Protein 3H7A (pdb70)

InterPro domains:
  IPR002347 Short-chain dehydrogenase/reductase SDR [PF00106] (7-198)
  IPR002347 Short-chain dehydrogenase/reductase SDR [PR00081] (7-24)
  IPR002347 Short-chain dehydrogenase/reductase SDR [PR00081] (80-91)
  IPR002347 Short-chain dehydrogenase/reductase SDR [PR00081] (127-143)
  IPR002347 Short-chain dehydrogenase/reductase SDR [PR00081] (153-172)
  IPR036291 NAD(P)-binding domain superfamily [SSF51735] (6-234)

CATH classification: 3.40.50.720

B-factor: mean 34.73, std 14.83, range [2.0, 97.66]

Sequence (849 aa):
PRNATVAVIGAGDYIGAEIAKKKFAAEGFTVFAGRRNGEKLAPLVAEIEAAGGRIVARSLDARNEDEVTAFLNAADAHAPLEVTIFNVGANVNFPILETTDRVFRKVWEMACWAGFVSGRRESARLMLAHGQGKIFFTGATASLRGGSGFAAFASAKFGLRAVAQSMARELMPKNIHVAHLIIDMPPAAVAGAYWQLYQQPKSAWTFEMEIRPYTPRNATVAVIGAGDYIGAEIAKKFAAEGFTVFAGRRNGEKLAPLVAEIEAAGGRIVARSLDARNEDEVTAFLNAADAHAPLEVTIFNVGANVNFPILETTDRVFRRKVWEMMACWAGFVSGRESARLMLAHGQGKKIFFTGATASLRGGSGFAAFASAKFGLRAVAQSMARELMPKKNIHVAHLIIDMPPAAVAGAYWQLYQQPKSAWTFEMEIRPYPRNATVAVIGAGDYIGAEIAKKFAAEGFTVFAGRRNGEKLAPLVAEIEAAGGRIVARSLDARNNEDEVTAFLNAADAHAPLEVTIFNVGANVNFPILETTDRVFRKVWEMMACWAGFVSGRESARRLMLAHGQGKIFFTGATASLRGGSGFAAFASAKFGLRAVAQSMARELMPKNIHVAHLIIDMPPAAVAGAYWQLYQQPKSAWTTFEMEIRPYPRNATVAVIGAGDYIGAEIAKKFAAEGFTVFAGRRNGEKLAPLVAEIEAAGGRIVARSLDARNEDEVTAFLNAADAHAPLEVTIFNVGANVNFPILETTDRVFRKVWEMACWAGFVSGRRESARRLMLAHGQGKKIFFTGATASLRGGSGFAAFASAKFGLRAVAQSMARELMPKNIHVAHLIIDMPPAAVAGAYWQLYQQPKSAWTFEMEIRPY

Radius of gyration: 28.87 Å; Cα contacts (8 Å, |Δi|>4): 2119; chains: 4; bounding box: 82×51×67 Å

Nearest PDB structures (foldseek):
  3h7a-assembly1_D  TM=1.003E+00  e=1.571E-41  Rhodopseudomonas palustris
  8hs6-assembly5_I  TM=9.141E-01  e=1.042E-15  Brucella melitensis bv. 1 str. 16M
  8hax-assembly1_D  TM=9.131E-01  e=3.687E-14  Brucella melitensis bv. 1 str. 16M
  3gaf-assembly2_D  TM=8.928E-01  e=2.711E-14  Brucella abortus 2308
  8hdi-assembly2_D  TM=9.030E-01  e=5.670E-14  Brucella melitensis bv. 1 str. 16M

Organism: Rhodopseudomonas palustris (strain ATCC BAA-98 / CGA009) (NCBI:txid258594)

Secondary structure (DSSP, 8-state):
--S-EEEEE--SSHHHHHHHHHHHHTT-EEEEEESSGGGGHHHHHHHHHTT-EEEEEE--TT-HHHHHHHHHHHHHHS-EEEEEE---------GGG--HHHHHHHHIIIIIHHHHHHHHHHHHHHHHT-EEEEEEEEGGGT---TT-HHHHHHHHHHHHHHHHHHHHHGGGTEEEEEEEE---HHHHHHHHHHHHH--GGGB-SEEEEB--/---S-EEEEE--SSHHHHHHHHHHHHTT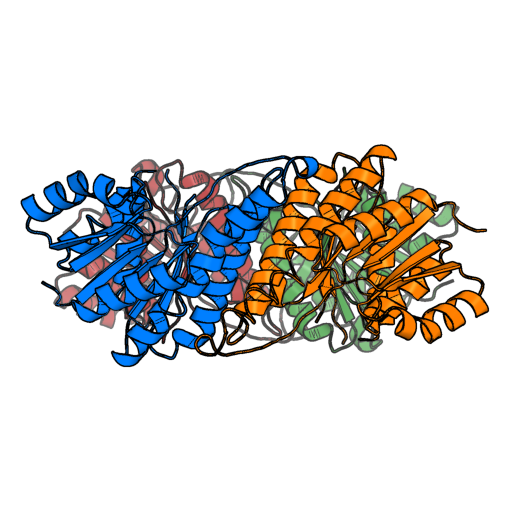PEEEEEESSGGGGHHHHHHHHHTT-EEEEEE--TT-HHHHHHHHHHHHHHS-EEEEEE---------GGG--HHHHHHHHIIIIIHHHHHHHHHHHHHHHHT-EEEEEEEEGGGT---TT-HHHHHHHHHHHHHHHHHHHHHGGGTEEEEEEEE---HHHHHHHHHHHHH--TTSB-SEEEEB--/----EEEEE--SSHHHHHHHHHHHHTT-EEEEEESSGGGGHHHHHHHHHTT--EEEEE--TT-HHHHHHHHHHHHHHS-EEEEEE---------GGG--HHHHHHHHIIIIIHHHHHHHHHHHHHHHTT-EEEEEEEEGGGT---TT-HHHHHHHHHHHHHHHHHHHHHGGGTEEEEEEEE---HHHHHHHHHHHHH--GGGB-SEEEEB--/--S-EEEEE--SSHHHHHHHHHHHHTT-EEEEEESSGGGGHHHHHHHHHTT--EEEEE--TT-HHHHHHHHHHHHHHS-EEEEEE---------GGG--HHHHHHHHIIIIIHHHHHHHHHHHHHHHHT-EEEEEEE-GGGT---TT-HHHHHHHHHHHHHHHHHHHHHGGGTEEEEEEEE---HHHHHHHHHHHHH--GGGB-SEEEEB--

Foldseek 3Di:
DPQEEEEQAALPDQLSLLLQLLVQVVPHAYEYEEQPQVSCVVSCVVSVVVVGHYHTDHADLLDLVRLLVSLVVRCVRGQHAHYEYDFALDFFDAPVRCDPVNLVVLLSRQAVSLLSNLVSSCVRQLVVQAHEYEYEAEVLLVDADGRCPSRSVNRVNNVVSLVVCCVPCLVSHYQRAYEYEQDRSNVSSVVVVVQVPDDSVDHDHYYYDYDD/DADLEEEEQAALQDQLNLLLCLLVQVVHHEYEYEDQDQVSCVVSCVVSVVVPGHYDTDHADLLDLVRLLVSLVVRCVSGQYAEYEYDFADDDFAAPVGCDPVNLVVLLSGQAVSLLSNLVSNCVRQLVVQAHEYEYEAEVLLPDADGRCVSRSVNRVNNVVSLVVSCVVCLVSHYQRAYEYEPANSNVSSVVVVVQVPDDSVDHDRYDYDYYD/DDFAEEEQADLPDPLNLLLQLLVQVVPHAYEYEEQPQVSCVVSCVVSVVVPGHYHTDHDDLLDLVRLLVSLVVRCVRGQYAEYEHEFDLDDFAAPVRCDPCSLVVLLSRQAVSLLSNLVSSCVRQVVVQAHEYEYEAEVLLVDADGRCVRNSVNRVNNVVSLVVCCVPCLVSHYQRAYEYEPDDSNVSSVVVVVQVPDDSVDHDRYYYDYDD/DDLEEEEQAALPDQLSLLLQLLVQVVPHAYEYEEQPQVVCVVSCCVSVVVVGHYDTDHADLLDLVRLLVSLVVRCVSGQYAEYEHDFADDFFDAPVRCDPVLLVVLLSRQAVSLLSNLVSSCVRALVVQAHEYEYEAEVLLPDADGRCPSRSVNSVNNVVSLVVCCVPCLVSHYQRAYEYEPDRSNVSSVVVVVQVPDDSVDHDRYDYDYDD

Structure (mmCIF, N/CA/C/O backbone):
data_3H7A
#
_entry.id   3H7A
#
_cell.length_a   91.431
_cell.length_b   91.431
_cell.length_c   270.709
_cell.angle_alpha   90.00
_cell.angle_beta   90.00
_cell.angle_gamma   90.00
#
_symmetry.space_group_name_H-M   'P 41 21 2'
#
loop_
_entity.id
_entity.type
_entity.pdbx_description
1 polymer 'short chain dehydrogenase'
2 non-polymer 'UNKNOWN LIGAND'
3 water water
#
loop_
_atom_site.group_PDB
_atom_site.id
_atom_site.type_symbol
_atom_site.label_atom_id
_atom_site.label_alt_id
_atom_site.label_comp_id
_atom_site.label_asym_id
_atom_site.label_entity_id
_atom_site.label_seq_id
_atom_site.pdbx_PDB_ins_code
_atom_site.Cartn_x
_atom_site.Cartn_y
_atom_site.Cartn_z
_atom_site.occupancy
_atom_site.B_iso_or_equiv
_atom_site.auth_seq_id
_atom_site.auth_comp_id
_atom_site.auth_asym_id
_atom_site.auth_atom_id
_atom_site.pdbx_PDB_model_num
ATOM 1 N N . PRO A 1 5 ? 12.009 -6.129 126.629 1.00 67.91 3 PRO A N 1
ATOM 2 C CA . PRO A 1 5 ? 13.409 -5.828 126.924 1.00 64.48 3 PRO A CA 1
ATOM 3 C C . PRO A 1 5 ? 14.397 -6.955 126.574 1.00 61.75 3 PRO A C 1
ATOM 4 O O . PRO A 1 5 ? 14.008 -8.019 126.056 1.00 58.67 3 PRO A O 1
ATOM 8 N N . ARG A 1 6 ? 15.669 -6.692 126.866 1.00 52.75 4 ARG A N 1
ATOM 9 C CA . ARG A 1 6 ? 16.771 -7.594 126.579 1.00 39.92 4 ARG A CA 1
ATOM 10 C C . ARG A 1 6 ? 17.207 -8.320 127.844 1.00 36.92 4 ARG A C 1
ATOM 11 O O . ARG A 1 6 ? 18.041 -9.227 127.793 1.00 40.92 4 ARG A O 1
ATOM 19 N N . ASN A 1 7 ? 16.633 -7.900 128.971 1.00 35.47 5 ASN A N 1
ATOM 20 C CA . ASN A 1 7 ? 16.990 -8.375 130.318 1.00 34.13 5 ASN A CA 1
ATOM 21 C C . ASN A 1 7 ? 18.495 -8.255 130.563 1.00 30.51 5 ASN A C 1
ATOM 22 O O . ASN A 1 7 ? 19.143 -9.186 131.035 1.00 24.76 5 ASN A O 1
ATOM 27 N N . ALA A 1 8 ? 19.050 -7.101 130.211 1.00 23.24 6 ALA A N 1
ATOM 28 C CA . ALA A 1 8 ? 20.481 -6.921 130.260 1.00 17.05 6 ALA A CA 1
ATOM 29 C C . ALA A 1 8 ? 20.749 -5.450 130.417 1.00 21.81 6 ALA A C 1
ATOM 30 O O . ALA A 1 8 ? 19.900 -4.631 130.050 1.00 20.11 6 ALA A O 1
ATOM 32 N N . THR A 1 9 ? 21.916 -5.108 130.962 1.00 18.48 7 THR A N 1
ATOM 33 C CA . THR A 1 9 ? 22.257 -3.692 131.161 1.00 19.00 7 THR A CA 1
ATOM 34 C C . THR A 1 9 ? 23.370 -3.222 130.219 1.00 22.39 7 THR A C 1
ATOM 35 O O . THR A 1 9 ? 24.189 -4.017 129.748 1.00 16.40 7 THR A O 1
ATOM 39 N N . VAL A 1 10 ? 23.391 -1.928 129.934 1.00 21.32 8 VAL A N 1
ATOM 40 C CA . VAL A 1 10 ? 24.492 -1.363 129.172 1.00 22.02 8 VAL A CA 1
ATOM 41 C C . VAL A 1 10 ? 25.012 -0.248 130.039 1.00 21.15 8 VAL A C 1
ATOM 42 O O . VAL A 1 10 ? 24.240 0.584 130.479 1.00 21.19 8 VAL A O 1
ATOM 46 N N . ALA A 1 11 ? 26.306 -0.261 130.334 1.00 20.08 9 ALA A N 1
ATOM 47 C CA . ALA A 1 11 ? 26.896 0.809 131.133 1.00 18.42 9 ALA A CA 1
ATOM 48 C C . ALA A 1 11 ? 27.471 1.899 130.217 1.00 22.85 9 ALA A C 1
ATOM 49 O O . ALA A 1 11 ? 28.336 1.617 129.380 1.00 23.60 9 ALA A O 1
ATOM 51 N N . VAL A 1 12 ? 26.978 3.135 130.345 1.00 20.25 10 VAL A N 1
ATOM 52 C CA . VAL A 1 12 ? 27.577 4.224 129.588 1.00 18.20 10 VAL A CA 1
ATOM 53 C C . VAL A 1 12 ? 28.309 5.119 130.559 1.00 20.15 10 VAL A C 1
ATOM 54 O O . VAL A 1 12 ? 27.700 5.854 131.330 1.00 18.50 10 VAL A O 1
ATOM 58 N N . ILE A 1 13 ? 29.628 5.022 130.532 1.00 15.66 11 ILE A N 1
ATOM 59 C CA . ILE A 1 13 ? 30.483 5.767 131.417 1.00 18.00 11 ILE A CA 1
ATOM 60 C C . ILE A 1 13 ? 30.943 6.969 130.622 1.00 24.21 11 ILE A C 1
ATOM 61 O O . ILE A 1 13 ? 31.738 6.853 129.703 1.00 21.36 11 ILE A O 1
ATOM 66 N N . GLY A 1 14 ? 30.399 8.123 130.970 1.00 21.00 12 GLY A N 1
ATOM 67 C CA . GLY A 1 14 ? 30.643 9.336 130.228 1.00 21.11 12 GLY A CA 1
ATOM 68 C C . GLY A 1 14 ? 29.393 9.651 129.431 1.00 26.67 12 GLY A C 1
ATOM 69 O O . GLY A 1 14 ? 29.440 9.746 128.202 1.00 33.59 12 GLY A O 1
ATOM 70 N N . ALA A 1 15 ? 28.267 9.785 130.125 1.00 23.46 13 ALA A N 1
ATOM 71 C CA . ALA A 1 15 ? 26.994 10.101 129.471 1.00 21.09 13 ALA A CA 1
ATOM 72 C C . ALA A 1 15 ? 26.651 11.593 129.540 1.00 29.35 13 ALA A C 1
ATOM 73 O O . ALA A 1 15 ? 25.522 11.997 129.249 1.00 31.75 13 ALA A O 1
ATOM 75 N N . GLY A 1 16 ? 27.628 12.409 129.905 1.00 31.62 14 GLY A N 1
ATOM 76 C CA . GLY A 1 16 ? 27.383 13.831 130.097 1.00 38.20 14 GLY A CA 1
ATOM 77 C C . GLY A 1 16 ? 27.496 14.713 128.868 1.00 43.44 14 GLY A C 1
ATOM 78 O O . GLY A 1 16 ? 27.200 15.909 128.930 1.00 46.85 14 GLY A O 1
ATOM 79 N N . ASP A 1 17 ? 27.944 14.146 127.754 1.00 42.97 15 ASP A N 1
ATOM 80 C CA . ASP A 1 17 ? 28.001 14.905 126.505 1.00 43.14 15 ASP A CA 1
ATOM 81 C C . ASP A 1 17 ? 26.878 14.481 125.565 1.00 40.32 15 ASP A C 1
ATOM 82 O O . ASP A 1 17 ? 26.090 13.591 125.901 1.00 40.89 15 ASP A O 1
ATOM 87 N N . TYR A 1 18 ? 26.799 15.121 124.404 1.00 37.19 16 TYR A N 1
ATOM 88 C CA . TYR A 1 18 ? 25.788 14.768 123.417 1.00 41.04 16 TYR A CA 1
ATOM 89 C C . TYR A 1 18 ? 25.981 13.351 122.878 1.00 33.61 16 TYR A C 1
ATOM 90 O O . TYR A 1 18 ? 25.006 12.644 122.653 1.00 32.47 16 TYR A O 1
ATOM 99 N N . ILE A 1 19 ? 27.240 12.944 122.682 1.00 33.34 17 ILE A N 1
ATOM 100 C CA . ILE A 1 19 ? 27.573 11.586 122.220 1.00 31.07 17 ILE A CA 1
ATOM 101 C C . ILE A 1 19 ? 27.112 10.540 123.242 1.00 28.99 17 ILE A C 1
ATOM 102 O O . ILE A 1 19 ? 26.454 9.542 122.882 1.00 27.49 17 ILE A O 1
ATOM 107 N N . GLY A 1 20 ? 27.427 10.803 124.515 1.00 25.13 18 GLY A N 1
ATOM 108 C CA . GLY A 1 20 ? 27.036 9.944 125.642 1.00 23.91 18 GLY A CA 1
ATOM 109 C C . GLY A 1 20 ? 25.534 9.789 125.739 1.00 25.75 18 GLY A C 1
ATOM 110 O O . GLY A 1 20 ? 25.028 8.665 125.852 1.00 27.66 18 GLY A O 1
ATOM 111 N N . ALA A 1 21 ? 24.826 10.918 125.662 1.00 24.22 19 ALA A N 1
ATOM 112 C CA . ALA A 1 21 ? 23.372 10.927 125.643 1.00 23.63 19 ALA A CA 1
ATOM 113 C C . ALA A 1 21 ? 22.810 10.057 124.519 1.00 27.04 19 ALA A C 1
ATOM 114 O O . ALA A 1 21 ? 21.912 9.243 124.762 1.00 29.63 19 ALA A O 1
ATOM 116 N N . GLU A 1 22 ? 23.369 10.185 123.308 1.00 28.60 20 GLU A N 1
ATOM 117 C CA . GLU A 1 22 ? 22.888 9.435 122.135 1.00 24.71 20 GLU A CA 1
ATOM 118 C C . GLU A 1 22 ? 23.126 7.943 122.203 1.00 25.20 20 GLU A C 1
ATOM 119 O O . GLU A 1 22 ? 22.306 7.167 121.717 1.00 23.00 20 GLU A O 1
ATOM 125 N N . ILE A 1 23 ? 24.256 7.543 122.792 1.00 18.14 21 ILE A N 1
ATOM 126 C CA . ILE A 1 23 ? 24.545 6.134 123.020 1.00 20.72 21 ILE A CA 1
ATOM 127 C C . ILE A 1 23 ? 23.513 5.565 123.990 1.00 26.31 21 ILE A C 1
ATOM 128 O O . ILE A 1 23 ? 22.941 4.498 123.740 1.00 29.30 21 ILE A O 1
ATOM 133 N N . ALA A 1 24 ? 23.244 6.309 125.065 1.00 26.35 22 ALA A N 1
ATOM 134 C CA . ALA A 1 24 ? 22.188 5.948 126.002 1.00 27.33 22 ALA A CA 1
ATOM 135 C C . ALA A 1 24 ? 20.836 5.807 125.317 1.00 27.17 22 ALA A C 1
ATOM 136 O O . ALA A 1 24 ? 20.181 4.767 125.471 1.00 27.07 22 ALA A O 1
ATOM 138 N N . LYS A 1 25 ? 20.434 6.815 124.537 1.00 29.02 23 LYS A N 1
ATOM 139 C CA A LYS A 1 25 ? 19.156 6.751 123.828 0.50 27.78 23 LYS A CA 1
ATOM 140 C CA B LYS A 1 25 ? 19.171 6.775 123.780 0.50 27.44 23 LYS A CA 1
ATOM 141 C C . LYS A 1 25 ? 19.075 5.536 122.890 1.00 29.39 23 LYS A C 1
ATOM 142 O O . LYS A 1 25 ? 18.051 4.840 122.860 1.00 24.97 23 LYS A O 1
ATOM 153 N N . LYS A 1 26 ? 20.159 5.262 122.161 1.00 30.06 24 LYS A N 1
ATOM 154 C CA . LYS A 1 26 ? 20.194 4.156 121.215 1.00 28.35 24 LYS A CA 1
ATOM 155 C C . LYS A 1 26 ? 20.036 2.794 121.863 1.00 27.35 24 LYS A C 1
ATOM 156 O O . LYS A 1 26 ? 19.187 2.013 121.424 1.00 22.76 24 LYS A O 1
ATOM 162 N N . PHE A 1 27 ? 20.848 2.485 122.879 1.00 25.25 25 PHE A N 1
ATOM 163 C CA . PHE A 1 27 ? 20.745 1.157 123.505 1.00 20.88 25 PHE A CA 1
ATOM 164 C C . PHE A 1 27 ? 19.468 0.932 124.302 1.00 22.10 25 PHE A C 1
ATOM 165 O O . PHE A 1 27 ? 18.999 -0.202 124.386 1.00 26.98 25 PHE A O 1
ATOM 173 N N . ALA A 1 28 ? 18.911 2.015 124.846 1.00 25.78 26 ALA A N 1
ATOM 174 C CA . ALA A 1 28 ? 17.601 2.005 125.511 1.00 28.33 26 ALA A CA 1
ATOM 175 C C . ALA A 1 28 ? 16.487 1.680 124.530 1.00 28.81 26 ALA A C 1
ATOM 176 O O . ALA A 1 28 ? 15.643 0.824 124.817 1.00 30.68 26 ALA A O 1
ATOM 178 N N . ALA A 1 29 ? 16.502 2.341 123.367 1.00 31.80 27 ALA A N 1
ATOM 179 C CA . ALA A 1 29 ? 15.557 2.052 122.270 1.00 29.53 27 ALA A CA 1
ATOM 180 C C . ALA A 1 29 ? 15.617 0.600 121.797 1.00 29.93 27 ALA A C 1
ATOM 181 O O . ALA A 1 29 ? 14.603 0.041 121.389 1.00 33.05 27 ALA A O 1
ATOM 183 N N . GLU A 1 30 ? 16.790 -0.024 121.882 1.00 24.83 28 GLU A N 1
ATOM 184 C CA . GLU A 1 30 ? 16.918 -1.445 121.539 1.00 24.97 28 GLU A CA 1
ATOM 185 C C . GLU A 1 30 ? 16.559 -2.411 122.679 1.00 28.31 28 GLU A C 1
ATOM 186 O O . GLU A 1 30 ? 16.749 -3.627 122.553 1.00 28.10 28 GLU A O 1
ATOM 192 N N . GLY A 1 31 ? 16.078 -1.866 123.798 1.00 28.50 29 GLY A N 1
ATOM 193 C CA . GLY A 1 31 ? 15.525 -2.676 124.886 1.00 29.13 29 GLY A CA 1
ATOM 194 C C . GLY A 1 31 ? 16.465 -3.030 126.026 1.00 32.72 29 GLY A C 1
ATOM 195 O O . GLY A 1 31 ? 16.111 -3.835 126.901 1.00 33.48 29 GLY A O 1
ATOM 196 N N . PHE A 1 32 ? 17.660 -2.444 126.025 1.00 25.57 30 PHE A N 1
ATOM 197 C CA . PHE A 1 32 ? 18.578 -2.614 127.138 1.00 25.52 30 PHE A CA 1
ATOM 198 C C . PHE A 1 32 ? 18.219 -1.650 128.262 1.00 23.14 30 PHE A C 1
ATOM 199 O O . PHE A 1 32 ? 17.706 -0.551 128.019 1.00 26.09 30 PHE A O 1
ATOM 207 N N . THR A 1 33 ? 18.493 -2.059 129.492 1.00 23.82 31 THR A N 1
ATOM 208 C CA . THR A 1 33 ? 18.447 -1.131 130.620 1.00 25.77 31 THR A CA 1
ATOM 209 C C . THR A 1 33 ? 19.805 -0.442 130.712 1.00 22.77 31 THR A C 1
ATOM 210 O O . THR A 1 33 ? 20.824 -1.076 130.993 1.00 21.87 31 THR A O 1
ATOM 214 N N . VAL A 1 34 ? 19.808 0.857 130.443 1.00 23.02 32 VAL A N 1
ATOM 215 C CA . VAL A 1 34 ? 21.030 1.640 130.404 1.00 20.30 32 VAL A CA 1
ATOM 216 C C . VAL A 1 34 ? 21.350 2.167 131.802 1.00 23.99 32 VAL A C 1
ATOM 217 O O . VAL A 1 34 ? 20.480 2.687 132.492 1.00 25.81 32 VAL A O 1
ATOM 221 N N . PHE A 1 35 ? 22.603 2.000 132.215 1.00 25.27 33 PHE A N 1
ATOM 222 C CA . PHE A 1 35 ? 23.131 2.651 133.394 1.00 21.15 33 PHE A CA 1
ATOM 223 C C . PHE A 1 35 ? 24.016 3.769 132.916 1.00 24.47 33 PHE A C 1
ATOM 224 O O . PHE A 1 35 ? 25.047 3.519 132.303 1.00 20.99 33 PHE A O 1
ATOM 232 N N . ALA A 1 36 ? 23.599 5.003 133.169 1.00 20.86 34 ALA A N 1
ATOM 233 C CA . ALA A 1 36 ? 24.308 6.151 132.624 1.00 22.14 34 ALA A CA 1
ATOM 234 C C . ALA A 1 36 ? 25.027 6.870 133.739 1.00 22.40 34 ALA A C 1
ATOM 235 O O . ALA A 1 36 ? 24.424 7.156 134.772 1.00 20.16 34 ALA A O 1
ATOM 237 N N . GLY A 1 37 ? 26.314 7.159 133.546 1.00 16.84 35 GLY A N 1
ATOM 238 C CA . GLY A 1 37 ? 27.072 7.838 134.578 1.00 13.79 35 GLY A CA 1
ATOM 239 C C . GLY A 1 37 ? 27.727 9.094 134.036 1.00 18.49 35 GLY A C 1
ATOM 240 O O . GLY A 1 37 ? 28.219 9.101 132.904 1.00 22.08 35 GLY A O 1
ATOM 241 N N . ARG A 1 38 ? 27.685 10.153 134.837 1.00 21.62 36 ARG A N 1
ATOM 242 C CA . ARG A 1 38 ? 28.412 11.410 134.592 1.00 20.48 36 ARG A CA 1
ATOM 243 C C . ARG A 1 38 ? 28.718 12.040 135.953 1.00 24.90 36 ARG A C 1
ATOM 244 O O . ARG A 1 38 ? 28.167 11.603 136.963 1.00 21.80 36 ARG A O 1
ATOM 252 N N . ARG A 1 39 ? 29.595 13.049 135.994 1.00 22.43 37 ARG A N 1
ATOM 253 C CA . ARG A 1 39 ? 30.022 13.632 137.270 1.00 28.28 37 ARG A CA 1
ATOM 254 C C . ARG A 1 39 ? 28.887 14.180 138.137 1.00 32.48 37 ARG A C 1
ATOM 255 O O . ARG A 1 39 ? 28.803 13.820 139.319 1.00 29.24 37 ARG A O 1
ATOM 263 N N . ASN A 1 40 ? 28.021 15.026 137.569 1.00 32.03 38 ASN A N 1
ATOM 264 C CA . ASN A 1 40 ? 26.774 15.378 138.250 1.00 35.06 38 ASN A CA 1
ATOM 265 C C . ASN A 1 40 ? 25.607 14.573 137.675 1.00 29.87 38 ASN A C 1
ATOM 266 O O . ASN A 1 40 ? 25.080 14.912 136.627 1.00 30.73 38 ASN A O 1
ATOM 271 N N . GLY A 1 41 ? 25.209 13.519 138.381 1.00 30.89 39 GLY A N 1
ATOM 272 C CA . GLY A 1 41 ? 24.164 12.601 137.917 1.00 33.88 39 GLY A CA 1
ATOM 273 C C . GLY A 1 41 ? 22.762 13.184 137.852 1.00 38.25 39 GLY A C 1
ATOM 274 O O . GLY A 1 41 ? 21.868 12.601 137.221 1.00 34.60 39 GLY A O 1
ATOM 275 N N . GLU A 1 42 ? 22.565 14.328 138.506 1.00 39.34 40 GLU A N 1
ATOM 276 C CA . GLU A 1 42 ? 21.289 15.055 138.459 1.00 44.11 40 GLU A CA 1
ATOM 277 C C . GLU A 1 42 ? 21.064 15.732 137.099 1.00 40.71 40 GLU A C 1
ATOM 278 O O . GLU A 1 42 ? 19.926 16.011 136.712 1.00 39.77 40 GLU A O 1
ATOM 284 N N . LYS A 1 43 ? 22.152 15.976 136.369 1.00 38.12 41 LYS A N 1
ATOM 285 C CA . LYS A 1 43 ? 22.070 16.511 135.016 1.00 31.79 41 LYS A CA 1
ATOM 286 C C . LYS A 1 43 ? 21.619 15.473 133.976 1.00 32.60 41 LYS A C 1
ATOM 287 O O . LYS A 1 43 ? 21.304 15.827 132.843 1.00 36.13 41 LYS A O 1
ATOM 293 N N . LEU A 1 44 ? 21.571 14.200 134.370 1.00 27.73 42 LEU A N 1
ATOM 294 C CA . LEU A 1 44 ? 21.012 13.149 133.524 1.00 27.88 42 LEU A CA 1
ATOM 295 C C . LEU A 1 44 ? 19.492 13.095 133.580 1.00 29.97 42 LEU A C 1
ATOM 296 O O . LEU A 1 44 ? 18.876 12.398 132.770 1.00 26.44 42 LEU A O 1
ATOM 301 N N . ALA A 1 45 ? 18.890 13.827 134.523 1.00 27.78 43 ALA A N 1
ATOM 302 C CA . ALA A 1 45 ? 17.434 13.778 134.715 1.00 28.68 43 ALA A CA 1
ATOM 303 C C . ALA A 1 45 ? 16.594 14.068 133.449 1.00 25.07 43 ALA A C 1
ATOM 304 O O . ALA A 1 45 ? 15.650 13.312 133.182 1.00 27.32 43 ALA A O 1
ATOM 306 N N . PRO A 1 46 ? 16.939 15.118 132.654 1.00 27.21 44 PRO A N 1
ATOM 307 C CA . PRO A 1 46 ? 16.244 15.297 131.357 1.00 28.94 44 PRO A CA 1
ATOM 308 C C . PRO A 1 46 ? 16.327 14.083 130.415 1.00 34.04 44 PRO A C 1
ATOM 309 O O . PRO A 1 46 ? 15.314 13.701 129.811 1.00 31.13 44 PRO A O 1
ATOM 313 N N . LEU A 1 47 ? 17.518 13.488 130.311 1.00 30.40 45 LEU A N 1
ATOM 314 C CA . LEU A 1 47 ? 17.732 12.311 129.484 1.00 29.26 45 LEU A CA 1
ATOM 315 C C . LEU A 1 47 ? 16.904 11.127 129.968 1.00 27.51 45 LEU A C 1
ATOM 316 O O . LEU A 1 47 ? 16.305 10.425 129.151 1.00 32.27 45 LEU A O 1
ATOM 321 N N . VAL A 1 48 ? 16.882 10.904 131.287 1.00 30.10 46 VAL A N 1
ATOM 322 C CA . VAL A 1 48 ? 16.068 9.837 131.895 1.00 29.04 46 VAL A CA 1
ATOM 323 C C . VAL A 1 48 ? 14.597 10.026 131.519 1.00 30.93 46 VAL A C 1
ATOM 324 O O . VAL A 1 48 ? 13.945 9.089 131.056 1.00 33.50 46 VAL A O 1
ATOM 328 N N . ALA A 1 49 ? 14.111 11.258 131.678 1.00 30.89 47 ALA A N 1
ATOM 329 C CA . ALA A 1 49 ? 12.726 11.615 131.382 1.00 34.61 47 ALA A CA 1
ATOM 330 C C . ALA A 1 49 ? 12.384 11.408 129.907 1.00 36.94 47 ALA A C 1
ATOM 331 O O . ALA A 1 49 ? 11.323 10.878 129.593 1.00 39.33 47 ALA A O 1
ATOM 333 N N . GLU A 1 50 ? 13.299 11.794 129.017 1.00 36.60 48 GLU A N 1
ATOM 334 C CA . GLU A 1 50 ? 13.141 11.566 127.574 1.00 36.02 48 GLU A CA 1
ATOM 335 C C . GLU A 1 50 ? 13.083 10.078 127.200 1.00 35.03 48 GLU A C 1
ATOM 336 O O . GLU A 1 50 ? 12.180 9.641 126.487 1.00 38.11 48 GLU A O 1
ATOM 342 N N . ILE A 1 51 ? 14.048 9.310 127.690 1.00 30.69 49 ILE A N 1
ATOM 343 C CA . ILE A 1 51 ? 14.141 7.884 127.385 1.00 31.62 49 ILE A CA 1
ATOM 344 C C . ILE A 1 51 ? 12.924 7.136 127.931 1.00 33.89 49 ILE A C 1
ATOM 345 O O . ILE A 1 51 ? 12.333 6.318 127.227 1.00 37.45 49 ILE A O 1
ATOM 350 N N . GLU A 1 52 ? 12.535 7.452 129.166 1.00 35.24 50 GLU A N 1
ATOM 351 C CA . GLU A 1 52 ? 11.412 6.788 129.828 1.00 32.57 50 GLU A CA 1
ATOM 352 C C . GLU A 1 52 ? 10.036 7.144 129.253 1.00 35.64 50 GLU A C 1
ATOM 353 O O . GLU A 1 52 ? 9.128 6.301 129.247 1.00 35.35 50 GLU A O 1
ATOM 359 N N . ALA A 1 53 ? 9.879 8.375 128.768 1.00 35.65 51 ALA A N 1
ATOM 360 C CA . ALA A 1 53 ? 8.672 8.754 128.026 1.00 40.60 51 ALA A CA 1
ATOM 361 C C . ALA A 1 53 ? 8.543 7.931 126.739 1.00 42.53 51 ALA A C 1
ATOM 362 O O . ALA A 1 53 ? 7.452 7.498 126.389 1.00 46.16 51 ALA A O 1
ATOM 364 N N . ALA A 1 54 ? 9.670 7.685 126.069 1.00 39.49 52 ALA A N 1
ATOM 365 C CA . ALA A 1 54 ? 9.715 6.832 124.882 1.00 36.27 52 ALA A CA 1
ATOM 366 C C . ALA A 1 54 ? 9.516 5.340 125.174 1.00 37.51 52 ALA A C 1
ATOM 367 O O . ALA A 1 54 ? 9.433 4.537 124.249 1.00 43.45 52 ALA A O 1
ATOM 369 N N . GLY A 1 55 ? 9.447 4.961 126.445 1.00 33.88 53 GLY A N 1
ATOM 370 C CA . GLY A 1 55 ? 9.257 3.562 126.811 1.00 35.06 53 GLY A CA 1
ATOM 371 C C . GLY A 1 55 ? 10.545 2.825 127.128 1.00 35.87 53 GLY A C 1
ATOM 372 O O . GLY A 1 55 ? 10.518 1.617 127.365 1.00 39.29 53 GLY A O 1
ATOM 373 N N . GLY A 1 56 ? 11.673 3.542 127.137 1.00 35.26 54 GLY A N 1
ATOM 374 C CA . GLY A 1 56 ? 12.974 2.948 127.487 1.00 33.10 54 GLY A CA 1
ATOM 375 C C . GLY A 1 56 ? 13.278 2.825 128.980 1.00 35.18 54 GLY A C 1
ATOM 376 O O . GLY A 1 56 ? 12.601 3.426 129.815 1.00 37.71 54 GLY A O 1
ATOM 377 N N . ARG A 1 57 ? 14.304 2.046 129.317 1.00 31.47 55 ARG A N 1
ATOM 378 C CA . ARG A 1 57 ? 14.717 1.862 130.713 1.00 33.05 55 ARG A CA 1
ATOM 379 C C . ARG A 1 57 ? 16.119 2.428 130.915 1.00 35.12 55 ARG A C 1
ATOM 380 O O . ARG A 1 57 ? 17.022 2.131 130.125 1.00 32.45 55 ARG A O 1
ATOM 388 N N . ILE A 1 58 ? 16.289 3.234 131.965 1.00 28.04 56 ILE A N 1
ATOM 389 C CA . ILE A 1 58 ? 17.572 3.869 132.279 1.00 24.14 56 ILE A CA 1
ATOM 390 C C . ILE A 1 58 ? 17.706 4.229 133.765 1.00 31.16 56 ILE A C 1
ATOM 391 O O . ILE A 1 58 ? 16.757 4.758 134.378 1.00 33.49 56 ILE A O 1
ATOM 396 N N . VAL A 1 59 ? 18.884 3.935 134.332 1.00 23.46 57 VAL A N 1
ATOM 397 C CA . VAL A 1 59 ? 19.255 4.359 135.678 1.00 21.40 57 VAL A CA 1
ATOM 398 C C . VAL A 1 59 ? 20.442 5.325 135.606 1.00 25.34 57 VAL A C 1
ATOM 399 O O . VAL A 1 59 ? 21.459 5.020 134.996 1.00 29.04 57 VAL A O 1
ATOM 403 N N . ALA A 1 60 ? 20.286 6.493 136.222 1.00 20.73 58 ALA A N 1
ATOM 404 C CA . ALA A 1 60 ? 21.297 7.544 136.225 1.00 21.96 58 ALA A CA 1
ATOM 405 C C . ALA A 1 60 ? 22.033 7.567 137.561 1.00 27.41 58 ALA A C 1
ATOM 406 O O . ALA A 1 60 ? 21.409 7.500 138.615 1.00 28.23 58 ALA A O 1
ATOM 408 N N . ARG A 1 61 ? 23.362 7.671 137.525 1.00 22.29 59 ARG A N 1
ATOM 409 C CA . ARG A 1 61 ? 24.160 7.737 138.744 1.00 21.19 59 ARG A CA 1
ATOM 410 C C . ARG A 1 61 ? 25.196 8.841 138.601 1.00 23.54 59 ARG A C 1
ATOM 411 O O . ARG A 1 61 ? 25.678 9.085 137.489 1.00 25.51 59 ARG A O 1
ATOM 419 N N . SER A 1 62 ? 25.526 9.510 139.707 1.00 21.64 60 SER A N 1
ATOM 420 C CA . SER A 1 62 ? 26.695 10.398 139.726 1.00 21.25 60 SER A CA 1
ATOM 421 C C . SER A 1 62 ? 27.909 9.495 139.749 1.00 19.47 60 SER A C 1
ATOM 422 O O . SER A 1 62 ? 27.902 8.484 140.442 1.00 22.84 60 SER A O 1
ATOM 425 N N . LEU A 1 63 ? 28.933 9.832 138.972 1.00 23.74 61 LEU A N 1
ATOM 426 C CA . LEU A 1 63 ? 30.119 8.989 138.865 1.00 21.38 61 LEU A CA 1
ATOM 427 C C . LEU A 1 63 ? 31.327 9.843 138.530 1.00 23.21 61 LEU A C 1
ATOM 428 O O . LEU A 1 63 ? 31.325 10.550 137.531 1.00 27.11 61 LEU A O 1
ATOM 433 N N . ASP A 1 64 ? 32.365 9.753 139.349 1.00 23.35 62 ASP A N 1
ATOM 434 C CA . ASP A 1 64 ? 33.638 10.360 139.021 1.00 22.71 62 ASP A CA 1
ATOM 435 C C . ASP A 1 64 ? 34.560 9.235 138.608 1.00 23.68 62 ASP A C 1
ATOM 436 O O . ASP A 1 64 ? 35.073 8.495 139.450 1.00 22.76 62 ASP A O 1
ATOM 441 N N . ALA A 1 65 ? 34.773 9.131 137.305 1.00 23.98 63 ALA A N 1
ATOM 442 C CA . ALA A 1 65 ? 35.427 7.983 136.707 1.00 23.27 63 ALA A CA 1
ATOM 443 C C . ALA A 1 65 ? 36.895 7.831 137.124 1.00 20.38 63 ALA A C 1
ATOM 444 O O . ALA A 1 65 ? 37.424 6.741 137.067 1.00 21.15 63 ALA A O 1
ATOM 446 N N . ARG A 1 66 ? 37.525 8.903 137.606 1.00 15.77 64 ARG A N 1
ATOM 447 C CA . ARG A 1 66 ? 38.871 8.805 138.190 1.00 22.70 64 ARG A CA 1
ATOM 448 C C . ARG A 1 66 ? 38.939 7.912 139.428 1.00 26.01 64 ARG A C 1
ATOM 449 O O . ARG A 1 66 ? 40.005 7.365 139.745 1.00 22.54 64 ARG A O 1
ATOM 457 N N . ASN A 1 67 ? 37.801 7.770 140.111 1.00 22.06 65 ASN A N 1
ATOM 458 C CA . ASN A 1 67 ? 37.697 7.010 141.352 1.00 22.49 65 ASN A CA 1
ATOM 459 C C . ASN A 1 67 ? 37.370 5.568 141.043 1.00 20.97 65 ASN A C 1
ATOM 460 O O . ASN A 1 67 ? 36.223 5.235 140.729 1.00 21.83 65 ASN A O 1
ATOM 465 N N . GLU A 1 68 ? 38.377 4.713 141.175 1.00 15.37 66 GLU A N 1
ATOM 466 C CA . GLU A 1 68 ? 38.218 3.285 140.876 1.00 15.41 66 GLU A CA 1
ATOM 467 C C . GLU A 1 68 ? 37.119 2.589 141.706 1.00 21.78 66 GLU A C 1
ATOM 468 O O . GLU A 1 68 ? 36.438 1.694 141.195 1.00 22.30 66 GLU A O 1
ATOM 474 N N . ASP A 1 69 ? 36.921 3.024 142.956 1.00 23.03 67 ASP A N 1
ATOM 475 C CA . ASP A 1 69 ? 35.872 2.478 143.800 1.00 20.89 67 ASP A CA 1
ATOM 476 C C . ASP A 1 69 ? 34.494 2.815 143.240 1.00 17.66 67 ASP A C 1
ATOM 477 O O . ASP A 1 69 ? 33.601 1.983 143.272 1.00 21.98 67 ASP A O 1
ATOM 482 N N . GLU A 1 70 ? 34.317 4.046 142.755 1.00 15.55 68 GLU A N 1
ATOM 483 C CA . GLU A 1 70 ? 33.035 4.467 142.190 1.00 21.62 68 GLU A CA 1
ATOM 484 C C . GLU A 1 70 ? 32.772 3.764 140.869 1.00 20.99 68 GLU A C 1
ATOM 485 O O . GLU A 1 70 ? 31.643 3.374 140.602 1.00 20.21 68 GLU A O 1
ATOM 491 N N . VAL A 1 71 ? 33.822 3.572 140.062 1.00 17.27 69 VAL A N 1
ATOM 492 C CA . VAL A 1 71 ? 33.667 2.910 138.771 1.00 17.62 69 VAL A CA 1
ATOM 493 C C . VAL A 1 71 ? 33.232 1.472 139.025 1.00 21.53 69 VAL A C 1
ATOM 494 O O . VAL A 1 71 ? 32.259 0.998 138.438 1.00 22.33 69 VAL A O 1
ATOM 498 N N . THR A 1 72 ? 33.927 0.805 139.942 1.00 20.67 70 THR A N 1
ATOM 499 C CA . THR A 1 72 ? 33.594 -0.581 140.296 1.00 20.12 70 THR A CA 1
ATOM 500 C C . THR A 1 72 ? 32.180 -0.720 140.873 1.00 20.43 70 THR A C 1
ATOM 501 O O . THR A 1 72 ? 31.456 -1.664 140.531 1.00 27.73 70 THR A O 1
ATOM 505 N N . ALA A 1 73 ? 31.781 0.225 141.721 1.00 20.96 71 ALA A N 1
ATOM 506 C CA . ALA A 1 73 ? 30.435 0.223 142.302 1.00 21.13 71 ALA A CA 1
ATOM 507 C C . ALA A 1 73 ? 29.377 0.492 141.250 1.00 23.95 71 ALA A C 1
ATOM 508 O O . ALA A 1 73 ? 28.297 -0.092 141.318 1.00 26.01 71 ALA A O 1
ATOM 510 N N . PHE A 1 74 ? 29.672 1.386 140.300 1.00 20.28 72 PHE A N 1
ATOM 511 C CA . PHE A 1 74 ? 28.762 1.665 139.178 1.00 19.80 72 PHE A CA 1
ATOM 512 C C . PHE A 1 74 ? 28.446 0.403 138.383 1.00 19.26 72 PHE A C 1
ATOM 513 O O . PHE A 1 74 ? 27.287 0.085 138.146 1.00 19.65 72 PHE A O 1
ATOM 521 N N . LEU A 1 75 ? 29.494 -0.324 138.007 1.00 17.94 73 LEU A N 1
ATOM 522 C CA . LEU A 1 75 ? 29.396 -1.524 137.174 1.00 20.11 73 LEU A CA 1
ATOM 523 C C . LEU A 1 75 ? 28.774 -2.705 137.928 1.00 22.10 73 LEU A C 1
ATOM 524 O O . LEU A 1 75 ? 27.988 -3.466 137.358 1.00 30.13 73 LEU A O 1
ATOM 529 N N . ASN A 1 76 ? 29.115 -2.844 139.210 1.00 20.75 74 ASN A N 1
ATOM 530 C CA . ASN A 1 76 ? 28.430 -3.789 140.098 1.00 17.13 74 ASN A CA 1
ATOM 531 C C . ASN A 1 76 ? 26.932 -3.494 140.214 1.00 20.25 74 ASN A C 1
ATOM 532 O O . ASN A 1 76 ? 26.097 -4.404 140.117 1.00 23.04 74 ASN A O 1
ATOM 537 N N . ALA A 1 77 ? 26.594 -2.221 140.389 1.00 20.55 75 ALA A N 1
ATOM 538 C CA . ALA A 1 77 ? 25.195 -1.811 140.434 1.00 23.50 75 ALA A CA 1
ATOM 539 C C . ALA A 1 77 ? 24.457 -2.220 139.157 1.00 26.83 75 ALA A C 1
ATOM 540 O O . ALA A 1 77 ? 23.366 -2.807 139.232 1.00 23.97 75 ALA A O 1
ATOM 542 N N . ALA A 1 78 ? 25.071 -1.940 137.997 1.00 23.35 76 ALA A N 1
ATOM 543 C CA . ALA A 1 78 ? 24.531 -2.331 136.680 1.00 17.82 76 ALA A CA 1
ATOM 544 C C . ALA A 1 78 ? 24.277 -3.835 136.579 1.00 17.77 76 ALA A C 1
ATOM 545 O O . ALA A 1 78 ? 23.172 -4.271 136.257 1.00 14.23 76 ALA A O 1
ATOM 547 N N . ASP A 1 79 ? 25.304 -4.615 136.888 1.00 17.80 77 ASP A N 1
ATOM 548 C CA . ASP A 1 79 ? 25.208 -6.063 136.812 1.00 23.27 77 ASP A CA 1
ATOM 549 C C . ASP A 1 79 ? 24.201 -6.643 137.809 1.00 29.65 77 ASP A C 1
ATOM 550 O O . ASP A 1 79 ? 23.556 -7.656 137.506 1.00 27.32 77 ASP A O 1
ATOM 555 N N . ALA A 1 80 ? 24.068 -6.008 138.981 1.00 30.27 78 ALA A N 1
ATOM 556 C CA . ALA A 1 80 ? 23.077 -6.422 139.987 1.00 32.69 78 ALA A CA 1
ATOM 557 C C . ALA A 1 80 ? 21.666 -6.219 139.464 1.00 30.27 78 ALA A C 1
ATOM 558 O O . ALA A 1 80 ? 20.782 -7.015 139.754 1.00 32.30 78 ALA A O 1
ATOM 560 N N . HIS A 1 81 ? 21.459 -5.163 138.681 1.00 24.91 79 HIS A N 1
ATOM 561 C CA . HIS A 1 81 ? 20.156 -4.943 138.053 1.00 21.61 79 HIS A CA 1
ATOM 562 C C . HIS A 1 81 ? 19.805 -6.000 136.985 1.00 25.32 79 HIS A C 1
ATOM 563 O O . HIS A 1 81 ? 18.753 -6.611 137.070 1.00 24.68 79 HIS A O 1
ATOM 570 N N . ALA A 1 82 ? 20.658 -6.178 135.971 1.00 23.83 80 ALA A N 1
ATOM 571 C CA . ALA A 1 82 ? 20.497 -7.249 134.962 1.00 20.05 80 ALA A CA 1
ATOM 572 C C . ALA A 1 82 ? 21.901 -7.451 134.409 1.00 17.40 80 ALA A C 1
ATOM 573 O O . ALA A 1 82 ? 22.697 -6.520 134.494 1.00 24.41 80 ALA A O 1
ATOM 575 N N . PRO A 1 83 ? 22.221 -8.648 133.851 1.00 25.29 81 PRO A N 1
ATOM 576 C CA . PRO A 1 83 ? 23.582 -8.914 133.371 1.00 20.78 81 PRO A CA 1
ATOM 577 C C . PRO A 1 83 ? 24.141 -7.793 132.500 1.00 22.78 81 PRO A C 1
ATOM 578 O O . PRO A 1 83 ? 23.514 -7.387 131.515 1.00 21.99 81 PRO A O 1
ATOM 582 N N . LEU A 1 84 ? 25.285 -7.263 132.921 1.00 22.77 82 LEU A N 1
ATOM 583 C CA . LEU A 1 84 ? 26.007 -6.282 132.142 1.00 24.20 82 LEU A CA 1
ATOM 584 C C . LEU A 1 84 ? 26.489 -6.946 130.863 1.00 24.50 82 LEU A C 1
ATOM 585 O O . LEU A 1 84 ? 27.325 -7.867 130.891 1.00 23.25 82 LEU A O 1
ATOM 590 N N . GLU A 1 85 ? 25.945 -6.489 129.741 1.00 24.37 83 GLU A N 1
ATOM 591 C CA . GLU A 1 85 ? 26.309 -7.072 128.457 1.00 28.29 83 GLU A CA 1
ATOM 592 C C . GLU A 1 85 ? 27.156 -6.155 127.611 1.00 22.32 83 GLU A C 1
ATOM 593 O O . GLU A 1 85 ? 27.948 -6.627 126.809 1.00 29.40 83 GLU A O 1
ATOM 599 N N . VAL A 1 86 ? 26.989 -4.845 127.779 1.00 24.10 84 VAL A N 1
ATOM 600 C CA . VAL A 1 86 ? 27.816 -3.892 127.048 1.00 18.93 84 VAL A CA 1
ATOM 601 C C . VAL A 1 86 ? 28.345 -2.809 127.981 1.00 15.48 84 VAL A C 1
ATOM 602 O O . VAL A 1 86 ? 27.626 -2.304 128.831 1.00 12.36 84 VAL A O 1
ATOM 606 N N . THR A 1 87 ? 29.627 -2.491 127.861 1.00 17.67 85 THR A N 1
ATOM 607 C CA . THR A 1 87 ? 30.155 -1.326 128.545 1.00 16.49 85 THR A CA 1
ATOM 608 C C . THR A 1 87 ? 30.717 -0.439 127.462 1.00 18.00 85 THR A C 1
ATOM 609 O O . THR A 1 87 ? 31.490 -0.895 126.633 1.00 16.74 85 THR A O 1
ATOM 613 N N . ILE A 1 88 ? 30.330 0.833 127.483 1.00 11.41 86 ILE A N 1
ATOM 614 C CA . ILE A 1 88 ? 30.884 1.809 126.560 1.00 21.04 86 ILE A CA 1
ATOM 615 C C . ILE A 1 88 ? 31.556 2.894 127.382 1.00 23.67 86 ILE A C 1
ATOM 616 O O . ILE A 1 88 ? 30.894 3.618 128.132 1.00 17.39 86 ILE A O 1
ATOM 621 N N . PHE A 1 89 ? 32.877 2.980 127.249 1.00 17.37 87 PHE A N 1
ATOM 622 C CA . PHE A 1 89 ? 33.639 3.936 128.007 1.00 18.09 87 PHE A CA 1
ATOM 623 C C . PHE A 1 89 ? 33.871 5.139 127.129 1.00 19.68 87 PHE A C 1
ATOM 624 O O . PHE A 1 89 ? 34.452 5.006 126.066 1.00 19.27 87 PHE A O 1
ATOM 632 N N . ASN A 1 90 ? 33.426 6.306 127.596 1.00 22.96 88 ASN A N 1
ATOM 633 C CA . ASN A 1 90 ? 33.311 7.497 126.779 1.00 24.53 88 ASN A CA 1
ATOM 634 C C . ASN A 1 90 ? 33.696 8.750 127.552 1.00 24.50 88 ASN A C 1
ATOM 635 O O . ASN A 1 90 ? 32.911 9.667 127.707 1.00 28.32 88 ASN A O 1
ATOM 640 N N . VAL A 1 91 ? 34.908 8.788 128.068 1.00 27.60 89 VAL A N 1
ATOM 641 C CA . VAL A 1 91 ? 35.324 9.916 128.889 1.00 30.53 89 VAL A CA 1
ATOM 642 C C . VAL A 1 91 ? 36.468 10.594 128.173 1.00 34.57 89 VAL A C 1
ATOM 643 O O . VAL A 1 91 ? 37.545 10.036 128.042 1.00 33.88 89 VAL A O 1
ATOM 647 N N . GLY A 1 92 ? 36.204 11.790 127.667 1.00 42.52 90 GLY A N 1
ATOM 648 C CA . GLY A 1 92 ? 37.186 12.539 126.902 1.00 45.53 90 GLY A CA 1
ATOM 649 C C . GLY A 1 92 ? 37.874 13.496 127.838 1.00 48.08 90 GLY A C 1
ATOM 650 O O . GLY A 1 92 ? 37.615 13.489 129.038 1.00 54.95 90 GLY A O 1
ATOM 651 N N . ALA A 1 93 ? 38.735 14.333 127.283 1.00 46.91 91 ALA A N 1
ATOM 652 C CA . ALA A 1 93 ? 39.544 15.260 128.062 1.00 45.99 91 ALA A CA 1
ATOM 653 C C . ALA A 1 93 ? 40.348 16.108 127.099 1.00 43.65 91 ALA A C 1
ATOM 654 O O . ALA A 1 93 ? 41.519 16.390 127.370 1.00 51.07 91 ALA A O 1
ATOM 656 N N . ASN A 1 94 ? 39.735 16.489 125.976 1.00 36.03 92 ASN A N 1
ATOM 657 C CA . ASN A 1 94 ? 40.441 17.172 124.888 1.00 38.76 92 ASN A CA 1
ATOM 658 C C . ASN A 1 94 ? 40.979 18.556 125.302 1.00 36.10 92 ASN A C 1
ATOM 659 O O . ASN A 1 94 ? 40.271 19.557 125.265 1.00 45.02 92 ASN A O 1
ATOM 664 N N . VAL A 1 95 ? 42.236 18.584 125.728 1.00 32.97 93 VAL A N 1
ATOM 665 C CA . VAL A 1 95 ? 42.883 19.816 126.147 1.00 25.84 93 VAL A CA 1
ATOM 666 C C . VAL A 1 95 ? 44.198 19.934 125.390 1.00 31.49 93 VAL A C 1
ATOM 667 O O . VAL A 1 95 ? 44.804 18.926 124.990 1.00 24.69 93 VAL A O 1
ATOM 671 N N . ASN A 1 96 ? 44.630 21.173 125.201 1.00 28.52 94 ASN A N 1
ATOM 672 C CA . ASN A 1 96 ? 45.859 21.476 124.499 1.00 22.22 94 ASN A CA 1
ATOM 673 C C . ASN A 1 96 ? 46.637 22.513 125.289 1.00 28.89 94 ASN A C 1
ATOM 674 O O . ASN A 1 96 ? 46.096 23.554 125.652 1.00 32.26 94 ASN A O 1
ATOM 679 N N . PHE A 1 97 ? 47.900 22.204 125.565 1.00 31.19 95 PHE A N 1
ATOM 680 C CA . PHE A 1 97 ? 48.852 23.122 126.185 1.00 27.52 95 PHE A CA 1
ATOM 681 C C . PHE A 1 97 ? 50.206 22.812 125.584 1.00 30.89 95 PHE A C 1
ATOM 682 O O . PHE A 1 97 ? 50.566 21.637 125.473 1.00 30.70 95 PHE A O 1
ATOM 690 N N . PRO A 1 98 ? 50.986 23.852 125.235 1.00 29.37 96 PRO A N 1
ATOM 691 C CA . PRO A 1 98 ? 52.397 23.654 124.881 1.00 29.09 96 PRO A CA 1
ATOM 692 C C . PRO A 1 98 ? 53.127 22.878 125.992 1.00 29.91 96 PRO A C 1
ATOM 693 O O . PRO A 1 98 ? 52.728 22.967 127.162 1.00 28.14 96 PRO A O 1
ATOM 697 N N . ILE A 1 99 ? 54.173 22.125 125.644 1.00 28.26 97 ILE A N 1
ATOM 698 C CA . ILE A 1 99 ? 54.807 21.228 126.624 1.00 28.54 97 ILE A CA 1
ATOM 699 C C . ILE A 1 99 ? 55.169 21.897 127.961 1.00 30.37 97 ILE A C 1
ATOM 700 O O . ILE A 1 99 ? 54.830 21.381 129.030 1.00 30.72 97 ILE A O 1
ATOM 705 N N . LEU A 1 100 ? 55.784 23.076 127.897 1.00 25.49 98 LEU A N 1
ATOM 706 C CA . LEU A 1 100 ? 56.216 23.779 129.104 1.00 28.79 98 LEU A CA 1
ATOM 707 C C . LEU A 1 100 ? 55.041 24.261 129.959 1.00 26.79 98 LEU A C 1
ATOM 708 O O . LEU A 1 100 ? 55.207 24.530 131.142 1.00 34.47 98 LEU A O 1
ATOM 713 N N . GLU A 1 101 ? 53.861 24.342 129.352 1.00 24.93 99 GLU A N 1
ATOM 714 C CA . GLU A 1 101 ? 52.647 24.794 130.027 1.00 30.75 99 GLU A CA 1
ATOM 715 C C . GLU A 1 101 ? 51.764 23.642 130.459 1.00 30.42 99 GLU A C 1
ATOM 716 O O . GLU A 1 101 ? 50.656 23.859 130.955 1.00 30.97 99 GLU A O 1
ATOM 722 N N . THR A 1 102 ? 52.246 22.415 130.265 1.00 27.03 100 THR A N 1
ATOM 723 C CA . THR A 1 102 ? 51.496 21.235 130.679 1.00 25.69 100 THR A CA 1
ATOM 724 C C . THR A 1 102 ? 51.951 20.917 132.078 1.00 26.09 100 THR A C 1
ATOM 725 O O . THR A 1 102 ? 53.085 20.472 132.279 1.00 29.01 100 THR A O 1
ATOM 729 N N . THR A 1 103 ? 51.073 21.185 133.045 1.00 26.61 101 THR A N 1
ATOM 730 C CA . THR A 1 103 ? 51.428 21.087 134.460 1.00 24.48 101 THR A CA 1
ATOM 731 C C . THR A 1 103 ? 51.354 19.640 134.899 1.00 29.21 101 THR A C 1
ATOM 732 O O . THR A 1 103 ? 50.774 18.808 134.198 1.00 26.32 101 THR A O 1
ATOM 736 N N . ASP A 1 104 ? 51.948 19.352 136.056 1.00 29.64 102 ASP A N 1
ATOM 737 C CA . ASP A 1 104 ? 51.807 18.060 136.709 1.00 27.70 102 ASP A CA 1
ATOM 738 C C . ASP A 1 104 ? 50.335 17.715 136.909 1.00 29.23 102 ASP A C 1
ATOM 739 O O . ASP A 1 104 ? 49.913 16.585 136.616 1.00 25.94 102 ASP A O 1
ATOM 744 N N . ARG A 1 105 ? 49.559 18.691 137.377 1.00 27.88 103 ARG A N 1
ATOM 745 C CA . ARG A 1 105 ? 48.156 18.475 137.700 1.00 31.22 103 ARG A CA 1
ATOM 746 C C . ARG A 1 105 ? 47.351 18.084 136.472 1.00 24.98 103 ARG A C 1
ATOM 747 O O . ARG A 1 105 ? 46.527 17.179 136.534 1.00 26.69 103 ARG A O 1
ATOM 755 N N . VAL A 1 106 ? 47.587 18.780 135.366 1.00 26.25 104 VAL A N 1
ATOM 756 C CA . VAL A 1 106 ? 46.887 18.522 134.102 1.00 27.50 104 VAL A CA 1
ATOM 757 C C . VAL A 1 106 ? 47.256 17.168 133.489 1.00 27.81 104 VAL A C 1
ATOM 758 O O . VAL A 1 106 ? 46.363 16.417 133.106 1.00 28.15 104 VAL A O 1
ATOM 762 N N . PHE A 1 107 ? 48.551 16.841 133.426 1.00 20.95 105 PHE A N 1
ATOM 763 C CA . PHE A 1 107 ? 48.966 15.547 132.871 1.00 23.63 105 PHE A CA 1
ATOM 764 C C . PHE A 1 107 ? 48.386 14.367 133.639 1.00 23.14 105 PHE A C 1
ATOM 765 O O . PHE A 1 107 ? 47.921 13.408 133.038 1.00 24.82 105 PHE A O 1
ATOM 773 N N . ARG A 1 108 ? 48.427 14.444 134.967 1.00 24.14 106 ARG A N 1
ATOM 774 C CA . ARG A 1 108 ? 47.903 13.389 135.830 1.00 26.19 106 ARG A CA 1
ATOM 775 C C . ARG A 1 108 ? 46.371 13.276 135.728 1.00 23.40 106 ARG A C 1
ATOM 776 O O . ARG A 1 108 ? 45.839 12.177 135.540 1.00 22.21 106 ARG A O 1
ATOM 784 N N . LYS A 1 109 ? 45.666 14.403 135.848 1.00 21.28 107 LYS A N 1
ATOM 785 C CA . LYS A 1 109 ? 44.209 14.409 135.769 1.00 26.02 107 LYS A CA 1
ATOM 786 C C . LYS A 1 109 ? 43.733 13.827 134.436 1.00 23.71 107 LYS A C 1
ATOM 787 O O . LYS A 1 10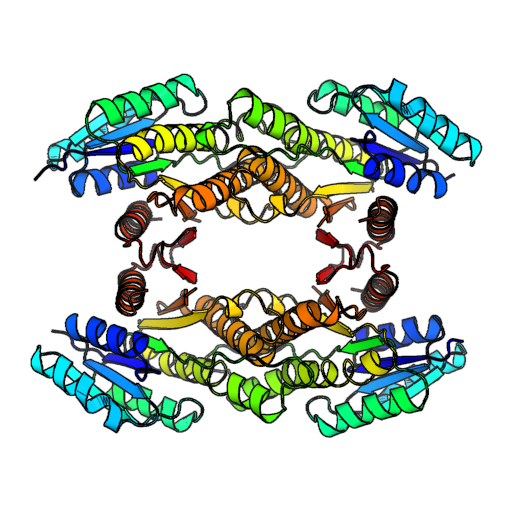9 ? 42.782 13.048 134.404 1.00 24.72 107 LYS A O 1
ATOM 793 N N . VAL A 1 110 ? 44.409 14.193 133.343 1.00 22.01 108 VAL A N 1
ATOM 794 C CA . VAL A 1 110 ? 44.047 13.686 132.023 1.00 19.85 108 VAL A CA 1
ATOM 795 C C . VAL A 1 110 ? 44.236 12.158 131.963 1.00 19.13 108 VAL A C 1
ATOM 796 O O . VAL A 1 110 ? 43.325 11.453 131.545 1.00 18.98 108 VAL A O 1
ATOM 800 N N . TRP A 1 111 ? 45.360 11.640 132.452 1.00 17.90 109 TRP A N 1
ATOM 801 C CA . TRP A 1 111 ? 45.531 10.176 132.496 1.00 14.20 109 TRP A CA 1
ATOM 802 C C . TRP A 1 111 ? 44.469 9.507 133.372 1.00 21.75 109 TRP A C 1
ATOM 803 O O . TRP A 1 111 ? 43.970 8.421 133.037 1.00 22.35 109 TRP A O 1
ATOM 814 N N . GLU A 1 112 ? 44.144 10.147 134.500 1.00 20.74 110 GLU A N 1
ATOM 815 C CA . GLU A 1 112 ? 43.182 9.602 135.449 1.00 21.04 110 GLU A CA 1
ATOM 816 C C . GLU A 1 112 ? 41.785 9.537 134.864 1.00 21.11 110 GLU A C 1
ATOM 817 O O . GLU A 1 112 ? 41.066 8.567 135.109 1.00 25.12 110 GLU A O 1
ATOM 823 N N . MET A 1 113 ? 41.391 10.561 134.103 1.00 19.98 111 MET A N 1
ATOM 824 C CA . MET A 1 113 ? 40.039 10.588 133.535 1.00 23.20 111 MET A CA 1
ATOM 825 C C . MET A 1 113 ? 39.904 9.687 132.307 1.00 23.28 111 MET A C 1
ATOM 826 O O . MET A 1 113 ? 38.868 9.063 132.113 1.00 23.35 111 MET A O 1
ATOM 831 N N . ALA A 1 114 ? 40.949 9.643 131.478 1.00 22.62 112 ALA A N 1
ATOM 832 C CA . ALA A 1 114 ? 40.823 9.178 130.097 1.00 18.70 112 ALA A CA 1
ATOM 833 C C . ALA A 1 114 ? 41.498 7.837 129.838 1.00 17.18 112 ALA A C 1
ATOM 834 O O . ALA A 1 114 ? 41.248 7.224 128.810 1.00 22.43 112 ALA A O 1
ATOM 836 N N . CYS A 1 115 ? 42.353 7.392 130.765 1.00 15.70 11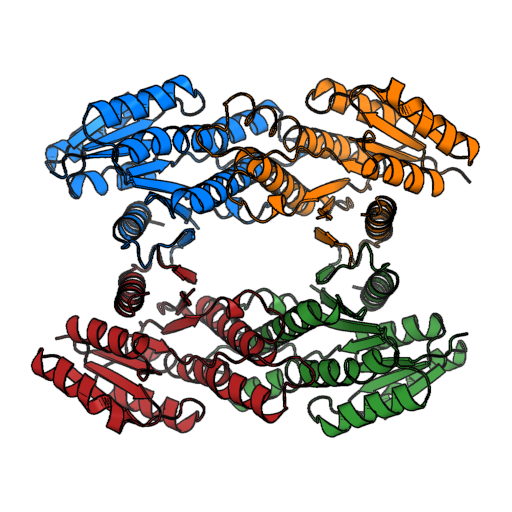3 CYS A N 1
ATOM 837 C CA . CYS A 1 115 ? 43.120 6.156 130.592 1.00 21.48 113 CYS A CA 1
ATOM 838 C C . CYS A 1 115 ? 42.920 5.211 131.785 1.00 19.99 113 CYS A C 1
ATOM 839 O O . CYS A 1 115 ? 42.392 4.099 131.610 1.00 27.13 113 CYS A O 1
ATOM 842 N N . TRP A 1 116 ? 43.346 5.662 132.980 1.00 17.46 114 TRP A N 1
ATOM 843 C CA . TRP A 1 116 ? 43.123 4.965 134.255 1.00 13.09 114 TRP A CA 1
ATOM 844 C C . TRP A 1 116 ? 41.675 4.500 134.396 1.00 16.46 114 TRP A C 1
ATOM 845 O O . TRP A 1 116 ? 41.397 3.316 134.622 1.00 19.51 114 TRP A O 1
ATOM 856 N N . ALA A 1 117 ? 40.754 5.447 134.236 1.00 16.14 115 ALA A N 1
ATOM 857 C CA . ALA A 1 117 ? 39.323 5.142 134.342 1.00 16.44 115 ALA A CA 1
ATOM 858 C C . ALA A 1 117 ? 38.859 4.094 133.343 1.00 16.32 115 ALA A C 1
ATOM 859 O O . ALA A 1 117 ? 37.931 3.325 133.624 1.00 20.75 115 ALA A O 1
ATOM 861 N N . GLY A 1 118 ? 39.493 4.078 132.168 1.00 20.58 116 GLY A N 1
ATOM 862 C CA . GLY A 1 118 ? 39.167 3.156 131.099 1.00 16.68 116 GLY A CA 1
ATOM 863 C C . GLY A 1 118 ? 39.638 1.771 131.416 1.00 18.37 116 GLY A C 1
ATOM 864 O O . GLY A 1 118 ? 38.921 0.794 131.178 1.00 18.24 116 GLY A O 1
ATOM 865 N N . PHE A 1 119 ? 40.851 1.702 131.955 1.00 18.35 117 PHE A N 1
ATOM 866 C CA . PHE A 1 119 ? 41.431 0.452 132.432 1.00 20.41 117 PHE A CA 1
ATOM 867 C C . PHE A 1 119 ? 40.579 -0.215 133.521 1.00 17.84 117 PHE A C 1
ATOM 868 O O . PHE A 1 119 ? 40.276 -1.403 133.440 1.00 23.80 117 PHE A O 1
ATOM 876 N N . VAL A 1 120 ? 40.213 0.560 134.535 1.00 19.22 118 VAL A N 1
ATOM 877 C CA . VAL A 1 120 ? 39.366 0.067 135.627 1.00 21.03 118 VAL A CA 1
ATOM 878 C C . VAL A 1 120 ? 38.004 -0.332 135.063 1.00 17.73 118 VAL A C 1
ATOM 879 O O . VAL A 1 120 ? 37.509 -1.429 135.362 1.00 16.43 118 VAL A O 1
ATOM 883 N N . SER A 1 121 ? 37.419 0.532 134.222 1.00 16.23 119 SER A N 1
ATOM 884 C CA . SER A 1 121 ? 36.149 0.210 133.538 1.00 15.40 119 SER A CA 1
ATOM 885 C C . SER A 1 121 ? 36.201 -1.108 132.767 1.00 19.42 119 SER A C 1
ATOM 886 O O . SER A 1 121 ? 35.266 -1.895 132.844 1.00 16.98 119 SER A O 1
ATOM 889 N N . GLY A 1 122 ? 37.307 -1.354 132.075 1.00 14.25 120 GLY A N 1
ATOM 890 C CA . GLY A 1 122 ? 37.455 -2.552 131.265 1.00 18.27 120 GLY A CA 1
ATOM 891 C C . GLY A 1 122 ? 37.725 -3.792 132.084 1.00 21.43 120 GLY A C 1
ATOM 892 O O . GLY A 1 122 ? 37.135 -4.855 131.802 1.00 23.04 120 GLY A O 1
ATOM 893 N N . ARG A 1 123 ? 38.621 -3.674 133.073 1.00 21.29 121 ARG A N 1
ATOM 894 C CA A ARG A 1 123 ? 38.937 -4.791 133.961 0.50 21.64 121 ARG A CA 1
ATOM 895 C CA B ARG A 1 123 ? 38.935 -4.788 133.964 0.50 20.21 121 ARG A CA 1
ATOM 896 C C . ARG A 1 123 ? 37.694 -5.216 134.734 1.00 22.75 121 ARG A C 1
ATOM 897 O O . ARG A 1 123 ? 37.362 -6.407 134.781 1.00 22.71 121 ARG A O 1
ATOM 912 N N . GLU A 1 124 ? 36.983 -4.242 135.304 1.00 17.25 122 GLU A N 1
ATOM 913 C CA . GLU A 1 124 ? 35.822 -4.580 136.104 1.00 21.23 122 GLU A CA 1
ATOM 914 C C . GLU A 1 124 ? 34.671 -5.124 135.253 1.00 22.21 122 GLU A C 1
ATOM 915 O O . GLU A 1 124 ? 33.963 -6.038 135.697 1.00 28.55 122 GLU A O 1
ATOM 921 N N . SER A 1 125 ? 34.510 -4.598 134.031 1.00 24.59 123 SER A N 1
ATOM 922 C CA . SER A 1 125 ? 33.481 -5.093 133.098 1.00 19.23 123 SER A CA 1
ATOM 923 C C . SER A 1 125 ? 33.772 -6.526 132.705 1.00 22.88 123 SER A C 1
ATOM 924 O O . SER A 1 125 ? 32.871 -7.358 132.672 1.00 19.53 123 SER A O 1
ATOM 927 N N . ALA A 1 126 ? 35.042 -6.809 132.431 1.00 16.37 124 ALA A N 1
ATOM 928 C CA . ALA A 1 126 ? 35.466 -8.147 132.028 1.00 24.87 124 ALA A CA 1
ATOM 929 C C . ALA A 1 126 ? 35.183 -9.150 133.141 1.00 22.31 124 ALA A C 1
ATOM 930 O O . ALA A 1 126 ? 34.685 -10.243 132.870 1.00 26.14 124 ALA A O 1
ATOM 932 N N . ARG A 1 127 ? 35.491 -8.761 134.382 1.00 22.04 125 ARG A N 1
ATOM 933 C CA . ARG A 1 127 ? 35.193 -9.572 135.565 1.00 23.81 125 ARG A CA 1
ATOM 934 C C . ARG A 1 127 ? 33.723 -9.963 135.587 1.00 23.32 125 ARG A C 1
ATOM 935 O O . ARG A 1 127 ? 33.391 -11.140 135.712 1.00 22.61 125 ARG A O 1
ATOM 943 N N . LEU A 1 128 ? 32.848 -8.976 135.419 1.00 18.55 126 LEU A N 1
ATOM 944 C CA . LEU A 1 128 ? 31.407 -9.218 135.486 1.00 23.16 126 LEU A CA 1
ATOM 945 C C . LEU A 1 128 ? 30.912 -10.027 134.283 1.00 25.53 126 LEU A C 1
ATOM 946 O O . LEU A 1 128 ? 30.080 -10.927 134.433 1.00 25.82 126 LEU A O 1
ATOM 951 N N . MET A 1 129 ? 31.428 -9.706 133.097 1.00 24.54 127 MET A N 1
ATOM 952 C CA . MET A 1 129 ? 30.975 -10.342 131.843 1.00 24.01 127 MET A CA 1
ATOM 953 C C . MET A 1 129 ? 31.401 -11.793 131.750 1.00 22.88 127 MET A C 1
ATOM 954 O O . MET A 1 129 ? 30.633 -12.639 131.295 1.00 24.31 127 MET A O 1
ATOM 959 N N . LEU A 1 130 ? 32.627 -12.082 132.186 1.00 23.23 128 LEU A N 1
ATOM 960 C CA . LEU A 1 130 ? 33.160 -13.434 132.091 1.00 26.02 128 LEU A CA 1
ATOM 961 C C . LEU A 1 130 ? 32.328 -14.418 132.902 1.00 28.67 128 LEU A C 1
ATOM 962 O O . LEU A 1 130 ? 32.250 -15.584 132.548 1.00 32.68 128 LEU A O 1
ATOM 967 N N . ALA A 1 131 ? 31.701 -13.931 133.970 1.00 28.56 129 ALA A N 1
ATOM 968 C CA . ALA A 1 131 ? 30.822 -14.756 134.804 1.00 29.86 129 ALA A CA 1
ATOM 969 C C . ALA A 1 131 ? 29.515 -15.131 134.087 1.00 26.92 129 ALA A C 1
ATOM 970 O O . ALA A 1 131 ? 28.909 -16.151 134.402 1.00 34.41 129 ALA A O 1
ATOM 972 N N . HIS A 1 132 ? 29.089 -14.305 133.132 1.00 28.09 130 HIS A N 1
ATOM 973 C CA . HIS A 1 132 ? 27.931 -14.598 132.290 1.00 27.46 130 HIS A CA 1
ATOM 974 C C . HIS A 1 132 ? 28.363 -15.324 131.021 1.00 30.67 130 HIS A C 1
ATOM 975 O O . HIS A 1 132 ? 27.527 -15.820 130.287 1.00 34.60 130 HIS A O 1
ATOM 982 N N . GLY A 1 133 ? 29.665 -15.345 130.746 1.00 28.93 131 GLY A N 1
ATOM 983 C CA . GLY A 1 133 ? 30.201 -16.014 129.564 1.00 26.59 131 GLY A CA 1
ATOM 984 C C . GLY A 1 133 ? 30.152 -15.240 128.248 1.00 27.95 131 GLY A C 1
ATOM 985 O O . GLY A 1 133 ? 30.390 -15.811 127.196 1.00 23.49 131 GLY A O 1
ATOM 986 N N . GLN A 1 134 ? 29.850 -13.943 128.293 1.00 21.35 132 GLN A N 1
ATOM 987 C CA . GLN A 1 134 ? 29.789 -13.129 127.087 1.00 22.81 132 GLN A CA 1
ATOM 988 C C . GLN A 1 134 ? 29.798 -11.658 127.471 1.00 17.98 132 GLN A C 1
ATOM 989 O O . GLN A 1 134 ? 29.527 -11.320 128.624 1.00 22.91 132 GLN A O 1
ATOM 995 N N . GLY A 1 135 ? 30.094 -10.799 126.504 1.00 23.79 133 GLY A N 1
ATOM 996 C CA . GLY A 1 135 ? 29.966 -9.350 126.697 1.00 13.14 133 GLY A CA 1
ATOM 997 C C . GLY A 1 135 ? 30.646 -8.567 125.607 1.00 21.60 133 GLY A C 1
ATOM 998 O O . GLY A 1 135 ? 31.320 -9.138 124.755 1.00 23.83 133 GLY A O 1
ATOM 999 N N . LYS A 1 136 ? 30.452 -7.249 125.614 1.00 18.30 134 LYS A N 1
ATOM 1000 C CA . LYS A 1 136 ? 31.110 -6.389 124.644 1.00 22.93 134 LYS A CA 1
ATOM 1001 C C . LYS A 1 136 ? 31.659 -5.192 125.417 1.00 23.08 134 LYS A C 1
ATOM 1002 O O . LYS A 1 136 ? 30.949 -4.622 126.221 1.00 20.56 134 LYS A O 1
ATOM 1008 N N . ILE A 1 137 ? 32.925 -4.835 125.202 1.00 20.99 135 ILE A N 1
ATOM 1009 C CA . ILE A 1 137 ? 33.527 -3.709 125.914 1.00 21.67 135 ILE A CA 1
ATOM 1010 C C . ILE A 1 137 ? 34.028 -2.714 124.881 1.00 20.19 135 ILE A C 1
ATOM 1011 O O . ILE A 1 137 ? 34.930 -3.012 124.129 1.00 12.50 135 ILE A O 1
ATOM 1016 N N . PHE A 1 138 ? 33.440 -1.523 124.839 1.00 9.77 136 PHE A N 1
ATOM 1017 C CA . PHE A 1 138 ? 33.755 -0.563 123.773 1.00 12.31 136 PHE A CA 1
ATOM 1018 C C . PHE A 1 138 ? 34.410 0.689 124.356 1.00 11.68 136 PHE A C 1
ATOM 1019 O O . PHE A 1 138 ? 34.048 1.139 125.438 1.00 19.25 136 PHE A O 1
ATOM 1027 N N . PHE A 1 139 ? 35.370 1.246 123.633 1.00 15.72 137 PHE A N 1
ATOM 1028 C CA . PHE A 1 139 ? 36.117 2.413 124.102 1.00 14.38 137 PHE A CA 1
ATOM 1029 C C . PHE A 1 139 ? 36.071 3.493 123.013 1.00 14.24 137 PHE A C 1
ATOM 1030 O O . PHE A 1 139 ? 36.306 3.208 121.850 1.00 14.90 137 PHE A O 1
ATOM 1038 N N . THR A 1 140 ? 35.723 4.730 123.374 1.00 14.45 138 THR A N 1
ATOM 1039 C CA . THR A 1 140 ? 35.724 5.810 122.432 1.00 15.86 138 THR A CA 1
ATOM 1040 C C . THR A 1 140 ? 37.141 6.350 122.359 1.00 11.13 138 THR A C 1
ATOM 1041 O O . THR A 1 140 ? 37.691 6.734 123.383 1.00 18.52 138 THR A O 1
ATOM 1045 N N . GLY A 1 141 ? 37.722 6.369 121.161 1.00 18.59 139 GLY A N 1
ATOM 1046 C CA . GLY A 1 141 ? 39.030 6.982 120.941 1.00 20.82 139 GLY A CA 1
ATOM 1047 C C . GLY A 1 141 ? 38.943 8.237 120.080 1.00 21.16 139 GLY A C 1
ATOM 1048 O O . GLY A 1 141 ? 37.861 8.662 119.697 1.00 19.36 139 GLY A O 1
ATOM 1049 N N . ALA A 1 142 ? 40.096 8.826 119.781 1.00 22.26 140 ALA A N 1
ATOM 1050 C CA . ALA A 1 142 ? 40.169 10.058 119.005 1.00 21.35 140 ALA A CA 1
ATOM 1051 C C . ALA A 1 142 ? 41.353 9.979 118.053 1.00 25.23 140 ALA A C 1
ATOM 1052 O O . ALA A 1 142 ? 42.092 8.986 118.064 1.00 26.11 140 ALA A O 1
ATOM 1054 N N . THR A 1 143 ? 41.568 11.013 117.236 1.00 23.93 141 THR A N 1
ATOM 1055 C CA . THR A 1 143 ? 42.761 11.018 116.376 1.00 22.22 141 THR A CA 1
ATOM 1056 C C . THR A 1 143 ? 44.015 11.068 117.251 1.00 22.45 141 THR A C 1
ATOM 1057 O O . THR A 1 143 ? 45.071 10.525 116.882 1.00 27.08 141 THR A O 1
ATOM 1061 N N . ALA A 1 144 ? 43.866 11.661 118.441 1.00 19.82 142 ALA A N 1
ATOM 1062 C CA . ALA A 1 144 ? 44.927 11.685 119.455 1.00 23.75 142 ALA A CA 1
ATOM 1063 C C . ALA A 1 144 ? 45.274 10.316 120.072 1.00 14.59 142 ALA A C 1
ATOM 1064 O O . ALA A 1 144 ? 46.284 10.201 120.743 1.00 26.15 142 ALA A O 1
ATOM 1066 N N . SER A 1 145 ? 44.450 9.285 119.823 1.00 13.32 143 SER A N 1
ATOM 1067 C CA . SER A 1 145 ? 44.809 7.881 120.102 1.00 19.02 143 SER A CA 1
ATOM 1068 C C . SER A 1 145 ? 45.797 7.340 119.087 1.00 23.42 143 SER A C 1
ATOM 1069 O O . SER A 1 145 ? 46.394 6.288 119.316 1.00 20.68 143 SER A O 1
ATOM 1072 N N . LEU A 1 146 ? 45.947 8.028 117.953 1.00 23.38 144 LEU A N 1
ATOM 1073 C CA . LEU A 1 146 ? 46.767 7.501 116.862 1.00 22.19 144 LEU A CA 1
ATOM 1074 C C . LEU A 1 146 ? 48.037 8.287 116.633 1.00 22.87 144 LEU A C 1
ATOM 1075 O O . LEU A 1 146 ? 49.070 7.709 116.278 1.00 19.91 144 LEU A O 1
ATOM 1080 N N . ARG A 1 147 ? 47.962 9.599 116.834 1.00 18.27 145 ARG A N 1
ATOM 1081 C CA . ARG A 1 147 ? 49.137 10.442 116.698 1.00 28.44 145 ARG A CA 1
ATOM 1082 C C . ARG A 1 147 ? 49.073 11.618 117.656 1.00 25.20 145 ARG A C 1
ATOM 1083 O O . ARG A 1 147 ? 48.001 12.153 117.935 1.00 25.24 145 ARG A O 1
ATOM 1091 N N . GLY A 1 148 ? 50.229 12.001 118.179 1.00 21.98 146 GLY A N 1
ATOM 1092 C CA . GLY A 1 148 ? 50.303 13.107 119.118 1.00 22.27 146 GLY A CA 1
ATOM 1093 C C . GLY A 1 148 ? 50.741 14.400 118.468 1.00 27.25 146 GLY A C 1
ATOM 1094 O O . GLY A 1 148 ? 51.863 14.504 117.997 1.00 32.85 146 GLY A O 1
ATOM 1095 N N . GLY A 1 149 ? 49.854 15.388 118.462 1.00 27.78 147 GLY A N 1
ATOM 1096 C CA . GLY A 1 149 ? 50.140 16.691 117.857 1.00 24.89 147 GLY A CA 1
ATOM 1097 C C . GLY A 1 149 ? 50.758 17.669 118.836 1.00 28.17 147 GLY A C 1
ATOM 1098 O O . GLY A 1 149 ? 50.814 17.402 120.028 1.00 25.84 147 GLY A O 1
ATOM 1099 N N . SER A 1 150 ? 51.231 18.801 118.323 1.00 26.47 148 SER A N 1
ATOM 1100 C CA . SER A 1 150 ? 51.806 19.854 119.153 1.00 26.49 148 SER A CA 1
ATOM 1101 C C . SER A 1 150 ? 50.750 20.354 120.125 1.00 27.95 148 SER A C 1
ATOM 1102 O O . SER A 1 150 ? 49.629 20.651 119.725 1.00 31.52 148 SER A O 1
ATOM 1105 N N . GLY A 1 151 ? 51.104 20.412 121.407 1.00 19.53 149 GLY A N 1
ATOM 1106 C CA . GLY A 1 151 ? 50.162 20.792 122.453 1.00 22.17 149 GLY A CA 1
ATOM 1107 C C . GLY A 1 151 ? 49.381 19.645 123.090 1.00 21.82 149 GLY A C 1
ATOM 1108 O O . GLY A 1 151 ? 48.731 19.831 124.117 1.00 24.22 149 GLY A O 1
ATOM 1109 N N . PHE A 1 152 ? 49.443 18.456 122.498 1.00 21.29 150 PHE A N 1
ATOM 1110 C CA . PHE A 1 152 ? 48.613 17.334 122.981 1.00 17.89 150 PHE A CA 1
ATOM 1111 C C . PHE A 1 152 ? 49.334 16.262 123.783 1.00 24.52 150 PHE A C 1
ATOM 1112 O O . PHE A 1 152 ? 48.827 15.129 123.880 1.00 18.49 150 PHE A O 1
ATOM 1120 N N . ALA A 1 153 ? 50.488 16.582 124.372 1.00 20.60 151 ALA A N 1
ATOM 1121 C CA . ALA A 1 153 ? 51.188 15.584 125.199 1.00 26.54 151 ALA A CA 1
ATOM 1122 C C . ALA A 1 153 ? 50.303 14.907 126.255 1.00 23.04 151 ALA A C 1
ATOM 1123 O O . ALA A 1 153 ? 50.306 13.685 126.354 1.00 23.79 151 ALA A O 1
ATOM 1125 N N . ALA A 1 154 ? 49.528 15.687 127.007 1.00 21.75 152 ALA A N 1
ATOM 1126 C CA . ALA A 1 154 ? 48.688 15.130 128.052 1.00 20.09 152 ALA A CA 1
ATOM 1127 C C . ALA A 1 154 ? 47.548 14.293 127.480 1.00 19.97 152 ALA A C 1
ATOM 1128 O O . ALA A 1 154 ? 47.394 13.154 127.888 1.00 19.97 152 ALA A O 1
ATOM 1130 N N . PHE A 1 155 ? 46.769 14.867 126.554 1.00 19.66 153 PHE A N 1
ATOM 1131 C CA . PHE A 1 155 ? 45.627 14.179 125.938 1.00 23.19 153 PHE A CA 1
ATOM 1132 C C . PHE A 1 155 ? 46.031 12.944 125.128 1.00 22.37 153 PHE A C 1
ATOM 1133 O O . PHE A 1 155 ? 45.429 11.873 125.290 1.00 23.43 153 PHE A O 1
ATOM 1141 N N . ALA A 1 156 ? 47.057 13.080 124.281 1.00 13.97 154 ALA A N 1
ATOM 1142 C CA . ALA A 1 156 ? 47.502 11.956 123.431 1.00 11.49 154 ALA A CA 1
ATOM 1143 C C . ALA A 1 156 ? 48.140 10.826 124.246 1.00 19.68 154 ALA A C 1
ATOM 1144 O O . ALA A 1 156 ? 47.965 9.648 123.915 1.00 21.26 154 ALA A O 1
ATOM 1146 N N . SER A 1 157 ? 48.874 11.173 125.305 1.00 17.66 155 SER A N 1
ATOM 1147 C CA . SER A 1 157 ? 49.415 10.159 126.229 1.00 19.02 155 SER A CA 1
ATOM 1148 C C . SER A 1 157 ? 48.320 9.269 126.807 1.00 18.14 155 SER A C 1
ATOM 1149 O O . SER A 1 157 ? 48.408 8.045 126.732 1.00 15.94 155 SER A O 1
ATOM 1152 N N . ALA A 1 158 ? 47.279 9.900 127.351 1.00 16.96 156 ALA A N 1
ATOM 1153 C CA . ALA A 1 158 ? 46.143 9.183 127.914 1.00 19.64 156 ALA A CA 1
ATOM 1154 C C . ALA A 1 158 ? 45.379 8.364 126.865 1.00 16.91 156 ALA A C 1
ATOM 1155 O O . ALA A 1 158 ? 44.967 7.225 127.150 1.00 25.38 156 ALA A O 1
ATOM 1157 N N . LYS A 1 159 ? 45.161 8.943 125.671 1.00 16.37 157 LYS A N 1
ATOM 1158 C CA . LYS A 1 159 ? 44.452 8.269 124.565 1.00 20.19 157 LYS A CA 1
ATOM 1159 C C . LYS A 1 159 ? 45.231 7.097 123.959 1.00 18.94 157 LYS A C 1
ATOM 1160 O O . LYS A 1 159 ? 44.650 6.040 123.675 1.00 20.31 157 LYS A O 1
ATOM 1166 N N . PHE A 1 160 ? 46.538 7.277 123.769 1.00 16.16 158 PHE A N 1
ATOM 1167 C CA . PHE A 1 160 ? 47.430 6.172 123.373 1.00 17.90 158 PHE A CA 1
ATOM 1168 C C . PHE A 1 160 ? 47.362 5.060 124.424 1.00 15.51 158 PHE A C 1
ATOM 1169 O O . PHE A 1 160 ? 47.172 3.882 124.094 1.00 27.37 158 PHE A O 1
ATOM 1177 N N . GLY A 1 161 ? 47.514 5.464 125.685 1.00 17.95 159 GLY A N 1
ATOM 1178 C CA . GLY A 1 161 ? 47.407 4.578 126.828 1.00 22.69 159 GLY A CA 1
ATOM 1179 C C . GLY A 1 161 ? 46.146 3.743 126.793 1.00 16.37 159 GLY A C 1
ATOM 1180 O O . GLY A 1 161 ? 46.205 2.529 126.959 1.00 21.21 159 GLY A O 1
ATOM 1181 N N . LEU A 1 162 ? 45.011 4.383 126.544 1.00 16.40 160 LEU A N 1
ATOM 1182 C CA . LEU A 1 162 ? 43.745 3.667 126.481 1.00 16.31 160 LEU A CA 1
ATOM 1183 C C . LEU A 1 162 ? 43.659 2.702 125.292 1.00 17.16 160 LEU A C 1
ATOM 1184 O O . LEU A 1 162 ? 43.083 1.595 125.404 1.00 19.77 160 LEU A O 1
ATOM 1189 N N . ARG A 1 163 ? 44.216 3.121 124.149 1.00 12.11 161 ARG A N 1
ATOM 1190 C CA . ARG A 1 163 ? 44.240 2.289 122.940 1.00 14.88 161 ARG A CA 1
ATOM 1191 C C . ARG A 1 163 ? 44.977 0.984 123.237 1.00 17.70 161 ARG A C 1
ATOM 1192 O O . ARG A 1 163 ? 44.535 -0.117 122.857 1.00 17.18 161 ARG A O 1
ATOM 1200 N N . ALA A 1 164 ? 46.079 1.118 123.965 1.00 15.01 162 ALA A N 1
ATOM 1201 C CA . ALA A 1 164 ? 46.901 -0.030 124.364 1.00 14.03 162 ALA A CA 1
ATOM 1202 C C . ALA A 1 164 ? 46.174 -0.987 125.299 1.00 15.43 162 ALA A C 1
ATOM 1203 O O . ALA A 1 164 ? 46.325 -2.202 125.178 1.00 17.50 162 ALA A O 1
ATOM 1205 N N . VAL A 1 165 ? 45.426 -0.431 126.253 1.00 14.72 163 VAL A N 1
ATOM 1206 C CA . VAL A 1 165 ? 44.614 -1.215 127.177 1.00 20.07 163 VAL A CA 1
ATOM 1207 C C . VAL A 1 165 ? 43.619 -2.017 126.347 1.00 16.93 163 VAL A C 1
ATOM 1208 O O . VAL A 1 165 ? 43.476 -3.236 126.537 1.00 21.96 163 VAL A O 1
ATOM 1212 N N . ALA A 1 166 ? 42.949 -1.329 125.416 1.00 18.78 164 ALA A N 1
ATOM 1213 C CA . ALA A 1 166 ? 41.962 -1.956 124.528 1.00 16.47 164 ALA A CA 1
ATOM 1214 C C . ALA A 1 166 ? 42.582 -3.082 123.697 1.00 23.25 164 ALA A C 1
ATOM 1215 O O . ALA A 1 166 ? 42.034 -4.175 123.647 1.00 18.32 164 ALA A O 1
ATOM 1217 N N . GLN A 1 167 ? 43.756 -2.822 123.117 1.00 16.56 165 GLN A N 1
ATOM 1218 C CA . GLN A 1 167 ? 44.523 -3.825 122.369 1.00 14.90 165 GLN A CA 1
ATOM 1219 C C . GLN A 1 167 ? 44.823 -5.105 123.178 1.00 20.04 165 GLN A C 1
ATOM 1220 O O . GLN A 1 167 ? 44.440 -6.186 122.759 1.00 23.20 165 GLN A O 1
ATOM 1226 N N . SER A 1 168 ? 45.464 -4.958 124.340 1.00 18.29 166 SER A N 1
ATOM 1227 C CA . SER A 1 168 ? 45.791 -6.076 125.231 1.00 15.99 166 SER A CA 1
ATOM 1228 C C . SER A 1 168 ? 44.579 -6.842 125.723 1.00 20.41 166 SER A C 1
ATOM 1229 O O . SER A 1 168 ? 44.578 -8.070 125.755 1.00 18.98 166 SER A O 1
ATOM 1232 N N . MET A 1 169 ? 43.541 -6.110 126.100 1.00 11.71 167 MET A N 1
ATOM 1233 C CA . MET A 1 169 ? 42.313 -6.745 126.543 1.00 18.98 167 MET A CA 1
ATOM 1234 C C . MET A 1 169 ? 41.714 -7.552 125.396 1.00 19.43 167 MET A C 1
ATOM 1235 O O . MET A 1 169 ? 41.251 -8.670 125.608 1.00 23.47 167 MET A O 1
ATOM 1240 N N . ALA A 1 170 ? 41.736 -6.987 124.184 1.00 19.30 168 ALA A N 1
ATOM 1241 C CA . ALA A 1 170 ? 41.202 -7.681 122.996 1.00 22.32 168 ALA A CA 1
ATOM 1242 C C . ALA A 1 170 ? 41.961 -8.967 122.708 1.00 23.27 168 ALA A C 1
ATOM 1243 O O . ALA A 1 170 ? 41.351 -10.012 122.469 1.00 19.66 168 ALA A O 1
ATOM 1245 N N . ARG A 1 171 ? 43.287 -8.901 122.739 1.00 23.64 169 ARG A N 1
ATOM 1246 C CA . ARG A 1 171 ? 44.085 -10.101 122.486 1.00 16.31 169 ARG A CA 1
ATOM 1247 C C . ARG A 1 171 ? 43.713 -11.247 123.432 1.00 28.35 169 ARG A C 1
ATOM 1248 O O . ARG A 1 171 ? 43.591 -12.390 123.007 1.00 28.94 169 ARG A O 1
ATOM 1256 N N . GLU A 1 172 ? 43.520 -10.929 124.709 1.00 28.34 170 GLU A N 1
ATOM 1257 C CA . GLU A 1 172 ? 43.235 -11.929 125.733 1.00 29.39 170 GLU A CA 1
ATOM 1258 C C . GLU A 1 172 ? 41.786 -12.407 125.722 1.00 24.98 170 GLU A C 1
ATOM 1259 O O . GLU A 1 172 ? 41.518 -13.593 125.921 1.00 23.98 170 GLU A O 1
ATOM 1265 N N . LEU A 1 173 ? 40.856 -11.487 125.484 1.00 23.79 171 LEU A N 1
ATOM 1266 C CA . LEU A 1 173 ? 39.452 -11.726 125.793 1.00 23.58 171 LEU A CA 1
ATOM 1267 C C . LEU A 1 173 ? 38.548 -12.041 124.610 1.00 23.82 171 LEU A C 1
ATOM 1268 O O . LEU A 1 173 ? 37.476 -12.608 124.814 1.00 25.06 171 LEU A O 1
ATOM 1273 N N . MET A 1 174 ? 38.945 -11.679 123.388 1.00 25.60 172 MET A N 1
ATOM 1274 C CA . MET A 1 174 ? 38.152 -12.095 122.198 1.00 26.39 172 MET A CA 1
ATOM 1275 C C . MET A 1 174 ? 38.057 -13.610 122.046 1.00 21.83 172 MET A C 1
ATOM 1276 O O . MET A 1 174 ? 36.963 -14.109 121.776 1.00 22.26 172 MET A O 1
ATOM 1281 N N . PRO A 1 175 ? 39.179 -14.349 122.231 1.00 24.61 173 PRO A N 1
ATOM 1282 C CA . PRO A 1 175 ? 39.036 -15.794 122.324 1.00 23.85 173 PRO A CA 1
ATOM 1283 C C . PRO A 1 175 ? 38.121 -16.307 123.445 1.00 30.02 173 PRO A C 1
ATOM 1284 O O . PRO A 1 175 ? 37.722 -17.469 123.410 1.00 34.75 173 PRO A O 1
ATOM 1288 N N . LYS A 1 176 ? 37.815 -15.469 124.433 1.00 23.89 174 LYS A N 1
ATOM 1289 C CA . LYS A 1 176 ? 36.992 -15.867 125.568 1.00 25.40 174 LYS A CA 1
ATOM 1290 C C . LYS A 1 176 ? 35.608 -15.226 125.488 1.00 25.86 174 LYS A C 1
ATOM 1291 O O . LYS A 1 176 ? 34.940 -15.061 126.510 1.00 26.58 174 LYS A O 1
ATOM 1297 N N . ASN A 1 177 ? 35.209 -14.863 124.266 1.00 20.65 175 ASN A N 1
ATOM 1298 C CA . ASN A 1 177 ? 33.846 -14.439 123.926 1.00 20.61 175 ASN A CA 1
ATOM 1299 C C . ASN A 1 177 ? 33.505 -13.004 124.371 1.00 23.41 175 ASN A C 1
ATOM 1300 O O . ASN A 1 177 ? 32.334 -12.627 124.518 1.00 19.08 175 ASN A O 1
ATOM 1305 N N . ILE A 1 178 ? 34.531 -12.182 124.567 1.00 20.16 176 ILE A N 1
ATOM 1306 C CA . ILE A 1 178 ? 34.257 -10.765 124.838 1.00 20.52 176 ILE A CA 1
ATOM 1307 C C . ILE A 1 178 ? 34.736 -9.930 123.654 1.00 18.64 176 ILE A C 1
ATOM 1308 O O . ILE A 1 178 ? 35.901 -9.957 123.321 1.00 22.22 176 ILE A O 1
ATOM 1313 N N . HIS A 1 179 ? 33.812 -9.222 123.007 1.00 17.60 177 HIS A N 1
ATOM 1314 C CA . HIS A 1 179 ? 34.144 -8.336 121.893 1.00 25.06 177 HIS A CA 1
ATOM 1315 C C . HIS A 1 179 ? 34.665 -7.031 122.464 1.00 20.94 177 HIS A C 1
ATOM 1316 O O . HIS A 1 179 ? 33.887 -6.186 122.861 1.00 20.34 177 HIS A O 1
ATOM 1323 N N . VAL A 1 180 ? 35.978 -6.862 122.468 1.00 22.59 178 VAL A N 1
ATOM 1324 C CA . VAL A 1 180 ? 36.567 -5.604 122.867 1.00 20.21 178 VAL A CA 1
ATOM 1325 C C . VAL A 1 180 ? 36.792 -4.763 121.604 1.00 21.33 178 VAL A C 1
ATOM 1326 O O . VAL A 1 180 ? 37.276 -5.275 120.607 1.00 17.08 178 VAL A O 1
ATOM 1330 N N . ALA A 1 181 ? 36.405 -3.482 121.632 1.00 14.22 179 ALA A N 1
ATOM 1331 C CA . ALA A 1 181 ? 36.540 -2.635 120.453 1.00 16.26 179 ALA A CA 1
ATOM 1332 C C . ALA A 1 181 ? 36.913 -1.221 120.846 1.00 14.09 179 ALA A C 1
ATOM 1333 O O . ALA A 1 181 ? 36.713 -0.803 121.996 1.00 17.85 179 ALA A O 1
ATOM 1335 N N . HIS A 1 182 ? 37.460 -0.514 119.871 1.00 14.75 180 HIS A N 1
ATOM 1336 C CA . HIS A 1 182 ? 37.972 0.831 120.044 1.00 12.31 180 HIS A CA 1
ATOM 1337 C C . HIS A 1 182 ? 37.438 1.623 118.849 1.00 10.94 180 HIS A C 1
ATOM 1338 O O . HIS A 1 182 ? 37.837 1.377 117.713 1.00 17.75 180 HIS A O 1
ATOM 1345 N N . LEU A 1 183 ? 36.504 2.542 119.086 1.00 14.37 181 LEU A N 1
ATOM 1346 C CA . LEU A 1 183 ? 35.913 3.317 118.020 1.00 15.74 181 LEU A CA 1
ATOM 1347 C C . LEU A 1 183 ? 36.575 4.684 117.981 1.00 20.51 181 LEU A C 1
ATOM 1348 O O . LEU A 1 183 ? 36.378 5.476 118.882 1.00 22.97 181 LEU A O 1
ATOM 1353 N N . ILE A 1 184 ? 37.354 4.958 116.940 1.00 22.62 182 ILE A N 1
ATOM 1354 C CA . ILE A 1 184 ? 38.056 6.231 116.843 1.00 19.39 182 ILE A CA 1
ATOM 1355 C C . ILE A 1 184 ? 37.176 7.283 116.152 1.00 21.45 182 ILE A C 1
ATOM 1356 O O . ILE A 1 184 ? 36.762 7.104 115.018 1.00 18.93 182 ILE A O 1
ATOM 1361 N N . ILE A 1 185 ? 36.891 8.370 116.856 1.00 24.13 183 ILE A N 1
ATOM 1362 C CA . ILE A 1 185 ? 36.058 9.440 116.329 1.00 24.05 183 ILE A CA 1
ATOM 1363 C C . ILE A 1 185 ? 36.906 10.578 115.779 1.00 29.52 183 ILE A C 1
ATOM 1364 O O . ILE A 1 185 ? 37.724 11.136 116.508 1.00 28.38 183 ILE A O 1
ATOM 1369 N N . ASP A 1 186 ? 36.667 10.893 114.497 1.00 38.75 184 ASP A N 1
ATOM 1370 C CA . ASP A 1 186 ? 37.336 11.919 113.649 1.00 49.62 184 ASP A CA 1
ATOM 1371 C C . ASP A 1 186 ? 38.613 11.425 112.980 1.00 51.81 184 ASP A C 1
ATOM 1372 O O . ASP A 1 186 ? 38.922 11.825 111.854 1.00 57.56 184 ASP A O 1
ATOM 1377 N N . MET A 1 214 ? 30.277 16.257 113.187 1.00 58.47 212 MET A N 1
ATOM 1378 C CA . MET A 1 214 ? 29.614 14.949 113.217 1.00 57.60 212 MET A CA 1
ATOM 1379 C C . MET A 1 214 ? 28.424 14.896 114.193 1.00 56.32 212 MET A C 1
ATOM 1380 O O . MET A 1 214 ? 28.568 15.288 115.353 1.00 57.46 212 MET A O 1
ATOM 1385 N N . PRO A 1 215 ? 27.251 14.413 113.726 1.00 52.56 213 PRO A N 1
ATOM 1386 C CA . PRO A 1 215 ? 26.140 14.149 114.633 1.00 49.78 213 PRO A CA 1
ATOM 1387 C C . PRO A 1 215 ? 26.468 13.066 115.664 1.00 47.96 213 PRO A C 1
ATOM 1388 O O . PRO A 1 215 ? 27.087 12.047 115.324 1.00 42.24 213 PRO A O 1
ATOM 1392 N N . PRO A 1 216 ? 26.069 13.300 116.929 1.00 42.64 214 PRO A N 1
ATOM 1393 C CA . PRO A 1 216 ? 26.210 12.322 118.002 1.00 36.53 214 PRO A CA 1
ATOM 1394 C C . PRO A 1 216 ? 25.438 11.023 117.726 1.00 33.72 214 PRO A C 1
ATOM 1395 O O . PRO A 1 216 ? 25.924 9.947 118.078 1.00 32.38 214 PRO A O 1
ATOM 1399 N N . ALA A 1 217 ? 24.278 11.119 117.063 1.00 30.91 215 ALA A N 1
ATOM 1400 C CA . ALA A 1 217 ? 23.492 9.938 116.661 1.00 27.45 215 ALA A CA 1
ATOM 1401 C C . ALA A 1 217 ? 24.279 8.972 115.774 1.00 28.84 215 ALA A C 1
ATOM 1402 O O . ALA A 1 217 ? 24.037 7.748 115.798 1.00 27.84 215 ALA A O 1
ATOM 1404 N N . ALA A 1 218 ? 25.223 9.532 115.008 1.00 26.32 216 ALA A N 1
ATOM 1405 C CA . ALA A 1 218 ? 26.080 8.761 114.110 1.00 29.01 216 ALA A CA 1
ATOM 1406 C C . ALA A 1 218 ? 27.058 7.886 114.886 1.00 22.29 216 ALA A C 1
ATOM 1407 O O . ALA A 1 218 ? 27.331 6.757 114.482 1.00 28.76 216 ALA A O 1
ATOM 1409 N N . VAL A 1 219 ? 27.582 8.424 115.988 1.00 26.17 217 VAL A N 1
ATOM 1410 C CA . VAL A 1 219 ? 28.468 7.691 116.891 1.00 24.09 217 VAL A CA 1
ATOM 1411 C C . VAL A 1 219 ? 27.690 6.550 117.532 1.00 26.22 217 VAL A C 1
ATOM 1412 O O . VAL A 1 219 ? 28.152 5.411 117.559 1.00 20.92 217 VAL A O 1
ATOM 1416 N N . ALA A 1 220 ? 26.482 6.855 118.007 1.00 18.45 218 ALA A N 1
ATOM 1417 C CA . ALA A 1 220 ? 25.630 5.848 118.622 1.00 22.69 218 ALA A CA 1
ATOM 1418 C C . ALA A 1 220 ? 25.329 4.736 117.622 1.00 20.03 218 ALA A C 1
ATOM 1419 O O . ALA A 1 220 ? 25.354 3.550 117.974 1.00 24.67 218 ALA A O 1
ATOM 1421 N N . GLY A 1 221 ? 25.079 5.135 116.367 1.00 22.42 219 GLY A N 1
ATOM 1422 C CA . GLY A 1 221 ? 24.847 4.209 115.253 1.00 16.60 219 GLY A CA 1
ATOM 1423 C C . GLY A 1 221 ? 26.022 3.274 115.001 1.00 19.30 219 GLY A C 1
ATOM 1424 O O . GLY A 1 221 ? 25.822 2.101 114.723 1.00 19.53 219 GLY A O 1
ATOM 1425 N N . ALA A 1 222 ? 27.244 3.791 115.122 1.00 17.65 220 ALA A N 1
ATOM 1426 C CA . ALA A 1 222 ? 28.471 3.007 114.870 1.00 16.83 220 ALA A CA 1
ATOM 1427 C C . ALA A 1 222 ? 28.749 1.987 115.966 1.00 19.44 220 ALA A C 1
ATOM 1428 O O . ALA A 1 222 ? 29.231 0.872 115.691 1.00 23.12 220 ALA A O 1
ATOM 1430 N N . TYR A 1 223 ? 28.456 2.367 117.210 1.00 19.86 221 TYR A N 1
ATOM 1431 C CA . TYR A 1 223 ? 28.528 1.435 118.340 1.00 17.13 221 TYR A CA 1
ATOM 1432 C C . TYR A 1 223 ? 27.455 0.363 118.211 1.00 16.77 221 TYR A C 1
ATOM 1433 O O . TYR A 1 223 ? 27.708 -0.804 118.519 1.00 21.83 221 TYR A O 1
ATOM 1442 N N . TRP A 1 224 ? 26.269 0.750 117.736 1.00 18.88 222 TRP A N 1
ATOM 1443 C CA . TRP A 1 224 ? 25.245 -0.259 117.429 1.00 23.85 222 TRP A CA 1
ATOM 1444 C C . TRP A 1 224 ? 25.703 -1.268 116.363 1.00 21.91 222 TRP A C 1
ATOM 1445 O O . TRP A 1 224 ? 25.510 -2.483 116.509 1.00 22.24 222 TRP A O 1
ATOM 1456 N N . GLN A 1 225 ? 26.312 -0.758 115.293 1.00 21.11 223 GLN A N 1
ATOM 1457 C CA . GLN A 1 225 ? 27.017 -1.574 114.301 1.00 21.12 223 GLN A CA 1
ATOM 1458 C C . GLN A 1 225 ? 27.971 -2.557 114.952 1.00 25.21 223 GLN A C 1
ATOM 1459 O O . GLN A 1 225 ? 27.908 -3.750 114.682 1.00 21.64 223 GLN A O 1
ATOM 1465 N N . LEU A 1 226 ? 28.868 -2.058 115.804 1.00 20.79 224 LEU A N 1
ATOM 1466 C CA . LEU A 1 226 ? 29.839 -2.929 116.469 1.00 21.45 224 LEU A CA 1
ATOM 1467 C C . LEU A 1 226 ? 29.173 -3.967 117.368 1.00 22.61 224 LEU A C 1
ATOM 1468 O O . LEU A 1 226 ? 29.599 -5.116 117.394 1.00 23.00 224 LEU A O 1
ATOM 1473 N N . TYR A 1 227 ? 28.121 -3.556 118.083 1.00 20.79 225 TYR A N 1
ATOM 1474 C CA . TYR A 1 227 ? 27.355 -4.480 118.912 1.00 22.46 225 TYR A CA 1
ATOM 1475 C C . TYR A 1 227 ? 26.777 -5.644 118.081 1.00 25.71 225 TYR A C 1
ATOM 1476 O O . TYR A 1 227 ? 26.853 -6.810 118.504 1.00 23.26 225 TYR A O 1
ATOM 1485 N N . GLN A 1 228 ? 26.208 -5.322 116.910 1.00 23.68 226 GLN A N 1
ATOM 1486 C CA . GLN A 1 228 ? 25.551 -6.320 116.044 1.00 27.02 226 GLN A CA 1
ATOM 1487 C C . GLN A 1 228 ? 26.484 -7.309 115.337 1.00 24.13 226 GLN A C 1
ATOM 1488 O O . GLN A 1 228 ? 26.014 -8.307 114.793 1.00 26.31 226 GLN A O 1
ATOM 1494 N N . GLN A 1 229 ? 27.788 -7.044 115.332 1.00 24.12 227 GLN A N 1
ATOM 1495 C CA . GLN A 1 229 ? 28.724 -7.940 114.658 1.00 19.20 227 GLN A CA 1
ATOM 1496 C C . GLN A 1 229 ? 28.741 -9.322 115.292 1.00 28.16 227 GLN A C 1
ATOM 1497 O O . GLN A 1 229 ? 28.867 -9.440 116.517 1.00 25.79 227 GLN A O 1
ATOM 1503 N N . PRO A 1 230 ? 28.602 -10.371 114.453 1.00 33.13 228 PRO A N 1
ATOM 1504 C CA . PRO A 1 230 ? 28.684 -11.743 114.925 1.00 28.20 228 PRO A CA 1
ATOM 1505 C C . PRO A 1 230 ? 30.140 -12.131 115.177 1.00 32.52 228 PRO A C 1
ATOM 1506 O O . PRO A 1 230 ? 31.039 -11.547 114.570 1.00 29.29 228 PRO A O 1
ATOM 1510 N N . LYS A 1 231 ? 30.346 -13.112 116.058 1.00 27.34 229 LYS A N 1
ATOM 1511 C CA . LYS A 1 231 ? 31.654 -13.542 116.551 1.00 36.70 229 LYS A CA 1
ATOM 1512 C C . LYS A 1 231 ? 32.657 -13.897 115.449 1.00 39.71 229 LYS A C 1
ATOM 1513 O O . LYS A 1 231 ? 33.866 -13.706 115.615 1.00 46.78 229 LYS A O 1
ATOM 1519 N N . SER A 1 232 ? 32.152 -14.395 114.321 1.00 38.06 230 SER A N 1
ATOM 1520 C CA . SER A 1 232 ? 32.995 -14.774 113.183 1.00 38.81 230 SER A CA 1
ATOM 1521 C C . SER A 1 232 ? 33.504 -13.583 112.370 1.00 38.00 230 SER A C 1
ATOM 1522 O O . SER A 1 232 ? 34.281 -13.762 111.444 1.00 43.55 230 SER A O 1
ATOM 1525 N N . ALA A 1 233 ? 33.056 -12.377 112.704 1.00 35.42 231 ALA A N 1
ATOM 1526 C CA . ALA A 1 233 ? 33.451 -11.183 111.979 1.00 29.43 231 ALA A CA 1
ATOM 1527 C C . ALA A 1 233 ? 33.474 -9.957 112.895 1.00 31.82 231 ALA A C 1
ATOM 1528 O O . ALA A 1 233 ? 32.795 -8.967 112.625 1.00 29.39 231 ALA A O 1
ATOM 1530 N N . TRP A 1 234 ? 34.256 -10.020 113.973 1.00 27.93 232 TRP A N 1
ATOM 1531 C CA . TRP A 1 234 ? 34.340 -8.899 114.900 1.00 27.25 232 TRP A CA 1
ATOM 1532 C C . TRP A 1 234 ? 35.462 -8.006 114.478 1.00 26.23 232 TRP A C 1
ATOM 1533 O O . TRP A 1 234 ? 36.530 -8.486 114.074 1.00 23.65 232 TRP A O 1
ATOM 1544 N N . THR A 1 235 ? 35.242 -6.705 114.600 1.00 26.18 233 THR A N 1
ATOM 1545 C CA . THR A 1 235 ? 36.338 -5.786 114.395 1.00 25.49 233 THR A CA 1
ATOM 1546 C C . THR A 1 235 ? 36.806 -5.174 115.712 1.00 27.78 233 THR A C 1
ATOM 1547 O O . THR A 1 235 ? 36.005 -4.853 116.590 1.00 23.91 233 THR A O 1
ATOM 1551 N N . PHE A 1 236 ? 38.119 -5.054 115.862 1.00 14.87 234 PHE A N 1
ATOM 1552 C CA . PHE A 1 236 ? 38.654 -4.463 117.051 1.00 18.86 234 PHE A CA 1
ATOM 1553 C C . PHE A 1 236 ? 38.599 -2.957 116.904 1.00 21.01 234 PHE A C 1
ATOM 1554 O O . PHE A 1 236 ? 38.105 -2.275 117.779 1.00 27.77 234 PHE A O 1
ATOM 1562 N N . GLU A 1 237 ? 39.115 -2.430 115.803 1.00 22.19 235 GLU A N 1
ATOM 1563 C CA . GLU A 1 237 ? 39.231 -0.983 115.697 1.00 18.04 235 GLU A CA 1
ATOM 1564 C C . GLU A 1 237 ? 38.562 -0.381 114.454 1.00 20.15 235 GLU A C 1
ATOM 1565 O O . GLU A 1 237 ? 38.809 -0.811 113.326 1.00 16.81 235 GLU A O 1
ATOM 1571 N N . MET A 1 238 ? 37.763 0.663 114.646 1.00 20.75 236 MET A N 1
ATOM 1572 C CA . MET A 1 238 ? 37.057 1.270 113.545 1.00 19.60 236 MET A CA 1
ATOM 1573 C C . MET A 1 238 ? 37.142 2.786 113.680 1.00 20.22 236 MET A C 1
ATOM 1574 O O . MET A 1 238 ? 36.873 3.326 114.751 1.00 25.97 236 MET A O 1
ATOM 1579 N N . GLU A 1 239 ? 37.526 3.469 112.608 1.00 20.11 237 GLU A N 1
ATOM 1580 C CA . GLU A 1 239 ? 37.559 4.927 112.596 1.00 25.16 237 GLU A CA 1
ATOM 1581 C C . GLU A 1 239 ? 36.358 5.429 111.814 1.00 24.12 237 GLU A C 1
ATOM 1582 O O . GLU A 1 239 ? 36.048 4.898 110.745 1.00 27.41 237 GLU A O 1
ATOM 1588 N N . ILE A 1 240 ? 35.657 6.424 112.357 1.00 21.99 238 ILE A N 1
ATOM 1589 C CA . ILE A 1 240 ? 34.578 7.083 111.635 1.00 20.72 238 ILE A CA 1
ATOM 1590 C C . ILE A 1 240 ? 34.859 8.578 111.545 1.00 25.66 238 ILE A C 1
ATOM 1591 O O . ILE A 1 240 ? 35.470 9.137 112.445 1.00 21.29 238 ILE A O 1
ATOM 1596 N N . ARG A 1 241 ? 34.473 9.200 110.434 1.00 31.94 239 ARG A N 1
ATOM 1597 C CA . ARG A 1 241 ? 34.452 10.664 110.341 1.00 41.78 239 ARG A CA 1
ATOM 1598 C C . ARG A 1 241 ? 33.332 11.155 109.420 1.00 46.42 239 ARG A C 1
ATOM 1599 O O . ARG A 1 241 ? 32.816 10.359 108.609 1.00 45.82 239 ARG A O 1
ATOM 1607 N N . PRO A 1 242 ? 32.907 12.437 109.574 1.00 46.61 240 PRO A N 1
ATOM 1608 C CA . PRO A 1 242 ? 31.810 12.914 108.722 1.00 55.08 240 PRO A CA 1
ATOM 1609 C C . PRO A 1 242 ? 32.247 13.425 107.338 1.00 58.51 240 PRO A C 1
ATOM 1610 O O . PRO A 1 242 ? 33.383 13.888 107.171 1.00 59.96 240 PRO A O 1
ATOM 1614 N N . TYR A 1 243 ? 31.345 13.332 106.358 1.00 62.96 241 TYR A N 1
ATOM 1615 C CA . TYR A 1 243 ? 31.594 13.869 105.006 1.00 64.50 241 TYR A CA 1
ATOM 1616 C C . TYR A 1 243 ? 30.414 14.680 104.448 1.00 66.87 241 TYR A C 1
ATOM 1617 O O . TYR A 1 243 ? 29.415 14.914 105.137 1.00 67.74 241 TYR A O 1
ATOM 1626 N N . THR B 1 4 ? 89.742 16.192 124.231 1.00 67.14 2 THR B N 1
ATOM 1627 C CA . THR B 1 4 ? 89.163 17.494 124.690 1.00 70.01 2 THR B CA 1
ATOM 1628 C C . THR B 1 4 ? 87.739 17.304 125.236 1.00 68.23 2 THR B C 1
ATOM 1629 O O . THR B 1 4 ? 86.871 16.760 124.541 1.00 66.98 2 THR B O 1
ATOM 1633 N N . PRO B 1 5 ? 87.508 17.732 126.498 1.00 66.36 3 PRO B N 1
ATOM 1634 C CA . PRO B 1 5 ? 86.183 17.724 127.120 1.00 61.14 3 PRO B CA 1
ATOM 1635 C C . PRO B 1 5 ? 85.187 18.676 126.451 1.00 54.53 3 PRO B C 1
ATOM 1636 O O . PRO B 1 5 ? 85.527 19.820 126.138 1.00 54.13 3 PRO B O 1
ATOM 1640 N N . ARG B 1 6 ? 83.967 18.200 126.228 1.00 44.45 4 ARG B N 1
ATOM 1641 C CA . ARG B 1 6 ? 82.885 19.096 125.856 1.00 37.19 4 ARG B CA 1
ATOM 1642 C C . ARG B 1 6 ? 82.426 19.813 127.108 1.00 32.73 4 ARG B C 1
ATOM 1643 O O . ARG B 1 6 ? 82.381 19.230 128.195 1.00 28.24 4 ARG B O 1
ATOM 1651 N N . ASN B 1 7 ? 82.084 21.082 126.961 1.00 29.03 5 ASN B N 1
ATOM 1652 C CA . ASN B 1 7 ? 81.464 21.809 128.041 1.00 28.80 5 ASN B CA 1
ATOM 1653 C C . ASN B 1 7 ? 79.955 21.550 128.014 1.00 30.70 5 ASN B C 1
ATOM 1654 O O . ASN B 1 7 ? 79.164 22.456 127.766 1.00 29.27 5 ASN B O 1
ATOM 1659 N N . ALA B 1 8 ? 79.565 20.302 128.268 1.00 30.05 6 ALA B N 1
ATOM 1660 C CA . ALA B 1 8 ? 78.177 19.875 128.111 1.00 28.20 6 ALA B CA 1
ATOM 1661 C C . ALA B 1 8 ? 77.905 18.631 128.933 1.00 26.84 6 ALA B C 1
ATOM 1662 O O . ALA B 1 8 ? 78.813 17.812 129.170 1.00 21.24 6 ALA B O 1
ATOM 1664 N N . THR B 1 9 ? 76.658 18.490 129.365 1.00 21.66 7 THR B N 1
ATOM 1665 C CA . THR B 1 9 ? 76.216 17.275 130.057 1.00 25.29 7 THR B CA 1
ATOM 1666 C C . THR B 1 9 ? 75.215 16.455 129.243 1.00 24.69 7 THR B C 1
ATOM 1667 O O . THR B 1 9 ? 74.506 16.996 128.393 1.00 27.40 7 THR B O 1
ATOM 1671 N N . VAL B 1 10 ? 75.207 15.150 129.511 1.00 25.80 8 VAL B N 1
ATOM 1672 C CA . VAL B 1 10 ? 74.181 14.212 129.063 1.00 27.19 8 VAL B CA 1
ATOM 1673 C C . VAL B 1 10 ? 73.508 13.580 130.286 1.00 29.06 8 VAL B C 1
ATOM 1674 O O . VAL B 1 10 ? 74.185 13.008 131.139 1.00 26.77 8 VAL B O 1
ATOM 1678 N N . ALA B 1 11 ? 72.183 13.685 130.383 1.00 24.23 9 ALA B N 1
ATOM 1679 C CA . ALA B 1 11 ? 71.471 13.026 131.470 1.00 21.17 9 ALA B CA 1
ATOM 1680 C C . ALA B 1 11 ? 71.032 11.641 131.013 1.00 22.43 9 ALA B C 1
ATOM 1681 O O . ALA B 1 11 ? 70.318 11.516 130.029 1.00 26.21 9 ALA B O 1
ATOM 1683 N N . VAL B 1 12 ? 71.493 10.600 131.699 1.00 22.89 10 VAL B N 1
ATOM 1684 C CA . VAL B 1 12 ? 71.022 9.248 131.416 1.00 19.31 10 VAL B CA 1
ATOM 1685 C C . VAL B 1 12 ? 70.098 8.860 132.569 1.00 21.05 10 VAL B C 1
ATOM 1686 O O . VAL B 1 12 ? 70.556 8.546 133.679 1.00 21.94 10 VAL B O 1
ATOM 1690 N N . ILE B 1 13 ? 68.793 8.964 132.329 1.00 24.42 11 ILE B N 1
ATOM 1691 C CA . ILE B 1 13 ? 67.806 8.611 133.340 1.00 17.85 11 ILE B CA 1
ATOM 1692 C C . ILE B 1 13 ? 67.497 7.129 133.174 1.00 27.91 11 ILE B C 1
ATOM 1693 O O . ILE B 1 13 ? 66.796 6.730 132.251 1.00 24.35 11 ILE B O 1
ATOM 1698 N N . GLY B 1 14 ? 68.084 6.314 134.052 1.00 30.44 12 GLY B N 1
ATOM 1699 C CA . GLY B 1 14 ? 67.956 4.862 133.977 1.00 26.13 12 GLY B CA 1
ATOM 1700 C C . GLY B 1 14 ? 69.266 4.220 133.565 1.00 33.40 12 GLY B C 1
ATOM 1701 O O . GLY B 1 14 ? 69.341 3.516 132.544 1.00 31.52 12 GLY B O 1
ATOM 1702 N N . ALA B 1 15 ? 70.308 4.462 134.361 1.00 30.61 13 ALA B N 1
ATOM 1703 C CA . ALA B 1 15 ? 71.634 3.909 134.084 1.00 32.25 13 ALA B CA 1
ATOM 1704 C C . ALA B 1 15 ? 71.914 2.633 134.883 1.00 33.80 13 ALA B C 1
ATOM 1705 O O . ALA B 1 15 ? 73.066 2.224 135.035 1.00 36.61 13 ALA B O 1
ATOM 1707 N N . GLY B 1 16 ? 70.852 1.987 135.363 1.00 37.31 14 GLY B N 1
ATOM 1708 C CA . GLY B 1 16 ? 70.983 0.792 136.193 1.00 44.05 14 GLY B CA 1
ATOM 1709 C C . GLY B 1 16 ? 71.058 -0.548 135.481 1.00 47.53 14 GLY B C 1
ATOM 1710 O O . GLY B 1 16 ? 71.462 -1.543 136.081 1.00 51.75 14 GLY B O 1
ATOM 1711 N N . ASP B 1 17 ? 70.644 -0.589 134.217 1.00 47.34 15 ASP B N 1
ATOM 1712 C CA . ASP B 1 17 ? 70.768 -1.803 133.410 1.00 46.78 15 ASP B CA 1
ATOM 1713 C C . ASP B 1 17 ? 72.000 -1.743 132.516 1.00 44.98 15 ASP B C 1
ATOM 1714 O O . ASP B 1 17 ? 72.718 -0.740 132.503 1.00 41.19 15 ASP B O 1
ATOM 1719 N N . TYR B 1 18 ? 72.229 -2.814 131.766 1.00 45.84 16 TYR B N 1
ATOM 1720 C CA . TYR B 1 18 ? 73.353 -2.874 130.839 1.00 47.63 16 TYR B CA 1
ATOM 1721 C C . TYR B 1 18 ? 73.236 -1.860 129.695 1.00 42.20 16 TYR B C 1
ATOM 1722 O O . TYR B 1 18 ? 74.226 -1.240 129.318 1.00 35.50 16 TYR B O 1
ATOM 1731 N N . ILE B 1 19 ? 72.023 -1.683 129.172 1.00 32.80 17 ILE B N 1
ATOM 1732 C CA . ILE B 1 19 ? 71.770 -0.707 128.128 1.00 32.50 17 ILE B CA 1
ATOM 1733 C C . ILE B 1 19 ? 72.124 0.703 128.626 1.00 28.54 17 ILE B C 1
ATOM 1734 O O . ILE B 1 19 ? 72.911 1.407 127.991 1.00 34.95 17 ILE B O 1
ATOM 1739 N N . GLY B 1 20 ? 71.584 1.079 129.785 1.00 30.35 18 GLY B N 1
ATOM 1740 C CA . GLY B 1 20 ? 71.845 2.391 130.402 1.00 31.47 18 GLY B CA 1
ATOM 1741 C C . GLY B 1 20 ? 73.312 2.662 130.678 1.00 30.88 18 GLY B C 1
ATOM 1742 O O . GLY B 1 20 ? 73.798 3.769 130.435 1.00 30.92 18 GLY B O 1
ATOM 1743 N N . ALA B 1 21 ? 74.014 1.648 131.176 1.00 29.63 19 ALA B N 1
ATOM 1744 C CA . ALA B 1 21 ? 75.452 1.736 131.451 1.00 29.89 19 ALA B CA 1
ATOM 1745 C C . ALA B 1 21 ? 76.263 1.936 130.184 1.00 28.97 19 ALA B C 1
ATOM 1746 O O . ALA B 1 21 ? 77.204 2.734 130.164 1.00 30.47 19 ALA B O 1
ATOM 1748 N N . GLU B 1 22 ? 75.896 1.212 129.126 1.00 31.46 20 GLU B N 1
ATOM 1749 C CA . GLU B 1 22 ? 76.555 1.354 127.828 1.00 30.11 20 GLU B CA 1
ATOM 1750 C C . GLU B 1 22 ? 76.297 2.706 127.188 1.00 25.95 20 GLU B C 1
ATOM 1751 O O . GLU B 1 22 ? 77.177 3.260 126.535 1.00 28.33 20 GLU B O 1
ATOM 1757 N N . ILE B 1 23 ? 75.092 3.237 127.376 1.00 26.59 21 ILE B N 1
ATOM 1758 C CA . ILE B 1 23 ? 74.779 4.578 126.886 1.00 23.54 21 ILE B CA 1
ATOM 1759 C C . ILE B 1 23 ? 75.691 5.597 127.575 1.00 27.35 21 ILE B C 1
ATOM 1760 O O . ILE B 1 23 ? 76.273 6.457 126.914 1.00 28.79 21 ILE B O 1
ATOM 1765 N N . ALA B 1 24 ? 75.831 5.465 128.895 1.00 28.20 22 ALA B N 1
ATOM 1766 C CA . ALA B 1 24 ? 76.676 6.351 129.693 1.00 28.26 22 ALA B CA 1
ATOM 1767 C C . ALA B 1 24 ? 78.131 6.244 129.235 1.00 24.05 22 ALA B C 1
ATOM 1768 O O . ALA B 1 24 ? 78.759 7.267 128.974 1.00 29.87 22 ALA B O 1
ATOM 1770 N N . LYS B 1 25 ? 78.630 5.011 129.087 1.00 28.53 23 LYS B N 1
ATOM 1771 C CA . LYS B 1 25 ? 79.982 4.746 128.558 1.00 28.21 23 LYS B CA 1
ATOM 1772 C C . LYS B 1 25 ? 80.219 5.428 127.214 1.00 29.20 23 LYS B C 1
ATOM 1773 O O . LYS B 1 25 ? 81.262 6.034 127.015 1.00 34.33 23 LYS B O 1
ATOM 1779 N N . LYS B 1 26 ? 79.246 5.340 126.306 1.00 32.93 24 LYS B N 1
ATOM 1780 C CA . LYS B 1 26 ? 79.372 5.915 124.956 1.00 31.13 24 LYS B CA 1
ATOM 1781 C C . LYS B 1 26 ? 79.438 7.438 124.949 1.00 30.75 24 LYS B C 1
ATOM 1782 O O . LYS B 1 26 ? 80.323 8.017 124.319 1.00 27.42 24 LYS B O 1
ATOM 1788 N N . PHE B 1 27 ? 78.508 8.086 125.642 1.00 26.90 25 PHE B N 1
ATOM 1789 C CA . PHE B 1 27 ? 78.496 9.537 125.658 1.00 26.21 25 PHE B CA 1
ATOM 1790 C C . PHE B 1 27 ? 79.660 10.130 126.442 1.00 30.83 25 PHE B C 1
ATOM 1791 O O . PHE B 1 27 ? 80.148 11.204 126.085 1.00 30.11 25 PHE B O 1
ATOM 1799 N N . ALA B 1 28 ? 80.130 9.410 127.467 1.00 27.55 26 ALA B N 1
ATOM 1800 C CA . ALA B 1 28 ? 81.328 9.818 128.196 1.00 31.86 26 ALA B CA 1
ATOM 1801 C C . ALA B 1 28 ? 82.573 9.639 127.335 1.00 30.04 26 ALA B C 1
ATOM 1802 O O . ALA B 1 28 ? 83.482 10.459 127.406 1.00 36.76 26 ALA B O 1
ATOM 1804 N N . ALA B 1 29 ? 82.590 8.590 126.509 1.00 33.86 27 ALA B N 1
ATOM 1805 C CA . ALA B 1 29 ? 83.702 8.313 125.582 1.00 35.10 27 ALA B CA 1
ATOM 1806 C C . ALA B 1 29 ? 83.796 9.370 124.493 1.00 33.97 27 ALA B C 1
ATOM 1807 O O . ALA B 1 29 ? 84.863 9.606 123.940 1.00 36.20 27 ALA B O 1
ATOM 1809 N N . GLU B 1 30 ? 82.668 10.010 124.207 1.00 28.25 28 GLU B N 1
ATOM 1810 C CA . GLU B 1 30 ? 82.599 11.062 123.216 1.00 29.16 28 GLU B CA 1
ATOM 1811 C C . GLU B 1 30 ? 82.757 12.445 123.827 1.00 29.93 28 GLU B C 1
ATOM 1812 O O . GLU B 1 30 ? 82.536 13.448 123.155 1.00 31.50 28 GLU B O 1
ATOM 1818 N N . GLY B 1 31 ? 83.121 12.502 125.103 1.00 31.80 29 GLY B N 1
ATOM 1819 C CA . GLY B 1 31 ? 83.531 13.763 125.711 1.00 25.50 29 GLY B CA 1
ATOM 1820 C C . GLY B 1 31 ? 82.492 14.524 126.504 1.00 29.90 29 GLY B C 1
ATOM 1821 O O . GLY B 1 31 ? 82.739 15.655 126.906 1.00 31.05 29 GLY B O 1
ATOM 1822 N N . PHE B 1 32 ? 81.329 13.927 126.748 1.00 29.37 30 PHE B N 1
ATOM 1823 C CA . PHE B 1 32 ? 80.322 14.599 127.567 1.00 26.69 30 PHE B CA 1
ATOM 1824 C C . PHE B 1 32 ? 80.525 14.241 129.037 1.00 28.57 30 PHE B C 1
ATOM 1825 O O . PHE B 1 32 ? 81.066 13.178 129.340 1.00 25.48 30 PHE B O 1
ATOM 1833 N N . THR B 1 33 ? 80.090 15.110 129.955 1.00 20.88 31 THR B N 1
ATOM 1834 C CA . THR B 1 33 ? 79.948 14.666 131.335 1.00 25.35 31 THR B CA 1
ATOM 1835 C C . THR B 1 33 ? 78.593 13.988 131.461 1.00 23.52 31 THR B C 1
ATOM 1836 O O . THR B 1 33 ? 77.572 14.580 131.169 1.00 27.28 31 THR B O 1
ATOM 1840 N N . VAL B 1 34 ? 78.585 12.743 131.900 1.00 28.67 32 VAL B N 1
ATOM 1841 C CA . VAL B 1 34 ? 77.329 12.034 132.043 1.00 26.77 32 VAL B CA 1
ATOM 1842 C C . VAL B 1 34 ? 76.823 12.151 133.474 1.00 25.37 32 VAL B C 1
ATOM 1843 O O . VAL B 1 34 ? 77.558 11.922 134.419 1.00 28.04 32 VAL B O 1
ATOM 1847 N N . PHE B 1 35 ? 75.577 12.578 133.609 1.00 23.69 33 PHE B N 1
ATOM 1848 C CA . PHE B 1 35 ? 74.830 12.468 134.843 1.00 22.81 33 PHE B CA 1
ATOM 1849 C C . PHE B 1 35 ? 74.032 11.189 134.754 1.00 29.06 33 PHE B C 1
ATOM 1850 O O . PHE B 1 35 ? 73.130 11.063 133.932 1.00 32.99 33 PHE B O 1
ATOM 1858 N N . ALA B 1 36 ? 74.399 10.228 135.586 1.00 24.12 34 ALA B N 1
ATOM 1859 C CA . ALA B 1 36 ? 73.820 8.912 135.531 1.00 23.92 34 ALA B CA 1
ATOM 1860 C C . ALA B 1 36 ? 72.953 8.730 136.752 1.00 24.90 34 ALA B C 1
ATOM 1861 O O . ALA B 1 36 ? 73.399 8.959 137.876 1.00 26.19 34 ALA B O 1
ATOM 1863 N N . GLY B 1 37 ? 71.703 8.333 136.541 1.00 28.98 35 GLY B N 1
ATOM 1864 C CA . GLY B 1 37 ? 70.790 8.077 137.644 1.00 21.31 35 GLY B CA 1
ATOM 1865 C C . GLY B 1 37 ? 70.215 6.674 137.626 1.00 28.92 35 GLY B C 1
ATOM 1866 O O . GLY B 1 37 ? 69.863 6.154 136.569 1.00 27.91 35 GLY B O 1
ATOM 1867 N N . ARG B 1 38 ? 70.167 6.045 138.797 1.00 28.19 36 ARG B N 1
ATOM 1868 C CA . ARG B 1 38 ? 69.414 4.806 139.007 1.00 31.21 36 ARG B CA 1
ATOM 1869 C C . ARG B 1 38 ? 68.862 4.865 140.428 1.00 34.89 36 ARG B C 1
ATOM 1870 O O . ARG B 1 38 ? 69.284 5.725 141.196 1.00 34.96 36 ARG B O 1
ATOM 1878 N N . ARG B 1 39 ? 67.907 3.998 140.773 1.00 38.00 37 ARG B N 1
ATOM 1879 C CA . ARG B 1 39 ? 67.298 4.035 142.113 1.00 41.79 37 ARG B CA 1
ATOM 1880 C C . ARG B 1 39 ? 68.326 3.987 143.234 1.00 38.81 37 ARG B C 1
ATOM 1881 O O . ARG B 1 39 ? 68.287 4.821 144.124 1.00 39.06 37 ARG B O 1
ATOM 1889 N N . ASN B 1 40 ? 69.268 3.052 143.165 1.00 41.32 38 ASN B N 1
ATOM 1890 C CA . ASN B 1 40 ? 70.358 3.014 144.144 1.00 46.13 38 ASN B CA 1
ATOM 1891 C C . ASN B 1 40 ? 71.695 3.440 143.535 1.00 41.78 38 ASN B C 1
ATOM 1892 O O . ASN B 1 40 ? 72.396 2.633 142.920 1.00 36.16 38 ASN B O 1
ATOM 1897 N N . GLY B 1 41 ? 72.036 4.713 143.739 1.00 42.97 39 GLY B N 1
ATOM 1898 C CA . GLY B 1 41 ? 73.197 5.352 143.112 1.00 43.62 39 GLY B CA 1
ATOM 1899 C C . GLY B 1 41 ? 74.547 4.780 143.485 1.00 47.34 39 GLY B C 1
ATOM 1900 O O . GLY B 1 41 ? 75.506 4.918 142.736 1.00 47.47 39 GLY B O 1
ATOM 1901 N N . GLU B 1 42 ? 74.622 4.133 144.643 1.00 51.64 40 GLU B N 1
ATOM 1902 C CA . GLU B 1 42 ? 75.842 3.455 145.064 1.00 56.95 40 GLU B CA 1
ATOM 1903 C C . GLU B 1 42 ? 76.193 2.274 144.149 1.00 50.21 40 GLU B C 1
ATOM 1904 O O . GLU B 1 42 ? 77.365 1.956 143.979 1.00 49.43 40 GLU B O 1
ATOM 1910 N N . LYS B 1 43 ? 75.181 1.656 143.535 1.00 49.01 41 LYS B N 1
ATOM 1911 C CA . LYS B 1 43 ? 75.392 0.599 142.530 1.00 46.38 41 LYS B CA 1
ATOM 1912 C C . LYS B 1 43 ? 76.004 1.093 141.207 1.00 42.23 41 LYS B C 1
ATOM 1913 O O . LYS B 1 43 ? 76.425 0.290 140.378 1.00 40.62 41 LYS B O 1
ATOM 1919 N N . LEU B 1 44 ? 76.072 2.412 141.025 1.00 40.94 42 LEU B N 1
ATOM 1920 C CA . LEU B 1 44 ? 76.766 3.006 139.877 1.00 39.26 42 LEU B CA 1
ATOM 1921 C C . LEU B 1 44 ? 78.277 3.065 140.046 1.00 41.82 42 LEU B C 1
ATOM 1922 O O . LEU B 1 44 ? 78.977 3.432 139.107 1.00 44.29 42 LEU B O 1
ATOM 1927 N N . ALA B 1 45 ? 78.776 2.724 141.234 1.00 45.25 43 ALA B N 1
ATOM 1928 C CA . ALA B 1 45 ? 80.220 2.790 141.521 1.00 42.94 43 ALA B CA 1
ATOM 1929 C C . ALA B 1 45 ? 81.132 2.011 140.555 1.00 40.55 43 ALA B C 1
ATOM 1930 O O . ALA B 1 45 ? 82.157 2.551 140.148 1.00 43.22 43 ALA B O 1
ATOM 1932 N N . PRO B 1 46 ? 80.777 0.756 140.184 1.00 41.68 44 PRO B N 1
ATOM 1933 C CA . PRO B 1 46 ? 81.567 0.139 139.109 1.00 42.98 44 PRO B CA 1
ATOM 1934 C C . PRO B 1 46 ? 81.590 0.933 137.790 1.00 44.84 44 PRO B C 1
ATOM 1935 O O . PRO B 1 46 ? 82.662 1.067 137.188 1.00 46.56 44 PRO B O 1
ATOM 1939 N N . LEU B 1 47 ? 80.436 1.465 137.370 1.00 41.00 45 LEU B N 1
ATOM 1940 C CA . LEU B 1 47 ? 80.327 2.251 136.133 1.00 36.04 45 LEU B CA 1
ATOM 1941 C C . LEU B 1 47 ? 81.195 3.507 136.175 1.00 37.37 45 LEU B C 1
ATOM 1942 O O . LEU B 1 47 ? 81.899 3.814 135.206 1.00 36.76 45 LEU B O 1
ATOM 1947 N N . VAL B 1 48 ? 81.144 4.221 137.297 1.00 34.88 46 VAL B N 1
ATOM 1948 C CA . VAL B 1 48 ? 81.946 5.428 137.484 1.00 37.20 46 VAL B CA 1
ATOM 1949 C C . VAL B 1 48 ? 83.436 5.100 137.409 1.00 39.95 46 VAL B C 1
ATOM 1950 O O . VAL B 1 48 ? 84.173 5.768 136.693 1.00 39.73 46 VAL B O 1
ATOM 1954 N N . ALA B 1 49 ? 83.849 4.044 138.112 1.00 41.63 47 ALA B N 1
ATOM 1955 C CA . ALA B 1 49 ? 85.240 3.579 138.106 1.00 44.09 47 ALA B CA 1
ATOM 1956 C C . ALA B 1 49 ? 85.732 3.260 136.698 1.00 44.28 47 ALA B C 1
ATOM 1957 O O . ALA B 1 49 ? 86.804 3.702 136.311 1.00 45.51 47 ALA B O 1
ATOM 1959 N N . GLU B 1 50 ? 84.924 2.518 135.943 1.00 43.40 48 GLU B N 1
ATOM 1960 C CA . GLU B 1 50 ? 85.232 2.138 134.569 1.00 45.22 48 GLU B CA 1
ATOM 1961 C C . GLU B 1 50 ? 85.305 3.329 133.615 1.00 40.27 48 GLU B C 1
ATOM 1962 O O . GLU B 1 50 ? 86.193 3.393 132.771 1.00 42.98 48 GLU B O 1
ATOM 1968 N N . ILE B 1 51 ? 84.361 4.257 133.739 1.00 35.80 49 ILE B N 1
ATOM 1969 C CA . ILE B 1 51 ? 84.339 5.447 132.889 1.00 33.07 49 ILE B CA 1
ATOM 1970 C C . ILE B 1 51 ? 85.529 6.377 133.201 1.00 35.11 49 ILE B C 1
ATOM 1971 O O . ILE B 1 51 ? 86.214 6.841 132.284 1.00 37.39 49 ILE B O 1
ATOM 1976 N N . GLU B 1 52 ? 85.791 6.602 134.490 1.00 38.43 50 GLU B N 1
ATOM 1977 C CA . GLU B 1 52 ? 86.878 7.492 134.935 1.00 44.54 50 GLU B CA 1
ATOM 1978 C C . GLU B 1 52 ? 88.280 6.955 134.637 1.00 44.55 50 GLU B C 1
ATOM 1979 O O . GLU B 1 52 ? 89.178 7.736 134.324 1.00 47.31 50 GLU B O 1
ATOM 1985 N N . ALA B 1 53 ? 88.457 5.633 134.723 1.00 43.58 51 ALA B N 1
ATOM 1986 C CA . ALA B 1 53 ? 89.733 4.990 134.379 1.00 42.96 51 ALA B CA 1
ATOM 1987 C C . ALA B 1 53 ? 90.053 5.097 132.895 1.00 45.48 51 ALA B C 1
ATOM 1988 O O . ALA B 1 53 ? 91.217 5.135 132.513 1.00 52.02 51 ALA B O 1
ATOM 1990 N N . ALA B 1 54 ? 89.020 5.159 132.061 1.00 44.27 52 ALA B N 1
ATOM 1991 C CA . ALA B 1 54 ? 89.205 5.360 130.629 1.00 42.32 52 ALA B CA 1
ATOM 1992 C C . ALA B 1 54 ? 89.334 6.835 130.235 1.00 42.74 52 ALA B C 1
ATOM 1993 O O . ALA B 1 54 ? 89.460 7.146 129.055 1.00 49.61 52 ALA B O 1
ATOM 1995 N N . GLY B 1 55 ? 89.295 7.740 131.210 1.00 39.80 53 GLY B N 1
ATOM 1996 C CA . GLY B 1 55 ? 89.510 9.157 130.941 1.00 39.03 53 GLY B CA 1
ATOM 1997 C C . GLY B 1 55 ? 88.258 10.019 130.878 1.00 43.44 53 GLY B C 1
ATOM 1998 O O . GLY B 1 55 ? 88.346 11.221 130.623 1.00 46.19 53 GLY B O 1
ATOM 1999 N N . GLY B 1 56 ? 87.094 9.419 131.119 1.00 40.65 54 GLY B N 1
ATOM 2000 C CA . GLY B 1 56 ? 85.815 10.132 131.010 1.00 37.39 54 GLY B CA 1
ATOM 2001 C C . GLY B 1 56 ? 85.296 10.742 132.299 1.00 35.42 54 GLY B C 1
ATOM 2002 O O . GLY B 1 56 ? 85.794 10.435 133.380 1.00 36.04 54 GLY B O 1
ATOM 2003 N N . ARG B 1 57 ? 84.280 11.599 132.174 1.00 32.40 55 ARG B N 1
ATOM 2004 C CA . ARG B 1 57 ? 83.696 12.315 133.303 1.00 28.17 55 ARG B CA 1
ATOM 2005 C C . ARG B 1 57 ? 82.247 11.893 133.539 1.00 30.03 55 ARG B C 1
ATOM 2006 O O . ARG B 1 57 ? 81.456 11.849 132.599 1.00 29.97 55 ARG B O 1
ATOM 2014 N N . ILE B 1 58 ? 81.917 11.569 134.790 1.00 28.70 56 ILE B N 1
ATOM 2015 C CA . ILE B 1 58 ? 80.579 11.099 135.163 1.00 27.98 56 ILE B CA 1
ATOM 2016 C C . ILE B 1 58 ? 80.230 11.503 136.595 1.00 31.68 56 ILE B C 1
ATOM 2017 O O . ILE B 1 58 ? 81.081 11.434 137.479 1.00 34.34 56 ILE B O 1
ATOM 2022 N N . VAL B 1 59 ? 78.990 11.963 136.793 1.00 29.36 57 VAL B N 1
ATOM 2023 C CA . VAL B 1 59 ? 78.409 12.208 138.107 1.00 26.66 57 VAL B CA 1
ATOM 2024 C C . VAL B 1 59 ? 77.295 11.199 138.320 1.00 32.05 57 VAL B C 1
ATOM 2025 O O . VAL B 1 59 ? 76.349 11.146 137.540 1.00 35.15 57 VAL B O 1
ATOM 2029 N N . ALA B 1 60 ? 77.426 10.385 139.365 1.00 33.97 58 ALA B N 1
ATOM 2030 C CA . ALA B 1 60 ? 76.425 9.374 139.721 1.00 33.51 58 ALA B CA 1
ATOM 2031 C C . ALA B 1 60 ? 75.481 9.887 140.805 1.00 34.57 58 ALA B C 1
ATOM 2032 O O . ALA B 1 60 ? 75.929 10.437 141.810 1.00 42.03 58 ALA B O 1
ATOM 2034 N N . ARG B 1 61 ? 74.174 9.729 140.593 1.00 33.60 59 ARG B N 1
ATOM 2035 C CA . ARG B 1 61 ? 73.179 10.086 141.601 1.00 33.15 59 ARG B CA 1
ATOM 2036 C C . ARG B 1 61 ? 72.170 8.963 141.810 1.00 33.93 59 ARG B C 1
ATOM 2037 O O . ARG B 1 61 ? 71.946 8.150 140.912 1.00 34.56 59 ARG B O 1
ATOM 2045 N N . SER B 1 62 ? 71.583 8.920 143.008 1.00 26.53 60 SER B N 1
ATOM 2046 C CA . SER B 1 62 ? 70.421 8.089 143.285 1.00 30.17 60 SER B CA 1
ATOM 2047 C C . SER B 1 62 ? 69.235 8.871 142.789 1.00 29.28 60 SER B C 1
ATOM 2048 O O . SER B 1 62 ? 69.132 10.069 143.055 1.00 30.46 60 SER B O 1
ATOM 2051 N N . LEU B 1 63 ? 68.348 8.212 142.051 1.00 33.18 61 LEU B N 1
ATOM 2052 C CA . LEU B 1 63 ? 67.215 8.899 141.442 1.00 31.28 61 LEU B CA 1
ATOM 2053 C C . LEU B 1 63 ? 66.051 7.949 141.288 1.00 28.44 61 LEU B C 1
ATOM 2054 O O . LEU B 1 63 ? 66.166 6.900 140.653 1.00 32.40 61 LEU B O 1
ATOM 2059 N N . ASP B 1 64 ? 64.931 8.330 141.883 1.00 36.17 62 ASP B N 1
ATOM 2060 C CA . ASP B 1 64 ? 63.681 7.642 141.651 1.00 34.45 62 ASP B CA 1
ATOM 2061 C C . ASP B 1 64 ? 62.858 8.478 140.674 1.00 31.57 62 ASP B C 1
ATOM 2062 O O . ASP B 1 64 ? 62.253 9.487 141.045 1.00 32.09 62 ASP B O 1
ATOM 2067 N N . ALA B 1 65 ? 62.823 8.019 139.426 1.00 30.74 63 ALA B N 1
ATOM 2068 C CA . ALA B 1 65 ? 62.254 8.781 138.320 1.00 26.84 63 ALA B CA 1
ATOM 2069 C C . ALA B 1 65 ? 60.748 9.000 138.414 1.00 27.63 63 ALA B C 1
ATOM 2070 O O . ALA B 1 65 ? 60.230 9.917 137.784 1.00 28.89 63 ALA B O 1
ATOM 2072 N N . ARG B 1 66 ? 60.055 8.199 139.229 1.00 23.29 64 ARG B N 1
ATOM 2073 C CA . ARG B 1 66 ? 58.646 8.452 139.546 1.00 28.90 64 ARG B CA 1
ATOM 2074 C C . ARG B 1 66 ? 58.457 9.770 140.286 1.00 31.46 64 ARG B C 1
ATOM 2075 O O . ARG B 1 66 ? 57.395 10.378 140.212 1.00 36.51 64 ARG B O 1
ATOM 2083 N N . ASN B 1 67 ? 59.490 10.195 141.009 1.00 32.34 65 ASN B N 1
ATOM 2084 C CA . ASN B 1 67 ? 59.435 11.396 141.832 1.00 32.51 65 ASN B CA 1
ATOM 2085 C C . ASN B 1 67 ? 59.822 12.627 140.999 1.00 26.02 65 ASN B C 1
ATOM 2086 O O . ASN B 1 67 ? 60.993 12.829 140.668 1.00 31.90 65 ASN B O 1
ATOM 2091 N N . GLU B 1 68 ? 58.825 13.446 140.670 1.00 25.10 66 GLU B N 1
ATOM 2092 C CA . GLU B 1 68 ? 59.010 14.597 139.779 1.00 25.11 66 GLU B CA 1
ATOM 2093 C C . GLU B 1 68 ? 59.961 15.658 140.323 1.00 29.96 66 GLU B C 1
ATOM 2094 O O . GLU B 1 68 ? 60.581 16.385 139.554 1.00 25.32 66 GLU B O 1
ATOM 2100 N N . ASP B 1 69 ? 60.068 15.732 141.649 1.00 33.81 67 ASP B N 1
ATOM 2101 C CA . ASP B 1 69 ? 60.944 16.687 142.310 1.00 33.27 67 ASP B CA 1
ATOM 2102 C C . ASP B 1 69 ? 62.389 16.245 142.163 1.00 29.52 67 ASP B C 1
ATOM 2103 O O . ASP B 1 69 ? 63.269 17.070 141.953 1.00 34.25 67 ASP B O 1
ATOM 2108 N N . GLU B 1 70 ? 62.611 14.936 142.260 1.00 25.08 68 GLU B N 1
ATOM 2109 C CA . GLU B 1 70 ? 63.916 14.331 142.047 1.00 29.22 68 GLU B CA 1
ATOM 2110 C C . GLU B 1 70 ? 64.368 14.422 140.587 1.00 30.83 68 GLU B C 1
ATOM 2111 O O . GLU B 1 70 ? 65.548 14.665 140.325 1.00 28.29 68 GLU B O 1
ATOM 2117 N N . VAL B 1 71 ? 63.447 14.211 139.643 1.00 28.15 69 VAL B N 1
ATOM 2118 C CA . VAL B 1 71 ? 63.764 14.339 138.206 1.00 26.55 69 VAL B CA 1
ATOM 2119 C C . VAL B 1 71 ? 64.183 15.767 137.893 1.00 28.37 69 VAL B C 1
ATOM 2120 O O . VAL B 1 71 ? 65.202 15.989 137.250 1.00 29.13 69 VAL B O 1
ATOM 2124 N N . THR B 1 72 ? 63.393 16.723 138.373 1.00 22.78 70 THR B N 1
ATOM 2125 C CA . THR B 1 72 ? 63.666 18.138 138.169 1.00 27.40 70 THR B CA 1
ATOM 2126 C C . THR B 1 72 ? 65.019 18.533 138.785 1.00 26.43 70 THR B C 1
ATOM 2127 O O . THR B 1 72 ? 65.796 19.268 138.169 1.00 33.70 70 THR B O 1
ATOM 2131 N N . ALA B 1 73 ? 65.315 18.018 139.975 1.00 24.85 71 ALA B N 1
ATOM 2132 C CA . ALA B 1 73 ? 66.555 18.357 140.666 1.00 27.32 71 ALA B CA 1
ATOM 2133 C C . ALA B 1 73 ? 67.749 17.723 139.986 1.00 25.78 71 ALA B C 1
ATOM 2134 O O . ALA B 1 73 ? 68.801 18.342 139.906 1.00 29.46 71 ALA B O 1
ATOM 2136 N N . PHE B 1 74 ? 67.575 16.497 139.497 1.00 23.44 72 PHE B N 1
ATOM 2137 C CA . PHE B 1 74 ? 68.602 15.799 138.706 1.00 26.09 72 PHE B CA 1
ATOM 2138 C C . PHE B 1 74 ? 68.990 16.565 137.415 1.00 30.07 72 PHE B C 1
ATOM 2139 O O . PHE B 1 74 ? 70.178 16.713 137.091 1.00 26.56 72 PHE B O 1
ATOM 2147 N N . LEU B 1 75 ? 67.983 17.064 136.698 1.00 26.88 73 LEU B N 1
ATOM 2148 C CA . LEU B 1 75 ? 68.200 17.768 135.440 1.00 26.51 73 LEU B CA 1
ATOM 2149 C C . LEU B 1 75 ? 68.740 19.171 135.641 1.00 28.17 73 LEU B C 1
ATOM 2150 O O . LEU B 1 75 ? 69.640 19.595 134.911 1.00 28.80 73 LEU B O 1
ATOM 2155 N N . ASN B 1 76 ? 68.187 19.888 136.622 1.00 30.45 74 ASN B N 1
ATOM 2156 C CA . ASN B 1 76 ? 68.713 21.187 137.030 1.00 27.42 74 ASN B CA 1
ATOM 2157 C C . ASN B 1 76 ? 70.183 21.095 137.453 1.00 27.47 74 ASN B C 1
ATOM 2158 O O . ASN B 1 76 ? 70.989 21.945 137.071 1.00 34.36 74 ASN B O 1
ATOM 2163 N N . ALA B 1 77 ? 70.520 20.061 138.227 1.00 29.80 75 ALA B N 1
ATOM 2164 C CA . ALA B 1 77 ? 71.906 19.777 138.626 1.00 27.22 75 ALA B CA 1
ATOM 2165 C C . ALA B 1 77 ? 72.815 19.540 137.429 1.00 29.48 75 ALA B C 1
ATOM 2166 O O . ALA B 1 77 ? 73.930 20.075 137.386 1.00 26.73 75 ALA B O 1
ATOM 2168 N N . ALA B 1 78 ? 72.333 18.759 136.455 1.00 22.86 76 ALA B N 1
ATOM 2169 C CA . ALA B 1 78 ? 73.105 18.467 135.245 1.00 25.07 76 ALA B CA 1
ATOM 2170 C C . ALA B 1 78 ? 73.348 19.730 134.452 1.00 21.42 76 ALA B C 1
ATOM 2171 O O . ALA B 1 78 ? 74.484 20.009 134.085 1.00 19.77 76 ALA B O 1
ATOM 2173 N N . ASP B 1 79 ? 72.300 20.523 134.236 1.00 20.42 77 ASP B N 1
ATOM 2174 C CA . ASP B 1 79 ? 72.443 21.770 133.497 1.00 25.59 77 ASP B CA 1
ATOM 2175 C C . ASP B 1 79 ? 73.333 22.809 134.208 1.00 29.13 77 ASP B C 1
ATOM 2176 O O . ASP B 1 79 ? 74.012 23.605 133.551 1.00 28.82 77 ASP B O 1
ATOM 2181 N N . ALA B 1 80 ? 73.323 22.796 135.542 1.00 31.02 78 ALA B N 1
ATOM 2182 C CA . ALA B 1 80 ? 74.121 23.737 136.332 1.00 29.40 78 ALA B CA 1
ATOM 2183 C C . ALA B 1 80 ? 75.607 23.411 136.190 1.00 31.08 78 ALA B C 1
ATOM 2184 O O . ALA B 1 80 ? 76.436 24.313 136.121 1.00 35.24 78 ALA B O 1
ATOM 2186 N N . HIS B 1 81 ? 75.916 22.117 136.109 1.00 25.44 79 HIS B N 1
ATOM 2187 C CA . HIS B 1 81 ? 77.280 21.613 135.898 1.00 25.11 79 HIS B CA 1
ATOM 2188 C C . HIS B 1 81 ? 77.898 22.096 134.573 1.00 29.36 79 HIS B C 1
ATOM 2189 O O . HIS B 1 81 ? 78.998 22.680 134.552 1.00 29.95 79 HIS B O 1
ATOM 2196 N N . ALA B 1 82 ? 77.172 21.847 133.483 1.00 26.84 80 ALA B N 1
ATOM 2197 C CA . ALA B 1 82 ? 77.501 22.278 132.129 1.00 21.77 80 ALA B CA 1
ATOM 2198 C C . ALA B 1 82 ? 76.192 22.174 131.343 1.00 25.94 80 ALA B C 1
ATOM 2199 O O . ALA B 1 82 ? 75.342 21.345 131.693 1.00 28.68 80 ALA B O 1
ATOM 2201 N N . PRO B 1 83 ? 76.006 23.014 130.302 1.00 29.28 81 PRO B N 1
ATOM 2202 C CA . PRO B 1 83 ? 74.773 22.993 129.514 1.00 23.48 81 PRO B CA 1
ATOM 2203 C C . PRO B 1 83 ? 74.280 21.585 129.174 1.00 24.56 81 PRO B C 1
ATOM 2204 O O . PRO B 1 83 ? 75.025 20.774 128.616 1.00 24.38 81 PRO B O 1
ATOM 2208 N N . LEU B 1 84 ? 73.045 21.296 129.574 1.00 22.85 82 LEU B N 1
ATOM 2209 C CA . LEU B 1 84 ? 72.405 20.028 129.278 1.00 24.57 82 LEU B CA 1
ATOM 2210 C C . LEU B 1 84 ? 72.118 19.932 127.778 1.00 27.35 82 LEU B C 1
ATOM 2211 O O . LEU B 1 84 ? 71.312 20.701 127.243 1.00 22.90 82 LEU B O 1
ATOM 2216 N N . GLU B 1 85 ? 72.789 18.995 127.107 1.00 21.93 83 GLU B N 1
ATOM 2217 C CA . GLU B 1 85 ? 72.659 18.839 125.646 1.00 29.29 83 GLU B CA 1
ATOM 2218 C C . GLU B 1 85 ? 71.906 17.611 125.153 1.00 28.05 83 GLU B C 1
ATOM 2219 O O . GLU B 1 85 ? 71.354 17.626 124.054 1.00 31.03 83 GLU B O 1
ATOM 2225 N N . VAL B 1 86 ? 71.918 16.544 125.947 1.00 29.59 84 VAL B N 1
ATOM 2226 C CA . VAL B 1 86 ? 71.225 15.307 125.598 1.00 26.58 84 VAL B CA 1
ATOM 2227 C C . VAL B 1 86 ? 70.579 14.736 126.855 1.00 26.03 84 VAL B C 1
ATOM 2228 O O . VAL B 1 86 ? 71.240 14.634 127.875 1.00 26.61 84 VAL B O 1
ATOM 2232 N N . THR B 1 87 ? 69.285 14.405 126.794 1.00 21.10 85 THR B N 1
ATOM 2233 C CA . THR B 1 87 ? 68.658 13.569 127.832 1.00 22.93 85 THR B CA 1
ATOM 2234 C C . THR B 1 87 ? 68.267 12.233 127.211 1.00 22.04 85 THR B C 1
ATOM 2235 O O . THR B 1 87 ? 67.630 12.214 126.170 1.00 25.09 85 THR B O 1
ATOM 2239 N N . ILE B 1 88 ? 68.662 11.126 127.829 1.00 22.17 86 ILE B N 1
ATOM 2240 C CA . ILE B 1 88 ? 68.223 9.822 127.369 1.00 21.84 86 ILE B CA 1
ATOM 2241 C C . ILE B 1 88 ? 67.407 9.191 128.481 1.00 23.60 86 ILE B C 1
ATOM 2242 O O . ILE B 1 88 ? 67.918 8.938 129.580 1.00 19.57 86 ILE B O 1
ATOM 2247 N N . PHE B 1 89 ? 66.116 8.999 128.209 1.00 21.90 87 PHE B N 1
ATOM 2248 C CA . PHE B 1 89 ? 65.198 8.402 129.165 1.00 19.92 87 PHE B CA 1
ATOM 2249 C C . PHE B 1 89 ? 65.055 6.908 128.892 1.00 24.76 87 PHE B C 1
ATOM 2250 O O . PHE B 1 89 ? 64.466 6.497 127.894 1.00 26.71 87 PHE B O 1
ATOM 2258 N N . ASN B 1 90 ? 65.585 6.108 129.804 1.00 28.11 88 ASN B N 1
ATOM 2259 C CA . ASN B 1 90 ? 65.701 4.674 129.606 1.00 27.89 88 ASN B CA 1
ATOM 2260 C C . ASN B 1 90 ? 65.173 3.930 130.825 1.00 28.32 88 ASN B C 1
ATOM 2261 O O . ASN B 1 90 ? 65.913 3.284 131.548 1.00 30.07 88 ASN B O 1
ATOM 2266 N N . VAL B 1 91 ? 63.881 4.062 131.076 1.00 33.68 89 VAL B N 1
ATOM 2267 C CA . VAL B 1 91 ? 63.278 3.420 132.227 1.00 37.10 89 VAL B CA 1
ATOM 2268 C C . VAL B 1 91 ? 62.263 2.393 131.731 1.00 43.00 89 VAL B C 1
ATOM 2269 O O . VAL B 1 91 ? 61.139 2.732 131.347 1.00 42.51 89 VAL B O 1
ATOM 2273 N N . GLY B 1 92 ? 62.702 1.134 131.714 1.00 49.27 90 GLY B N 1
ATOM 2274 C CA . GLY B 1 92 ? 61.869 -0.003 131.326 1.00 53.22 90 GLY B CA 1
ATOM 2275 C C . GLY B 1 92 ? 60.915 -0.378 132.438 1.00 52.78 90 GLY B C 1
ATOM 2276 O O . GLY B 1 92 ? 60.709 0.413 133.365 1.00 59.98 90 GLY B O 1
ATOM 2277 N N . ALA B 1 93 ? 60.352 -1.585 132.352 1.00 51.34 91 ALA B N 1
ATOM 2278 C CA . ALA B 1 93 ? 59.307 -2.074 133.280 1.00 50.78 91 ALA B CA 1
ATOM 2279 C C . ALA B 1 93 ? 58.563 -3.298 132.746 1.00 45.46 91 ALA B C 1
ATOM 2280 O O . ALA B 1 93 ? 57.374 -3.448 133.047 1.00 50.70 91 ALA B O 1
ATOM 2282 N N . ASN B 1 94 ? 59.217 -4.146 131.951 1.00 41.13 92 ASN B N 1
ATOM 2283 C CA . ASN B 1 94 ? 58.491 -5.236 131.288 1.00 41.62 92 ASN B CA 1
ATOM 2284 C C . ASN B 1 94 ? 57.837 -6.189 132.293 1.00 39.29 92 ASN B C 1
ATOM 2285 O O . ASN B 1 94 ? 58.527 -6.923 132.998 1.00 38.07 92 ASN B O 1
ATOM 2290 N N . VAL B 1 95 ? 56.505 -6.121 132.379 1.00 31.55 93 VAL B N 1
ATOM 2291 C CA . VAL B 1 95 ? 55.700 -7.019 133.219 1.00 26.72 93 VAL B CA 1
ATOM 2292 C C . VAL B 1 95 ? 54.472 -7.504 132.464 1.00 27.23 93 VAL B C 1
ATOM 2293 O O . VAL B 1 95 ? 53.955 -6.805 131.593 1.00 21.08 93 VAL B O 1
ATOM 2297 N N . ASN B 1 96 ? 54.001 -8.700 132.803 1.00 22.59 94 ASN B N 1
ATOM 2298 C CA . ASN B 1 96 ? 52.871 -9.301 132.122 1.00 24.50 94 ASN B CA 1
ATOM 2299 C C . ASN B 1 96 ? 51.899 -9.857 133.146 1.00 24.15 94 ASN B C 1
ATOM 2300 O O . ASN B 1 96 ? 52.288 -10.644 133.990 1.00 23.12 94 ASN B O 1
ATOM 2305 N N . PHE B 1 97 ? 50.639 -9.432 133.092 1.00 21.30 95 PHE B N 1
ATOM 2306 C CA . PHE B 1 97 ? 49.608 -10.025 133.926 1.00 19.21 95 PHE B CA 1
ATOM 2307 C C . PHE B 1 97 ? 48.348 -10.083 133.113 1.00 20.02 95 PHE B C 1
ATOM 2308 O O . PHE B 1 97 ? 48.013 -9.101 132.465 1.00 18.03 95 PHE B O 1
ATOM 2316 N N . PRO B 1 98 ? 47.615 -11.206 133.168 1.00 17.39 96 PRO B N 1
ATOM 2317 C CA . PRO B 1 98 ? 46.257 -11.218 132.624 1.00 20.52 96 PRO B CA 1
ATOM 2318 C C . PRO B 1 98 ? 45.443 -10.036 133.138 1.00 25.04 96 PRO B C 1
ATOM 2319 O O . PRO B 1 98 ? 45.729 -9.512 134.214 1.00 24.55 96 PRO B O 1
ATOM 2323 N N . ILE B 1 99 ? 44.423 -9.628 132.389 1.00 22.68 97 ILE B N 1
ATOM 2324 C CA . ILE B 1 99 ? 43.717 -8.397 132.737 1.00 16.75 97 ILE B CA 1
ATOM 2325 C C . ILE B 1 99 ? 43.132 -8.401 134.168 1.00 20.30 97 ILE B C 1
ATOM 2326 O O . ILE B 1 99 ? 43.302 -7.436 134.925 1.00 21.40 97 ILE B O 1
ATOM 2331 N N . LEU B 1 100 ? 42.518 -9.512 134.564 1.00 24.24 98 LEU B N 1
ATOM 2332 C CA . LEU B 1 100 ? 41.919 -9.631 135.898 1.00 26.79 98 LEU B CA 1
ATOM 2333 C C . LEU B 1 100 ? 42.970 -9.692 137.014 1.00 25.78 98 LEU B C 1
ATOM 2334 O O . LEU B 1 100 ? 42.654 -9.485 138.174 1.00 27.98 98 LEU B O 1
ATOM 2339 N N . GLU B 1 101 ? 44.225 -9.940 136.646 1.00 20.56 99 GLU B N 1
ATOM 2340 C CA . GLU B 1 101 ? 45.315 -10.009 137.601 1.00 18.34 99 GLU B CA 1
ATOM 2341 C C . GLU B 1 101 ? 46.199 -8.779 137.504 1.00 22.27 99 GLU B C 1
ATOM 2342 O O . GLU B 1 101 ? 47.303 -8.749 138.055 1.00 21.20 99 GLU B O 1
ATOM 2348 N N . THR B 1 102 ? 45.714 -7.748 136.819 1.00 20.02 100 THR B N 1
ATOM 2349 C CA . THR B 1 102 ? 46.486 -6.511 136.715 1.00 19.45 100 THR B CA 1
ATOM 2350 C C . THR B 1 102 ? 45.897 -5.580 137.769 1.00 23.63 100 THR B C 1
ATOM 2351 O O . THR B 1 102 ? 44.794 -5.069 137.613 1.00 19.57 100 THR B O 1
ATOM 2355 N N . THR B 1 103 ? 46.637 -5.382 138.850 1.00 22.84 101 THR B N 1
ATOM 2356 C CA . THR B 1 103 ? 46.130 -4.696 140.040 1.00 22.94 101 THR B CA 1
ATOM 2357 C C . THR B 1 103 ? 46.144 -3.186 139.819 1.00 23.97 101 THR B C 1
ATOM 2358 O O . THR B 1 103 ? 46.785 -2.698 138.879 1.00 19.09 101 THR B O 1
ATOM 2362 N N . ASP B 1 104 ? 45.384 -2.461 140.643 1.00 23.46 102 ASP B N 1
ATOM 2363 C CA . ASP B 1 104 ? 45.441 -1.001 140.682 1.00 15.52 102 ASP B CA 1
ATOM 2364 C C . ASP B 1 104 ? 46.875 -0.523 140.882 1.00 22.03 102 ASP B C 1
ATOM 2365 O O . ASP B 1 104 ? 47.347 0.359 140.170 1.00 23.22 102 ASP B O 1
ATOM 2370 N N . ARG B 1 105 ? 47.568 -1.133 141.835 1.00 20.33 103 ARG B N 1
ATOM 2371 C CA . ARG B 1 105 ? 48.965 -0.807 142.120 1.00 22.76 103 ARG B CA 1
ATOM 2372 C C . ARG B 1 105 ? 49.886 -0.982 140.911 1.00 18.41 103 ARG B C 1
ATOM 2373 O O . ARG B 1 105 ? 50.627 -0.060 140.573 1.00 27.17 103 ARG B O 1
ATOM 2381 N N . VAL B 1 106 ? 49.878 -2.170 140.299 1.00 23.91 104 VAL B N 1
ATOM 2382 C CA . VAL B 1 106 ? 50.731 -2.456 139.137 1.00 18.22 104 VAL B CA 1
ATOM 2383 C C . VAL B 1 106 ? 50.505 -1.472 137.976 1.00 19.24 104 VAL B C 1
ATOM 2384 O O . VAL B 1 106 ? 51.466 -0.914 137.454 1.00 21.87 104 VAL B O 1
ATOM 2388 N N . PHE B 1 107 ? 49.247 -1.231 137.617 1.00 20.29 105 PHE B N 1
ATOM 2389 C CA . PHE B 1 107 ? 48.915 -0.301 136.542 1.00 19.35 105 PHE B CA 1
ATOM 2390 C C . PHE B 1 107 ? 49.415 1.130 136.836 1.00 22.98 105 PHE B C 1
ATOM 2391 O O . PHE B 1 107 ? 50.053 1.734 135.969 1.00 24.08 105 PHE B O 1
ATOM 2399 N N . ARG B 1 108 ? 49.136 1.653 138.039 1.00 22.08 106 ARG B N 1
ATOM 2400 C CA A ARG B 1 108 ? 49.585 3.001 138.442 0.50 22.04 106 ARG B CA 1
ATOM 2401 C CA B ARG B 1 108 ? 49.588 2.993 138.425 0.50 23.23 106 ARG B CA 1
ATOM 2402 C C . ARG B 1 108 ? 51.112 3.122 138.464 1.00 20.29 106 ARG B C 1
ATOM 2403 O O . ARG B 1 108 ? 51.668 4.099 137.943 1.00 25.23 106 ARG B O 1
ATOM 2418 N N . LYS B 1 109 ? 51.777 2.140 139.087 1.00 20.45 107 LYS B N 1
ATOM 2419 C CA . LYS B 1 109 ? 53.251 2.102 139.246 1.00 24.55 107 LYS B CA 1
ATOM 2420 C C . LYS B 1 109 ? 53.975 2.033 137.911 1.00 25.35 107 LYS B C 1
ATOM 2421 O O . LYS B 1 109 ? 54.990 2.718 137.720 1.00 19.62 107 LYS B O 1
ATOM 2427 N N . VAL B 1 110 ? 53.474 1.194 137.001 1.00 22.80 108 VAL B N 1
ATOM 2428 C CA . VAL B 1 110 ? 54.074 1.082 135.665 1.00 18.50 108 VAL B CA 1
ATOM 2429 C C . VAL B 1 110 ? 53.918 2.401 134.901 1.00 20.51 108 VAL B C 1
ATOM 2430 O O . VAL B 1 110 ? 54.869 2.874 134.280 1.00 20.60 108 VAL B O 1
ATOM 2434 N N . TRP B 1 111 ? 52.749 3.034 135.000 1.00 20.18 109 TRP B N 1
ATOM 2435 C CA . TRP B 1 111 ? 52.592 4.363 134.433 1.00 18.05 109 TRP B CA 1
ATOM 2436 C C . TRP B 1 111 ? 53.533 5.424 135.049 1.00 26.16 109 TRP B C 1
ATOM 2437 O O . TRP B 1 111 ? 54.147 6.221 134.318 1.00 24.58 109 TRP B O 1
ATOM 2448 N N . GLU B 1 112 ? 53.649 5.435 136.380 1.00 25.76 110 GLU B N 1
ATOM 2449 C CA . GLU B 1 112 ? 54.517 6.401 137.071 1.00 21.76 110 GLU B CA 1
ATOM 2450 C C . GLU B 1 112 ? 55.969 6.278 136.625 1.00 19.89 110 GLU B C 1
ATOM 2451 O O . GLU B 1 112 ? 56.637 7.281 136.396 1.00 23.91 110 GLU B O 1
ATOM 2457 N N . MET B 1 113 ? 56.417 5.036 136.478 1.00 20.62 111 MET B N 1
ATOM 2458 C CA A MET B 1 113 ? 57.808 4.726 136.152 0.50 21.35 111 MET B CA 1
ATOM 2459 C CA B MET B 1 113 ? 57.805 4.714 136.134 0.50 21.75 111 MET B CA 1
ATOM 2460 C C . MET B 1 113 ? 58.113 4.923 134.657 1.00 23.54 111 MET B C 1
ATOM 2461 O O . MET B 1 113 ? 59.101 5.565 134.304 1.00 23.30 111 MET B O 1
ATOM 2470 N N . ALA B 1 114 ? 57.260 4.374 133.790 1.00 21.22 112 ALA B N 1
ATOM 2471 C CA . ALA B 1 114 ? 57.535 4.297 132.345 1.00 21.79 112 ALA B CA 1
ATOM 2472 C C . ALA B 1 114 ? 56.946 5.402 131.468 1.00 14.28 112 ALA B C 1
ATOM 2473 O O . ALA B 1 114 ? 57.294 5.511 130.296 1.00 19.76 112 ALA B O 1
ATOM 2475 N N . CYS B 1 115 ? 56.029 6.188 132.015 1.00 22.64 113 CYS B N 1
ATOM 2476 C CA . CYS B 1 115 ? 55.340 7.184 131.226 1.00 17.39 113 CYS B CA 1
ATOM 2477 C C . CYS B 1 115 ? 55.391 8.585 131.855 1.00 17.78 113 CYS B C 1
ATOM 2478 O O . CYS B 1 115 ? 55.857 9.537 131.226 1.00 24.89 113 CYS B O 1
ATOM 2481 N N . TRP B 1 116 ? 54.908 8.678 133.095 1.00 22.84 114 TRP B N 1
ATOM 2482 C CA . TRP B 1 116 ? 54.920 9.897 133.897 1.00 19.10 114 TRP B CA 1
ATOM 2483 C C . TRP B 1 116 ? 56.342 10.400 134.040 1.00 23.54 114 TRP B C 1
ATOM 2484 O O . TRP B 1 116 ? 56.628 11.553 133.764 1.00 19.73 114 TRP B O 1
ATOM 2495 N N . ALA B 1 117 ? 57.244 9.504 134.402 1.00 18.17 115 ALA B N 1
ATOM 2496 C CA . ALA B 1 117 ? 58.643 9.872 134.576 1.00 22.22 115 ALA B CA 1
ATOM 2497 C C . ALA B 1 117 ? 59.247 10.425 133.295 1.00 22.16 115 ALA B C 1
ATOM 2498 O O . ALA B 1 117 ? 60.084 11.336 133.336 1.00 30.24 115 ALA B O 1
ATOM 2500 N N . GLY B 1 118 ? 58.809 9.886 132.158 1.00 18.08 116 GLY B N 1
ATOM 2501 C CA . GLY B 1 118 ? 59.259 10.327 130.856 1.00 17.88 116 GLY B CA 1
ATOM 2502 C C . GLY B 1 118 ? 58.728 11.681 130.495 1.00 21.51 116 GLY B C 1
ATOM 2503 O O . GLY B 1 118 ? 59.443 12.486 129.917 1.00 26.69 116 GLY B O 1
ATOM 2504 N N . PHE B 1 119 ? 57.462 11.923 130.819 1.00 22.00 117 PHE B N 1
ATOM 2505 C CA . PHE B 1 119 ? 56.862 13.237 130.603 1.00 19.05 117 PHE B CA 1
ATOM 2506 C C . PHE B 1 119 ? 57.612 14.315 131.381 1.00 23.52 117 PHE B C 1
ATOM 2507 O O . PHE B 1 119 ? 57.888 15.385 130.842 1.00 21.27 117 PHE B O 1
ATOM 2515 N N . VAL B 1 120 ? 57.943 14.029 132.637 1.00 25.91 118 VAL B N 1
ATOM 2516 C CA . VAL B 1 120 ? 58.567 15.032 133.494 1.00 20.43 118 VAL B CA 1
ATOM 2517 C C . VAL B 1 120 ? 59.986 15.281 133.025 1.00 22.88 118 VAL B C 1
ATOM 2518 O O . VAL B 1 120 ? 60.379 16.437 132.851 1.00 18.38 118 VAL B O 1
ATOM 2522 N N . SER B 1 121 ? 60.724 14.200 132.768 1.00 20.50 119 SER B N 1
ATOM 2523 C CA . SER B 1 121 ? 62.068 14.292 132.197 1.00 17.77 119 SER B CA 1
ATOM 2524 C C . SER B 1 121 ? 62.099 15.054 130.890 1.00 23.73 119 SER B C 1
ATOM 2525 O O . SER B 1 121 ? 63.021 15.837 130.650 1.00 25.36 119 SER B O 1
ATOM 2528 N N . GLY B 1 122 ? 61.103 14.814 130.042 1.00 19.94 120 GLY B N 1
ATOM 2529 C CA . GLY B 1 122 ? 61.052 15.464 128.751 1.00 19.26 120 GLY B CA 1
ATOM 2530 C C . GLY B 1 122 ? 60.792 16.948 128.897 1.00 22.47 120 GLY B C 1
ATOM 2531 O O . GLY B 1 122 ? 61.536 17.766 128.353 1.00 23.77 120 GLY B O 1
ATOM 2532 N N . ARG B 1 123 ? 59.733 17.282 129.634 1.00 25.30 121 ARG B N 1
ATOM 2533 C CA . ARG B 1 123 ? 59.324 18.668 129.868 1.00 23.14 121 ARG B CA 1
ATOM 2534 C C . ARG B 1 123 ? 60.417 19.504 130.521 1.00 28.19 121 ARG B C 1
ATOM 2535 O O . ARG B 1 123 ? 60.705 20.626 130.082 1.00 26.01 121 ARG B O 1
ATOM 2543 N N . GLU B 1 124 ? 61.043 18.945 131.551 1.00 27.85 122 GLU B N 1
ATOM 2544 C CA . GLU B 1 124 ? 62.112 19.649 132.248 1.00 26.18 122 GLU B CA 1
ATOM 2545 C C . GLU B 1 124 ? 63.392 19.757 131.426 1.00 29.63 122 GLU B C 1
ATOM 2546 O O . GLU B 1 124 ? 64.062 20.779 131.498 1.00 30.54 122 GLU B O 1
ATOM 2552 N N . SER B 1 125 ? 63.725 18.720 130.650 1.00 28.04 123 SER B N 1
ATOM 2553 C CA . SER B 1 125 ? 64.831 18.808 129.700 1.00 23.54 123 SER B CA 1
ATOM 2554 C C . SER B 1 125 ? 64.598 19.887 128.643 1.00 28.05 123 SER B C 1
ATOM 2555 O O . SER B 1 125 ? 65.496 20.651 128.345 1.00 26.75 123 SER B O 1
ATOM 2558 N N . ALA B 1 126 ? 63.383 19.943 128.095 1.00 22.06 124 ALA B N 1
ATOM 2559 C CA . ALA B 1 126 ? 62.995 20.968 127.140 1.00 26.46 124 ALA B CA 1
ATOM 2560 C C . ALA B 1 126 ? 63.139 22.379 127.720 1.00 29.17 124 ALA B C 1
ATOM 2561 O O . ALA B 1 126 ? 63.632 23.268 127.043 1.00 30.47 124 ALA B O 1
ATOM 2563 N N . ARG B 1 127 ? 62.693 22.583 128.962 1.00 31.91 125 ARG B N 1
ATOM 2564 C CA . ARG B 1 127 ? 62.822 23.876 129.625 1.00 28.26 125 ARG B CA 1
ATOM 2565 C C . ARG B 1 127 ? 64.284 24.304 129.657 1.00 30.05 125 ARG B C 1
ATOM 2566 O O . ARG B 1 127 ? 64.617 25.405 129.225 1.00 26.82 125 ARG B O 1
ATOM 2574 N N . LEU B 1 128 ? 65.153 23.410 130.120 1.00 28.29 126 LEU B N 1
ATOM 2575 C CA . LEU B 1 128 ? 66.584 23.711 130.207 1.00 24.65 126 LEU B CA 1
ATOM 2576 C C . LEU B 1 128 ? 67.246 23.918 128.846 1.00 30.18 126 LEU B C 1
ATOM 2577 O O . LEU B 1 128 ? 68.008 24.877 128.672 1.00 27.62 126 LEU B O 1
ATOM 2582 N N . MET B 1 129 ? 66.941 23.040 127.884 1.00 27.63 127 MET B N 1
ATOM 2583 C CA . MET B 1 129 ? 67.579 23.070 126.564 1.00 21.72 127 MET B CA 1
ATOM 2584 C C . MET B 1 129 ? 67.175 24.276 125.707 1.00 25.77 127 MET B C 1
ATOM 2585 O O . MET B 1 129 ? 68.010 24.838 124.991 1.00 25.17 127 MET B O 1
ATOM 2590 N N . LEU B 1 130 ? 65.905 24.681 125.795 1.00 23.98 128 LEU B N 1
ATOM 2591 C CA . LEU B 1 130 ? 65.399 25.825 125.033 1.00 28.60 128 LEU B CA 1
ATOM 2592 C C . LEU B 1 130 ? 66.107 27.141 125.391 1.00 34.27 128 LEU B C 1
ATOM 2593 O O . LEU B 1 130 ? 66.290 28.011 124.529 1.00 37.25 128 LEU B O 1
ATOM 2598 N N . ALA B 1 131 ? 66.523 27.263 126.651 1.00 34.69 129 ALA B N 1
ATOM 2599 C CA . ALA B 1 131 ? 67.352 28.380 127.101 1.00 33.32 129 ALA B CA 1
ATOM 2600 C C . ALA B 1 131 ? 68.714 28.423 126.394 1.00 36.51 129 ALA B C 1
ATOM 2601 O O . ALA B 1 131 ? 69.277 29.505 126.201 1.00 39.26 129 ALA B O 1
ATOM 2603 N N . HIS B 1 132 ? 69.237 27.256 126.008 1.00 33.27 130 HIS B N 1
ATOM 2604 C CA . HIS B 1 132 ? 70.490 27.170 125.251 1.00 29.04 130 HIS B CA 1
ATOM 2605 C C . HIS B 1 132 ? 70.249 27.175 123.749 1.00 33.21 130 HIS B C 1
ATOM 2606 O O . HIS B 1 132 ? 71.196 27.309 122.964 1.00 30.96 130 HIS B O 1
ATOM 2613 N N . GLY B 1 133 ? 68.983 27.011 123.357 1.00 29.79 131 GLY B N 1
ATOM 2614 C CA . GLY B 1 133 ? 68.567 27.056 121.955 1.00 29.17 131 GLY B CA 1
ATOM 2615 C C . GLY B 1 133 ? 68.809 25.803 121.141 1.00 32.59 131 GLY B C 1
ATOM 2616 O O . GLY B 1 133 ? 68.668 25.835 119.921 1.00 39.26 131 GLY B O 1
ATOM 2617 N N . GLN B 1 134 ? 69.161 24.704 121.813 1.00 33.10 132 GLN B N 1
ATOM 2618 C CA . GLN B 1 134 ? 69.469 23.419 121.168 1.00 32.37 132 GLN B CA 1
ATOM 2619 C C . GLN B 1 134 ? 69.453 22.276 122.195 1.00 28.32 132 GLN B C 1
ATOM 2620 O O . GLN B 1 134 ? 69.548 22.518 123.398 1.00 29.74 132 GLN B O 1
ATOM 2626 N N . GLY B 1 135 ? 69.350 21.037 121.711 1.00 27.31 133 GLY B N 1
ATOM 2627 C CA . GLY B 1 135 ? 69.348 19.852 122.565 1.00 22.05 133 GLY B CA 1
ATOM 2628 C C . GLY B 1 135 ? 68.760 18.638 121.874 1.00 27.12 133 GLY B C 1
ATOM 2629 O O . GLY B 1 135 ? 68.197 18.741 120.776 1.00 26.59 133 GLY B O 1
ATOM 2630 N N . LYS B 1 136 ? 68.933 17.476 122.506 1.00 25.86 134 LYS B N 1
ATOM 2631 C CA A LYS B 1 136 ? 68.370 16.223 122.000 0.50 25.32 134 LYS B CA 1
ATOM 2632 C CA B LYS B 1 136 ? 68.394 16.207 122.007 0.50 25.89 134 LYS B CA 1
ATOM 2633 C C . LYS B 1 136 ? 67.729 15.467 123.159 1.00 24.99 134 LYS B C 1
ATOM 2634 O O . LYS B 1 136 ? 68.311 15.350 124.232 1.00 23.63 134 LYS B O 1
ATOM 2645 N N . ILE B 1 137 ? 66.503 14.987 122.947 1.00 24.92 135 ILE B N 1
ATOM 2646 C CA . ILE B 1 137 ? 65.755 14.272 123.982 1.00 22.56 135 ILE B CA 1
ATOM 2647 C C . ILE B 1 137 ? 65.281 12.950 123.432 1.00 24.88 135 ILE B C 1
ATOM 2648 O O . ILE B 1 137 ? 64.375 12.909 122.601 1.00 23.69 135 ILE B O 1
ATOM 2653 N N . PHE B 1 138 ? 65.893 11.877 123.915 1.00 19.94 136 PHE B N 1
ATOM 2654 C CA . PHE B 1 138 ? 65.693 10.546 123.375 1.00 21.65 136 PHE B CA 1
ATOM 2655 C C . PHE B 1 138 ? 64.956 9.696 124.389 1.00 22.98 136 PHE B C 1
ATOM 2656 O O . PHE B 1 138 ? 65.260 9.749 125.584 1.00 26.35 136 PHE B O 1
ATOM 2664 N N . PHE B 1 139 ? 63.990 8.913 123.907 1.00 23.24 137 PHE B N 1
ATOM 2665 C CA . PHE B 1 139 ? 63.184 8.039 124.744 1.00 19.93 137 PHE B CA 1
ATOM 2666 C C . PHE B 1 139 ? 63.347 6.601 124.281 1.00 20.61 137 PHE B C 1
ATOM 2667 O O . PHE B 1 139 ? 63.229 6.325 123.091 1.00 27.35 137 PHE B O 1
ATOM 2675 N N . THR B 1 140 ? 63.616 5.684 125.210 1.00 20.61 138 THR B N 1
ATOM 2676 C CA . THR B 1 140 ? 63.705 4.262 124.870 1.00 19.91 138 THR B CA 1
ATOM 2677 C C . THR B 1 140 ? 62.334 3.607 124.870 1.00 18.49 138 THR B C 1
ATOM 2678 O O . THR B 1 140 ? 61.694 3.513 125.915 1.00 22.16 138 THR B O 1
ATOM 2682 N N . GLY B 1 141 ? 61.918 3.124 123.700 1.00 20.83 139 GLY B N 1
ATOM 2683 C CA . GLY B 1 141 ? 60.641 2.423 123.535 1.00 17.77 139 GLY B CA 1
ATOM 2684 C C . GLY B 1 141 ? 60.823 0.926 123.418 1.00 24.05 139 GLY B C 1
ATOM 2685 O O . GLY B 1 141 ? 61.940 0.428 123.487 1.00 19.32 139 GLY B O 1
ATOM 2686 N N . ALA B 1 142 ? 59.719 0.205 123.238 1.00 20.62 140 ALA B N 1
ATOM 2687 C CA . ALA B 1 142 ? 59.747 -1.259 123.154 1.00 19.16 140 ALA B CA 1
ATOM 2688 C C . ALA B 1 142 ? 58.719 -1.629 122.111 1.00 20.50 140 ALA B C 1
ATOM 2689 O O . ALA B 1 142 ? 58.008 -0.747 121.629 1.00 22.14 140 ALA B O 1
ATOM 2691 N N . THR B 1 143 ? 58.580 -2.915 121.784 1.00 22.21 141 THR B N 1
ATOM 2692 C CA . THR B 1 143 ? 57.489 -3.324 120.895 1.00 24.70 141 THR B CA 1
ATOM 2693 C C . THR B 1 143 ? 56.136 -3.032 121.542 1.00 22.41 141 THR B C 1
ATOM 2694 O O . THR B 1 143 ? 55.153 -2.756 120.835 1.00 26.73 141 THR B O 1
ATOM 2698 N N . ALA B 1 144 ? 56.095 -3.072 122.880 1.00 19.40 142 ALA B N 1
ATOM 2699 C CA . ALA B 1 144 ? 54.886 -2.725 123.620 1.00 17.97 142 ALA B CA 1
ATOM 2700 C C . ALA B 1 144 ? 54.549 -1.234 123.460 1.00 18.27 142 ALA B C 1
ATOM 2701 O O . ALA B 1 144 ? 53.455 -0.832 123.811 1.00 21.09 142 ALA B O 1
ATOM 2703 N N . SER B 1 145 ? 55.466 -0.437 122.886 1.00 13.83 143 SER B N 1
ATOM 2704 C CA . SER B 1 145 ? 55.131 0.936 122.455 1.00 18.58 143 SER B CA 1
ATOM 2705 C C . SER B 1 145 ? 54.212 1.001 121.248 1.00 22.91 143 SER B C 1
ATOM 2706 O O . SER B 1 145 ? 53.561 2.031 121.015 1.00 21.57 143 SER B O 1
ATOM 2709 N N . LEU B 1 146 ? 54.162 -0.095 120.489 1.00 21.46 144 LEU B N 1
ATOM 2710 C CA . LEU B 1 146 ? 53.502 -0.123 119.186 1.00 16.78 144 LEU B CA 1
ATOM 2711 C C . LEU B 1 146 ? 52.247 -0.994 119.137 1.00 17.91 144 LEU B C 1
ATOM 2712 O O . LEU B 1 146 ? 51.284 -0.642 118.457 1.00 18.10 144 LEU B O 1
ATOM 2717 N N . ARG B 1 147 ? 52.267 -2.115 119.858 1.00 18.12 145 ARG B N 1
ATOM 2718 C CA . ARG B 1 147 ? 51.102 -3.006 119.951 1.00 21.22 145 ARG B CA 1
ATOM 2719 C C . ARG B 1 147 ? 50.968 -3.625 121.341 1.00 19.91 145 ARG B C 1
ATOM 2720 O O . ARG B 1 147 ? 51.957 -3.934 121.991 1.00 17.62 145 ARG B O 1
ATOM 2728 N N . GLY B 1 148 ? 49.735 -3.802 121.798 1.00 19.82 146 GLY B N 1
ATOM 2729 C CA . GLY B 1 148 ? 49.493 -4.392 123.105 1.00 20.93 146 GLY B CA 1
ATOM 2730 C C . GLY B 1 148 ? 49.061 -5.848 123.028 1.00 22.97 146 GLY B C 1
ATOM 2731 O O . GLY B 1 148 ? 47.945 -6.146 122.627 1.00 33.07 146 GLY B O 1
ATOM 2732 N N . GLY B 1 149 ? 49.943 -6.754 123.419 1.00 26.44 147 GLY B N 1
ATOM 2733 C CA . GLY B 1 149 ? 49.616 -8.176 123.418 1.00 27.54 147 GLY B CA 1
ATOM 2734 C C . GLY B 1 149 ? 48.881 -8.612 124.666 1.00 29.43 147 GLY B C 1
ATOM 2735 O O . GLY B 1 149 ? 48.660 -7.814 125.577 1.00 25.71 147 GLY B O 1
ATOM 2736 N N . SER B 1 150 ? 48.511 -9.887 124.708 1.00 23.47 148 SER B N 1
ATOM 2737 C CA . SER B 1 150 ? 47.812 -10.446 125.850 1.00 26.20 148 SER B CA 1
ATOM 2738 C C . SER B 1 150 ? 48.700 -10.416 127.092 1.00 25.28 148 SER B C 1
ATOM 2739 O O . SER B 1 150 ? 49.836 -10.904 127.088 1.00 24.63 148 SER B O 1
ATOM 2742 N N . GLY B 1 151 ? 48.178 -9.818 128.154 1.00 16.97 149 GLY B N 1
ATOM 2743 C CA . GLY B 1 151 ? 48.882 -9.765 129.426 1.00 17.94 149 GLY B CA 1
ATOM 2744 C C . GLY B 1 151 ? 49.620 -8.446 129.590 1.00 21.83 149 GLY B C 1
ATOM 2745 O O . GLY B 1 151 ? 50.127 -8.146 130.672 1.00 25.46 149 GLY B O 1
ATOM 2746 N N . PHE B 1 152 ? 49.670 -7.652 128.522 1.00 20.15 150 PHE B N 1
ATOM 2747 C CA . PHE B 1 152 ? 50.494 -6.438 128.521 1.00 11.59 150 PHE B CA 1
ATOM 2748 C C . PHE B 1 152 ? 49.746 -5.122 128.742 1.00 19.38 150 PHE B C 1
ATOM 2749 O O . PHE B 1 152 ? 50.311 -4.054 128.451 1.00 17.78 150 PHE B O 1
ATOM 2757 N N . ALA B 1 153 ? 48.514 -5.172 129.263 1.00 16.78 151 ALA B N 1
ATOM 2758 C CA . ALA B 1 153 ? 47.723 -3.930 129.425 1.00 19.07 151 ALA B CA 1
ATOM 2759 C C . ALA B 1 153 ? 48.412 -2.824 130.217 1.00 20.72 151 ALA B C 1
ATOM 2760 O O . ALA B 1 153 ? 48.369 -1.665 129.802 1.00 21.27 151 ALA B O 1
ATOM 2762 N N . ALA B 1 154 ? 49.072 -3.166 131.325 1.00 21.06 152 ALA B N 1
ATOM 2763 C CA . ALA B 1 154 ? 49.747 -2.132 132.112 1.00 13.59 152 ALA B CA 1
ATOM 2764 C C . ALA B 1 154 ? 50.998 -1.591 131.422 1.00 20.76 152 ALA B C 1
ATOM 2765 O O . ALA B 1 154 ? 51.199 -0.377 131.367 1.00 20.69 152 ALA B O 1
ATOM 2767 N N . PHE B 1 155 ? 51.846 -2.493 130.936 1.00 18.33 153 PHE B N 1
ATOM 2768 C CA . PHE B 1 155 ? 53.103 -2.101 130.293 1.00 19.98 153 PHE B CA 1
ATOM 2769 C C . PHE B 1 155 ? 52.908 -1.369 128.953 1.00 19.03 153 PHE B C 1
ATOM 2770 O O . PHE B 1 155 ? 53.504 -0.309 128.724 1.00 16.82 153 PHE B O 1
ATOM 2778 N N . ALA B 1 156 ? 52.072 -1.924 128.073 1.00 14.95 154 ALA B N 1
ATOM 2779 C CA . ALA B 1 156 ? 51.798 -1.310 126.792 1.00 18.44 154 ALA B CA 1
ATOM 2780 C C . ALA B 1 156 ? 51.105 0.049 126.991 1.00 20.61 154 ALA B C 1
ATOM 2781 O O . ALA B 1 156 ? 51.384 0.992 126.251 1.00 15.30 154 ALA B O 1
ATOM 2783 N N . SER B 1 157 ? 50.246 0.170 128.002 1.00 15.59 155 SER B N 1
ATOM 2784 C CA . SER B 1 157 ? 49.556 1.462 128.223 1.00 13.86 155 SER B CA 1
ATOM 2785 C C . SER B 1 157 ? 50.551 2.571 128.501 1.00 18.01 155 SER B C 1
ATOM 2786 O O . SER B 1 157 ? 50.476 3.662 127.920 1.00 18.19 155 SER B O 1
ATOM 2789 N N . ALA B 1 158 ? 51.507 2.270 129.371 1.00 21.03 156 ALA B N 1
ATOM 2790 C CA . ALA B 1 158 ? 52.561 3.217 129.707 1.00 18.38 156 ALA B CA 1
ATOM 2791 C C . ALA B 1 158 ? 53.523 3.456 128.539 1.00 20.19 156 ALA B C 1
ATOM 2792 O O . ALA B 1 158 ? 53.956 4.588 128.339 1.00 18.27 156 ALA B O 1
ATOM 2794 N N . LYS B 1 159 ? 53.882 2.411 127.784 1.00 19.43 157 LYS B N 1
ATOM 2795 C CA . LYS B 1 159 ? 54.776 2.593 126.613 1.00 19.22 157 LYS B CA 1
ATOM 2796 C C . LYS B 1 159 ? 54.139 3.387 125.448 1.00 17.63 157 LYS B C 1
ATOM 2797 O O . LYS B 1 159 ? 54.789 4.262 124.867 1.00 21.11 157 LYS B O 1
ATOM 2803 N N . PHE B 1 160 ? 52.873 3.100 125.151 1.00 16.04 158 PHE B N 1
ATOM 2804 C CA . PHE B 1 160 ? 52.082 3.870 124.184 1.00 15.89 158 PHE B CA 1
ATOM 2805 C C . PHE B 1 160 ? 52.026 5.312 124.664 1.00 16.75 158 PHE B C 1
ATOM 2806 O O . PHE B 1 160 ? 52.249 6.241 123.889 1.00 22.94 158 PHE B O 1
ATOM 2814 N N . GLY B 1 161 ? 51.748 5.481 125.956 1.00 17.34 159 GLY B N 1
ATOM 2815 C CA . GLY B 1 161 ? 51.673 6.807 126.582 1.00 17.74 159 GLY B CA 1
ATOM 2816 C C . GLY B 1 161 ? 52.968 7.580 126.412 1.00 11.56 159 GLY B C 1
ATOM 2817 O O . GLY B 1 161 ? 52.945 8.762 126.063 1.00 21.60 159 GLY B O 1
ATOM 2818 N N . LEU B 1 162 ? 54.104 6.913 126.640 1.00 19.61 160 LEU B N 1
ATOM 2819 C CA . LEU B 1 162 ? 55.418 7.548 126.413 1.00 16.00 160 LEU B CA 1
ATOM 2820 C C . LEU B 1 162 ? 55.635 7.957 124.929 1.00 18.69 160 LEU B C 1
ATOM 2821 O O . LEU B 1 162 ? 56.176 9.040 124.621 1.00 20.23 160 LEU B O 1
ATOM 2826 N N . ARG B 1 163 ? 55.217 7.085 124.012 1.00 17.60 161 ARG B N 1
ATOM 2827 C CA . ARG B 1 163 ? 55.338 7.344 122.577 1.00 16.96 161 ARG B CA 1
ATOM 2828 C C . ARG B 1 163 ? 54.557 8.599 122.188 1.00 20.85 161 ARG B C 1
ATOM 2829 O O . ARG B 1 163 ? 55.076 9.462 121.480 1.00 21.74 161 ARG B O 1
ATOM 2837 N N . ALA B 1 164 ? 53.324 8.725 122.676 1.00 9.83 162 ALA B N 1
ATOM 2838 C CA . ALA B 1 164 ? 52.558 9.966 122.424 1.00 13.25 162 ALA B CA 1
ATOM 2839 C C . ALA B 1 164 ? 53.237 11.228 122.938 1.00 16.97 162 ALA B C 1
ATOM 2840 O O . ALA B 1 164 ? 53.167 12.289 122.287 1.00 20.62 162 ALA B O 1
ATOM 2842 N N . VAL B 1 165 ? 53.850 11.132 124.115 1.00 19.27 163 VAL B N 1
ATOM 2843 C CA . VAL B 1 165 ? 54.513 12.281 124.730 1.00 21.90 163 VAL B CA 1
ATOM 2844 C C . VAL B 1 165 ? 55.647 12.697 123.801 1.00 21.08 163 VAL B C 1
ATOM 2845 O O . VAL B 1 165 ? 55.757 13.872 123.440 1.00 19.63 163 VAL B O 1
ATOM 2849 N N . ALA B 1 166 ? 56.444 11.712 123.380 1.00 15.04 164 ALA B N 1
ATOM 2850 C CA . ALA B 1 166 ? 57.527 11.915 122.414 1.00 20.07 164 ALA B CA 1
ATOM 2851 C C . ALA B 1 166 ? 57.039 12.543 121.105 1.00 23.28 164 ALA B C 1
ATOM 2852 O O . ALA B 1 166 ? 57.607 13.536 120.673 1.00 19.44 164 ALA B O 1
ATOM 2854 N N . GLN B 1 167 ? 55.961 12.006 120.514 1.00 20.76 165 GLN B N 1
ATOM 2855 C CA . GLN B 1 167 ? 55.398 12.544 119.269 1.00 20.40 165 GLN B CA 1
ATOM 2856 C C . GLN B 1 167 ? 54.994 13.997 119.419 1.00 23.35 165 GLN B C 1
ATOM 2857 O O . GLN B 1 167 ? 55.373 14.830 118.595 1.00 26.86 165 GLN B O 1
ATOM 2863 N N . SER B 1 168 ? 54.245 14.293 120.479 1.00 22.17 166 SER B N 1
ATOM 2864 C CA . SER B 1 168 ? 53.778 15.648 120.763 1.00 23.41 166 SER B CA 1
ATOM 2865 C C . SER B 1 168 ? 54.910 16.628 121.045 1.00 26.83 166 SER B C 1
ATOM 2866 O O . SER B 1 168 ? 54.841 17.810 120.671 1.00 25.79 166 SER B O 1
ATOM 2869 N N . MET B 1 169 ? 55.944 16.141 121.721 1.00 22.19 167 MET B N 1
ATOM 2870 C CA . MET B 1 169 ? 57.082 16.995 122.020 1.00 24.88 167 MET B CA 1
ATOM 2871 C C . MET B 1 169 ? 57.810 17.264 120.718 1.00 20.84 167 MET B C 1
ATOM 2872 O O . MET B 1 169 ? 58.229 18.387 120.465 1.00 24.76 167 MET B O 1
ATOM 2877 N N . ALA B 1 170 ? 57.932 16.237 119.882 1.00 22.70 168 ALA B N 1
ATOM 2878 C CA . ALA B 1 170 ? 58.616 16.375 118.590 1.00 24.79 168 ALA B CA 1
ATOM 2879 C C . ALA B 1 170 ? 57.923 17.375 117.660 1.00 23.50 168 ALA B C 1
ATOM 2880 O O . ALA B 1 170 ? 58.575 18.231 117.080 1.00 20.44 168 ALA B O 1
ATOM 2882 N N . ARG B 1 171 ? 56.602 17.297 117.551 1.00 23.31 169 ARG B N 1
ATOM 2883 C CA . ARG B 1 171 ? 55.879 18.203 116.686 1.00 26.86 169 ARG B CA 1
ATOM 2884 C C . ARG B 1 171 ? 56.116 19.654 117.128 1.00 26.43 169 ARG B C 1
ATOM 2885 O O . ARG B 1 171 ? 56.289 20.525 116.288 1.00 30.74 169 ARG B O 1
ATOM 2893 N N . GLU B 1 172 ? 56.169 19.886 118.441 1.00 25.62 170 GLU B N 1
ATOM 2894 C CA . GLU B 1 172 ? 56.382 21.228 119.006 1.00 27.41 170 GLU B CA 1
ATOM 2895 C C . GLU B 1 172 ? 57.836 21.733 118.964 1.00 26.07 170 GLU B C 1
ATOM 2896 O O . GLU B 1 172 ? 58.079 22.909 118.682 1.00 27.87 170 GLU B O 1
ATOM 2902 N N . LEU B 1 173 ? 58.791 20.846 119.231 1.00 25.47 171 LEU B N 1
ATOM 2903 C CA . LEU B 1 173 ? 60.165 21.269 119.528 1.00 24.61 171 LEU B CA 1
ATOM 2904 C C . LEU B 1 173 ? 61.181 21.019 118.427 1.00 23.37 171 LEU B C 1
ATOM 2905 O O . LEU B 1 173 ? 62.229 21.659 118.422 1.00 23.20 171 LEU B O 1
ATOM 2910 N N . MET B 1 174 ? 60.897 20.100 117.503 1.00 24.09 172 MET B N 1
ATOM 2911 C CA . MET B 1 174 ? 61.789 19.924 116.357 1.00 22.51 172 MET B CA 1
ATOM 2912 C C . MET B 1 174 ? 61.979 21.229 115.547 1.00 29.01 172 MET B C 1
ATOM 2913 O O . MET B 1 174 ? 63.128 21.568 115.232 1.00 27.38 172 MET B O 1
ATOM 2918 N N . PRO B 1 175 ? 60.889 22.006 115.269 1.00 24.23 173 PRO B N 1
ATOM 2919 C CA . PRO B 1 175 ? 61.167 23.319 114.646 1.00 29.58 173 PRO B CA 1
ATOM 2920 C C . PRO B 1 175 ? 61.884 24.331 115.547 1.00 31.72 173 PRO B C 1
ATOM 2921 O O . PRO B 1 175 ? 62.281 25.392 115.062 1.00 34.22 173 PRO B O 1
ATOM 2925 N N . LYS B 1 176 ? 62.040 24.006 116.830 1.00 30.67 174 LYS B N 1
ATOM 2926 C CA A LYS B 1 176 ? 62.690 24.885 117.801 0.50 31.14 174 LYS B CA 1
ATOM 2927 C CA B LYS B 1 176 ? 62.695 24.897 117.784 0.50 31.25 174 LYS B CA 1
ATOM 2928 C C . LYS B 1 176 ? 64.067 24.351 118.181 1.00 30.48 174 LYS B C 1
ATOM 2929 O O . LYS B 1 176 ? 64.596 24.688 119.242 1.00 37.86 174 LYS B O 1
ATOM 2940 N N . ASN B 1 177 ? 64.621 23.506 117.306 1.00 28.09 175 ASN B N 1
ATOM 2941 C CA . ASN B 1 177 ? 66.007 22.994 117.362 1.00 28.02 175 ASN B CA 1
ATOM 2942 C C . ASN B 1 177 ? 66.269 21.920 118.417 1.00 29.43 175 ASN B C 1
ATOM 2943 O O . ASN B 1 177 ? 67.419 21.669 118.819 1.00 30.86 175 ASN B O 1
ATOM 2948 N N . ILE B 1 1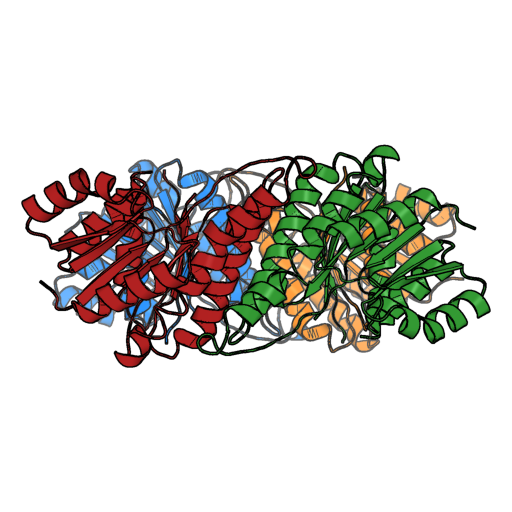78 ? 65.203 21.259 118.844 1.00 22.58 176 ILE B N 1
ATOM 2949 C CA . ILE B 1 178 ? 65.353 20.087 119.699 1.00 23.80 176 ILE B CA 1
ATOM 2950 C C . ILE B 1 178 ? 65.016 18.802 118.945 1.00 21.59 176 ILE B C 1
ATOM 2951 O O . ILE B 1 178 ? 63.891 18.602 118.513 1.00 25.96 176 ILE B O 1
ATOM 2956 N N . HIS B 1 179 ? 66.003 17.928 118.801 1.00 19.03 177 HIS B N 1
ATOM 2957 C CA . HIS B 1 179 ? 65.794 16.632 118.201 1.00 20.73 177 HIS B CA 1
ATOM 2958 C C . HIS B 1 179 ? 65.200 15.684 119.236 1.00 24.41 177 HIS B C 1
ATOM 2959 O O . HIS B 1 179 ? 65.930 15.046 120.008 1.00 21.51 177 HIS B O 1
ATOM 2966 N N . VAL B 1 180 ? 63.877 15.575 119.234 1.00 21.52 178 VAL B N 1
ATOM 2967 C CA . VAL B 1 180 ? 63.200 14.580 120.063 1.00 21.49 178 VAL B CA 1
ATOM 2968 C C . VAL B 1 180 ? 63.184 13.285 119.263 1.00 23.46 178 VAL B C 1
ATOM 2969 O O . VAL B 1 180 ? 62.868 13.302 118.074 1.00 24.36 178 VAL B O 1
ATOM 2973 N N . ALA B 1 181 ? 63.556 12.170 119.891 1.00 20.97 179 ALA B N 1
ATOM 2974 C CA . ALA B 1 181 ? 63.511 10.886 119.206 1.00 16.76 179 ALA B CA 1
ATOM 2975 C C . ALA B 1 181 ? 63.015 9.760 120.106 1.00 13.47 179 ALA B C 1
ATOM 2976 O O . ALA B 1 181 ? 63.000 9.878 121.347 1.00 12.58 179 ALA B O 1
ATOM 2978 N N . HIS B 1 182 ? 62.619 8.661 119.470 1.00 24.05 180 HIS B N 1
ATOM 2979 C CA . HIS B 1 182 ? 62.059 7.510 120.157 1.00 20.89 180 HIS B CA 1
ATOM 2980 C C . HIS B 1 182 ? 62.701 6.252 119.575 1.00 19.28 180 HIS B C 1
ATOM 2981 O O . HIS B 1 182 ? 62.458 5.903 118.426 1.00 20.77 180 HIS B O 1
ATOM 2988 N N . LEU B 1 183 ? 63.537 5.583 120.363 1.00 22.11 181 LEU B N 1
ATOM 2989 C CA . LEU B 1 183 ? 64.233 4.407 119.877 1.00 23.33 181 LEU B CA 1
ATOM 2990 C C . LEU B 1 183 ? 63.591 3.154 120.424 1.00 21.30 181 LEU B C 1
ATOM 2991 O O . LEU B 1 183 ? 63.613 2.923 121.633 1.00 23.15 181 LEU B O 1
ATOM 2996 N N . ILE B 1 184 ? 63.070 2.331 119.517 1.00 23.59 182 ILE B N 1
ATOM 2997 C CA . ILE B 1 184 ? 62.311 1.129 119.862 1.00 21.12 182 ILE B CA 1
ATOM 2998 C C . ILE B 1 184 ? 63.214 -0.092 119.779 1.00 28.21 182 ILE B C 1
ATOM 2999 O O . ILE B 1 184 ? 63.843 -0.338 118.751 1.00 25.72 182 ILE B O 1
ATOM 3004 N N . ILE B 1 185 ? 63.304 -0.835 120.882 1.00 25.45 183 ILE B N 1
ATOM 3005 C CA . ILE B 1 185 ? 64.142 -2.027 120.928 1.00 35.61 183 ILE B CA 1
ATOM 3006 C C . ILE B 1 185 ? 63.318 -3.296 121.213 1.00 39.87 183 ILE B C 1
ATOM 3007 O O . ILE B 1 185 ? 62.230 -3.211 121.771 1.00 35.21 183 ILE B O 1
ATOM 3012 N N . ASP B 1 186 ? 63.822 -4.462 120.790 1.00 55.74 184 ASP B N 1
ATOM 3013 C CA . ASP B 1 186 ? 63.286 -5.779 121.223 1.00 59.48 184 ASP B CA 1
ATOM 3014 C C . ASP B 1 186 ? 64.344 -6.881 121.329 1.00 60.82 184 ASP B C 1
ATOM 3015 O O . ASP B 1 186 ? 65.255 -6.973 120.504 1.00 60.00 184 ASP B O 1
ATOM 3020 N N . MET B 1 214 ? 71.634 -7.229 124.071 1.00 67.53 212 MET B N 1
ATOM 3021 C CA . MET B 1 214 ? 71.286 -7.173 122.653 1.00 65.47 212 MET B CA 1
ATOM 3022 C C . MET B 1 214 ? 72.420 -7.486 121.630 1.00 67.37 212 MET B C 1
ATOM 3023 O O . MET B 1 214 ? 72.117 -8.078 120.591 1.00 72.37 212 MET B O 1
ATOM 3028 N N . PRO B 1 215 ? 73.709 -7.100 121.886 1.00 63.60 213 PRO B N 1
ATOM 3029 C CA . PRO B 1 215 ? 74.425 -6.394 122.953 1.00 60.21 213 PRO B CA 1
ATOM 3030 C C . PRO B 1 215 ? 73.923 -4.988 123.284 1.00 54.61 213 PRO B C 1
ATOM 3031 O O . PRO B 1 215 ? 73.459 -4.255 122.404 1.00 51.41 213 PRO B O 1
ATOM 3035 N N . PRO B 1 216 ? 74.013 -4.625 124.569 1.00 48.56 214 PRO B N 1
ATOM 3036 C CA . PRO B 1 216 ? 73.731 -3.296 125.073 1.00 43.60 214 PRO B CA 1
ATOM 3037 C C . PRO B 1 216 ? 74.581 -2.218 124.397 1.00 37.94 214 PRO B C 1
ATOM 3038 O O . PRO B 1 216 ? 74.122 -1.088 124.260 1.00 37.84 214 PRO B O 1
ATOM 3042 N N . ALA B 1 217 ? 75.788 -2.569 123.957 1.00 33.58 215 ALA B N 1
ATOM 3043 C CA . ALA B 1 217 ? 76.637 -1.637 123.214 1.00 39.16 215 ALA B CA 1
ATOM 3044 C C . ALA B 1 217 ? 76.028 -1.206 121.869 1.00 40.99 215 ALA B C 1
ATOM 3045 O O . ALA B 1 217 ? 76.341 -0.124 121.357 1.00 40.54 215 ALA B O 1
ATOM 3047 N N . ALA B 1 218 ? 75.160 -2.051 121.306 1.00 38.26 216 ALA B N 1
ATOM 3048 C CA . ALA B 1 218 ? 74.493 -1.742 120.041 1.00 38.35 216 ALA B CA 1
ATOM 3049 C C . ALA B 1 218 ? 73.475 -0.608 120.178 1.00 34.47 216 ALA B C 1
ATOM 3050 O O . ALA B 1 218 ? 73.426 0.286 119.327 1.00 36.42 216 ALA B O 1
ATOM 3052 N N . VAL B 1 219 ? 72.688 -0.644 121.257 1.00 32.81 217 VAL B N 1
ATOM 3053 C CA . VAL B 1 219 ? 71.704 0.405 121.562 1.00 29.84 217 VAL B CA 1
ATOM 3054 C C . VAL B 1 219 ? 72.388 1.767 121.756 1.00 32.17 217 VAL B C 1
ATOM 3055 O O . VAL B 1 219 ? 71.905 2.797 121.266 1.00 28.24 217 VAL B O 1
ATOM 3059 N N . ALA B 1 220 ? 73.527 1.756 122.448 1.00 32.18 218 ALA B N 1
ATOM 3060 C CA . ALA B 1 220 ? 74.304 2.971 122.673 1.00 29.35 218 ALA B CA 1
ATOM 3061 C C . ALA B 1 220 ? 74.783 3.542 121.348 1.00 28.35 218 ALA B C 1
ATOM 3062 O O . ALA B 1 220 ? 74.748 4.760 121.153 1.00 31.68 218 ALA B O 1
ATOM 3064 N N . GLY B 1 221 ? 75.190 2.647 120.440 1.00 30.73 219 GLY B N 1
ATOM 3065 C CA . GLY B 1 221 ? 75.587 2.997 119.081 1.00 25.50 219 GLY B CA 1
ATOM 3066 C C . GLY B 1 221 ? 74.467 3.657 118.314 1.00 27.91 219 GLY B C 1
ATOM 3067 O O . GLY B 1 221 ? 74.685 4.688 117.673 1.00 27.07 219 GLY B O 1
ATOM 3068 N N . ALA B 1 222 ? 73.265 3.075 118.403 1.00 23.99 220 ALA B N 1
ATOM 3069 C CA . ALA B 1 222 ? 72.054 3.639 117.773 1.00 26.12 220 ALA B CA 1
ATOM 3070 C C . ALA B 1 222 ? 71.687 5.027 118.320 1.00 28.14 220 ALA B C 1
ATOM 3071 O O . ALA B 1 222 ? 71.320 5.930 117.561 1.00 25.26 220 ALA B O 1
ATOM 3073 N N . TYR B 1 223 ? 71.802 5.203 119.636 1.00 26.33 221 TYR B N 1
ATOM 3074 C CA . TYR B 1 223 ? 71.582 6.514 120.223 1.00 26.85 221 TYR B CA 1
ATOM 3075 C C . TYR B 1 223 ? 72.631 7.512 119.760 1.00 25.02 221 TYR B C 1
ATOM 3076 O O . TYR B 1 223 ? 72.310 8.684 119.507 1.00 24.76 221 TYR B O 1
ATOM 3085 N N . TRP B 1 224 ? 73.877 7.044 119.631 1.00 23.06 222 TRP B N 1
ATOM 3086 C CA . TRP B 1 224 ? 74.943 7.886 119.077 1.00 24.47 222 TRP B CA 1
ATOM 3087 C C . TRP B 1 224 ? 74.663 8.252 117.614 1.00 29.37 222 TRP B C 1
ATOM 3088 O O . TRP B 1 224 ? 74.847 9.402 117.213 1.00 26.79 222 TRP B O 1
ATOM 3099 N N . GLN B 1 225 ? 74.180 7.283 116.836 1.00 26.56 223 GLN B N 1
ATOM 3100 C CA . GLN B 1 225 ? 73.732 7.552 115.476 1.00 31.26 223 GLN B CA 1
ATOM 3101 C C . GLN B 1 225 ? 72.659 8.658 115.429 1.00 30.83 223 GLN B C 1
ATOM 3102 O O . GLN B 1 225 ? 72.756 9.589 114.627 1.00 32.44 223 GLN B O 1
ATOM 3108 N N . LEU B 1 226 ? 71.651 8.566 116.296 1.00 30.24 224 LEU B N 1
ATOM 3109 C CA . LEU B 1 226 ? 70.618 9.604 116.366 1.00 24.72 224 LEU B CA 1
ATOM 3110 C C . LEU B 1 226 ? 71.219 10.943 116.778 1.00 30.33 224 LEU B C 1
ATOM 3111 O O . LEU B 1 226 ? 70.857 11.993 116.220 1.00 26.77 224 LEU B O 1
ATOM 3116 N N . TYR B 1 227 ? 72.148 10.907 117.737 1.00 29.45 225 TYR B N 1
ATOM 3117 C CA . TYR B 1 227 ? 72.836 12.118 118.161 1.00 29.14 225 TYR B CA 1
ATOM 3118 C C . TYR B 1 227 ? 73.512 12.789 116.966 1.00 31.68 225 TYR B C 1
ATOM 3119 O O . TYR B 1 227 ? 73.404 13.995 116.798 1.00 29.85 225 TYR B O 1
ATOM 3128 N N . GLN B 1 228 ? 74.183 11.992 116.136 1.00 28.94 226 GLN B N 1
ATOM 3129 C CA . GLN B 1 228 ? 74.978 12.506 115.022 1.00 33.87 226 GLN B CA 1
ATOM 3130 C C . GLN B 1 228 ? 74.212 13.115 113.832 1.00 35.60 226 GLN B C 1
ATOM 3131 O O . GLN B 1 228 ? 74.807 13.832 113.027 1.00 38.45 226 GLN B O 1
ATOM 3137 N N . GLN B 1 229 ? 72.918 12.824 113.718 1.00 32.10 227 GLN B N 1
ATOM 3138 C CA . GLN B 1 229 ? 72.104 13.303 112.598 1.00 27.98 227 GLN B CA 1
ATOM 3139 C C . GLN B 1 229 ? 72.001 14.824 112.539 1.00 31.73 227 GLN B C 1
ATOM 3140 O O . GLN B 1 229 ? 71.660 15.455 113.541 1.00 31.63 227 GLN B O 1
ATOM 3146 N N . PRO B 1 230 ? 72.261 15.415 111.355 1.00 34.31 228 PRO B N 1
ATOM 3147 C CA . PRO B 1 230 ? 72.089 16.865 111.179 1.00 34.69 228 PRO B CA 1
ATOM 3148 C C . PRO B 1 230 ? 70.614 17.226 111.046 1.00 36.03 228 PRO B C 1
ATOM 3149 O O . PRO B 1 230 ? 69.814 16.362 110.674 1.00 36.43 228 PRO B O 1
ATOM 3153 N N . LYS B 1 231 ? 70.262 18.488 111.312 1.00 32.60 229 LYS B N 1
ATOM 3154 C CA . LYS B 1 231 ? 68.850 18.909 111.338 1.00 37.67 229 LYS B CA 1
ATOM 3155 C C . LYS B 1 231 ? 68.154 18.951 109.980 1.00 37.98 229 LYS B C 1
ATOM 3156 O O . LYS B 1 231 ? 66.943 19.153 109.901 1.00 39.75 229 LYS B O 1
ATOM 3162 N N . SER B 1 232 ? 68.917 18.736 108.916 1.00 39.24 230 SER B N 1
ATOM 3163 C CA . SER B 1 232 ? 68.345 18.611 107.581 1.00 40.40 230 SER B CA 1
ATOM 3164 C C . SER B 1 232 ? 67.806 17.201 107.377 1.00 37.84 230 SER B C 1
ATOM 3165 O O . SER B 1 232 ? 67.104 16.940 106.405 1.00 42.68 230 SER B O 1
ATOM 3168 N N . ALA B 1 233 ? 68.123 16.299 108.304 1.00 32.61 231 ALA B N 1
ATOM 3169 C CA . ALA B 1 233 ? 67.729 14.904 108.180 1.00 28.48 231 ALA B CA 1
ATOM 3170 C C . ALA B 1 233 ? 67.574 14.185 109.523 1.00 29.87 231 ALA B C 1
ATOM 3171 O O . ALA B 1 233 ? 68.263 13.206 109.781 1.00 31.56 231 ALA B O 1
ATOM 3173 N N . TRP B 1 234 ? 66.659 14.645 110.370 1.00 31.70 232 TRP B N 1
ATOM 3174 C CA . TRP B 1 234 ? 66.440 13.981 111.657 1.00 27.14 232 TRP B CA 1
ATOM 3175 C C . TRP B 1 234 ? 65.399 12.906 111.521 1.00 24.38 232 TRP B C 1
ATOM 3176 O O . TRP B 1 234 ? 64.410 13.077 110.802 1.00 26.79 232 TRP B O 1
ATOM 3187 N N . THR B 1 235 ? 65.617 11.817 112.245 1.00 26.67 233 THR B N 1
ATOM 3188 C CA . THR B 1 235 ? 64.653 10.736 112.375 1.00 23.43 233 THR B CA 1
ATOM 3189 C C . THR B 1 235 ? 63.928 10.916 113.714 1.00 28.62 233 THR B C 1
ATOM 3190 O O . THR B 1 235 ? 64.577 11.148 114.734 1.00 29.58 233 THR B O 1
ATOM 3194 N N . PHE B 1 236 ? 62.596 10.823 113.727 1.00 24.21 234 PHE B N 1
ATOM 3195 C CA . PHE B 1 236 ? 61.888 10.807 115.001 1.00 25.29 234 PHE B CA 1
ATOM 3196 C C . PHE B 1 236 ? 61.926 9.429 115.641 1.00 26.28 234 PHE B C 1
ATOM 3197 O O . PHE B 1 236 ? 62.325 9.299 116.781 1.00 30.13 234 PHE B O 1
ATOM 3205 N N . GLU B 1 237 ? 61.507 8.403 114.906 1.00 24.78 235 GLU B N 1
ATOM 3206 C CA . GLU B 1 237 ? 61.388 7.065 115.469 1.00 18.35 235 GLU B CA 1
ATOM 3207 C C . GLU B 1 237 ? 62.195 6.070 114.670 1.00 21.84 235 GLU B C 1
ATOM 3208 O O . GLU B 1 237 ? 62.199 6.110 113.448 1.00 21.89 235 GLU B O 1
ATOM 3214 N N . MET B 1 238 ? 62.855 5.160 115.372 1.00 22.86 236 MET B N 1
ATOM 3215 C CA . MET B 1 238 ? 63.727 4.182 114.742 1.00 30.27 236 MET B CA 1
ATOM 3216 C C . MET B 1 238 ? 63.593 2.893 115.537 1.00 30.99 236 MET B C 1
ATOM 3217 O O . MET B 1 238 ? 63.530 2.933 116.766 1.00 31.14 236 MET B O 1
ATOM 3222 N N . GLU B 1 239 ? 63.532 1.754 114.852 1.00 30.46 237 GLU B N 1
ATOM 3223 C CA . GLU B 1 239 ? 63.461 0.461 115.536 1.00 31.84 237 GLU B CA 1
ATOM 3224 C C . GLU B 1 239 ? 64.674 -0.400 115.215 1.00 28.08 237 GLU B C 1
ATOM 3225 O O . GLU B 1 239 ? 65.057 -0.513 114.055 1.00 36.62 237 GLU B O 1
ATOM 3231 N N . ILE B 1 240 ? 65.274 -0.998 116.244 1.00 25.68 238 ILE B N 1
ATOM 3232 C CA . ILE B 1 240 ? 66.423 -1.883 116.073 1.00 27.28 238 ILE B CA 1
ATOM 3233 C C . ILE B 1 240 ? 66.140 -3.251 116.672 1.00 30.92 238 ILE B C 1
ATOM 3234 O O . ILE B 1 240 ? 65.348 -3.363 117.602 1.00 29.82 238 ILE B O 1
ATOM 3239 N N . ARG B 1 241 ? 66.762 -4.286 116.113 1.00 36.83 239 ARG B N 1
ATOM 3240 C CA . ARG B 1 241 ? 66.784 -5.633 116.708 1.00 45.66 239 ARG B CA 1
ATOM 3241 C C . ARG B 1 241 ? 67.982 -6.445 116.172 1.00 53.43 239 ARG B C 1
ATOM 3242 O O . ARG B 1 241 ? 68.482 -6.146 115.074 1.00 55.30 239 ARG B O 1
ATOM 3250 N N . PRO B 1 242 ? 68.481 -7.433 116.958 1.00 56.98 240 PRO B N 1
ATOM 3251 C CA . PRO B 1 242 ? 69.626 -8.250 116.499 1.00 62.42 240 PRO B CA 1
ATOM 3252 C C . PRO B 1 242 ? 69.256 -9.427 115.590 1.00 63.62 240 PRO B C 1
ATOM 3253 O O . PRO B 1 242 ? 68.113 -9.906 115.633 1.00 63.06 240 PRO B O 1
ATOM 3257 N N . TYR B 1 243 ? 70.219 -9.889 114.785 1.00 66.27 241 TYR B N 1
ATOM 3258 C CA . TYR B 1 243 ? 69.998 -11.032 113.866 1.00 72.30 241 TYR B CA 1
ATOM 3259 C C . TYR B 1 243 ? 71.106 -12.098 113.911 1.00 73.82 241 TYR B C 1
ATOM 3260 O O . TYR B 1 243 ? 72.194 -11.871 114.452 1.00 74.48 241 TYR B O 1
ATOM 3269 N N . PRO C 1 5 ? 90.700 2.842 99.318 1.00 84.03 3 PRO C N 1
ATOM 3270 C CA . PRO C 1 5 ? 90.808 1.397 99.506 1.00 80.84 3 PRO C CA 1
ATOM 3271 C C . PRO C 1 5 ? 90.063 0.643 98.429 1.00 76.65 3 PRO C C 1
ATOM 3272 O O . PRO C 1 5 ? 90.691 0.276 97.453 1.00 72.20 3 PRO C O 1
ATOM 3276 N N . ARG C 1 6 ? 88.752 0.464 98.576 1.00 73.07 4 ARG C N 1
ATOM 3277 C CA . ARG C 1 6 ? 88.118 -0.801 98.962 1.00 69.17 4 ARG C CA 1
ATOM 3278 C C . ARG C 1 6 ? 87.941 -1.699 97.752 1.00 67.86 4 ARG C C 1
ATOM 3279 O O . ARG C 1 6 ? 87.861 -1.223 96.638 1.00 71.49 4 ARG C O 1
ATOM 3287 N N . ASN C 1 7 ? 87.820 -2.990 97.978 1.00 63.29 5 ASN C N 1
ATOM 3288 C CA . ASN C 1 7 ? 87.607 -3.936 96.893 1.00 61.52 5 ASN C CA 1
ATOM 3289 C C . ASN C 1 7 ? 86.161 -4.409 96.869 1.00 58.31 5 ASN C C 1
ATOM 3290 O O . ASN C 1 7 ? 85.913 -5.524 97.235 1.00 55.85 5 ASN C O 1
ATOM 3295 N N . ALA C 1 8 ? 85.210 -3.566 96.462 1.00 54.67 6 ALA C N 1
ATOM 3296 C CA . ALA C 1 8 ? 83.864 -4.009 96.398 1.00 49.43 6 ALA C CA 1
ATOM 3297 C C . ALA C 1 8 ? 83.133 -2.914 95.716 1.00 50.60 6 ALA C C 1
ATOM 3298 O O . ALA C 1 8 ? 83.613 -1.814 95.613 1.00 49.00 6 ALA C O 1
ATOM 3300 N N . THR C 1 9 ? 81.944 -3.231 95.256 1.00 50.18 7 THR C N 1
ATOM 3301 C CA . THR C 1 9 ? 81.148 -2.291 94.466 1.00 49.40 7 THR C CA 1
ATOM 3302 C C . THR C 1 9 ? 79.855 -1.856 95.148 1.00 44.86 7 THR C C 1
ATOM 3303 O O . THR C 1 9 ? 79.288 -2.584 95.972 1.00 43.30 7 THR C O 1
ATOM 3307 N N . VAL C 1 10 ? 79.419 -0.653 94.781 1.00 42.98 8 VAL C N 1
ATOM 3308 C CA . VAL C 1 10 ? 78.111 -0.127 95.122 1.00 43.20 8 VAL C CA 1
ATOM 3309 C C . VAL C 1 10 ? 77.347 0.189 93.836 1.00 43.97 8 VAL C C 1
ATOM 3310 O O . VAL C 1 10 ? 77.801 0.997 93.022 1.00 46.05 8 VAL C O 1
ATOM 3314 N N . ALA C 1 11 ? 76.196 -0.455 93.650 1.00 41.68 9 ALA C N 1
ATOM 3315 C CA . ALA C 1 11 ? 75.317 -0.143 92.526 1.00 37.06 9 ALA C CA 1
ATOM 3316 C C . ALA C 1 11 ? 74.312 0.930 92.926 1.00 35.94 9 ALA C C 1
ATOM 3317 O O . ALA C 1 11 ? 73.510 0.712 93.828 1.00 40.22 9 ALA C O 1
ATOM 3319 N N . VAL C 1 12 ? 74.367 2.089 92.273 1.00 32.79 10 VAL C N 1
ATOM 3320 C CA . VAL C 1 12 ? 73.411 3.166 92.525 1.00 31.32 10 VAL C CA 1
ATOM 3321 C C . VAL C 1 12 ? 72.445 3.279 91.343 1.00 36.06 10 VAL C C 1
ATOM 3322 O O . VAL C 1 12 ? 72.696 3.996 90.369 1.00 39.24 10 VAL C O 1
ATOM 3326 N N . ILE C 1 13 ? 71.343 2.542 91.437 1.00 31.67 11 ILE C N 1
ATOM 3327 C CA . ILE C 1 13 ? 70.336 2.488 90.390 1.00 30.49 11 ILE C CA 1
ATOM 3328 C C . ILE C 1 13 ? 69.394 3.675 90.547 1.00 34.14 11 ILE C C 1
ATOM 3329 O O . ILE C 1 13 ? 68.436 3.635 91.310 1.00 40.18 11 ILE C O 1
ATOM 3334 N N . GLY C 1 14 ? 69.698 4.742 89.816 1.00 37.28 12 GLY C N 1
ATOM 3335 C CA . GLY C 1 14 ? 68.968 5.992 89.905 1.00 33.71 12 GLY C CA 1
ATOM 3336 C C . GLY C 1 14 ? 69.922 7.107 90.291 1.00 42.88 12 GLY C C 1
ATOM 3337 O O . GLY C 1 14 ? 69.662 7.870 91.227 1.00 46.36 12 GLY C O 1
ATOM 3338 N N . ALA C 1 15 ? 71.032 7.206 89.561 1.00 44.01 13 ALA C N 1
ATOM 3339 C CA . ALA C 1 15 ? 72.053 8.219 89.821 1.00 44.38 13 ALA C CA 1
ATOM 3340 C C . ALA C 1 15 ? 71.832 9.493 89.013 1.00 45.81 13 ALA C C 1
ATOM 3341 O O . ALA C 1 15 ? 72.691 10.368 88.968 1.00 47.41 13 ALA C O 1
ATOM 3343 N N . GLY C 1 16 ? 70.660 9.603 88.402 1.00 51.32 14 GLY C N 1
ATOM 3344 C CA . GLY C 1 16 ? 70.344 10.724 87.529 1.00 56.34 14 GLY C CA 1
ATOM 3345 C C . GLY C 1 16 ? 70.073 12.038 88.222 1.00 57.80 14 GLY C C 1
ATOM 3346 O O . GLY C 1 16 ? 70.474 13.089 87.732 1.00 64.24 14 GLY C O 1
ATOM 3347 N N . ASP C 1 17 ? 69.382 11.992 89.355 1.00 58.58 15 ASP C N 1
ATOM 3348 C CA . ASP C 1 17 ? 69.039 13.221 90.067 1.00 58.40 15 ASP C CA 1
ATOM 3349 C C . ASP C 1 17 ? 70.127 13.647 91.063 1.00 58.88 15 ASP C C 1
ATOM 3350 O O . ASP C 1 17 ? 71.210 13.050 91.113 1.00 57.22 15 ASP C O 1
ATOM 3355 N N . TYR C 1 18 ? 69.822 14.682 91.843 1.00 58.97 16 TYR C N 1
ATOM 3356 C CA . TYR C 1 18 ? 70.753 15.277 92.800 1.00 60.62 16 TYR C CA 1
ATOM 3357 C C . TYR C 1 18 ? 71.043 14.332 93.965 1.00 55.34 16 TYR C C 1
ATOM 3358 O O . TYR C 1 18 ? 72.199 14.185 94.382 1.00 53.85 16 TYR C O 1
ATOM 3367 N N . ILE C 1 19 ? 69.984 13.694 94.468 1.00 50.20 17 ILE C N 1
ATOM 3368 C CA . ILE C 1 19 ? 70.073 12.693 95.534 1.00 44.97 17 ILE C CA 1
ATOM 3369 C C . ILE C 1 19 ? 70.986 11.538 95.118 1.00 43.60 17 ILE C C 1
ATOM 3370 O O . ILE C 1 19 ? 71.889 11.160 95.867 1.00 40.31 17 ILE C O 1
ATOM 3375 N N . GLY C 1 20 ? 70.765 11.015 93.909 1.00 44.09 18 GLY C N 1
ATOM 3376 C CA . GLY C 1 20 ? 71.536 9.887 93.384 1.00 43.54 18 GLY C CA 1
ATOM 3377 C C . GLY C 1 20 ? 73.003 10.201 93.154 1.00 44.06 18 GLY C C 1
ATOM 3378 O O . GLY C 1 20 ? 73.872 9.348 93.370 1.00 42.10 18 GLY C O 1
ATOM 3379 N N . ALA C 1 21 ? 73.272 11.430 92.718 1.00 43.31 19 ALA C N 1
ATOM 3380 C CA . ALA C 1 21 ? 74.642 11.898 92.544 1.00 44.60 19 ALA C CA 1
ATOM 3381 C C . ALA C 1 21 ? 75.366 11.913 93.887 1.00 44.54 19 ALA C C 1
ATOM 3382 O O . ALA C 1 21 ? 76.452 11.353 94.004 1.00 39.41 19 ALA C O 1
ATOM 3384 N N . GLU C 1 22 ? 74.732 12.515 94.899 1.00 43.82 20 GLU C N 1
ATOM 3385 C CA . GLU C 1 22 ? 75.326 12.656 96.230 1.00 41.12 20 GLU C CA 1
ATOM 3386 C C . GLU C 1 22 ? 75.647 11.325 96.885 1.00 43.14 20 GLU C C 1
ATOM 3387 O O . GLU C 1 22 ? 76.678 11.194 97.551 1.00 44.13 20 GLU C O 1
ATOM 3393 N N . ILE C 1 23 ? 74.767 10.344 96.677 1.00 40.04 21 ILE C N 1
ATOM 3394 C CA . ILE C 1 23 ? 74.982 8.982 97.159 1.00 39.95 21 ILE C CA 1
ATOM 3395 C C . ILE C 1 23 ? 76.209 8.361 96.482 1.00 43.11 21 ILE C C 1
ATOM 3396 O O . ILE C 1 23 ? 77.032 7.710 97.146 1.00 47.26 21 ILE C O 1
ATOM 3401 N N . ALA C 1 24 ? 76.329 8.582 95.170 1.00 44.96 22 ALA C N 1
ATOM 3402 C CA . ALA C 1 24 ? 77.465 8.092 94.391 1.00 41.86 22 ALA C CA 1
ATOM 3403 C C . ALA C 1 24 ? 78.760 8.735 94.886 1.00 43.21 22 ALA C C 1
ATOM 3404 O O . ALA C 1 24 ? 79.736 8.031 95.134 1.00 41.68 22 ALA C O 1
ATOM 3406 N N . LYS C 1 25 ? 78.734 10.060 95.057 1.00 41.09 23 LYS C N 1
ATOM 3407 C CA . LYS C 1 25 ? 79.828 10.823 95.666 1.00 44.52 23 LYS C CA 1
ATOM 3408 C C . LYS C 1 25 ? 80.243 10.283 97.039 1.00 47.85 23 LYS C C 1
ATOM 3409 O O . LYS C 1 25 ? 81.432 10.085 97.292 1.00 49.72 23 LYS C O 1
ATOM 3415 N N . LYS C 1 26 ? 79.260 10.038 97.908 1.00 48.56 24 LYS C N 1
ATOM 3416 C CA . LYS C 1 26 ? 79.508 9.530 99.261 1.00 45.94 24 LYS C CA 1
ATOM 3417 C C . LYS C 1 26 ? 80.152 8.148 99.292 1.00 44.73 24 LYS C C 1
ATOM 3418 O O . LYS C 1 26 ? 81.150 7.937 99.981 1.00 44.90 24 LYS C O 1
ATOM 3424 N N . PHE C 1 27 ? 79.585 7.206 98.552 1.00 41.52 25 PHE C N 1
ATOM 3425 C CA . PHE C 1 27 ? 80.075 5.838 98.605 1.00 42.64 25 PHE C CA 1
ATOM 3426 C C . PHE C 1 27 ? 81.410 5.655 97.886 1.00 45.39 25 PHE C C 1
ATOM 3427 O O . PHE C 1 27 ? 82.154 4.732 98.202 1.00 47.31 25 PHE C O 1
ATOM 3435 N N . ALA C 1 28 ? 81.712 6.549 96.943 1.00 48.92 26 ALA C N 1
ATOM 3436 C CA . ALA C 1 28 ? 83.021 6.580 96.287 1.00 51.24 26 ALA C CA 1
ATOM 3437 C C . ALA C 1 28 ? 84.067 7.176 97.222 1.00 51.27 26 ALA C C 1
ATOM 3438 O O . ALA C 1 28 ? 85.171 6.635 97.346 1.00 52.14 26 ALA C O 1
ATOM 3440 N N . ALA C 1 29 ? 83.704 8.274 97.891 1.00 49.91 27 ALA C N 1
ATOM 3441 C CA . ALA C 1 29 ? 84.552 8.903 98.916 1.00 50.49 27 ALA C CA 1
ATOM 3442 C C . ALA C 1 29 ? 84.964 7.927 100.016 1.00 53.35 27 ALA C C 1
ATOM 3443 O O . ALA C 1 29 ? 86.012 8.091 100.633 1.00 59.91 27 ALA C O 1
ATOM 3445 N N . GLU C 1 30 ? 84.148 6.901 100.236 1.00 50.72 28 GLU C N 1
ATOM 3446 C CA . GLU C 1 30 ? 84.427 5.889 101.243 1.00 50.29 28 GLU C CA 1
ATOM 3447 C C . GLU C 1 30 ? 85.085 4.629 100.665 1.00 49.55 28 GLU C C 1
ATOM 3448 O O . GLU C 1 30 ? 85.079 3.558 101.294 1.00 48.68 28 GLU C O 1
ATOM 3454 N N . GLY C 1 31 ? 85.639 4.759 99.461 1.00 50.00 29 GLY C N 1
ATOM 3455 C CA . GLY C 1 31 ? 86.501 3.723 98.896 1.00 51.51 29 GLY C CA 1
ATOM 3456 C C . GLY C 1 31 ? 85.885 2.684 97.979 1.00 54.27 29 GLY C C 1
ATOM 3457 O O . GLY C 1 31 ? 86.615 1.900 97.365 1.00 55.12 29 GLY C O 1
ATOM 3458 N N . PHE C 1 32 ? 84.555 2.664 97.886 1.00 51.66 30 PHE C N 1
ATOM 3459 C CA . PHE C 1 32 ? 83.849 1.754 96.983 1.00 49.66 30 PHE C CA 1
ATOM 3460 C C . PHE C 1 32 ? 83.968 2.197 95.529 1.00 47.66 30 PHE C C 1
ATOM 3461 O O . PHE C 1 32 ? 84.031 3.397 95.235 1.00 49.81 30 PHE C O 1
ATOM 3469 N N . THR C 1 33 ? 83.976 1.219 94.627 1.00 46.95 31 THR C N 1
ATOM 3470 C CA . THR C 1 33 ? 83.838 1.496 93.204 1.00 50.47 31 THR C CA 1
ATOM 3471 C C . THR C 1 33 ? 82.345 1.581 92.908 1.00 50.66 31 THR C C 1
ATOM 3472 O O . THR C 1 33 ? 81.632 0.576 92.949 1.00 51.63 31 THR C O 1
ATOM 3476 N N . VAL C 1 34 ? 81.878 2.792 92.626 1.00 48.70 32 VAL C N 1
ATOM 3477 C CA . VAL C 1 34 ? 80.457 3.042 92.403 1.00 48.07 32 VAL C CA 1
ATOM 3478 C C . VAL C 1 34 ? 80.064 2.762 90.949 1.00 48.41 32 VAL C C 1
ATOM 3479 O O . VAL C 1 34 ? 80.579 3.391 90.035 1.00 49.83 32 VAL C O 1
ATOM 3483 N N . PHE C 1 35 ? 79.169 1.802 90.737 1.00 45.96 33 PHE C N 1
ATOM 3484 C CA . PHE C 1 35 ? 78.536 1.646 89.435 1.00 44.42 33 PHE C CA 1
ATOM 3485 C C . PHE C 1 35 ? 77.273 2.500 89.438 1.00 45.76 33 PHE C C 1
ATOM 3486 O O . PHE C 1 35 ? 76.276 2.138 90.066 1.00 47.12 33 PHE C O 1
ATOM 3494 N N . ALA C 1 36 ? 77.335 3.656 88.780 1.00 40.58 34 ALA C N 1
ATOM 3495 C CA . ALA C 1 36 ? 76.195 4.559 88.706 1.00 39.95 34 ALA C CA 1
ATOM 3496 C C . ALA C 1 36 ? 75.322 4.210 87.505 1.00 45.87 34 ALA C C 1
ATOM 3497 O O . ALA C 1 36 ? 75.832 3.820 86.452 1.00 49.31 34 ALA C O 1
ATOM 3499 N N . GLY C 1 37 ? 74.010 4.349 87.656 1.00 44.39 35 GLY C N 1
ATOM 3500 C CA . GLY C 1 37 ? 73.084 4.038 86.567 1.00 42.39 35 GLY C CA 1
ATOM 3501 C C . GLY C 1 37 ? 72.028 5.104 86.393 1.00 44.95 35 GLY C C 1
ATOM 3502 O O . GLY C 1 37 ? 71.369 5.472 87.358 1.00 48.94 35 GLY C O 1
ATOM 3503 N N . ARG C 1 38 ? 71.887 5.619 85.172 1.00 45.51 36 ARG C N 1
ATOM 3504 C CA . ARG C 1 38 ? 70.760 6.497 84.811 1.00 49.25 36 ARG C CA 1
ATOM 3505 C C . ARG C 1 38 ? 70.292 6.233 83.372 1.00 52.53 36 ARG C C 1
ATOM 3506 O O . ARG C 1 38 ? 70.886 5.407 82.687 1.00 56.12 36 ARG C O 1
ATOM 3514 N N . ARG C 1 39 ? 69.231 6.905 82.924 1.00 54.60 37 ARG C N 1
ATOM 3515 C CA . ARG C 1 39 ? 68.714 6.677 81.563 1.00 62.57 37 ARG C CA 1
ATOM 3516 C C . ARG C 1 39 ? 69.718 7.102 80.488 1.00 62.40 37 ARG C C 1
ATOM 3517 O O . ARG C 1 39 ? 70.229 6.267 79.741 1.00 59.77 37 ARG C O 1
ATOM 3525 N N . ASN C 1 40 ? 70.007 8.400 80.440 1.00 65.06 38 ASN C N 1
ATOM 3526 C CA . ASN C 1 40 ? 71.041 8.945 79.569 1.00 66.25 38 ASN C CA 1
ATOM 3527 C C . ASN C 1 40 ? 72.399 8.875 80.270 1.00 62.49 38 ASN C C 1
ATOM 3528 O O . ASN C 1 40 ? 72.817 9.832 80.924 1.00 60.15 38 ASN C O 1
ATOM 3533 N N . GLY C 1 41 ? 73.087 7.745 80.112 1.00 62.52 39 GLY C N 1
ATOM 3534 C CA . GLY C 1 41 ? 74.337 7.464 80.825 1.00 65.67 39 GLY C CA 1
ATOM 3535 C C . GLY C 1 41 ? 75.511 8.391 80.561 1.00 69.96 39 GLY C C 1
ATOM 3536 O O . GLY C 1 41 ? 76.481 8.404 81.319 1.00 72.22 39 GLY C O 1
ATOM 3537 N N . GLU C 1 42 ? 75.426 9.174 79.491 1.00 74.39 40 GLU C N 1
ATOM 3538 C CA . GLU C 1 42 ? 76.481 10.128 79.155 1.00 77.24 40 GLU C CA 1
ATOM 3539 C C . GLU C 1 42 ? 76.290 11.469 79.867 1.00 73.95 40 GLU C C 1
ATOM 3540 O O . GLU C 1 42 ? 77.175 12.328 79.825 1.00 74.03 40 GLU C O 1
ATOM 3546 N N . LYS C 1 43 ? 75.140 11.632 80.526 1.00 70.81 41 LYS C N 1
ATOM 3547 C CA . LYS C 1 43 ? 74.890 12.784 81.403 1.00 68.17 41 LYS C CA 1
ATOM 3548 C C . LYS C 1 43 ? 75.518 12.595 82.784 1.00 66.32 41 LYS C C 1
ATOM 3549 O O . LYS C 1 43 ? 75.514 13.515 83.602 1.00 65.77 41 LYS C O 1
ATOM 3555 N N . LEU C 1 44 ? 76.053 11.398 83.031 1.00 65.39 42 LEU C N 1
ATOM 3556 C CA . LEU C 1 44 ? 76.810 11.101 84.248 1.00 67.25 42 LEU C CA 1
ATOM 3557 C C . LEU C 1 44 ? 78.233 11.663 84.207 1.00 68.85 42 LEU C C 1
ATOM 3558 O O . LEU C 1 44 ? 78.940 11.619 85.215 1.00 68.95 42 LEU C O 1
ATOM 3563 N N . ALA C 1 45 ? 78.636 12.184 83.044 1.00 68.37 43 ALA C N 1
ATOM 3564 C CA . ALA C 1 45 ? 79.992 12.703 82.808 1.00 64.49 43 ALA C CA 1
ATOM 3565 C C . ALA C 1 45 ? 80.507 13.796 83.769 1.00 62.54 43 ALA C C 1
ATOM 3566 O O . ALA C 1 45 ? 81.655 13.702 84.202 1.00 61.96 43 ALA C O 1
ATOM 3568 N N . PRO C 1 46 ? 79.684 14.827 84.104 1.00 62.57 44 PRO C N 1
ATOM 3569 C CA . PRO C 1 46 ? 80.154 15.760 85.144 1.00 64.86 44 PRO C CA 1
ATOM 3570 C C . PRO C 1 46 ? 80.324 15.131 86.536 1.00 67.85 44 PRO C C 1
ATOM 3571 O O . PRO C 1 46 ? 81.214 15.544 87.288 1.00 72.53 44 PRO C O 1
ATOM 3575 N N . LEU C 1 47 ? 79.483 14.149 86.866 1.00 67.08 45 LEU C N 1
ATOM 3576 C CA . LEU C 1 47 ? 79.615 13.396 88.115 1.00 66.15 45 LEU C CA 1
ATOM 3577 C C . LEU C 1 47 ? 80.873 12.522 88.121 1.00 64.81 45 LEU C C 1
ATOM 3578 O O . LEU C 1 47 ? 81.597 12.479 89.120 1.00 63.98 45 LEU C O 1
ATOM 3583 N N . VAL C 1 48 ? 81.128 11.844 87.001 1.00 63.89 46 VAL C N 1
ATOM 3584 C CA . VAL C 1 48 ? 82.314 10.993 86.831 1.00 64.53 46 VAL C CA 1
ATOM 3585 C C . VAL C 1 48 ? 83.602 11.824 86.876 1.00 65.61 46 VAL C C 1
ATOM 3586 O O . VAL C 1 48 ? 84.623 11.363 87.395 1.00 66.54 46 VAL C O 1
ATOM 3590 N N . ALA C 1 49 ? 83.529 13.052 86.359 1.00 67.63 47 ALA C N 1
ATOM 3591 C CA . ALA C 1 49 ? 84.634 14.010 86.434 1.00 68.86 47 ALA C CA 1
ATOM 3592 C C . ALA C 1 49 ? 84.951 14.336 87.886 1.00 69.54 47 ALA C C 1
ATOM 3593 O O . ALA C 1 49 ? 86.061 14.059 88.350 1.00 70.19 47 ALA C O 1
ATOM 3595 N N . GLU C 1 50 ? 83.955 14.872 88.596 1.00 68.65 48 GLU C N 1
ATOM 3596 C CA . GLU C 1 50 ? 84.093 15.301 89.990 1.00 72.83 48 GLU C CA 1
ATOM 3597 C C . GLU C 1 50 ? 84.585 14.196 90.941 1.00 72.41 48 GLU C C 1
ATOM 3598 O O . GLU C 1 50 ? 85.408 14.455 91.825 1.00 76.02 48 GLU C O 1
ATOM 3604 N N . ILE C 1 51 ? 84.096 12.973 90.738 1.00 70.10 49 ILE C N 1
ATOM 3605 C CA . ILE C 1 51 ? 84.454 11.827 91.580 1.00 66.15 49 ILE C CA 1
ATOM 3606 C C . ILE C 1 51 ? 85.890 11.357 91.342 1.00 69.22 49 ILE C C 1
ATOM 3607 O O . ILE C 1 51 ? 86.639 11.123 92.299 1.00 70.60 49 ILE C O 1
ATOM 3612 N N . GLU C 1 52 ? 86.276 11.245 90.073 1.00 72.42 50 GLU C N 1
ATOM 3613 C CA . GLU C 1 52 ? 87.620 10.778 89.721 1.00 74.80 50 GLU C CA 1
ATOM 3614 C C . GLU C 1 52 ? 88.684 11.844 89.989 1.00 74.16 50 GLU C C 1
ATOM 3615 O O . GLU C 1 52 ? 89.832 11.507 90.298 1.00 72.94 50 GLU C O 1
ATOM 3621 N N . ALA C 1 53 ? 88.283 13.116 89.898 1.00 74.12 51 ALA C N 1
ATOM 3622 C CA . ALA C 1 53 ? 89.132 14.250 90.285 1.00 74.21 51 ALA C CA 1
ATOM 3623 C C . ALA C 1 53 ? 89.572 14.132 91.744 1.00 73.88 51 ALA C C 1
ATOM 3624 O O . ALA C 1 53 ? 90.740 14.358 92.067 1.00 75.07 51 ALA C O 1
ATOM 3626 N N . ALA C 1 54 ? 88.635 13.747 92.608 1.00 70.28 52 ALA C N 1
ATOM 3627 C CA . ALA C 1 54 ? 88.915 13.535 94.022 1.00 67.59 52 ALA C CA 1
ATOM 3628 C C . ALA C 1 54 ? 89.479 12.134 94.332 1.00 65.94 52 ALA C C 1
ATOM 3629 O O . ALA C 1 54 ? 89.627 11.760 95.499 1.00 64.69 52 ALA C O 1
ATOM 3631 N N . GLY C 1 55 ? 89.794 11.363 93.291 1.00 64.45 53 GLY C N 1
ATOM 3632 C CA . GLY C 1 55 ? 90.457 10.068 93.463 1.00 64.84 53 GLY C CA 1
ATOM 3633 C C . GLY C 1 55 ? 89.537 8.864 93.595 1.00 65.46 53 GLY C C 1
ATOM 3634 O O . GLY C 1 55 ? 90.011 7.731 93.754 1.00 63.32 53 GLY C O 1
ATOM 3635 N N . GLY C 1 56 ? 88.227 9.102 93.520 1.00 64.74 54 GLY C N 1
ATOM 3636 C CA . GLY C 1 56 ? 87.227 8.031 93.622 1.00 65.81 54 GLY C CA 1
ATOM 3637 C C . GLY C 1 56 ? 87.012 7.255 92.331 1.00 65.02 54 GLY C C 1
ATOM 3638 O O . GLY C 1 56 ? 87.248 7.772 91.241 1.00 65.66 54 GLY C O 1
ATOM 3639 N N . ARG C 1 57 ? 86.549 6.014 92.457 1.00 63.48 55 ARG C N 1
ATOM 3640 C CA . ARG C 1 57 ? 86.334 5.146 91.302 1.00 62.89 55 ARG C CA 1
ATOM 3641 C C . ARG C 1 57 ? 84.847 5.038 90.961 1.00 60.82 55 ARG C C 1
ATOM 3642 O O . ARG C 1 57 ? 84.026 4.729 91.829 1.00 61.13 55 ARG C O 1
ATOM 3650 N N . ILE C 1 58 ? 84.515 5.290 89.695 1.00 56.48 56 ILE C N 1
ATOM 3651 C CA . ILE C 1 58 ? 83.131 5.222 89.209 1.00 54.65 56 ILE C CA 1
ATOM 3652 C C . ILE C 1 58 ? 83.012 4.636 87.784 1.00 57.47 56 ILE C C 1
ATOM 3653 O O . ILE C 1 58 ? 83.764 5.012 86.884 1.00 62.19 56 ILE C O 1
ATOM 3658 N N . VAL C 1 59 ? 82.082 3.697 87.602 1.00 56.34 57 VAL C N 1
ATOM 3659 C CA . VAL C 1 59 ? 81.700 3.209 86.275 1.00 52.11 57 VAL C CA 1
ATOM 3660 C C . VAL C 1 59 ? 80.292 3.713 85.931 1.00 53.42 57 VAL C C 1
ATOM 3661 O O . VAL C 1 59 ? 79.301 3.269 86.521 1.00 54.06 57 VAL C O 1
ATOM 3665 N N . ALA C 1 60 ? 80.221 4.656 84.993 1.00 53.33 58 ALA C N 1
ATOM 3666 C CA . ALA C 1 60 ? 78.950 5.205 84.507 1.00 52.87 58 ALA C CA 1
ATOM 3667 C C . ALA C 1 60 ? 78.330 4.312 83.437 1.00 56.24 58 ALA C C 1
ATOM 3668 O O . ALA C 1 60 ? 79.026 3.836 82.538 1.00 63.48 58 ALA C O 1
ATOM 3670 N N . ARG C 1 61 ? 77.022 4.090 83.527 1.00 56.18 59 ARG C N 1
ATOM 3671 C CA . ARG C 1 61 ? 76.306 3.279 82.540 1.00 54.41 59 ARG C CA 1
ATOM 3672 C C . ARG C 1 61 ? 74.908 3.810 82.242 1.00 55.17 59 ARG C C 1
ATOM 3673 O O . ARG C 1 61 ? 74.257 4.389 83.106 1.00 55.83 59 ARG C O 1
ATOM 3681 N N . SER C 1 62 ? 74.463 3.626 81.002 1.00 55.80 60 SER C N 1
ATOM 3682 C CA . SER C 1 62 ? 73.079 3.881 80.650 1.00 54.06 60 SER C CA 1
ATOM 3683 C C . SER C 1 62 ? 72.256 2.728 81.192 1.00 51.70 60 SER C C 1
ATOM 3684 O O . SER C 1 62 ? 72.673 1.568 81.121 1.00 49.55 60 SER C O 1
ATOM 3687 N N . LEU C 1 63 ? 71.101 3.058 81.760 1.00 51.08 61 LEU C N 1
ATOM 3688 C CA . LEU C 1 63 ? 70.220 2.068 82.360 1.00 47.81 61 LEU C CA 1
ATOM 3689 C C . LEU C 1 63 ? 68.776 2.537 82.344 1.00 50.37 61 LEU C C 1
ATOM 3690 O O . LEU C 1 63 ? 68.458 3.636 82.814 1.00 51.90 61 LEU C O 1
ATOM 3695 N N . ASP C 1 64 ? 67.916 1.704 81.768 1.00 50.35 62 ASP C N 1
ATOM 3696 C CA . ASP C 1 64 ? 66.476 1.842 81.925 1.00 52.08 62 ASP C CA 1
ATOM 3697 C C . ASP C 1 64 ? 66.086 0.748 82.899 1.00 52.32 62 ASP C C 1
ATOM 3698 O O . ASP C 1 64 ? 66.188 -0.448 82.589 1.00 47.62 62 ASP C O 1
ATOM 3703 N N . ALA C 1 65 ? 65.651 1.173 84.082 1.00 48.77 63 ALA C N 1
ATOM 3704 C CA . ALA C 1 65 ? 65.425 0.258 85.184 1.00 45.65 63 ALA C CA 1
ATOM 3705 C C . ALA C 1 65 ? 64.216 -0.656 84.959 1.00 41.51 63 ALA C C 1
ATOM 3706 O O . ALA C 1 65 ? 64.186 -1.781 85.464 1.00 39.49 63 ALA C O 1
ATOM 3708 N N . ARG C 1 66 ? 63.241 -0.179 84.178 1.00 42.11 64 ARG C N 1
ATOM 3709 C CA . ARG C 1 66 ? 62.084 -0.984 83.761 1.00 40.12 64 ARG C CA 1
ATOM 3710 C C . ARG C 1 66 ? 62.490 -2.282 83.054 1.00 44.70 64 ARG C C 1
ATOM 3711 O O . ARG C 1 66 ? 61.822 -3.316 83.193 1.00 44.92 64 ARG C O 1
ATOM 3719 N N . ASN C 1 67 ? 63.594 -2.225 82.307 1.00 44.63 65 ASN C N 1
ATOM 3720 C CA A ASN C 1 67 ? 64.088 -3.393 81.601 0.50 43.20 65 ASN C CA 1
ATOM 3721 C CA B ASN C 1 67 ? 64.107 -3.392 81.594 0.50 42.55 65 ASN C CA 1
ATOM 3722 C C . ASN C 1 67 ? 64.871 -4.304 82.537 1.00 41.07 65 ASN C C 1
ATOM 3723 O O . ASN C 1 67 ? 65.980 -3.970 82.973 1.00 45.97 65 ASN C O 1
ATOM 3732 N N . GLU C 1 68 ? 64.272 -5.454 82.836 1.00 39.23 66 GLU C N 1
ATOM 3733 C CA . GLU C 1 68 ? 64.837 -6.460 83.734 1.00 40.34 66 GLU C CA 1
ATOM 3734 C C . GLU C 1 68 ? 66.171 -7.062 83.292 1.00 45.29 66 GLU C C 1
ATOM 3735 O O . GLU C 1 68 ? 66.953 -7.510 84.131 1.00 46.68 66 GLU C O 1
ATOM 3741 N N . ASP C 1 69 ? 66.428 -7.072 81.984 1.00 49.73 67 ASP C N 1
ATOM 3742 C CA . ASP C 1 69 ? 67.658 -7.654 81.439 1.00 49.38 67 ASP C CA 1
ATOM 3743 C C . ASP C 1 69 ? 68.799 -6.669 81.601 1.00 45.18 67 ASP C C 1
ATOM 3744 O O . ASP C 1 69 ? 69.923 -7.063 81.930 1.00 46.30 67 ASP C O 1
ATOM 3749 N N . GLU C 1 70 ? 68.488 -5.390 81.383 1.00 42.95 68 GLU C N 1
ATOM 3750 C CA . GLU C 1 70 ? 69.427 -4.289 81.611 1.00 46.09 68 GLU C CA 1
ATOM 3751 C C . GLU C 1 70 ? 69.897 -4.190 83.073 1.00 47.52 68 GLU C C 1
ATOM 3752 O O . GLU C 1 70 ? 71.094 -4.046 83.333 1.00 46.04 68 GLU C O 1
ATOM 3758 N N . VAL C 1 71 ? 68.943 -4.267 84.007 1.00 45.58 69 VAL C N 1
ATOM 3759 C CA . VAL C 1 71 ? 69.214 -4.287 85.448 1.00 40.95 69 VAL C CA 1
ATOM 3760 C C . VAL C 1 71 ? 70.073 -5.495 85.827 1.00 40.55 69 VAL C C 1
ATOM 3761 O O . VAL C 1 71 ? 71.076 -5.335 86.519 1.00 40.82 69 VAL C O 1
ATOM 3765 N N . THR C 1 72 ? 69.693 -6.685 85.357 1.00 37.14 70 THR C N 1
ATOM 3766 C CA . THR C 1 72 ? 70.463 -7.909 85.637 1.00 39.53 70 THR C CA 1
ATOM 3767 C C . THR C 1 72 ? 71.900 -7.791 85.125 1.00 42.39 70 THR C C 1
ATOM 3768 O O . THR C 1 72 ? 72.844 -8.133 85.840 1.00 46.44 70 THR C O 1
ATOM 3772 N N . ALA C 1 73 ? 72.059 -7.274 83.907 1.00 42.42 71 ALA C N 1
ATOM 3773 C CA . ALA C 1 73 ? 73.382 -7.077 83.318 1.00 44.92 71 ALA C CA 1
ATOM 3774 C C . ALA C 1 73 ? 74.198 -6.036 84.080 1.00 46.15 71 ALA C C 1
ATOM 3775 O O . ALA C 1 73 ? 75.387 -6.239 84.314 1.00 45.50 71 ALA C O 1
ATOM 3777 N N . PHE C 1 74 ? 73.544 -4.936 84.459 1.00 48.09 72 PHE C N 1
ATOM 3778 C CA . PHE C 1 74 ? 74.150 -3.856 85.247 1.00 48.71 72 PHE C CA 1
ATOM 3779 C C . PHE C 1 74 ? 74.712 -4.373 86.569 1.00 49.78 72 PHE C C 1
ATOM 3780 O O . PHE C 1 74 ? 75.852 -4.071 86.935 1.00 50.53 72 PHE C O 1
ATOM 3788 N N . LEU C 1 75 ? 73.898 -5.150 87.273 1.00 49.26 73 LEU C N 1
ATOM 3789 C CA . LEU C 1 75 ? 74.279 -5.684 88.571 1.00 49.78 73 LEU C CA 1
ATOM 3790 C C . LEU C 1 75 ? 75.358 -6.763 88.434 1.00 53.05 73 LEU C C 1
ATOM 3791 O O . LEU C 1 75 ? 76.278 -6.820 89.255 1.00 52.15 73 LEU C O 1
ATOM 3796 N N . ASN C 1 76 ? 75.257 -7.590 87.388 1.00 56.78 74 ASN C N 1
ATOM 3797 C CA . ASN C 1 76 ? 76.317 -8.558 87.049 1.00 54.53 74 ASN C CA 1
ATOM 3798 C C . ASN C 1 76 ? 77.647 -7.905 86.659 1.00 52.72 74 ASN C C 1
ATOM 3799 O O . ASN C 1 76 ? 78.707 -8.406 87.029 1.00 52.45 74 ASN C O 1
ATOM 3804 N N . ALA C 1 77 ? 77.577 -6.795 85.920 1.00 50.82 75 ALA C N 1
ATOM 3805 C CA . ALA C 1 77 ? 78.759 -5.991 85.564 1.00 52.38 75 ALA C CA 1
ATOM 3806 C C . ALA C 1 77 ? 79.466 -5.418 86.789 1.00 53.25 75 ALA C C 1
ATOM 3807 O O . ALA C 1 77 ? 80.700 -5.415 86.856 1.00 54.97 75 ALA C O 1
ATOM 3809 N N . ALA C 1 78 ? 78.674 -4.928 87.744 1.00 52.00 76 ALA C N 1
ATOM 3810 C CA . ALA C 1 78 ? 79.198 -4.403 88.998 1.00 47.34 76 ALA C CA 1
ATOM 3811 C C . ALA C 1 78 ? 79.884 -5.503 89.798 1.00 45.75 76 ALA C C 1
ATOM 3812 O O . ALA C 1 78 ? 81.028 -5.338 90.210 1.00 47.55 76 ALA C O 1
ATOM 3814 N N . ASP C 1 79 ? 79.198 -6.630 89.980 1.00 42.54 77 ASP C N 1
ATOM 3815 C CA . ASP C 1 79 ? 79.728 -7.741 90.764 1.00 46.03 77 ASP C CA 1
ATOM 3816 C C . ASP C 1 79 ? 80.983 -8.365 90.160 1.00 52.05 77 ASP C C 1
ATOM 3817 O O . ASP C 1 79 ? 81.889 -8.771 90.899 1.00 53.98 77 ASP C O 1
ATOM 3822 N N . ALA C 1 80 ? 81.032 -8.438 88.827 1.00 53.72 78 ALA C N 1
ATOM 3823 C CA . ALA C 1 80 ? 82.185 -9.002 88.113 1.00 55.14 78 ALA C CA 1
ATOM 3824 C C . ALA C 1 80 ? 83.441 -8.163 88.304 1.00 54.43 78 ALA C C 1
ATOM 3825 O O . ALA C 1 80 ? 84.545 -8.705 88.326 1.00 58.19 78 ALA C O 1
ATOM 3827 N N . HIS C 1 81 ? 83.260 -6.850 88.449 1.00 54.73 79 HIS C N 1
ATOM 3828 C CA . HIS C 1 81 ? 84.364 -5.917 88.679 1.00 55.75 79 HIS C CA 1
ATOM 3829 C C . HIS C 1 81 ? 84.953 -6.067 90.079 1.00 58.87 79 HIS C C 1
ATOM 3830 O O . HIS C 1 81 ? 86.173 -6.108 90.234 1.00 63.11 79 HIS C O 1
ATOM 3837 N N . ALA C 1 82 ? 84.080 -6.115 91.085 1.00 56.28 80 ALA C N 1
ATOM 3838 C CA . ALA C 1 82 ? 84.455 -6.293 92.494 1.00 53.88 80 ALA C CA 1
ATOM 3839 C C . ALA C 1 82 ? 83.189 -6.766 93.206 1.00 54.16 80 ALA C C 1
ATOM 3840 O O . ALA C 1 82 ? 82.096 -6.401 92.769 1.00 55.15 80 ALA C O 1
ATOM 3842 N N . PRO C 1 83 ? 83.313 -7.597 94.273 1.00 54.61 81 PRO C N 1
ATOM 3843 C CA . PRO C 1 83 ? 82.101 -8.091 94.956 1.00 54.09 81 PRO C CA 1
ATOM 3844 C C . PRO C 1 83 ? 81.076 -6.990 95.286 1.00 51.75 81 PRO C C 1
ATOM 3845 O O . PRO C 1 83 ? 81.431 -5.970 95.888 1.00 49.18 81 PRO C O 1
ATOM 3849 N N . LEU C 1 84 ? 79.838 -7.182 94.823 1.00 46.56 82 LEU C N 1
ATOM 3850 C CA . LEU C 1 84 ? 78.742 -6.231 95.068 1.00 44.70 82 LEU C CA 1
ATOM 3851 C C . LEU C 1 84 ? 78.305 -6.263 96.542 1.00 43.19 82 LEU C C 1
ATOM 3852 O O . LEU C 1 84 ? 77.824 -7.294 97.046 1.00 36.22 82 LEU C O 1
ATOM 3857 N N . GLU C 1 85 ? 78.492 -5.141 97.231 1.00 40.38 83 GLU C N 1
ATOM 3858 C CA . GLU C 1 85 ? 78.190 -5.085 98.667 1.00 44.96 83 GLU C CA 1
ATOM 3859 C C . GLU C 1 85 ? 76.961 -4.269 99.034 1.00 40.77 83 GLU C C 1
ATOM 3860 O O . GLU C 1 85 ? 76.323 -4.544 100.050 1.00 45.10 83 GLU C O 1
ATOM 3866 N N . VAL C 1 86 ? 76.653 -3.253 98.227 1.00 37.15 84 VAL C N 1
ATOM 3867 C CA . VAL C 1 86 ? 75.524 -2.357 98.483 1.00 38.16 84 VAL C CA 1
ATOM 3868 C C . VAL C 1 86 ? 74.813 -2.030 97.177 1.00 38.45 84 VAL C C 1
ATOM 3869 O O . VAL C 1 86 ? 75.440 -1.585 96.218 1.00 42.09 84 VAL C O 1
ATOM 3873 N N . THR C 1 87 ? 73.504 -2.254 97.144 1.00 34.66 85 THR C N 1
ATOM 3874 C CA . THR C 1 87 ? 72.670 -1.720 96.074 1.00 32.52 85 THR C CA 1
ATOM 3875 C C . THR C 1 87 ? 71.750 -0.671 96.677 1.00 32.38 85 THR C C 1
ATOM 3876 O O . THR C 1 87 ? 71.095 -0.919 97.690 1.00 36.30 85 THR C O 1
ATOM 3880 N N . ILE C 1 88 ? 71.716 0.503 96.062 1.00 30.58 86 ILE C N 1
ATOM 3881 C CA . ILE C 1 88 ? 70.749 1.527 96.421 1.00 29.67 86 ILE C CA 1
ATOM 3882 C C . ILE C 1 88 ? 69.828 1.778 95.229 1.00 32.55 86 ILE C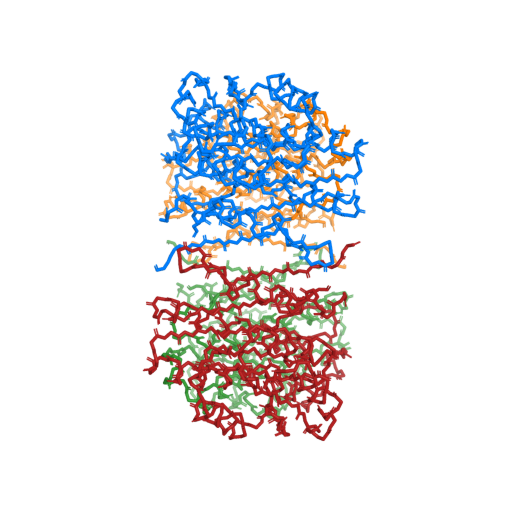 C 1
ATOM 3883 O O . ILE C 1 88 ? 70.262 2.297 94.197 1.00 35.40 86 ILE C O 1
ATOM 3888 N N . PHE C 1 89 ? 68.568 1.371 95.379 1.00 29.61 87 PHE C N 1
ATOM 3889 C CA . PHE C 1 89 ? 67.521 1.640 94.400 1.00 28.45 87 PHE C CA 1
ATOM 3890 C C . PHE C 1 89 ? 66.911 3.012 94.669 1.00 29.62 87 PHE C C 1
ATOM 3891 O O . PHE C 1 89 ? 66.326 3.242 95.722 1.00 32.04 87 PHE C O 1
ATOM 3899 N N . ASN C 1 90 ? 67.029 3.919 93.711 1.00 30.48 88 ASN C N 1
ATOM 3900 C CA . ASN C 1 90 ? 66.588 5.292 93.911 1.00 31.61 88 ASN C CA 1
ATOM 3901 C C . ASN C 1 90 ? 65.830 5.815 92.685 1.00 35.66 88 ASN C C 1
ATOM 3902 O O . ASN C 1 90 ? 66.342 6.640 91.937 1.00 40.43 88 ASN C O 1
ATOM 3907 N N . VAL C 1 91 ? 64.609 5.330 92.460 1.00 42.24 89 VAL C N 1
ATOM 3908 C CA . VAL C 1 91 ? 63.872 5.719 91.240 1.00 46.54 89 VAL C CA 1
ATOM 3909 C C . VAL C 1 91 ? 62.582 6.538 91.459 1.00 51.79 89 VAL C C 1
ATOM 3910 O O . VAL C 1 91 ? 61.518 5.989 91.740 1.00 52.25 89 VAL C O 1
ATOM 3914 N N . GLY C 1 92 ? 62.768 7.860 91.389 1.00 58.87 90 GLY C N 1
ATOM 3915 C CA . GLY C 1 92 ? 61.744 8.940 91.276 1.00 61.71 90 GLY C CA 1
ATOM 3916 C C . GLY C 1 92 ? 60.250 8.726 91.113 1.00 59.57 90 GLY C C 1
ATOM 3917 O O . GLY C 1 92 ? 59.581 8.302 92.053 1.00 64.54 90 GLY C O 1
ATOM 3918 N N . ALA C 1 93 ? 59.738 9.113 89.938 1.00 56.00 91 ALA C N 1
ATOM 3919 C CA . ALA C 1 93 ? 58.348 8.858 89.468 1.00 54.20 91 ALA C CA 1
ATOM 3920 C C . ALA C 1 93 ? 57.182 9.663 90.089 1.00 49.46 91 ALA C C 1
ATOM 3921 O O . ALA C 1 93 ? 56.021 9.324 89.843 1.00 55.89 91 ALA C O 1
ATOM 3923 N N . ASN C 1 94 ? 57.482 10.723 90.845 1.00 44.25 92 ASN C N 1
ATOM 3924 C CA . ASN C 1 94 ? 56.464 11.515 91.571 1.00 44.90 92 ASN C CA 1
ATOM 3925 C C . ASN C 1 94 ? 55.451 12.236 90.659 1.00 45.34 92 ASN C C 1
ATOM 3926 O O . ASN C 1 94 ? 55.743 13.324 90.158 1.00 48.07 92 ASN C O 1
ATOM 3931 N N . VAL C 1 95 ? 54.269 11.638 90.448 1.00 40.15 93 VAL C N 1
ATOM 3932 C CA . VAL C 1 95 ? 53.218 12.252 89.599 1.00 34.47 93 VAL C CA 1
ATOM 3933 C C . VAL C 1 95 ? 51.873 12.352 90.309 1.00 32.70 93 VAL C C 1
ATOM 3934 O O . VAL C 1 95 ? 51.559 11.530 91.174 1.00 28.60 93 VAL C O 1
ATOM 3938 N N . ASN C 1 96 ? 51.075 13.345 89.929 1.00 26.98 94 ASN C N 1
ATOM 3939 C CA . ASN C 1 96 ? 49.733 13.490 90.488 1.00 30.66 94 ASN C CA 1
ATOM 3940 C C . ASN C 1 96 ? 48.687 13.679 89.394 1.00 26.93 94 ASN C C 1
ATOM 3941 O O . ASN C 1 96 ? 48.795 14.602 88.590 1.00 24.26 94 ASN C O 1
ATOM 3946 N N . PHE C 1 97 ? 47.677 12.809 89.385 1.00 23.51 95 PHE C N 1
ATOM 3947 C CA . PHE C 1 97 ? 46.529 12.906 88.491 1.00 28.46 95 PHE C CA 1
ATOM 3948 C C . PHE C 1 97 ? 45.299 12.470 89.281 1.00 26.79 95 PHE C C 1
ATOM 3949 O O . PHE C 1 97 ? 45.347 11.431 89.950 1.00 28.13 95 PHE C O 1
ATOM 3957 N N . PRO C 1 98 ? 44.181 13.220 89.178 1.00 28.25 96 PRO C N 1
ATOM 3958 C CA . PRO C 1 98 ? 42.888 12.724 89.682 1.00 24.57 96 PRO C CA 1
ATOM 3959 C C . PRO C 1 98 ? 42.593 11.314 89.197 1.00 30.87 96 PRO C C 1
ATOM 3960 O O . PRO C 1 98 ? 43.156 10.880 88.172 1.00 27.26 96 PRO C O 1
ATOM 3964 N N . ILE C 1 99 ? 41.739 10.590 89.923 1.00 27.72 97 ILE C N 1
ATOM 3965 C CA . ILE C 1 99 ? 41.552 9.159 89.623 1.00 24.97 97 ILE C CA 1
ATOM 3966 C C . ILE C 1 99 ? 41.115 8.927 88.147 1.00 29.85 97 ILE C C 1
ATOM 3967 O O . ILE C 1 99 ? 41.684 8.069 87.455 1.00 23.20 97 ILE C O 1
ATOM 3972 N N . LEU C 1 100 ? 40.168 9.746 87.668 1.00 26.91 98 LEU C N 1
ATOM 3973 C CA . LEU C 1 100 ? 39.591 9.613 86.326 1.00 29.05 98 LEU C CA 1
ATOM 3974 C C . LEU C 1 100 ? 40.560 10.005 85.215 1.00 28.34 98 LEU C C 1
ATOM 3975 O O . LEU C 1 100 ? 40.432 9.541 84.093 1.00 33.83 98 LEU C O 1
ATOM 3980 N N . GLU C 1 101 ? 41.541 10.839 85.562 1.00 27.89 99 GLU C N 1
ATOM 3981 C CA . GLU C 1 101 ? 42.620 11.237 84.663 1.00 24.63 99 GLU C CA 1
ATOM 3982 C C . GLU C 1 101 ? 43.891 10.434 84.833 1.00 24.34 99 GLU C C 1
ATOM 3983 O O . GLU C 1 101 ? 44.929 10.815 84.296 1.00 32.11 99 GLU C O 1
ATOM 3989 N N . THR C 1 102 ? 43.824 9.346 85.595 1.00 24.51 100 THR C N 1
ATOM 3990 C CA . THR C 1 102 ? 44.976 8.457 85.750 1.00 23.28 100 THR C CA 1
ATOM 3991 C C . THR C 1 102 ? 44.809 7.392 84.682 1.00 28.98 100 THR C C 1
ATOM 3992 O O . THR C 1 102 ? 43.906 6.558 84.762 1.00 24.05 100 THR C O 1
ATOM 3996 N N . THR C 1 103 ? 45.665 7.455 83.663 1.00 24.74 101 THR C N 1
ATOM 3997 C CA . THR C 1 103 ? 45.487 6.665 82.458 1.00 24.79 101 THR C CA 1
ATOM 3998 C C . THR C 1 103 ? 46.086 5.281 82.683 1.00 27.39 101 THR C C 1
ATOM 3999 O O . THR C 1 103 ? 46.916 5.094 83.585 1.00 26.64 101 THR C O 1
ATOM 4003 N N . ASP C 1 104 ? 45.650 4.319 81.876 1.00 23.87 102 ASP C N 1
ATOM 4004 C CA . ASP C 1 104 ? 46.239 2.982 81.867 1.00 22.61 102 ASP C CA 1
ATOM 4005 C C . ASP C 1 104 ? 47.743 3.055 81.746 1.00 24.88 102 ASP C C 1
ATOM 4006 O O . ASP C 1 104 ? 48.448 2.385 82.474 1.00 22.45 102 ASP C O 1
ATOM 4011 N N . ARG C 1 105 ? 48.226 3.887 80.825 1.00 24.95 103 ARG C N 1
ATOM 4012 C CA . ARG C 1 105 ? 49.651 3.993 80.576 1.00 23.18 103 ARG C CA 1
ATOM 4013 C C . ARG C 1 105 ? 50.405 4.565 81.783 1.00 25.00 103 ARG C C 1
ATOM 4014 O O . ARG C 1 105 ? 51.463 4.045 82.138 1.00 20.50 103 ARG C O 1
ATOM 4022 N N . VAL C 1 106 ? 49.875 5.619 82.405 1.00 22.39 104 VAL C N 1
ATOM 4023 C CA . VAL C 1 106 ? 50.548 6.234 83.572 1.00 25.94 104 VAL C CA 1
ATOM 4024 C C . VAL C 1 106 ? 50.669 5.248 84.747 1.00 25.75 104 VAL C C 1
ATOM 4025 O O . VAL C 1 106 ? 51.766 5.034 85.292 1.00 23.09 104 VAL C O 1
ATOM 4029 N N . PHE C 1 107 ? 49.556 4.610 85.083 1.00 23.47 105 PHE C N 1
ATOM 4030 C CA . PHE C 1 107 ? 49.516 3.646 86.173 1.00 22.51 105 PHE C CA 1
ATOM 4031 C C . PHE C 1 107 ? 50.505 2.514 85.978 1.00 22.37 105 PHE C C 1
ATOM 4032 O O . PHE C 1 107 ? 51.261 2.187 86.882 1.00 27.80 105 PHE C O 1
ATOM 4040 N N . ARG C 1 108 ? 50.482 1.907 84.797 1.00 23.40 106 ARG C N 1
ATOM 4041 C CA . ARG C 1 108 ? 51.362 0.801 84.477 1.00 28.63 106 ARG C CA 1
ATOM 4042 C C . ARG C 1 108 ? 52.838 1.256 84.419 1.00 22.79 106 ARG C C 1
ATOM 4043 O O . ARG C 1 108 ? 53.708 0.559 84.945 1.00 25.99 106 ARG C O 1
ATOM 4051 N N . LYS C 1 109 ? 53.107 2.427 83.826 1.00 29.43 107 LYS C N 1
ATOM 4052 C CA . LYS C 1 109 ? 54.487 2.958 83.689 1.00 29.71 107 LYS C CA 1
ATOM 4053 C C . LYS C 1 109 ? 55.125 3.338 85.034 1.00 30.34 107 LYS C C 1
ATOM 4054 O O . LYS C 1 109 ? 56.305 3.031 85.274 1.00 25.92 107 LYS C O 1
ATOM 4060 N N . VAL C 1 110 ? 54.358 4.033 85.885 1.00 27.94 108 VAL C N 1
ATOM 4061 C CA . VAL C 1 110 ? 54.782 4.348 87.264 1.00 22.71 108 VAL C CA 1
ATOM 4062 C C . VAL C 1 110 ? 55.129 3.074 88.054 1.00 24.23 108 VAL C C 1
ATOM 4063 O O . VAL C 1 110 ? 56.165 3.020 88.699 1.00 26.76 108 VAL C O 1
ATOM 4067 N N . TRP C 1 111 ? 54.295 2.039 87.954 1.00 18.45 109 TRP C N 1
ATOM 4068 C CA . TRP C 1 111 ? 54.601 0.751 88.586 1.00 23.16 109 TRP C CA 1
ATOM 4069 C C . TRP C 1 111 ? 55.892 0.149 88.047 1.00 25.05 109 TRP C C 1
ATOM 4070 O O . TRP C 1 111 ? 56.663 -0.463 88.798 1.00 28.17 109 TRP C O 1
ATOM 4081 N N . GLU C 1 112 ? 56.109 0.290 86.739 1.00 26.95 110 GLU C N 1
ATOM 4082 C CA . GLU C 1 112 ? 57.287 -0.311 86.109 1.00 29.31 110 GLU C CA 1
ATOM 4083 C C . GLU C 1 112 ? 58.582 0.327 86.584 1.00 24.53 110 GLU C C 1
ATOM 4084 O O . GLU C 1 112 ? 59.521 -0.399 86.891 1.00 27.00 110 GLU C O 1
ATOM 4090 N N . MET C 1 113 ? 58.615 1.667 86.636 1.00 22.36 111 MET C N 1
ATOM 4091 C CA A MET C 1 113 ? 59.786 2.437 87.087 0.50 27.94 111 MET C CA 1
ATOM 4092 C CA B MET C 1 113 ? 59.803 2.407 87.079 0.50 26.53 111 MET C CA 1
ATOM 4093 C C . MET C 1 113 ? 60.075 2.276 88.578 1.00 28.49 111 MET C C 1
ATOM 4094 O O . MET C 1 113 ? 61.219 2.060 88.981 1.00 30.27 111 MET C O 1
ATOM 4103 N N . ALA C 1 114 ? 59.023 2.404 89.387 1.00 28.99 112 ALA C N 1
ATOM 4104 C CA . ALA C 1 114 ? 59.133 2.568 90.845 1.00 28.50 112 ALA C CA 1
ATOM 4105 C C . ALA C 1 114 ? 58.908 1.321 91.697 1.00 31.79 112 ALA C C 1
ATOM 4106 O O . ALA C 1 114 ? 59.350 1.277 92.854 1.00 36.93 112 ALA C O 1
ATOM 4108 N N . CYS C 1 115 ? 58.222 0.321 91.152 1.00 28.54 113 CYS C N 1
ATOM 4109 C CA . CYS C 1 115 ? 57.959 -0.900 91.918 1.00 31.61 113 CYS C CA 1
ATOM 4110 C C . CYS C 1 115 ? 58.580 -2.148 91.280 1.00 29.99 113 CYS C C 1
ATOM 4111 O O . CYS C 1 115 ? 59.385 -2.837 91.920 1.00 28.56 113 CYS C O 1
ATOM 4114 N N . TRP C 1 116 ? 58.205 -2.429 90.029 1.00 27.72 114 TRP C N 1
ATOM 4115 C CA . TRP C 1 116 ? 58.745 -3.566 89.271 1.00 25.79 114 TRP C CA 1
ATOM 4116 C C . TRP C 1 116 ? 60.282 -3.551 89.232 1.00 20.91 114 TRP C C 1
ATOM 4117 O O . TRP C 1 116 ? 60.952 -4.547 89.555 1.00 27.64 114 TRP C O 1
ATOM 4128 N N . ALA C 1 117 ? 60.827 -2.395 88.870 1.00 23.91 115 ALA C N 1
ATOM 4129 C CA . ALA C 1 117 ? 62.264 -2.199 88.765 1.00 28.12 115 ALA C CA 1
ATOM 4130 C C . ALA C 1 117 ? 62.965 -2.439 90.084 1.00 31.69 115 ALA C C 1
ATOM 4131 O O . ALA C 1 117 ? 64.080 -2.950 90.095 1.00 29.72 115 ALA C O 1
ATOM 4133 N N . GLY C 1 118 ? 62.298 -2.075 91.185 1.00 33.00 116 GLY C N 1
ATOM 4134 C CA . GLY C 1 118 ? 62.847 -2.226 92.526 1.00 26.59 116 GLY C CA 1
ATOM 4135 C C . GLY C 1 118 ? 62.910 -3.661 92.931 1.00 27.38 116 GLY C C 1
ATOM 4136 O O . GLY C 1 118 ? 63.891 -4.099 93.532 1.00 30.78 116 GLY C O 1
ATOM 4137 N N . PHE C 1 119 ? 61.863 -4.392 92.569 1.00 20.75 117 PHE C N 1
ATOM 4138 C CA . PHE C 1 119 ? 61.803 -5.831 92.788 1.00 28.46 117 PHE C CA 1
ATOM 4139 C C . PHE C 1 119 ? 62.920 -6.572 92.050 1.00 28.36 117 PHE C C 1
ATOM 4140 O O . PHE C 1 119 ? 63.561 -7.450 92.626 1.00 32.66 117 PHE C O 1
ATOM 4148 N N . VAL C 1 120 ? 63.129 -6.233 90.777 1.00 31.23 118 VAL C N 1
ATOM 4149 C CA . VAL C 1 120 ? 64.199 -6.843 89.974 1.00 33.56 118 VAL C CA 1
ATOM 4150 C C . VAL C 1 120 ? 65.598 -6.495 90.525 1.00 29.08 118 VAL C C 1
ATOM 4151 O O . VAL C 1 120 ? 66.422 -7.386 90.770 1.00 31.94 118 VAL C O 1
ATOM 4155 N N . SER C 1 121 ? 65.835 -5.202 90.739 1.00 28.88 119 SER C N 1
ATOM 4156 C CA . SER C 1 121 ? 67.056 -4.722 91.362 1.00 30.06 119 SER C CA 1
ATOM 4157 C C . SER C 1 121 ? 67.310 -5.428 92.676 1.00 34.45 119 SER C C 1
ATOM 4158 O O . SER C 1 121 ? 68.439 -5.762 92.980 1.00 34.49 119 SER C O 1
ATOM 4161 N N . GLY C 1 122 ? 66.245 -5.680 93.432 1.00 37.39 120 GLY C N 1
ATOM 4162 C CA . GLY C 1 122 ? 66.351 -6.319 94.730 1.00 31.90 120 GLY C CA 1
ATOM 4163 C C . GLY C 1 122 ? 66.660 -7.794 94.643 1.00 33.87 120 GLY C C 1
ATOM 4164 O O . GLY C 1 122 ? 67.599 -8.265 95.285 1.00 31.47 120 GLY C O 1
ATOM 4165 N N . ARG C 1 123 ? 65.869 -8.526 93.861 1.00 32.34 121 ARG C N 1
ATOM 4166 C CA . ARG C 1 123 ? 66.052 -9.977 93.708 1.00 31.35 121 ARG C CA 1
ATOM 4167 C C . ARG C 1 123 ? 67.411 -10.335 93.099 1.00 32.51 121 ARG C C 1
ATOM 4168 O O . ARG C 1 123 ? 68.047 -11.304 93.516 1.00 33.74 121 ARG C O 1
ATOM 4176 N N . GLU C 1 124 ? 67.867 -9.532 92.142 1.00 31.95 122 GLU C N 1
ATOM 4177 C CA . GLU C 1 124 ? 69.152 -9.789 91.498 1.00 37.76 122 GLU C CA 1
ATOM 4178 C C . GLU C 1 124 ? 70.335 -9.414 92.390 1.00 40.88 122 GLU C C 1
ATOM 4179 O O . GLU C 1 124 ? 71.333 -10.146 92.427 1.00 45.43 122 GLU C O 1
ATOM 4185 N N . SER C 1 125 ? 70.224 -8.293 93.109 1.00 37.35 123 SER C N 1
ATOM 4186 C CA . SER C 1 125 ? 71.196 -7.964 94.158 1.00 33.48 123 SER C CA 1
ATOM 4187 C C . SER C 1 125 ? 71.310 -9.083 95.177 1.00 35.92 123 SER C C 1
ATOM 4188 O O . SER C 1 125 ? 72.405 -9.486 95.518 1.00 38.93 123 SER C O 1
ATOM 4191 N N . ALA C 1 126 ? 70.171 -9.606 95.618 1.00 33.14 124 ALA C N 1
ATOM 4192 C CA . ALA C 1 126 ? 70.126 -10.727 96.553 1.00 38.17 124 ALA C CA 1
ATOM 4193 C C . ALA C 1 126 ? 70.856 -11.975 96.053 1.00 43.72 124 ALA C C 1
ATOM 4194 O O . ALA C 1 126 ? 71.576 -12.608 96.824 1.00 45.37 124 ALA C O 1
ATOM 4196 N N . ARG C 1 127 ? 70.661 -12.320 94.777 1.00 44.89 125 ARG C N 1
ATOM 4197 C CA A ARG C 1 127 ? 71.311 -13.482 94.167 0.50 41.00 125 ARG C CA 1
ATOM 4198 C CA B ARG C 1 127 ? 71.310 -13.486 94.178 0.50 41.74 125 ARG C CA 1
ATOM 4199 C C . ARG C 1 127 ? 72.832 -13.365 94.275 1.00 39.48 125 ARG C C 1
ATOM 4200 O O . ARG C 1 127 ? 73.508 -14.302 94.700 1.00 42.19 125 ARG C O 1
ATOM 4215 N N . LEU C 1 128 ? 73.350 -12.196 93.902 1.00 37.66 126 LEU C N 1
ATOM 4216 C CA . LEU C 1 128 ? 74.780 -11.910 93.885 1.00 38.77 126 LEU C CA 1
ATOM 4217 C C . LEU C 1 128 ? 75.387 -11.815 95.283 1.00 44.27 126 LEU C C 1
ATOM 4218 O O . LEU C 1 128 ? 76.454 -12.378 95.544 1.00 47.32 126 LEU C O 1
ATOM 4223 N N . MET C 1 129 ? 74.698 -11.112 96.179 1.00 42.47 127 MET C N 1
ATOM 4224 C CA . MET C 1 129 ? 75.189 -10.874 97.533 1.00 34.42 127 MET C CA 1
ATOM 4225 C C . MET C 1 129 ? 75.193 -12.136 98.391 1.00 38.29 127 MET C C 1
ATOM 4226 O O . MET C 1 129 ? 76.071 -12.293 99.240 1.00 39.30 127 MET C O 1
ATOM 4231 N N . LEU C 1 130 ? 74.228 -13.031 98.168 1.00 38.78 128 LEU C N 1
ATOM 4232 C CA . LEU C 1 130 ? 74.156 -14.294 98.922 1.00 44.38 128 LEU C CA 1
ATOM 4233 C C . LEU C 1 130 ? 75.314 -15.249 98.604 1.00 52.10 128 LEU C C 1
ATOM 4234 O O . LEU C 1 130 ? 75.670 -16.096 99.434 1.00 54.82 128 LEU C O 1
ATOM 4239 N N . ALA C 1 131 ? 75.886 -15.111 97.404 1.00 54.95 129 ALA C N 1
ATOM 4240 C CA . ALA C 1 131 ? 77.092 -15.836 97.028 1.00 55.92 129 ALA C CA 1
ATOM 4241 C C . ALA C 1 131 ? 78.252 -15.395 97.916 1.00 55.73 129 ALA C C 1
ATOM 4242 O O . ALA C 1 131 ? 78.976 -16.238 98.436 1.00 59.51 129 ALA C O 1
ATOM 4244 N N . HIS C 1 132 ? 78.396 -14.083 98.120 1.00 53.84 130 HIS C N 1
ATOM 4245 C CA . HIS C 1 132 ? 79.418 -13.529 99.030 1.00 53.11 130 HIS C CA 1
ATOM 4246 C C . HIS C 1 132 ? 79.084 -13.669 100.526 1.00 52.33 130 HIS C C 1
ATOM 4247 O O . HIS C 1 132 ? 79.917 -13.348 101.375 1.00 50.64 130 HIS C O 1
ATOM 4254 N N . GLY C 1 133 ? 77.868 -14.123 100.838 1.00 51.91 131 GLY C N 1
ATOM 4255 C CA . GLY C 1 133 ? 77.417 -14.324 102.220 1.00 48.25 131 GLY C CA 1
ATOM 4256 C C . GLY C 1 133 ? 77.102 -13.074 103.038 1.00 48.09 131 GLY C C 1
ATOM 4257 O O . GLY C 1 133 ? 76.954 -13.161 104.256 1.00 49.44 131 GLY C O 1
ATOM 4258 N N . GLN C 1 134 ? 76.991 -11.919 102.378 1.00 45.96 132 GLN C N 1
ATOM 4259 C CA . GLN C 1 134 ? 76.750 -10.634 103.053 1.00 44.83 132 GLN C CA 1
ATOM 4260 C C . GLN C 1 134 ? 76.335 -9.550 102.056 1.00 43.57 132 GLN C C 1
ATOM 4261 O O . GLN C 1 134 ? 76.510 -9.711 100.845 1.00 41.29 132 GLN C O 1
ATOM 4267 N N . GLY C 1 135 ? 75.813 -8.435 102.566 1.00 40.02 133 GLY C N 1
ATOM 4268 C CA . GLY C 1 135 ? 75.511 -7.281 101.721 1.00 35.16 133 GLY C CA 1
ATOM 4269 C C . GLY C 1 135 ? 74.357 -6.444 102.224 1.00 34.44 133 GLY C C 1
ATOM 4270 O O . GLY C 1 135 ? 73.676 -6.827 103.170 1.00 39.16 133 GLY C O 1
ATOM 4271 N N . LYS C 1 136 ? 74.139 -5.300 101.585 1.00 30.47 134 LYS C N 1
ATOM 4272 C CA . LYS C 1 136 ? 73.097 -4.356 101.986 1.00 30.35 134 LYS C CA 1
ATOM 4273 C C . LYS C 1 136 ? 72.259 -3.910 100.776 1.00 34.67 134 LYS C C 1
ATOM 4274 O O . LYS C 1 136 ? 72.816 -3.456 99.775 1.00 37.02 134 LYS C O 1
ATOM 4280 N N . ILE C 1 137 ? 70.929 -4.022 100.869 1.00 31.12 135 ILE C N 1
ATOM 4281 C CA . ILE C 1 137 ? 70.037 -3.571 99.793 1.00 28.44 135 ILE C CA 1
ATOM 4282 C C . ILE C 1 137 ? 69.099 -2.487 100.315 1.00 31.92 135 ILE C C 1
ATOM 4283 O O . ILE C 1 137 ? 68.225 -2.779 101.130 1.00 31.73 135 ILE C O 1
ATOM 4288 N N . PHE C 1 138 ? 69.288 -1.254 99.839 1.00 25.51 136 PHE C N 1
ATOM 4289 C CA . PHE C 1 138 ? 68.547 -0.081 100.321 1.00 28.58 136 PHE C CA 1
ATOM 4290 C C . PHE C 1 138 ? 67.606 0.472 99.257 1.00 30.85 136 PHE C C 1
ATOM 4291 O O . PHE C 1 138 ? 67.995 0.626 98.101 1.00 36.11 136 PHE C O 1
ATOM 4299 N N . PHE C 1 139 ? 66.380 0.797 99.659 1.00 28.86 137 PHE C N 1
ATOM 4300 C CA . PHE C 1 139 ? 65.359 1.347 98.764 1.00 25.00 137 PHE C CA 1
ATOM 4301 C C . PHE C 1 139 ? 64.930 2.735 99.214 1.00 28.33 137 PHE C C 1
ATOM 4302 O O . PHE C 1 139 ? 64.674 2.955 100.395 1.00 31.60 137 PHE C O 1
ATOM 4310 N N . THR C 1 140 ? 64.813 3.666 98.278 1.00 26.05 138 THR C N 1
ATOM 4311 C CA . THR C 1 140 ? 64.350 5.004 98.624 1.00 26.99 138 THR C CA 1
ATOM 4312 C C . THR C 1 140 ? 62.831 5.048 98.580 1.00 27.61 138 THR C C 1
ATOM 4313 O O . THR C 1 140 ? 62.229 4.738 97.556 1.00 30.50 138 THR C O 1
ATOM 4317 N N . GLY C 1 141 ? 62.224 5.451 99.692 1.00 23.70 139 GLY C N 1
ATOM 4318 C CA . GLY C 1 141 ? 60.768 5.569 99.792 1.00 25.91 139 GLY C CA 1
ATOM 4319 C C . GLY C 1 141 ? 60.387 7.026 99.927 1.00 25.99 139 GLY C C 1
ATOM 4320 O O . GLY C 1 141 ? 61.256 7.898 99.907 1.00 22.32 139 GLY C O 1
ATOM 4321 N N . ALA C 1 142 ? 59.090 7.286 100.071 1.00 24.90 140 ALA C N 1
ATOM 4322 C CA . ALA C 1 142 ? 58.553 8.647 100.109 1.00 25.82 140 ALA C CA 1
ATOM 4323 C C . ALA C 1 142 ? 57.368 8.604 101.049 1.00 23.77 140 ALA C C 1
ATOM 4324 O O . ALA C 1 142 ? 56.978 7.522 101.481 1.00 29.83 140 ALA C O 1
ATOM 4326 N N . THR C 1 143 ? 56.780 9.753 101.354 1.00 25.69 141 THR C N 1
ATOM 4327 C CA . THR C 1 143 ? 55.555 9.780 102.152 1.00 28.98 141 THR C CA 1
ATOM 4328 C C . THR C 1 143 ? 54.465 8.944 101.462 1.00 29.71 141 THR C C 1
ATOM 4329 O O . THR C 1 143 ? 53.625 8.316 102.133 1.00 28.73 141 THR C O 1
ATOM 4333 N N . ALA C 1 144 ? 54.523 8.893 100.127 1.00 25.46 142 ALA C N 1
ATOM 4334 C CA . ALA C 1 144 ? 53.548 8.147 99.333 1.00 23.75 142 ALA C CA 1
ATOM 4335 C C . ALA C 1 144 ? 53.707 6.642 99.475 1.00 20.36 142 ALA C C 1
ATOM 4336 O O . ALA C 1 144 ? 52.806 5.897 99.092 1.00 22.66 142 ALA C O 1
ATOM 4338 N N . SER C 1 145 ? 54.837 6.195 100.045 1.00 22.47 143 SER C N 1
ATOM 4339 C CA . SER C 1 145 ? 54.996 4.806 100.467 1.00 20.89 143 SER C CA 1
ATOM 4340 C C . SER C 1 145 ? 54.141 4.467 101.686 1.00 23.62 143 SER C C 1
ATOM 4341 O O . SER C 1 145 ? 53.861 3.296 101.934 1.00 20.20 143 SER C O 1
ATOM 4344 N N . LEU C 1 146 ? 53.742 5.489 102.446 1.00 26.28 144 LEU C N 1
ATOM 4345 C CA . LEU C 1 146 ? 53.013 5.311 103.720 1.00 22.48 144 LEU C CA 1
ATOM 4346 C C . LEU C 1 146 ? 51.535 5.653 103.641 1.00 25.36 144 LEU C C 1
ATOM 4347 O O . LEU C 1 146 ? 50.723 4.973 104.263 1.00 22.04 144 LEU C O 1
ATOM 4352 N N . ARG C 1 147 ? 51.180 6.706 102.899 1.00 21.64 145 ARG C N 1
ATOM 4353 C CA . ARG C 1 147 ? 49.765 7.044 102.699 1.00 25.90 145 ARG C CA 1
ATOM 4354 C C . ARG C 1 147 ? 49.504 7.576 101.291 1.00 28.48 145 ARG C C 1
ATOM 4355 O O . ARG C 1 147 ? 50.310 8.325 100.727 1.00 25.78 145 ARG C O 1
ATOM 4363 N N . GLY C 1 148 ? 48.383 7.169 100.715 1.00 19.86 146 GLY C N 1
ATOM 4364 C CA . GLY C 1 148 ? 47.963 7.671 99.408 1.00 25.65 146 GLY C CA 1
ATOM 4365 C C . GLY C 1 148 ? 47.073 8.901 99.493 1.00 27.20 146 GLY C C 1
ATOM 4366 O O . GLY C 1 148 ? 45.946 8.818 99.961 1.00 39.15 146 GLY C O 1
ATOM 4367 N N . GLY C 1 149 ? 47.565 10.043 99.026 1.00 32.89 147 GLY C N 1
ATOM 4368 C CA . GLY C 1 149 ? 46.760 11.271 99.039 1.00 29.33 147 GLY C CA 1
ATOM 4369 C C . GLY C 1 149 ? 45.890 11.411 97.800 1.00 29.39 147 GLY C C 1
ATOM 4370 O O . GLY C 1 149 ? 45.951 10.572 96.899 1.00 29.27 147 GLY C O 1
ATOM 4371 N N . SER C 1 150 ? 45.081 12.468 97.746 1.00 27.22 148 SER C N 1
ATOM 4372 C CA . SER C 1 150 ? 44.256 12.720 96.565 1.00 25.51 148 SER C CA 1
ATOM 4373 C C . SER C 1 150 ? 45.129 12.971 95.344 1.00 26.81 148 SER C C 1
ATOM 4374 O O . SER C 1 150 ? 46.049 13.789 95.393 1.00 23.17 148 SER C O 1
ATOM 4377 N N . GLY C 1 151 ? 44.853 12.247 94.261 1.00 25.26 149 GLY C N 1
ATOM 4378 C CA . GLY C 1 151 ? 45.613 12.384 93.014 1.00 24.80 149 GLY C CA 1
ATOM 4379 C C . GLY C 1 151 ? 46.810 11.441 92.928 1.00 27.32 149 GLY C C 1
ATOM 4380 O O . GLY C 1 151 ? 47.477 11.360 91.893 1.00 25.95 149 GLY C O 1
ATOM 4381 N N . PHE C 1 152 ? 47.093 10.715 94.008 1.00 24.19 150 PHE C N 1
ATOM 4382 C CA . PHE C 1 152 ? 48.313 9.906 94.048 1.00 20.68 150 PHE C CA 1
ATOM 4383 C C . PHE C 1 152 ? 48.097 8.410 93.870 1.00 22.32 150 PHE C C 1
ATOM 4384 O O . PHE C 1 152 ? 48.971 7.625 94.257 1.00 22.21 150 PHE C O 1
ATOM 4392 N N . ALA C 1 153 ? 46.978 8.005 93.262 1.00 19.41 151 ALA C N 1
ATOM 4393 C CA . ALA C 1 153 ? 46.733 6.567 93.062 1.00 21.20 151 ALA C CA 1
ATOM 4394 C C . ALA C 1 153 ? 47.893 5.827 92.379 1.00 24.93 151 ALA C C 1
ATOM 4395 O O . ALA C 1 153 ? 48.307 4.777 92.870 1.00 20.99 151 ALA C O 1
ATOM 4397 N N . ALA C 1 154 ? 48.426 6.368 91.276 1.00 24.96 152 ALA C N 1
ATOM 4398 C CA . ALA C 1 154 ? 49.465 5.638 90.516 1.00 24.33 152 ALA C CA 1
ATOM 4399 C C . ALA C 1 154 ? 50.749 5.527 91.310 1.00 23.40 152 ALA C C 1
ATOM 4400 O O . ALA C 1 154 ? 51.289 4.428 91.482 1.00 26.94 152 ALA C O 1
ATOM 4402 N N . PHE C 1 155 ? 51.208 6.682 91.787 1.00 21.71 153 PHE C N 1
ATOM 4403 C CA . PHE C 1 155 ? 52.463 6.805 92.505 1.00 19.14 153 PHE C CA 1
ATOM 4404 C C . PHE C 1 155 ? 52.430 6.101 93.866 1.00 23.48 153 PHE C C 1
ATOM 4405 O O . PHE C 1 155 ? 53.313 5.279 94.155 1.00 18.28 153 PHE C O 1
ATOM 4413 N N . ALA C 1 156 ? 51.403 6.383 94.679 1.00 19.49 154 ALA C N 1
ATOM 4414 C CA . ALA C 1 156 ? 51.297 5.745 95.995 1.00 21.32 154 ALA C CA 1
ATOM 4415 C C . ALA C 1 156 ? 51.206 4.252 95.837 1.00 21.01 154 ALA C C 1
ATOM 4416 O O . ALA C 1 156 ? 51.848 3.544 96.595 1.00 18.77 154 ALA C O 1
ATOM 4418 N N . SER C 1 157 ? 50.459 3.776 94.828 1.00 20.94 155 SER C N 1
ATOM 4419 C CA . SER C 1 157 ? 50.336 2.326 94.588 1.00 17.52 155 SER C CA 1
ATOM 4420 C C . SER C 1 157 ? 51.688 1.688 94.352 1.00 22.92 155 SER C C 1
ATOM 4421 O O . SER C 1 157 ? 51.957 0.571 94.813 1.00 26.71 155 SER C O 1
ATOM 4424 N N . ALA C 1 158 ? 52.543 2.405 93.635 1.00 22.05 156 ALA C N 1
ATOM 4425 C CA . ALA C 1 158 ? 53.846 1.873 93.286 1.00 20.09 156 ALA C CA 1
ATOM 4426 C C . ALA C 1 158 ? 54.804 1.925 94.465 1.00 22.89 156 ALA C C 1
ATOM 4427 O O . ALA C 1 158 ? 55.601 1.016 94.640 1.00 16.35 156 ALA C O 1
ATOM 4429 N N . LYS C 1 159 ? 54.763 3.002 95.247 1.00 19.59 157 LYS C N 1
ATOM 4430 C CA . LYS C 1 159 ? 55.637 3.102 96.426 1.00 21.60 157 LYS C CA 1
ATOM 4431 C C . LYS C 1 159 ? 55.225 2.160 97.555 1.00 21.00 157 LYS C C 1
ATOM 4432 O O . LYS C 1 159 ? 56.082 1.514 98.176 1.00 23.47 157 LYS C O 1
ATOM 4438 N N . PHE C 1 160 ? 53.919 2.022 97.775 1.00 21.02 158 PHE C N 1
ATOM 4439 C CA . PHE C 1 160 ? 53.407 1.007 98.688 1.00 20.22 158 PHE C CA 1
ATOM 4440 C C . PHE C 1 160 ? 53.915 -0.331 98.219 1.00 16.11 158 PHE C C 1
ATOM 4441 O O . PHE C 1 160 ? 54.385 -1.140 99.025 1.00 26.06 158 PHE C O 1
ATOM 4449 N N . GLY C 1 161 ? 53.838 -0.561 96.908 1.00 17.00 159 GLY C N 1
ATOM 4450 C CA . GLY C 1 161 ? 54.266 -1.842 96.329 1.00 13.46 159 GLY C CA 1
ATOM 4451 C C . GLY C 1 161 ? 55.739 -2.107 96.597 1.00 17.94 159 GLY C C 1
ATOM 4452 O O . GLY C 1 161 ? 56.144 -3.228 96.886 1.00 18.38 159 GLY C O 1
ATOM 4453 N N . LEU C 1 162 ? 56.550 -1.063 96.493 1.00 16.60 160 LEU C N 1
ATOM 4454 C CA . LEU C 1 162 ? 57.983 -1.186 96.775 1.00 17.32 160 LEU C CA 1
ATOM 4455 C C . LEU C 1 162 ? 58.262 -1.459 98.262 1.00 21.31 160 LEU C C 1
ATOM 4456 O O . LEU C 1 162 ? 59.192 -2.199 98.599 1.00 20.72 160 LEU C O 1
ATOM 4461 N N . ARG C 1 163 ? 57.436 -0.885 99.141 1.00 13.15 161 ARG C N 1
ATOM 4462 C CA . ARG C 1 163 ? 57.556 -1.076 100.577 1.00 14.18 161 ARG C CA 1
ATOM 4463 C C . ARG C 1 163 ? 57.345 -2.536 100.963 1.00 19.91 161 ARG C C 1
ATOM 4464 O O . ARG C 1 163 ? 58.088 -3.092 101.771 1.00 19.61 161 ARG C O 1
ATOM 4472 N N . ALA C 1 164 ? 56.363 -3.160 100.329 1.00 14.97 162 ALA C N 1
ATOM 4473 C CA . ALA C 1 164 ? 56.032 -4.561 100.605 1.00 19.38 162 ALA C CA 1
ATOM 4474 C C . ALA C 1 164 ? 57.133 -5.503 100.126 1.00 27.40 162 ALA C C 1
ATOM 4475 O O . ALA C 1 164 ? 57.397 -6.534 100.753 1.00 33.60 162 ALA C O 1
ATOM 4477 N N . VAL C 1 165 ? 57.754 -5.140 99.004 1.00 25.30 163 VAL C N 1
ATOM 4478 C CA . VAL C 1 165 ? 58.871 -5.877 98.445 1.00 26.20 163 VAL C CA 1
ATOM 4479 C C . VAL C 1 165 ? 60.039 -5.790 99.427 1.00 26.38 163 VAL C C 1
ATOM 4480 O O . VAL C 1 165 ? 60.580 -6.817 99.831 1.00 24.55 163 VAL C O 1
ATOM 4484 N N . ALA C 1 166 ? 60.391 -4.564 99.820 1.00 21.79 164 ALA C N 1
ATOM 4485 C CA . ALA C 1 166 ? 61.418 -4.314 100.831 1.00 25.13 164 ALA C CA 1
ATOM 4486 C C . ALA C 1 166 ? 61.169 -5.078 102.139 1.00 27.45 164 ALA C C 1
ATOM 4487 O O . ALA C 1 166 ? 62.108 -5.653 102.685 1.00 32.77 164 ALA C O 1
ATOM 4489 N N . GLN C 1 167 ? 59.913 -5.114 102.606 1.00 24.40 165 GLN C N 1
ATOM 4490 C CA . GLN C 1 167 ? 59.529 -5.799 103.851 1.00 25.80 165 GLN C CA 1
ATOM 4491 C C . GLN C 1 167 ? 59.697 -7.305 103.779 1.00 28.86 165 GLN C C 1
ATOM 4492 O O . GLN C 1 167 ? 60.310 -7.903 104.675 1.00 30.85 165 GLN C O 1
ATOM 4498 N N . SER C 1 168 ? 59.153 -7.910 102.720 1.00 25.08 166 SER C N 1
ATOM 4499 C CA . SER C 1 168 ? 59.260 -9.360 102.498 1.00 27.16 166 SER C CA 1
ATOM 4500 C C . SER C 1 168 ? 60.693 -9.844 102.319 1.00 28.93 166 SER C C 1
ATOM 4501 O O . SER C 1 168 ? 61.054 -10.935 102.781 1.00 33.74 166 SER C O 1
ATOM 4504 N N . MET C 1 169 ? 61.483 -9.039 101.617 1.00 29.75 167 MET C N 1
ATOM 4505 C CA . MET C 1 169 ? 62.874 -9.331 101.381 1.00 27.82 167 MET C CA 1
ATOM 4506 C C . MET C 1 169 ? 63.599 -9.281 102.717 1.00 35.21 167 MET C C 1
ATOM 4507 O O . MET C 1 169 ? 64.329 -10.214 103.050 1.00 32.07 167 MET C O 1
ATOM 4512 N N . ALA C 1 170 ? 63.365 -8.214 103.489 1.00 30.80 168 ALA C N 1
ATOM 4513 C CA . ALA C 1 170 ? 63.933 -8.092 104.836 1.00 31.70 168 ALA C CA 1
ATOM 4514 C C . ALA C 1 170 ? 63.579 -9.251 105.772 1.00 29.90 168 ALA C C 1
ATOM 4515 O O . ALA C 1 170 ? 64.452 -9.763 106.468 1.00 28.73 168 ALA C O 1
ATOM 4517 N N . ARG C 1 171 ? 62.323 -9.696 105.762 1.00 27.92 169 ARG C N 1
ATOM 4518 C CA . ARG C 1 171 ? 61.905 -10.813 106.607 1.00 28.24 169 ARG C CA 1
ATOM 4519 C C . ARG C 1 171 ? 62.671 -12.091 106.277 1.00 35.14 169 ARG C C 1
ATOM 4520 O O . ARG C 1 171 ? 62.970 -12.886 107.163 1.00 38.21 169 ARG C O 1
ATOM 4528 N N . GLU C 1 172 ? 62.999 -12.273 105.002 1.00 38.81 170 GLU C N 1
ATOM 4529 C CA . GLU C 1 172 ? 63.675 -13.479 104.542 1.00 38.57 170 GLU C CA 1
ATOM 4530 C C . GLU C 1 172 ? 65.189 -13.359 104.629 1.00 34.95 170 GLU C C 1
ATOM 4531 O O . GLU C 1 172 ? 65.860 -14.312 105.017 1.00 38.98 170 GLU C O 1
ATOM 4537 N N . LEU C 1 173 ? 65.722 -12.194 104.267 1.00 35.09 171 LEU C N 1
ATOM 4538 C CA . LEU C 1 173 ? 67.157 -12.051 104.048 1.00 33.41 171 LEU C CA 1
ATOM 4539 C C . LEU C 1 173 ? 67.960 -11.446 105.198 1.00 38.38 171 LEU C C 1
ATOM 4540 O O . LEU C 1 173 ? 69.176 -11.652 105.255 1.00 42.77 171 LEU C O 1
ATOM 4545 N N . MET C 1 174 ? 67.321 -10.694 106.100 1.00 39.14 172 MET C N 1
ATOM 4546 C CA . MET C 1 174 ? 68.058 -10.204 107.285 1.00 37.41 172 MET C CA 1
ATOM 4547 C C . MET C 1 174 ? 68.665 -11.332 108.152 1.00 37.45 172 MET C C 1
ATOM 4548 O O . MET C 1 174 ? 69.830 -11.225 108.541 1.00 38.53 172 MET C O 1
ATOM 4553 N N . PRO C 1 175 ? 67.915 -12.438 108.402 1.00 36.45 173 PRO C N 1
ATOM 4554 C CA . PRO C 1 175 ? 68.551 -13.622 109.031 1.00 40.03 173 PRO C CA 1
ATOM 4555 C C . PRO C 1 175 ? 69.674 -14.305 108.234 1.00 43.22 173 PRO C C 1
ATOM 4556 O O . PRO C 1 175 ? 70.384 -15.147 108.788 1.00 44.32 173 PRO C O 1
ATOM 4560 N N . LYS C 1 176 ? 69.812 -13.959 106.953 1.00 39.17 174 LYS C N 1
ATOM 4561 C CA . LYS C 1 176 ? 70.853 -14.508 106.087 1.00 39.22 174 LYS C CA 1
ATOM 4562 C C . LYS C 1 176 ? 71.936 -13.463 105.823 1.00 40.18 174 LYS C C 1
ATOM 4563 O O . LYS C 1 176 ? 72.651 -13.532 104.821 1.00 45.24 174 LYS C O 1
ATOM 4569 N N . ASN C 1 177 ? 72.030 -12.487 106.727 1.00 39.94 175 ASN C N 1
ATOM 4570 C CA . ASN C 1 177 ? 73.103 -11.482 106.744 1.00 36.18 175 ASN C CA 1
ATOM 4571 C C . ASN C 1 177 ? 73.071 -10.454 105.594 1.00 35.53 175 ASN C C 1
ATOM 4572 O O . ASN C 1 177 ? 74.095 -9.922 105.162 1.00 35.72 175 ASN C O 1
ATOM 4577 N N . ILE C 1 178 ? 71.877 -10.156 105.105 1.00 34.75 176 ILE C N 1
ATOM 4578 C CA . ILE C 1 178 ? 71.728 -9.077 104.149 1.00 29.47 176 ILE C CA 1
ATOM 4579 C C . ILE C 1 178 ? 70.852 -8.013 104.786 1.00 32.86 176 ILE C C 1
ATOM 4580 O O . ILE C 1 178 ? 69.710 -8.283 105.152 1.00 31.09 176 ILE C O 1
ATOM 4585 N N . HIS C 1 179 ? 71.396 -6.811 104.924 1.00 27.12 177 HIS C N 1
ATOM 4586 C CA . HIS C 1 179 ? 70.657 -5.716 105.526 1.00 29.62 177 HIS C CA 1
ATOM 4587 C C . HIS C 1 179 ? 69.770 -5.032 104.490 1.00 31.49 177 HIS C C 1
ATOM 4588 O O . HIS C 1 179 ? 70.231 -4.175 103.738 1.00 31.98 177 HIS C O 1
ATOM 4595 N N . VAL C 1 180 ? 68.493 -5.415 104.466 1.00 28.74 178 VAL C N 1
ATOM 4596 C CA . VAL C 1 180 ? 67.497 -4.754 103.614 1.00 29.65 178 VAL C CA 1
ATOM 4597 C C . VAL C 1 180 ? 66.901 -3.549 104.360 1.00 26.00 178 VAL C C 1
ATOM 4598 O O . VAL C 1 180 ? 66.472 -3.674 105.506 1.00 29.08 178 VAL C O 1
ATOM 4602 N N . ALA C 1 181 ? 66.898 -2.384 103.722 1.00 28.04 179 ALA C N 1
ATOM 4603 C CA . ALA C 1 181 ? 66.376 -1.187 104.353 1.00 19.31 179 ALA C CA 1
ATOM 4604 C C . ALA C 1 181 ? 65.579 -0.299 103.413 1.00 23.74 179 ALA C C 1
ATOM 4605 O O . ALA C 1 181 ? 65.760 -0.323 102.196 1.00 24.20 179 ALA C O 1
ATOM 4607 N N . HIS C 1 182 ? 64.696 0.491 104.004 1.00 21.78 180 HIS C N 1
ATOM 4608 C CA . HIS C 1 182 ? 63.768 1.332 103.271 1.00 21.81 180 HIS C CA 1
ATOM 4609 C C . HIS C 1 182 ? 63.857 2.729 103.862 1.00 25.70 180 HIS C C 1
ATOM 4610 O O . HIS C 1 182 ? 63.396 2.956 104.979 1.00 36.03 180 HIS C O 1
ATOM 4617 N N . LEU C 1 183 ? 64.469 3.659 103.133 1.00 31.21 181 LEU C N 1
ATOM 4618 C CA . LEU C 1 183 ? 64.673 5.007 103.640 1.00 28.24 181 LEU C CA 1
ATOM 4619 C C . LEU C 1 183 ? 63.608 5.926 103.092 1.00 29.88 181 LEU C C 1
ATOM 4620 O O . LEU C 1 183 ? 63.635 6.259 101.912 1.00 33.31 181 LEU C O 1
ATOM 4625 N N . ILE C 1 184 ? 62.684 6.349 103.951 1.00 23.77 182 ILE C N 1
ATOM 4626 C CA . ILE C 1 184 ? 61.603 7.245 103.537 1.00 29.90 182 ILE C CA 1
ATOM 4627 C C . ILE C 1 184 ? 62.022 8.707 103.659 1.00 32.27 182 ILE C C 1
ATOM 4628 O O . ILE C 1 184 ? 62.517 9.118 104.699 1.00 29.68 182 ILE C O 1
ATOM 4633 N N . ILE C 1 185 ? 61.821 9.476 102.586 1.00 33.87 183 ILE C N 1
ATOM 4634 C CA . ILE C 1 185 ? 62.151 10.907 102.525 1.00 38.87 183 ILE C CA 1
ATOM 4635 C C . ILE C 1 185 ? 60.877 11.764 102.415 1.00 41.22 183 ILE C C 1
ATOM 4636 O O . ILE C 1 185 ? 60.004 11.473 101.596 1.00 43.84 183 ILE C O 1
ATOM 4641 N N . ASP C 1 186 ? 60.756 12.799 103.253 1.00 50.32 184 ASP C N 1
ATOM 4642 C CA . ASP C 1 186 ? 59.650 13.769 103.130 1.00 56.48 184 ASP C CA 1
ATOM 4643 C C . ASP C 1 186 ? 60.059 14.953 102.255 1.00 58.88 184 ASP C C 1
ATOM 4644 O O . ASP C 1 186 ? 60.936 15.741 102.629 1.00 61.50 184 ASP C O 1
ATOM 4649 N N . MET C 1 214 ? 66.134 19.127 102.507 1.00 74.75 212 MET C N 1
ATOM 4650 C CA . MET C 1 214 ? 67.350 18.354 102.286 1.00 70.09 212 MET C CA 1
ATOM 4651 C C . MET C 1 214 ? 68.154 18.912 101.116 1.00 74.27 212 MET C C 1
ATOM 4652 O O . MET C 1 214 ? 67.692 18.908 99.975 1.00 80.77 212 MET C O 1
ATOM 4657 N N . PRO C 1 215 ? 69.358 19.393 101.408 1.00 71.99 213 PRO C N 1
ATOM 4658 C CA . PRO C 1 215 ? 70.578 18.620 101.152 1.00 68.96 213 PRO C CA 1
ATOM 4659 C C . PRO C 1 215 ? 70.265 17.221 100.633 1.00 64.83 213 PRO C C 1
ATOM 4660 O O . PRO C 1 215 ? 69.946 16.329 101.419 1.00 62.76 213 PRO C O 1
ATOM 4664 N N . PRO C 1 216 ? 70.356 17.038 99.320 1.00 60.33 214 PRO C N 1
ATOM 4665 C CA . PRO C 1 216 ? 70.553 15.711 98.742 1.00 54.26 214 PRO C CA 1
ATOM 4666 C C . PRO C 1 216 ? 71.735 15.011 99.398 1.00 52.16 214 PRO C C 1
ATOM 4667 O O . PRO C 1 216 ? 71.766 13.783 99.456 1.00 53.36 214 PRO C O 1
ATOM 4671 N N . ALA C 1 217 ? 72.692 15.806 99.881 1.00 51.79 215 ALA C N 1
ATOM 4672 C CA . ALA C 1 217 ? 73.824 15.338 100.683 1.00 48.81 215 ALA C CA 1
ATOM 4673 C C . ALA C 1 217 ? 73.395 14.704 102.016 1.00 47.49 215 ALA C C 1
ATOM 4674 O O . ALA C 1 217 ? 74.013 13.725 102.474 1.00 45.97 215 ALA C O 1
ATOM 4676 N N . ALA C 1 218 ? 72.339 15.257 102.622 1.00 42.65 216 ALA C N 1
ATOM 4677 C CA . ALA C 1 218 ? 71.792 14.719 103.871 1.00 41.73 216 ALA C CA 1
ATOM 4678 C C . ALA C 1 218 ? 71.199 13.326 103.691 1.00 40.58 216 ALA C C 1
ATOM 4679 O O . ALA C 1 218 ? 71.302 12.502 104.602 1.00 43.68 216 ALA C O 1
ATOM 4681 N N . VAL C 1 219 ? 70.603 13.069 102.519 1.00 39.88 217 VAL C N 1
ATOM 4682 C CA . VAL C 1 219 ? 70.108 11.727 102.140 1.00 34.72 217 VAL C CA 1
ATOM 4683 C C . VAL C 1 219 ? 71.254 10.720 102.006 1.00 34.26 217 VAL C C 1
ATOM 4684 O O . VAL C 1 219 ? 71.136 9.566 102.428 1.00 33.96 217 VAL C O 1
ATOM 4688 N N . ALA C 1 220 ? 72.359 11.170 101.414 1.00 33.48 218 ALA C N 1
ATOM 4689 C CA . ALA C 1 220 ? 73.540 10.335 101.228 1.00 31.35 218 ALA C CA 1
ATOM 4690 C C . ALA C 1 220 ? 74.145 9.966 102.569 1.00 31.38 218 ALA C C 1
ATOM 4691 O O . ALA C 1 220 ? 74.642 8.847 102.737 1.00 35.27 218 ALA C O 1
ATOM 4693 N N . GLY C 1 221 ? 74.091 10.908 103.516 1.00 34.22 219 GLY C N 1
ATOM 4694 C CA . GLY C 1 221 ? 74.561 10.695 104.893 1.00 34.05 219 GLY C CA 1
ATOM 4695 C C . GLY C 1 221 ? 73.726 9.664 105.629 1.00 34.83 219 GLY C C 1
ATOM 4696 O O . GLY C 1 221 ? 74.273 8.771 106.287 1.00 30.57 219 GLY C O 1
ATOM 4697 N N . ALA C 1 222 ? 72.401 9.774 105.480 1.00 31.72 220 ALA C N 1
ATOM 4698 C CA . ALA C 1 222 ? 71.446 8.821 106.061 1.00 30.92 220 ALA C CA 1
ATOM 4699 C C . ALA C 1 222 ? 71.676 7.399 105.573 1.00 28.40 220 ALA C C 1
ATOM 4700 O O . ALA C 1 222 ? 71.600 6.458 106.359 1.00 34.34 220 ALA C O 1
ATOM 4702 N N . TYR C 1 223 ? 71.964 7.246 104.278 1.00 32.68 221 TYR C N 1
ATOM 4703 C CA . TYR C 1 223 ? 72.320 5.936 103.713 1.00 34.51 221 TYR C CA 1
ATOM 4704 C C . TYR C 1 223 ? 73.631 5.396 104.267 1.00 36.25 221 TYR C C 1
ATOM 4705 O O . TYR C 1 223 ? 73.752 4.188 104.505 1.00 38.74 221 TYR C O 1
ATOM 4714 N N . TRP C 1 224 ? 74.596 6.295 104.477 1.00 36.76 222 TRP C N 1
ATOM 4715 C CA . TRP C 1 224 ? 75.860 5.930 105.108 1.00 35.44 222 TRP C CA 1
ATOM 4716 C C . TRP C 1 224 ? 75.649 5.455 106.546 1.00 38.43 222 TRP C C 1
ATOM 4717 O O . TRP C 1 224 ? 76.217 4.440 106.929 1.00 37.69 222 TRP C O 1
ATOM 4728 N N . GLN C 1 225 ? 74.790 6.153 107.303 1.00 40.65 223 GLN C N 1
ATOM 4729 C CA . GLN C 1 225 ? 74.338 5.704 108.641 1.00 37.05 223 GLN C CA 1
ATOM 4730 C C . GLN C 1 225 ? 73.817 4.276 108.610 1.00 34.34 223 GLN C C 1
ATOM 4731 O O . GLN C 1 225 ? 74.208 3.458 109.441 1.00 33.67 223 GLN C O 1
ATOM 4737 N N . LEU C 1 226 ? 72.932 3.991 107.648 1.00 30.36 224 LEU C N 1
ATOM 4738 C CA . LEU C 1 226 ? 72.332 2.667 107.511 1.00 27.68 224 LEU C CA 1
ATOM 4739 C C . LEU C 1 226 ? 73.375 1.629 107.141 1.00 29.30 224 LEU C C 1
ATOM 4740 O O . LEU C 1 226 ? 73.305 0.490 107.608 1.00 31.83 224 LEU C O 1
ATOM 4745 N N . TYR C 1 227 ? 74.336 2.028 106.304 1.00 31.41 225 TYR C N 1
ATOM 4746 C CA . TYR C 1 227 ? 75.442 1.155 105.941 1.00 32.25 225 TYR C CA 1
ATOM 4747 C C . TYR C 1 227 ? 76.312 0.794 107.156 1.00 34.50 225 TYR C C 1
ATOM 4748 O O . TYR C 1 227 ? 76.676 -0.364 107.334 1.00 34.97 225 TYR C O 1
ATOM 4757 N N . GLN C 1 228 ? 76.618 1.790 107.990 1.00 38.03 226 GLN C N 1
ATOM 4758 C CA . GLN C 1 228 ? 77.475 1.609 109.171 1.00 35.07 226 GLN C CA 1
ATOM 4759 C C . GLN C 1 228 ? 76.893 0.741 110.277 1.00 37.24 226 GLN C C 1
ATOM 4760 O O . GLN C 1 228 ? 77.644 0.276 111.127 1.00 44.92 226 GLN C O 1
ATOM 4766 N N . GLN C 1 229 ? 75.572 0.543 110.281 1.00 36.44 227 GLN C N 1
ATOM 4767 C CA . GLN C 1 229 ? 74.886 -0.215 111.336 1.00 34.21 227 GLN C CA 1
ATOM 4768 C C . GLN C 1 229 ? 75.411 -1.638 111.428 1.00 37.03 227 GLN C C 1
ATOM 4769 O O . GLN C 1 229 ? 75.538 -2.317 110.397 1.00 37.62 227 GLN C O 1
ATOM 4775 N N . PRO C 1 230 ? 75.762 -2.074 112.656 1.00 38.05 228 PRO C N 1
ATOM 4776 C CA . PRO C 1 230 ? 76.138 -3.464 112.938 1.00 35.97 228 PRO C CA 1
ATOM 4777 C C . PRO C 1 230 ? 74.904 -4.350 113.022 1.00 36.40 228 PRO C C 1
ATOM 4778 O O . PRO C 1 230 ? 73.825 -3.855 113.346 1.00 31.16 228 PRO C O 1
ATOM 4782 N N . LYS C 1 231 ? 75.076 -5.647 112.754 1.00 36.56 229 LYS C N 1
ATOM 4783 C CA . LYS C 1 231 ? 73.973 -6.610 112.633 1.00 42.80 229 LYS C CA 1
ATOM 4784 C C . LYS C 1 231 ? 73.091 -6.721 113.881 1.00 47.92 229 LYS C C 1
ATOM 4785 O O . LYS C 1 231 ? 71.943 -7.180 113.806 1.00 55.21 229 LYS C O 1
ATOM 4791 N N . SER C 1 232 ? 73.628 -6.296 115.024 1.00 46.75 230 SER C N 1
ATOM 4792 C CA . SER C 1 232 ? 72.908 -6.367 116.296 1.00 44.78 230 SER C CA 1
ATOM 4793 C C . SER C 1 232 ? 71.945 -5.196 116.487 1.00 42.78 230 SER C C 1
ATOM 4794 O O . SER C 1 232 ? 71.087 -5.232 117.364 1.00 47.30 230 SER C O 1
ATOM 4797 N N . ALA C 1 233 ? 72.094 -4.173 115.646 1.00 42.44 231 ALA C N 1
ATOM 4798 C CA . ALA C 1 233 ? 71.208 -3.013 115.623 1.00 43.83 231 ALA C CA 1
ATOM 4799 C C . ALA C 1 233 ? 70.959 -2.531 114.183 1.00 44.21 231 ALA C C 1
ATOM 4800 O O . ALA C 1 233 ? 71.334 -1.405 113.814 1.00 38.73 231 ALA C O 1
ATOM 4802 N N . TRP C 1 234 ? 70.333 -3.394 113.377 1.00 42.48 232 TRP C N 1
ATOM 4803 C CA . TRP C 1 234 ? 69.905 -3.025 112.021 1.00 37.82 232 TRP C CA 1
ATOM 4804 C C . TRP C 1 234 ? 68.487 -2.464 112.044 1.00 32.05 232 TRP C C 1
ATOM 4805 O O . TRP C 1 234 ? 67.590 -3.037 112.674 1.00 34.20 232 TRP C O 1
ATOM 4816 N N . THR C 1 235 ? 68.304 -1.331 111.374 1.00 29.98 233 THR C N 1
ATOM 4817 C CA A THR C 1 235 ? 66.984 -0.747 111.184 0.50 28.18 233 THR C CA 1
ATOM 4818 C CA B THR C 1 235 ? 66.973 -0.761 111.178 0.50 31.24 233 THR C CA 1
ATOM 4819 C C . THR C 1 235 ? 66.488 -1.098 109.780 1.00 31.13 233 THR C C 1
ATOM 4820 O O . THR C 1 235 ? 67.198 -0.862 108.793 1.00 34.52 233 THR C O 1
ATOM 4827 N N . PHE C 1 236 ? 65.285 -1.669 109.697 1.00 28.06 234 PHE C N 1
ATOM 4828 C CA . PHE C 1 236 ? 64.631 -1.862 108.405 1.00 27.29 234 PHE C CA 1
ATOM 4829 C C . PHE C 1 236 ? 64.174 -0.516 107.815 1.00 27.38 234 PHE C C 1
ATOM 4830 O O . PHE C 1 236 ? 64.588 -0.147 106.722 1.00 28.53 234 PHE C O 1
ATOM 4838 N N . GLU C 1 237 ? 63.335 0.221 108.537 1.00 27.66 235 GLU C N 1
ATOM 4839 C CA . GLU C 1 237 ? 62.723 1.437 107.986 1.00 27.66 235 GLU C CA 1
ATOM 4840 C C . GLU C 1 237 ? 63.101 2.679 108.776 1.00 30.80 235 GLU C C 1
ATOM 4841 O O . GLU C 1 237 ? 62.996 2.704 109.997 1.00 30.53 235 GLU C O 1
ATOM 4847 N N . MET C 1 238 ? 63.554 3.703 108.066 1.00 29.64 236 MET C N 1
ATOM 4848 C CA . MET C 1 238 ? 63.949 4.960 108.686 1.00 33.02 236 MET C CA 1
ATOM 4849 C C . MET C 1 238 ? 63.397 6.092 107.845 1.00 34.31 236 MET C C 1
ATOM 4850 O O . MET C 1 238 ? 63.483 6.068 106.614 1.00 32.77 236 MET C O 1
ATOM 4855 N N . GLU C 1 239 ? 62.820 7.078 108.515 1.00 33.12 237 GLU C N 1
ATOM 4856 C CA . GLU C 1 239 ? 62.227 8.212 107.848 1.00 35.88 237 GLU C CA 1
ATOM 4857 C C . GLU C 1 239 ? 62.984 9.468 108.266 1.00 37.92 237 GLU C C 1
ATOM 4858 O O . GLU C 1 239 ? 63.225 9.684 109.455 1.00 44.21 237 GLU C O 1
ATOM 4864 N N . ILE C 1 240 ? 63.393 10.269 107.286 1.00 31.37 238 ILE C N 1
ATOM 4865 C CA . ILE C 1 240 ? 64.157 11.489 107.546 1.00 28.52 238 ILE C CA 1
ATOM 4866 C C . ILE C 1 240 ? 63.395 12.673 106.982 1.00 30.31 238 ILE C C 1
ATOM 4867 O O . ILE C 1 240 ? 62.641 12.508 106.034 1.00 25.92 238 ILE C O 1
ATOM 4872 N N . ARG C 1 241 ? 63.567 13.846 107.593 1.00 34.28 239 ARG C N 1
ATOM 4873 C CA . ARG C 1 241 ? 63.013 15.099 107.082 1.00 46.80 239 ARG C CA 1
ATOM 4874 C C . ARG C 1 241 ? 63.715 16.315 107.727 1.00 48.42 239 ARG C C 1
ATOM 4875 O O . ARG C 1 241 ? 64.276 16.181 108.823 1.00 48.28 239 ARG C O 1
ATOM 4883 N N . PRO C 1 242 ? 63.735 17.480 107.028 1.00 48.85 240 PRO C N 1
ATOM 4884 C CA . PRO C 1 242 ? 64.462 18.676 107.495 1.00 53.27 240 PRO C CA 1
ATOM 4885 C C . PRO C 1 242 ? 63.672 19.613 108.415 1.00 55.47 240 PRO C C 1
ATOM 4886 O O . PRO C 1 242 ? 62.439 19.581 108.412 1.00 56.81 240 PRO C O 1
ATOM 4890 N N . TYR C 1 243 ? 64.387 20.446 109.184 1.00 56.93 241 TYR C N 1
ATOM 4891 C CA . TYR C 1 243 ? 63.765 21.331 110.196 1.00 54.90 241 TYR C CA 1
ATOM 4892 C C . TYR C 1 243 ? 64.338 22.754 110.283 1.00 55.25 241 TYR C C 1
ATOM 4893 O O . TYR C 1 243 ? 65.477 23.009 109.895 1.00 56.39 241 TYR C O 1
ATOM 4902 N N . PRO D 1 5 ? 12.524 -4.934 95.399 1.00 75.60 3 PRO D N 1
ATOM 4903 C CA . PRO D 1 5 ? 13.467 -4.612 94.329 1.00 72.61 3 PRO D CA 1
ATOM 4904 C C . PRO D 1 5 ? 13.933 -3.154 94.319 1.00 68.72 3 PRO D C 1
ATOM 4905 O O . PRO D 1 5 ? 13.161 -2.236 94.611 1.00 68.24 3 PRO D O 1
ATOM 4909 N N . ARG D 1 6 ? 15.209 -2.967 93.998 1.00 60.98 4 ARG D N 1
ATOM 4910 C CA . ARG D 1 6 ? 15.787 -1.646 93.822 1.00 53.60 4 ARG D CA 1
ATOM 4911 C C . ARG D 1 6 ? 16.122 -1.485 92.352 1.00 49.82 4 ARG D C 1
ATOM 4912 O O . ARG D 1 6 ? 16.522 -2.447 91.686 1.00 45.71 4 ARG D O 1
ATOM 4920 N N . ASN D 1 7 ? 15.964 -0.273 91.838 1.00 48.33 5 ASN D N 1
ATOM 4921 C CA . ASN D 1 7 ? 16.428 0.020 90.491 1.00 48.79 5 ASN D CA 1
ATOM 4922 C C . ASN D 1 7 ? 17.918 0.377 90.544 1.00 43.10 5 ASN D C 1
ATOM 4923 O O . ASN D 1 7 ? 18.297 1.539 90.416 1.00 40.35 5 ASN D O 1
ATOM 4928 N N . ALA D 1 8 ? 18.750 -0.642 90.757 1.00 38.25 6 ALA D N 1
ATOM 4929 C CA . ALA D 1 8 ? 20.180 -0.463 90.984 1.00 34.43 6 ALA D CA 1
ATOM 4930 C C . ALA D 1 8 ? 20.916 -1.783 90.813 1.00 34.43 6 ALA D C 1
ATOM 4931 O O . ALA D 1 8 ? 20.349 -2.848 91.071 1.00 31.80 6 ALA D O 1
ATOM 4933 N N . THR D 1 9 ? 22.183 -1.709 90.399 1.00 27.81 7 THR D N 1
ATOM 4934 C CA . THR D 1 9 ? 23.021 -2.906 90.298 1.00 28.75 7 THR D CA 1
ATOM 4935 C C . THR D 1 9 ? 24.185 -2.917 91.286 1.00 27.82 7 THR D C 1
ATOM 4936 O O . THR D 1 9 ? 24.648 -1.874 91.752 1.00 25.98 7 THR D O 1
ATOM 4940 N N . VAL D 1 10 ? 24.659 -4.119 91.584 1.00 28.02 8 VAL D N 1
ATOM 4941 C CA . VAL D 1 10 ? 25.869 -4.305 92.346 1.00 28.79 8 VAL D CA 1
ATOM 4942 C C . VAL D 1 10 ? 26.818 -5.134 91.496 1.00 32.59 8 VAL D C 1
ATOM 4943 O O . VAL D 1 10 ? 26.435 -6.199 91.005 1.00 33.60 8 VAL D O 1
ATOM 4947 N N . ALA D 1 11 ? 28.048 -4.652 91.316 1.00 29.44 9 ALA D N 1
ATOM 4948 C CA . ALA D 1 11 ? 29.050 -5.426 90.601 1.00 26.07 9 ALA D CA 1
ATOM 4949 C C . ALA D 1 11 ? 29.931 -6.195 91.556 1.00 26.56 9 ALA D C 1
ATOM 4950 O O . ALA D 1 11 ? 30.587 -5.606 92.416 1.00 28.71 9 ALA D O 1
ATOM 4952 N N . VAL D 1 12 ? 29.948 -7.517 91.403 1.00 30.78 10 VAL D N 1
ATOM 4953 C CA . VAL D 1 12 ? 30.835 -8.348 92.197 1.00 28.83 10 VAL D CA 1
ATOM 4954 C C . VAL D 1 12 ? 31.902 -8.890 91.275 1.00 29.20 10 VAL D C 1
ATOM 4955 O O . VAL D 1 12 ? 31.682 -9.839 90.519 1.00 31.32 10 VAL D O 1
ATOM 4959 N N . ILE D 1 13 ? 33.061 -8.251 91.337 1.00 30.16 11 ILE D N 1
ATOM 4960 C CA . ILE D 1 13 ? 34.215 -8.663 90.562 1.00 28.64 11 ILE D CA 1
ATOM 4961 C C . ILE D 1 13 ? 35.027 -9.673 91.367 1.00 30.49 11 ILE D C 1
ATOM 4962 O O . ILE D 1 13 ? 35.834 -9.318 92.244 1.00 26.87 11 ILE D O 1
ATOM 4967 N N . GLY D 1 14 ? 34.779 -10.945 91.077 1.00 34.03 12 GLY D N 1
ATOM 4968 C CA . GLY D 1 14 ? 35.405 -12.034 91.809 1.00 34.48 12 GLY D CA 1
ATOM 4969 C C . GLY D 1 14 ? 34.372 -12.802 92.611 1.00 35.24 12 GLY D C 1
ATOM 4970 O O . GLY D 1 14 ? 34.455 -12.874 93.835 1.00 37.87 12 GLY D O 1
ATOM 4971 N N . ALA D 1 15 ? 33.393 -13.371 91.917 1.00 35.12 13 ALA D N 1
ATOM 4972 C CA . ALA D 1 15 ? 32.363 -14.186 92.558 1.00 36.84 13 ALA D CA 1
ATOM 4973 C C . ALA D 1 15 ? 32.683 -15.682 92.482 1.00 41.51 13 ALA D C 1
ATOM 4974 O O . ALA D 1 15 ? 31.792 -16.520 92.596 1.00 45.04 13 ALA D O 1
ATOM 4976 N N . GLY D 1 16 ? 33.961 -16.006 92.303 1.00 44.12 14 GLY D N 1
ATOM 4977 C CA . GLY D 1 16 ? 34.398 -17.382 92.107 1.00 48.08 14 GLY D CA 1
ATOM 4978 C C . GLY D 1 16 ? 34.425 -18.169 93.395 1.00 54.61 14 GLY D C 1
ATOM 4979 O O . GLY D 1 16 ? 33.867 -19.265 93.468 1.00 58.69 14 GLY D O 1
ATOM 4980 N N . ASP D 1 17 ? 35.065 -17.608 94.419 1.00 54.50 15 ASP D N 1
ATOM 4981 C CA . ASP D 1 17 ? 35.153 -18.275 95.722 1.00 53.27 15 ASP D CA 1
ATOM 4982 C C . ASP D 1 17 ? 33.844 -18.200 96.517 1.00 51.84 15 ASP D C 1
ATOM 4983 O O . ASP D 1 17 ? 32.838 -17.660 96.034 1.00 51.52 15 ASP D O 1
ATOM 4988 N N . TYR D 1 18 ? 33.869 -18.742 97.731 1.00 52.23 16 TYR D N 1
ATOM 4989 C CA . TYR D 1 18 ? 32.699 -18.749 98.606 1.00 53.80 16 TYR D CA 1
ATOM 4990 C C . TYR D 1 18 ? 32.341 -17.360 99.122 1.00 49.98 16 TYR D C 1
ATOM 4991 O O . TYR D 1 18 ? 31.149 -17.026 99.255 1.00 45.01 16 TYR D O 1
ATOM 5000 N N . ILE D 1 19 ? 33.375 -16.561 99.407 1.00 43.96 17 ILE D N 1
ATOM 5001 C CA . ILE D 1 19 ? 33.213 -15.172 99.840 1.00 40.47 17 ILE D CA 1
ATOM 5002 C C . ILE D 1 19 ? 32.467 -14.376 98.772 1.00 38.41 17 ILE D C 1
ATOM 5003 O O . ILE D 1 19 ? 31.414 -13.795 99.056 1.00 38.97 17 ILE D O 1
ATOM 5008 N N . GLY D 1 20 ? 32.994 -14.399 97.546 1.00 36.20 18 GLY D N 1
ATOM 5009 C CA . GLY D 1 20 ? 32.394 -13.709 96.407 1.00 32.00 18 GLY D CA 1
ATOM 5010 C C . GLY D 1 20 ? 30.967 -14.134 96.140 1.00 31.15 18 GLY D C 1
ATOM 5011 O O . GLY D 1 20 ? 30.094 -13.291 95.938 1.00 28.27 18 GLY D O 1
ATOM 5012 N N . ALA D 1 21 ? 30.727 -15.441 96.174 1.00 32.55 19 ALA D N 1
ATOM 5013 C CA . ALA D 1 21 ? 29.368 -15.978 96.039 1.00 36.43 19 ALA D CA 1
ATOM 5014 C C . ALA D 1 21 ? 28.414 -15.469 97.134 1.00 35.58 19 ALA D C 1
ATOM 5015 O O . ALA D 1 21 ? 27.269 -15.109 96.845 1.00 37.34 19 ALA D O 1
ATOM 5017 N N . GLU D 1 22 ? 28.896 -15.436 98.381 1.00 36.69 20 GLU D N 1
ATOM 5018 C CA . GLU D 1 22 ? 28.110 -14.919 99.514 1.00 38.81 20 GLU D CA 1
ATOM 5019 C C . GLU D 1 22 ? 27.767 -13.440 99.391 1.00 38.53 20 GLU D C 1
ATOM 5020 O O . GLU D 1 22 ? 26.631 -13.036 99.693 1.00 38.87 20 GLU D O 1
ATOM 5026 N N . ILE D 1 23 ? 28.740 -12.643 98.937 1.00 33.61 21 ILE D N 1
ATOM 5027 C CA . ILE D 1 23 ? 28.517 -11.220 98.696 1.00 26.10 21 ILE D CA 1
ATOM 5028 C C . ILE D 1 23 ? 27.417 -11.053 97.656 1.00 29.11 21 ILE D C 1
ATOM 5029 O O . ILE D 1 23 ? 26.506 -10.243 97.846 1.00 31.51 21 ILE D O 1
ATOM 5034 N N . ALA D 1 24 ? 27.487 -11.847 96.584 1.00 33.78 22 ALA D N 1
ATOM 5035 C CA . ALA D 1 24 ? 26.453 -11.842 95.542 1.00 36.59 22 ALA D CA 1
ATOM 5036 C C . ALA D 1 24 ? 25.078 -12.190 96.123 1.00 34.83 22 ALA D C 1
ATOM 5037 O O . ALA D 1 24 ? 24.107 -11.456 95.905 1.00 33.36 22 ALA D O 1
ATOM 5039 N N . LYS D 1 25 ? 25.019 -13.279 96.894 1.00 39.48 23 LYS D N 1
ATOM 5040 C CA . LYS D 1 25 ? 23.783 -13.704 97.572 1.00 40.17 23 LYS D CA 1
ATOM 5041 C C . LYS D 1 25 ? 23.186 -12.587 98.423 1.00 42.54 23 LYS D C 1
ATOM 5042 O O . LYS D 1 25 ? 22.001 -12.252 98.277 1.00 42.03 23 LYS D O 1
ATOM 5048 N N . LYS D 1 26 ? 24.027 -11.999 99.277 1.00 37.76 24 LYS D N 1
ATOM 5049 C CA . LYS D 1 26 ? 23.616 -10.951 100.216 1.00 37.94 24 LYS D CA 1
ATOM 5050 C C . LYS D 1 26 ? 23.004 -9.709 99.558 1.00 36.63 24 LYS D C 1
ATOM 5051 O O . LYS D 1 26 ? 21.918 -9.271 99.952 1.00 40.89 24 LYS D O 1
ATOM 5057 N N . PHE D 1 27 ? 23.689 -9.146 98.562 1.00 35.64 25 PHE D N 1
ATOM 5058 C CA . PHE D 1 27 ? 23.184 -7.945 97.889 1.00 33.15 25 PHE D CA 1
ATOM 5059 C C . PHE D 1 27 ? 21.966 -8.241 96.998 1.00 31.55 25 PHE D C 1
ATOM 5060 O O . PHE D 1 27 ? 21.106 -7.382 96.826 1.00 34.11 25 PHE D O 1
ATOM 5068 N N . ALA D 1 28 ? 21.886 -9.459 96.465 1.00 33.31 26 ALA D N 1
ATOM 5069 C CA . ALA D 1 28 ? 20.695 -9.893 95.736 1.00 38.55 26 ALA D CA 1
ATOM 5070 C C . ALA D 1 28 ? 19.516 -10.013 96.690 1.00 39.24 26 ALA D C 1
ATOM 5071 O O . ALA D 1 28 ? 18.443 -9.486 96.390 1.00 40.31 26 ALA D O 1
ATOM 5073 N N . ALA D 1 29 ? 19.747 -10.668 97.841 1.00 36.69 27 ALA D N 1
ATOM 5074 C CA . ALA D 1 29 ? 18.753 -10.813 98.925 1.00 36.85 27 ALA D CA 1
ATOM 5075 C C . ALA D 1 29 ? 18.196 -9.483 99.397 1.00 37.04 27 ALA D C 1
ATOM 5076 O O . ALA D 1 29 ? 17.048 -9.414 99.824 1.00 42.10 27 ALA D O 1
ATOM 5078 N N . GLU D 1 30 ? 19.011 -8.431 99.302 1.00 34.17 28 GLU D N 1
ATOM 5079 C CA . GLU D 1 30 ? 18.585 -7.070 99.623 1.00 32.62 28 GLU D CA 1
ATOM 5080 C C . GLU D 1 30 ? 17.993 -6.288 98.439 1.00 35.44 28 GLU D C 1
ATOM 5081 O O . GLU D 1 30 ? 17.788 -5.072 98.533 1.00 36.37 28 GLU D O 1
ATOM 5087 N N . GLY D 1 31 ? 17.738 -6.974 97.324 1.00 37.01 29 GLY D N 1
ATOM 5088 C CA . GLY D 1 31 ? 17.003 -6.388 96.190 1.00 40.13 29 GLY D CA 1
ATOM 5089 C C . GLY D 1 31 ? 17.767 -5.650 95.095 1.00 40.19 29 GLY D C 1
ATOM 5090 O O . GLY D 1 31 ? 17.160 -4.919 94.304 1.00 37.03 29 GLY D O 1
ATOM 5091 N N . PHE D 1 32 ? 19.090 -5.808 95.063 1.00 36.65 30 PHE D N 1
ATOM 5092 C CA . PHE D 1 32 ? 19.907 -5.321 93.949 1.00 36.16 30 PHE D CA 1
ATOM 5093 C C . PHE D 1 32 ? 19.988 -6.387 92.860 1.00 36.24 30 PHE D C 1
ATOM 5094 O O . PHE D 1 32 ? 20.027 -7.588 93.162 1.00 41.82 30 PHE D O 1
ATOM 5102 N N . THR D 1 33 ? 20.039 -5.959 91.600 1.00 38.43 31 THR D N 1
ATOM 5103 C CA . THR D 1 33 ? 20.373 -6.880 90.508 1.00 38.23 31 THR D CA 1
ATOM 5104 C C . THR D 1 33 ? 21.890 -7.038 90.537 1.00 34.54 31 THR D C 1
ATOM 5105 O O . THR D 1 33 ? 22.612 -6.077 90.323 1.00 34.40 31 THR D O 1
ATOM 5109 N N . VAL D 1 34 ? 22.371 -8.241 90.820 1.00 33.24 32 VAL D N 1
ATOM 5110 C CA . VAL D 1 34 ? 23.807 -8.445 90.985 1.00 34.94 32 VAL D CA 1
ATOM 5111 C C . VAL D 1 34 ? 24.473 -8.834 89.661 1.00 34.76 32 VAL D C 1
ATOM 5112 O O . VAL D 1 34 ? 24.052 -9.773 89.012 1.00 36.26 32 VAL D O 1
ATOM 5116 N N . PHE D 1 35 ? 25.497 -8.090 89.255 1.00 36.80 33 PHE D N 1
ATOM 5117 C CA . PHE D 1 35 ? 26.351 -8.537 88.165 1.00 34.46 33 PHE D CA 1
ATOM 5118 C C . PHE D 1 35 ? 27.542 -9.229 88.791 1.00 35.35 33 PHE D C 1
ATOM 5119 O O . PHE D 1 35 ? 28.357 -8.603 89.480 1.00 33.57 33 PHE D O 1
ATOM 5127 N N . ALA D 1 36 ? 27.617 -10.536 88.577 1.00 28.89 34 ALA D N 1
ATOM 5128 C CA . ALA D 1 36 ? 28.673 -11.347 89.150 1.00 31.29 34 ALA D CA 1
ATOM 5129 C C . ALA D 1 36 ? 29.630 -11.794 88.062 1.00 35.92 34 ALA D C 1
ATOM 5130 O O . ALA D 1 36 ? 29.193 -12.258 87.006 1.00 37.49 34 ALA D O 1
ATOM 5132 N N . GLY D 1 37 ? 30.929 -11.672 88.327 1.00 34.35 35 GLY D N 1
ATOM 5133 C CA . GLY D 1 37 ? 31.939 -12.071 87.364 1.00 32.36 35 GLY D CA 1
ATOM 5134 C C . GLY D 1 37 ? 33.028 -12.918 87.979 1.00 34.54 35 GLY D C 1
ATOM 5135 O O . GLY D 1 37 ? 33.524 -12.611 89.057 1.00 34.62 35 GLY D O 1
ATOM 5136 N N . ARG D 1 38 ? 33.377 -13.999 87.288 1.00 35.55 36 ARG D N 1
ATOM 5137 C CA . ARG D 1 38 ? 34.545 -14.830 87.599 1.00 35.86 36 ARG D CA 1
ATOM 5138 C C . ARG D 1 38 ? 35.161 -15.302 86.276 1.00 37.34 36 ARG D C 1
ATOM 5139 O O . ARG D 1 38 ? 34.546 -15.125 85.232 1.00 37.28 36 ARG D O 1
ATOM 5147 N N . ARG D 1 39 ? 36.351 -15.904 86.315 1.00 40.70 37 ARG D N 1
ATOM 5148 C CA . ARG D 1 39 ? 37.038 -16.353 85.092 1.00 44.91 37 ARG D CA 1
ATOM 5149 C C . ARG D 1 39 ? 36.157 -17.278 84.244 1.00 48.67 37 ARG D C 1
ATOM 5150 O O . ARG D 1 39 ? 35.709 -16.901 83.151 1.00 46.41 37 ARG D O 1
ATOM 5158 N N . ASN D 1 40 ? 35.890 -18.470 84.775 1.00 52.05 38 ASN D N 1
ATOM 5159 C CA . ASN D 1 40 ? 34.974 -19.421 84.154 1.00 52.42 38 ASN D CA 1
ATOM 5160 C C . ASN D 1 40 ? 33.523 -19.143 84.583 1.00 51.36 38 ASN D C 1
ATOM 5161 O O . ASN D 1 40 ? 33.033 -19.709 85.561 1.00 48.85 38 ASN D O 1
ATOM 5166 N N . GLY D 1 41 ? 32.841 -18.269 83.845 1.00 48.46 39 GLY D N 1
ATOM 5167 C CA . GLY D 1 41 ? 31.492 -17.824 84.205 1.00 53.74 39 GLY D CA 1
ATOM 5168 C C . GLY D 1 41 ? 30.362 -18.841 84.123 1.00 61.55 39 GLY D C 1
ATOM 5169 O O . GLY D 1 41 ? 29.247 -18.562 84.575 1.00 64.31 39 GLY D O 1
ATOM 5170 N N . GLU D 1 42 ? 30.635 -20.011 83.543 1.00 66.75 40 GLU D N 1
ATOM 5171 C CA . GLU D 1 42 ? 29.658 -21.108 83.507 1.00 69.13 40 GLU D CA 1
ATOM 5172 C C . GLU D 1 42 ? 29.489 -21.679 84.909 1.00 65.79 40 GLU D C 1
ATOM 5173 O O . GLU D 1 42 ? 28.398 -22.113 85.284 1.00 65.30 40 GLU D O 1
ATOM 5179 N N . LYS D 1 43 ? 30.579 -21.652 85.678 1.00 60.64 41 LYS D N 1
ATOM 5180 C CA . LYS D 1 43 ? 30.604 -22.147 87.051 1.00 58.39 41 LYS D CA 1
ATOM 5181 C C . LYS D 1 43 ? 29.779 -21.291 88.029 1.00 55.34 41 LYS D C 1
ATOM 5182 O O . LYS D 1 43 ? 29.637 -21.647 89.197 1.00 57.46 41 LYS D O 1
ATOM 5188 N N . LEU D 1 44 ? 29.231 -20.179 87.53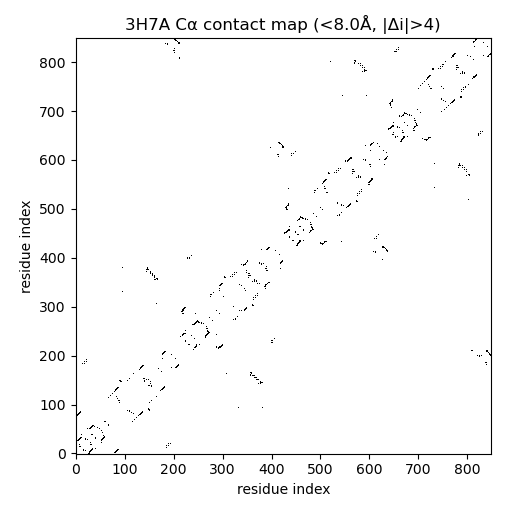9 1.00 51.76 42 LEU D N 1
ATOM 5189 C CA . LEU D 1 44 ? 28.325 -19.335 88.313 1.00 53.92 42 LEU D CA 1
ATOM 5190 C C . LEU D 1 44 ? 26.889 -19.840 88.286 1.00 58.82 42 LEU D C 1
ATOM 5191 O O . LEU D 1 44 ? 26.052 -19.336 89.033 1.00 63.41 42 LEU D O 1
ATOM 5196 N N . ALA D 1 45 ? 26.602 -20.815 87.422 1.00 58.51 43 ALA D N 1
ATOM 5197 C CA . ALA D 1 45 ? 25.241 -21.357 87.276 1.00 57.59 43 ALA D CA 1
ATOM 5198 C C . ALA D 1 45 ? 24.589 -21.952 88.550 1.00 55.74 43 ALA D C 1
ATOM 5199 O O . ALA D 1 45 ? 23.385 -21.739 88.750 1.00 52.39 43 ALA D O 1
ATOM 5201 N N . PRO D 1 46 ? 25.352 -22.706 89.390 1.00 53.06 44 PRO D N 1
ATOM 5202 C CA . PRO D 1 46 ? 24.800 -23.050 90.707 1.00 53.98 44 PRO D CA 1
ATOM 5203 C C . PRO D 1 46 ? 24.317 -21.838 91.509 1.00 57.75 44 PRO D C 1
ATOM 5204 O O . PRO D 1 46 ? 23.183 -21.850 92.008 1.00 58.78 44 PRO D O 1
ATOM 5208 N N . LEU D 1 47 ? 25.159 -20.803 91.594 1.00 55.54 45 LEU D N 1
ATOM 5209 C CA . LEU D 1 47 ? 24.843 -19.559 92.307 1.00 53.13 45 LEU D CA 1
ATOM 5210 C C . LEU D 1 47 ? 23.621 -18.824 91.743 1.00 52.60 45 LEU D C 1
ATOM 5211 O O . LEU D 1 47 ? 22.751 -18.392 92.501 1.00 53.46 45 LEU D O 1
ATOM 5216 N N . VAL D 1 48 ? 23.568 -18.690 90.418 1.00 53.54 46 VAL D N 1
ATOM 5217 C CA . VAL D 1 48 ? 22.436 -18.068 89.721 1.00 54.25 46 VAL D CA 1
ATOM 5218 C C . VAL D 1 48 ? 21.104 -18.763 90.048 1.00 57.31 46 VAL D C 1
ATOM 5219 O O . VAL D 1 48 ? 20.120 -18.096 90.372 1.00 56.75 46 VAL D O 1
ATOM 5223 N N . ALA D 1 49 ? 21.098 -20.096 89.992 1.00 59.50 47 ALA D N 1
ATOM 5224 C CA . ALA D 1 49 ? 19.891 -20.890 90.226 1.00 59.88 47 ALA D CA 1
ATOM 5225 C C . ALA D 1 49 ? 19.364 -20.678 91.635 1.00 60.05 47 ALA D C 1
ATOM 5226 O O . ALA D 1 49 ? 18.175 -20.457 91.826 1.00 61.43 47 ALA D O 1
ATOM 5228 N N . GLU D 1 50 ? 20.275 -20.715 92.601 1.00 60.92 48 GLU D N 1
ATOM 5229 C CA . GLU D 1 50 ? 19.973 -20.524 94.015 1.00 65.12 48 GLU D CA 1
ATOM 5230 C C . GLU D 1 50 ? 19.426 -19.126 94.318 1.00 60.88 48 GLU D C 1
ATOM 5231 O O . GLU D 1 50 ? 18.443 -18.985 95.053 1.00 59.85 48 GLU D O 1
ATOM 5237 N N . ILE D 1 51 ? 20.067 -18.108 93.744 1.00 55.68 49 ILE D N 1
ATOM 5238 C CA . ILE D 1 51 ? 19.653 -16.713 93.923 1.00 53.69 49 ILE D CA 1
ATOM 5239 C C . ILE D 1 51 ? 18.307 -16.423 93.248 1.00 55.55 49 ILE D C 1
ATOM 5240 O O . ILE D 1 51 ? 17.467 -15.716 93.808 1.00 53.94 49 ILE D O 1
ATOM 5245 N N . GLU D 1 52 ? 18.106 -16.990 92.058 1.00 60.83 50 GLU D N 1
ATOM 5246 C CA . GLU D 1 52 ? 16.873 -16.769 91.295 1.00 63.30 50 GLU D CA 1
ATOM 5247 C C . GLU D 1 52 ? 15.695 -17.593 91.815 1.00 62.22 50 GLU D C 1
ATOM 5248 O O . GLU D 1 52 ? 14.543 -17.154 91.722 1.00 57.04 50 GLU D O 1
ATOM 5254 N N . ALA D 1 53 ? 15.991 -18.770 92.372 1.00 64.40 51 ALA D N 1
ATOM 5255 C CA . ALA D 1 53 ? 14.986 -19.575 93.076 1.00 68.06 51 ALA D CA 1
ATOM 5256 C C . ALA D 1 53 ? 14.552 -18.897 94.379 1.00 68.02 51 ALA D C 1
ATOM 5257 O O . ALA D 1 53 ? 13.422 -19.088 94.838 1.00 70.49 51 ALA D O 1
ATOM 5259 N N . ALA D 1 54 ? 15.449 -18.096 94.956 1.00 64.19 52 ALA D N 1
ATOM 5260 C CA . ALA D 1 54 ? 15.129 -17.277 96.120 1.00 57.78 52 ALA D CA 1
ATOM 5261 C C . ALA D 1 54 ? 14.405 -15.981 95.743 1.00 56.24 52 ALA D C 1
ATOM 5262 O O . ALA D 1 54 ? 14.030 -15.202 96.618 1.00 57.63 52 ALA D O 1
ATOM 5264 N N . GLY D 1 55 ? 14.215 -15.749 94.445 1.00 56.34 53 GLY D N 1
ATOM 5265 C CA . GLY D 1 55 ? 13.476 -14.580 93.955 1.00 55.68 53 GLY D CA 1
ATOM 5266 C C . GLY D 1 55 ? 14.330 -13.365 93.639 1.00 55.88 53 GLY D C 1
ATOM 5267 O O . GLY D 1 55 ? 13.800 -12.279 93.398 1.00 55.34 53 GLY D O 1
ATOM 5268 N N . GLY D 1 56 ? 15.651 -13.549 93.634 1.00 56.20 54 GLY D N 1
ATOM 5269 C CA . GLY D 1 56 ? 16.597 -12.461 93.378 1.00 57.57 54 GLY D CA 1
ATOM 5270 C C . GLY D 1 56 ? 17.110 -12.397 91.949 1.00 56.39 54 GLY D C 1
ATOM 5271 O O . GLY D 1 56 ? 17.011 -13.373 91.205 1.00 55.69 54 GLY D O 1
ATOM 5272 N N . ARG D 1 57 ? 17.662 -11.241 91.576 1.00 54.34 55 ARG D N 1
ATOM 5273 C CA . ARG D 1 57 ? 18.180 -11.005 90.224 1.00 52.68 55 ARG D CA 1
ATOM 5274 C C . ARG D 1 57 ? 19.716 -11.008 90.156 1.00 53.14 55 ARG D C 1
ATOM 5275 O O . ARG D 1 57 ? 20.393 -10.303 90.915 1.00 51.04 55 ARG D O 1
ATOM 5283 N N . ILE D 1 58 ? 20.248 -11.804 89.230 1.00 50.95 56 ILE D N 1
ATOM 5284 C CA . ILE D 1 58 ? 21.691 -11.927 89.003 1.00 45.46 56 ILE D CA 1
ATOM 5285 C C . ILE D 1 58 ? 22.006 -12.091 87.500 1.00 49.44 56 ILE D C 1
ATOM 5286 O O . ILE D 1 58 ? 21.335 -12.854 86.798 1.00 51.21 56 ILE D O 1
ATOM 5291 N N . VAL D 1 59 ? 22.998 -11.345 87.007 1.00 44.44 57 VAL D N 1
ATOM 5292 C CA . VAL D 1 59 ? 23.527 -11.529 85.656 1.00 35.06 57 VAL D CA 1
ATOM 5293 C C . VAL D 1 59 ? 24.946 -12.061 85.788 1.00 34.77 57 VAL D C 1
ATOM 5294 O O . VAL D 1 59 ? 25.829 -11.364 86.276 1.00 38.84 57 VAL D O 1
ATOM 5298 N N . ALA D 1 60 ? 25.153 -13.309 85.382 1.00 35.34 58 ALA D N 1
ATOM 5299 C CA . ALA D 1 60 ? 26.458 -13.955 85.469 1.00 34.15 58 ALA D CA 1
ATOM 5300 C C . ALA D 1 60 ? 27.236 -13.738 84.177 1.00 42.89 58 ALA D C 1
ATOM 5301 O O . ALA D 1 60 ? 26.677 -13.887 83.089 1.00 48.69 58 ALA D O 1
ATOM 5303 N N . ARG D 1 61 ? 28.519 -13.397 84.296 1.00 40.36 59 ARG D N 1
ATOM 5304 C CA . ARG D 1 61 ? 29.396 -13.197 83.135 1.00 38.99 59 ARG D CA 1
ATOM 5305 C C . ARG D 1 61 ? 30.761 -13.814 83.401 1.00 39.27 59 ARG D C 1
ATOM 5306 O O . ARG D 1 61 ? 31.213 -13.849 84.551 1.00 37.20 59 ARG D O 1
ATOM 5314 N N . SER D 1 62 ? 31.405 -14.313 82.345 1.00 38.69 60 SER D N 1
ATOM 5315 C CA . SER D 1 62 ? 32.824 -14.667 82.411 1.00 38.66 60 SER D CA 1
ATOM 5316 C C . SER D 1 62 ? 33.616 -13.374 82.386 1.00 34.56 60 SER D C 1
ATOM 5317 O O . SER D 1 62 ? 33.254 -12.442 81.675 1.00 34.06 60 SER D O 1
ATOM 5320 N N . LEU D 1 63 ? 34.690 -13.316 83.160 1.00 38.13 61 LEU D N 1
ATOM 5321 C CA . LEU D 1 63 ? 35.473 -12.091 83.284 1.00 38.71 61 LEU D CA 1
ATOM 5322 C C . LEU D 1 63 ? 36.871 -12.421 83.779 1.00 39.93 61 LEU D C 1
ATOM 5323 O O . LEU D 1 63 ? 37.036 -13.016 84.848 1.00 41.64 61 LEU D O 1
ATOM 5328 N N . ASP D 1 64 ? 37.871 -12.067 82.979 1.00 34.61 62 ASP D N 1
ATOM 5329 C CA . ASP D 1 64 ? 39.241 -12.078 83.439 1.00 33.71 62 ASP D CA 1
ATOM 5330 C C . ASP D 1 64 ? 39.510 -10.638 83.846 1.00 34.11 62 ASP D C 1
ATOM 5331 O O . ASP D 1 64 ? 39.518 -9.742 82.998 1.00 32.82 62 ASP D O 1
ATOM 5336 N N . ALA D 1 65 ? 39.738 -10.428 85.143 1.00 29.92 63 ALA D N 1
ATOM 5337 C CA . ALA D 1 65 ? 39.824 -9.085 85.711 1.00 28.90 63 ALA D CA 1
ATOM 5338 C C . ALA D 1 65 ? 41.123 -8.390 85.331 1.00 25.18 63 ALA D C 1
ATOM 5339 O O . ALA D 1 65 ? 41.186 -7.170 85.345 1.00 25.80 63 ALA D O 1
ATOM 5341 N N . ARG D 1 66 ? 42.135 -9.176 84.963 1.00 21.56 64 ARG D N 1
ATOM 5342 C CA . ARG D 1 66 ? 43.417 -8.648 84.477 1.00 31.23 64 ARG D CA 1
ATOM 5343 C C . ARG D 1 66 ? 43.230 -7.803 83.218 1.00 33.28 64 ARG D C 1
ATOM 5344 O O . ARG D 1 66 ? 44.012 -6.880 82.945 1.00 27.70 64 ARG D O 1
ATOM 5352 N N . ASN D 1 67 ? 42.177 -8.123 82.472 1.00 31.26 65 ASN D N 1
ATOM 5353 C CA . ASN D 1 67 ? 41.850 -7.458 81.239 1.00 25.21 65 ASN D CA 1
ATOM 5354 C C . ASN D 1 67 ? 41.003 -6.223 81.499 1.00 29.47 65 ASN D C 1
ATOM 5355 O O . ASN D 1 67 ? 39.805 -6.319 81.798 1.00 23.78 65 ASN D O 1
ATOM 5360 N N . GLU D 1 68 ? 41.631 -5.060 81.339 1.00 19.24 66 GLU D N 1
ATOM 5361 C CA . GLU D 1 68 ? 40.961 -3.785 81.573 1.00 23.95 66 GLU D CA 1
ATOM 5362 C C . GLU D 1 68 ? 39.758 -3.500 80.667 1.00 29.68 66 GLU D C 1
ATOM 5363 O O . GLU D 1 68 ? 38.838 -2.771 81.073 1.00 32.32 66 GLU D O 1
ATOM 5369 N N . ASP D 1 69 ? 39.758 -4.072 79.460 1.00 30.38 67 ASP D N 1
ATOM 5370 C CA . ASP D 1 69 ? 38.665 -3.872 78.508 1.00 26.71 67 ASP D CA 1
ATOM 5371 C C . ASP D 1 69 ? 37.426 -4.630 79.001 1.00 26.72 67 ASP D C 1
ATOM 5372 O O . ASP D 1 69 ? 36.313 -4.096 79.003 1.00 21.46 67 ASP D O 1
ATOM 5377 N N . GLU D 1 70 ? 37.631 -5.873 79.419 1.00 18.91 68 GLU D N 1
ATOM 5378 C CA . GLU D 1 70 ? 36.550 -6.695 79.969 1.00 28.48 68 GLU D CA 1
ATOM 5379 C C . GLU D 1 70 ? 35.950 -6.108 81.249 1.00 30.77 68 GLU D C 1
ATOM 5380 O O . GLU D 1 70 ? 34.734 -6.136 81.424 1.00 33.43 68 GLU D O 1
ATOM 5386 N N . VAL D 1 71 ? 36.806 -5.592 82.135 1.00 29.27 69 VAL D N 1
ATOM 5387 C CA . VAL D 1 71 ? 36.351 -4.968 83.375 1.00 25.13 69 VAL D CA 1
ATOM 5388 C C . VAL D 1 71 ? 35.471 -3.773 83.042 1.00 26.93 69 VAL D C 1
ATOM 5389 O O . VAL D 1 71 ? 34.343 -3.671 83.546 1.00 23.77 69 VAL D O 1
ATOM 5393 N N . THR D 1 72 ? 35.963 -2.905 82.158 1.00 23.04 70 THR D N 1
ATOM 5394 C CA . THR D 1 72 ? 35.197 -1.739 81.713 1.00 26.45 70 THR D CA 1
ATOM 5395 C C . THR D 1 72 ? 33.856 -2.138 81.080 1.00 29.65 70 THR D C 1
ATOM 5396 O O . THR D 1 72 ? 32.821 -1.536 81.395 1.00 34.94 70 THR D O 1
ATOM 5400 N N . ALA D 1 73 ? 33.873 -3.167 80.226 1.00 29.52 71 ALA D N 1
ATOM 5401 C CA . ALA D 1 73 ? 32.651 -3.670 79.584 1.00 30.10 71 ALA D CA 1
ATOM 5402 C C . ALA D 1 73 ? 31.669 -4.254 80.604 1.00 29.01 71 ALA D C 1
ATOM 5403 O O . ALA D 1 73 ? 30.465 -3.998 80.507 1.00 27.42 71 ALA D O 1
ATOM 5405 N N . PHE D 1 74 ? 32.193 -5.036 81.559 1.00 29.02 72 PHE D N 1
ATOM 5406 C CA . PHE D 1 74 ? 31.409 -5.637 82.661 1.00 29.74 72 PHE D CA 1
ATOM 5407 C C . PHE D 1 74 ? 30.676 -4.546 83.445 1.00 33.14 72 PHE D C 1
ATOM 5408 O O . PHE D 1 74 ? 29.454 -4.617 83.639 1.00 30.12 72 PHE D O 1
ATOM 5416 N N . LEU D 1 75 ? 31.429 -3.522 83.848 1.00 29.28 73 LEU D N 1
ATOM 5417 C CA . LEU D 1 75 ? 30.899 -2.424 84.642 1.00 29.81 73 LEU D CA 1
ATOM 5418 C C . LEU D 1 75 ? 29.948 -1.513 83.871 1.00 34.28 73 LEU D C 1
ATOM 5419 O O . LEU D 1 75 ? 28.930 -1.062 84.425 1.00 35.50 73 LEU D O 1
ATOM 5424 N N . ASN D 1 76 ? 30.282 -1.223 82.611 1.00 32.61 74 ASN D N 1
ATOM 5425 C CA . ASN D 1 76 ? 29.375 -0.476 81.746 1.00 25.83 74 ASN D CA 1
ATOM 5426 C C . ASN D 1 76 ? 28.042 -1.206 81.539 1.00 25.62 74 ASN D C 1
ATOM 5427 O O . ASN D 1 76 ? 26.984 -0.567 81.514 1.00 29.95 74 ASN D O 1
ATOM 5432 N N . ALA D 1 77 ? 28.104 -2.533 81.409 1.00 23.92 75 ALA D N 1
ATOM 5433 C CA . ALA D 1 77 ? 26.912 -3.357 81.187 1.00 26.06 75 ALA D CA 1
ATOM 5434 C C . ALA D 1 77 ? 25.994 -3.310 82.400 1.00 32.71 75 ALA D C 1
ATOM 5435 O O . ALA D 1 77 ? 24.783 -3.094 82.259 1.00 33.71 75 ALA D O 1
ATOM 5437 N N . ALA D 1 78 ? 26.590 -3.489 83.583 1.00 32.71 76 ALA D N 1
ATOM 5438 C CA . ALA D 1 78 ? 25.879 -3.375 84.857 1.00 28.88 76 ALA D CA 1
ATOM 5439 C C . ALA D 1 78 ? 25.163 -2.045 84.958 1.00 27.42 76 ALA D C 1
ATOM 5440 O O . ALA D 1 78 ? 23.975 -2.008 85.240 1.00 28.76 76 ALA D O 1
ATOM 5442 N N . ASP D 1 79 ? 25.870 -0.959 84.688 1.00 26.97 77 ASP D N 1
ATOM 5443 C CA . ASP D 1 79 ? 25.263 0.365 84.764 1.00 34.27 77 ASP D CA 1
ATOM 5444 C C . ASP D 1 79 ? 24.178 0.618 83.701 1.00 36.71 77 ASP D C 1
ATOM 5445 O O . ASP D 1 79 ? 23.285 1.443 83.904 1.00 38.18 77 ASP D O 1
ATOM 5450 N N . ALA D 1 80 ? 24.258 -0.082 82.572 1.00 38.81 78 ALA D N 1
ATOM 5451 C CA . ALA D 1 80 ? 23.240 0.060 81.527 1.00 40.71 78 ALA D CA 1
ATOM 5452 C C . ALA D 1 80 ? 21.938 -0.656 81.903 1.00 42.40 78 ALA D C 1
ATOM 5453 O O . ALA D 1 80 ? 20.854 -0.207 81.536 1.00 41.90 78 ALA D O 1
ATOM 5455 N N . HIS D 1 81 ? 22.064 -1.763 82.633 1.00 41.74 79 HIS D N 1
ATOM 5456 C CA . HIS D 1 81 ? 20.914 -2.512 83.145 1.00 42.16 79 HIS D CA 1
ATOM 5457 C C . HIS D 1 81 ? 20.127 -1.727 84.195 1.00 42.96 79 HIS D C 1
ATOM 5458 O O . HIS D 1 81 ? 18.905 -1.644 84.105 1.00 47.82 79 HIS D O 1
ATOM 5465 N N . ALA D 1 82 ? 20.840 -1.173 85.184 1.00 43.86 80 ALA D N 1
ATOM 5466 C CA . ALA D 1 82 ? 20.290 -0.271 86.220 1.00 35.85 80 ALA D CA 1
ATOM 5467 C C . ALA D 1 82 ? 21.480 0.456 86.859 1.00 33.06 80 ALA D C 1
ATOM 5468 O O . ALA D 1 82 ? 22.577 -0.100 86.868 1.00 27.23 80 ALA D O 1
ATOM 5470 N N . PRO D 1 83 ? 21.285 1.691 87.380 1.00 28.89 81 PRO D N 1
ATOM 5471 C CA . PRO D 1 83 ? 22.407 2.473 87.934 1.00 29.33 81 PRO D CA 1
ATOM 5472 C C . PRO D 1 83 ? 23.324 1.691 88.887 1.00 32.41 81 PRO D C 1
ATOM 5473 O O . PRO D 1 83 ? 22.841 1.016 89.803 1.00 33.95 81 PRO D O 1
ATOM 5477 N N . LEU D 1 84 ? 24.632 1.754 88.629 1.00 31.35 82 LEU D N 1
ATOM 5478 C CA . LEU D 1 84 ? 25.610 1.016 89.406 1.00 27.62 82 LEU D CA 1
ATOM 5479 C C . LEU D 1 84 ? 25.804 1.763 90.697 1.00 26.54 82 LEU D C 1
ATOM 5480 O O . LEU D 1 84 ? 26.196 2.933 90.702 1.00 25.67 82 LEU D O 1
ATOM 5485 N N . GLU D 1 85 ? 25.505 1.086 91.794 1.00 25.63 83 GLU D N 1
ATOM 5486 C CA . GLU D 1 85 ? 25.560 1.723 93.096 1.00 31.37 83 GLU D CA 1
ATOM 5487 C C . GLU D 1 85 ? 26.660 1.192 93.991 1.00 28.96 83 GLU D C 1
ATOM 5488 O O . GLU D 1 85 ? 27.146 1.917 94.847 1.00 33.55 83 GLU D O 1
ATOM 5494 N N . VAL D 1 86 ? 27.037 -0.074 93.804 1.00 26.20 84 VAL D N 1
ATOM 5495 C CA . VAL D 1 86 ? 28.067 -0.688 94.616 1.00 26.25 84 VAL D CA 1
ATOM 5496 C C . VAL D 1 86 ? 28.958 -1.537 93.733 1.00 23.66 84 VAL D C 1
ATOM 5497 O O . VAL D 1 86 ? 28.457 -2.300 92.922 1.00 24.78 84 VAL D O 1
ATOM 5501 N N . THR D 1 87 ? 30.275 -1.389 93.872 1.00 22.18 85 THR D N 1
ATOM 5502 C CA . THR D 1 87 ? 31.219 -2.381 93.321 1.00 22.57 85 THR D CA 1
ATOM 5503 C C . THR D 1 87 ? 32.023 -3.021 94.438 1.00 25.72 85 THR D C 1
ATOM 5504 O O . THR D 1 87 ? 32.565 -2.322 95.295 1.00 27.31 85 THR D O 1
ATOM 5508 N N . ILE D 1 88 ? 32.106 -4.350 94.421 1.00 23.05 86 ILE D N 1
ATOM 5509 C CA . ILE D 1 88 ? 32.959 -5.055 95.343 1.00 26.67 86 ILE D CA 1
ATOM 5510 C C . ILE D 1 88 ? 34.008 -5.765 94.520 1.00 28.48 86 ILE D C 1
ATOM 5511 O O . ILE D 1 88 ? 33.687 -6.653 93.729 1.00 27.58 86 ILE D O 1
ATOM 5516 N N . PHE D 1 89 ? 35.255 -5.354 94.713 1.00 22.58 87 PHE D N 1
ATOM 5517 C CA . PHE D 1 89 ? 36.397 -5.984 94.085 1.00 22.19 87 PHE D CA 1
ATOM 5518 C C . PHE D 1 89 ? 36.976 -7.046 95.025 1.00 24.68 87 PHE D C 1
ATOM 5519 O O . PHE D 1 89 ? 37.449 -6.740 96.116 1.00 23.32 87 PHE D O 1
ATOM 5527 N N . ASN D 1 90 ? 36.963 -8.290 94.576 1.00 25.38 88 ASN D N 1
ATOM 5528 C CA . ASN D 1 90 ? 37.265 -9.422 95.430 1.00 23.60 88 ASN D CA 1
ATOM 5529 C C . ASN D 1 90 ? 38.158 -10.409 94.678 1.00 30.23 88 ASN D C 1
ATOM 5530 O O . ASN D 1 90 ? 37.780 -11.554 94.418 1.00 30.42 88 ASN D O 1
ATOM 5535 N N . VAL D 1 91 ? 39.342 -9.949 94.298 1.00 33.76 89 VAL D N 1
ATOM 5536 C CA . VAL D 1 91 ? 40.228 -10.784 93.509 1.00 40.57 89 VAL D CA 1
ATOM 5537 C C . VAL D 1 91 ? 41.497 -11.021 94.287 1.00 44.09 89 VAL D C 1
ATOM 5538 O O . VAL D 1 91 ? 42.344 -10.133 94.405 1.00 48.03 89 VAL D O 1
ATOM 5542 N N . GLY D 1 92 ? 41.591 -12.227 94.844 1.00 51.19 90 GLY D N 1
ATOM 5543 C CA . GLY D 1 92 ? 42.746 -12.654 95.626 1.00 55.36 90 GLY D CA 1
ATOM 5544 C C . GLY D 1 92 ? 43.791 -13.246 94.712 1.00 54.78 90 GLY D C 1
ATOM 5545 O O . GLY D 1 92 ? 43.598 -13.288 93.496 1.00 61.05 90 GLY D O 1
ATOM 5546 N N . ALA D 1 93 ? 44.892 -13.702 95.301 1.00 53.19 91 ALA D N 1
ATOM 5547 C CA . ALA D 1 93 ? 45.996 -14.319 94.565 1.00 52.71 91 ALA D CA 1
ATOM 5548 C C . ALA D 1 93 ? 47.073 -14.799 95.522 1.00 50.10 91 ALA D C 1
ATOM 5549 O O . ALA D 1 93 ? 48.255 -14.602 95.245 1.00 53.00 91 ALA D O 1
ATOM 5551 N N . ASN D 1 94 ? 46.678 -15.413 96.638 1.00 46.07 92 ASN D N 1
ATOM 5552 C CA . ASN D 1 94 ? 47.642 -15.778 97.685 1.00 48.08 92 ASN D CA 1
ATOM 5553 C C . ASN D 1 94 ? 48.714 -16.752 97.194 1.00 45.91 92 ASN D C 1
ATOM 5554 O O . ASN D 1 94 ? 48.431 -17.926 96.946 1.00 50.34 92 ASN D O 1
ATOM 5559 N N . VAL D 1 95 ? 49.934 -16.251 97.013 1.00 39.68 93 VAL D N 1
ATOM 5560 C CA . VAL D 1 95 ? 51.062 -17.106 96.629 1.00 37.64 93 VAL D CA 1
ATOM 5561 C C . VAL D 1 95 ? 52.265 -16.845 97.527 1.00 39.45 93 VAL D C 1
ATOM 5562 O O . VAL D 1 95 ? 52.432 -15.737 98.036 1.00 35.78 93 VAL D O 1
ATOM 5566 N N . ASN D 1 96 ? 53.104 -17.863 97.706 1.00 39.19 94 ASN D N 1
ATOM 5567 C CA . ASN D 1 96 ? 54.339 -17.698 98.465 1.00 39.98 94 ASN D CA 1
ATOM 5568 C C . ASN D 1 96 ? 55.550 -18.275 97.733 1.00 39.12 94 ASN D C 1
ATOM 5569 O O . ASN D 1 96 ? 55.555 -19.445 97.366 1.00 40.80 94 ASN D O 1
ATOM 5574 N N . PHE D 1 97 ? 56.562 -17.433 97.509 1.00 39.14 95 PHE D N 1
ATOM 5575 C CA . PHE D 1 97 ? 57.844 -17.850 96.924 1.00 38.99 95 PHE D CA 1
ATOM 5576 C C . PHE D 1 97 ? 58.970 -17.079 97.596 1.00 38.93 95 PHE D C 1
ATOM 5577 O O . PHE D 1 97 ? 58.873 -15.857 97.724 1.00 41.19 95 PHE D O 1
ATOM 5585 N N . PRO D 1 98 ? 60.050 -17.776 98.010 1.00 37.29 96 PRO D N 1
ATOM 5586 C CA . PRO D 1 98 ? 61.273 -17.072 98.390 1.00 37.08 96 PRO D CA 1
ATOM 5587 C C . PRO D 1 98 ? 61.648 -16.086 97.289 1.00 36.13 96 PRO D C 1
ATOM 5588 O O . PRO D 1 98 ? 61.277 -16.291 96.135 1.00 40.16 96 PRO D O 1
ATOM 5592 N N . ILE D 1 99 ? 62.357 -15.019 97.635 1.00 38.05 97 ILE D N 1
ATOM 5593 C CA . ILE D 1 99 ? 62.594 -13.938 96.690 1.00 35.04 97 ILE D CA 1
ATOM 5594 C C . ILE D 1 99 ? 63.295 -14.413 95.407 1.00 38.75 97 ILE D C 1
ATOM 5595 O O . ILE D 1 99 ? 62.969 -13.952 94.308 1.00 40.64 97 ILE D O 1
ATOM 5600 N N . LEU D 1 100 ? 64.199 -15.379 95.547 1.00 36.67 98 LEU D N 1
ATOM 5601 C CA . LEU D 1 100 ? 64.969 -15.883 94.412 1.00 40.77 98 LEU D CA 1
ATOM 5602 C C . LEU D 1 100 ? 64.120 -16.758 93.501 1.00 40.00 98 LEU D C 1
ATOM 5603 O O . LEU D 1 100 ? 64.381 -16.845 92.299 1.00 42.97 98 LEU D O 1
ATOM 5608 N N . GLU D 1 101 ? 63.096 -17.374 94.090 1.00 37.12 99 GLU D N 1
ATOM 5609 C CA . GLU D 1 101 ? 62.135 -18.202 93.384 1.00 36.84 99 GLU D CA 1
ATOM 5610 C C . GLU D 1 101 ? 60.860 -17.449 92.996 1.00 40.22 99 GLU D C 1
ATOM 5611 O O . GLU D 1 101 ? 59.856 -18.069 92.637 1.00 43.92 99 GLU D O 1
ATOM 5617 N N . THR D 1 102 ? 60.894 -16.118 93.075 1.00 36.23 100 THR D N 1
ATOM 5618 C CA . THR D 1 102 ? 59.786 -15.290 92.588 1.00 34.95 100 THR D CA 1
ATOM 5619 C C . THR D 1 102 ? 60.138 -14.835 91.187 1.00 31.92 100 THR D C 1
ATOM 5620 O O . THR D 1 102 ? 60.981 -13.955 91.003 1.00 32.48 100 THR D O 1
ATOM 5624 N N . THR D 1 103 ? 59.501 -15.460 90.200 1.00 35.34 101 THR D N 1
ATOM 5625 C CA . THR D 1 103 ? 59.779 -15.188 88.781 1.00 34.06 101 THR D CA 1
ATOM 5626 C C . THR D 1 103 ? 59.129 -13.889 88.311 1.00 36.95 101 THR D C 1
ATOM 5627 O O . THR D 1 103 ? 58.179 -13.407 88.941 1.00 37.75 101 THR D O 1
ATOM 5631 N N . ASP D 1 104 ? 59.648 -13.339 87.209 1.00 31.18 102 ASP D N 1
ATOM 5632 C CA . ASP D 1 104 ? 59.090 -12.158 86.545 1.00 33.80 102 ASP D CA 1
ATOM 5633 C C . ASP D 1 104 ? 57.607 -12.341 86.237 1.00 38.29 102 ASP D C 1
ATOM 5634 O O . ASP D 1 104 ? 56.802 -11.428 86.463 1.00 35.62 102 ASP D O 1
ATOM 5639 N N . ARG D 1 105 ? 57.272 -13.534 85.737 1.00 40.05 103 ARG D N 1
ATOM 5640 C CA . ARG D 1 105 ? 55.911 -13.925 85.392 1.00 43.13 103 ARG D CA 1
ATOM 5641 C C . ARG D 1 105 ? 54.982 -13.868 86.598 1.00 39.30 103 ARG D C 1
ATOM 5642 O O . ARG D 1 105 ? 53.896 -13.317 86.493 1.00 43.67 103 ARG D O 1
ATOM 5650 N N . VAL D 1 106 ? 55.411 -14.426 87.731 1.00 39.08 104 VAL D N 1
ATOM 5651 C CA . VAL D 1 106 ? 54.563 -14.499 88.928 1.00 38.46 104 VAL D CA 1
ATOM 5652 C C . VAL D 1 106 ? 54.306 -13.094 89.484 1.00 35.54 104 VAL D C 1
ATOM 5653 O O . VAL D 1 106 ? 53.154 -12.721 89.744 1.00 36.96 104 VAL D O 1
ATOM 5657 N N . PHE D 1 107 ? 55.375 -12.308 89.586 1.00 32.04 105 PHE D N 1
ATOM 5658 C CA . PHE D 1 107 ? 55.301 -10.940 90.095 1.00 31.15 105 PHE D CA 1
ATOM 5659 C C . PHE D 1 107 ? 54.370 -10.072 89.262 1.00 31.08 105 PHE D C 1
ATOM 5660 O O . PHE D 1 107 ? 53.537 -9.357 89.822 1.00 30.37 105 PHE D O 1
ATOM 5668 N N . ARG D 1 108 ? 54.510 -10.146 87.936 1.00 29.08 106 ARG D N 1
ATOM 5669 C CA . ARG D 1 108 ? 53.674 -9.377 87.008 1.00 31.23 106 ARG D CA 1
ATOM 5670 C C . ARG D 1 108 ? 52.220 -9.843 87.087 1.00 25.64 106 ARG D C 1
ATOM 5671 O O . ARG D 1 108 ? 51.302 -9.026 87.158 1.00 26.08 106 ARG D O 1
ATOM 5679 N N . LYS D 1 109 ? 52.023 -11.157 87.109 1.00 25.83 107 LYS D N 1
ATOM 5680 C CA . LYS D 1 109 ? 50.693 -11.765 87.106 1.00 31.25 107 LYS D CA 1
ATOM 5681 C C . LYS D 1 109 ? 49.884 -11.386 88.353 1.00 32.42 107 LYS D C 1
ATOM 5682 O O . LYS D 1 109 ? 48.701 -11.026 88.249 1.00 28.65 107 LYS D O 1
ATOM 5688 N N . VAL D 1 110 ? 50.533 -11.458 89.516 1.00 32.13 108 VAL D N 1
ATOM 5689 C CA . VAL D 1 110 ? 49.899 -11.138 90.808 1.00 25.22 108 VAL D CA 1
ATOM 5690 C C . VAL D 1 110 ? 49.481 -9.663 90.860 1.00 28.10 108 VAL D C 1
ATOM 5691 O O . VAL D 1 110 ? 48.355 -9.342 91.266 1.00 23.17 108 VAL D O 1
ATOM 5695 N N . TRP D 1 111 ? 50.359 -8.786 90.380 1.00 19.84 109 TRP D N 1
ATOM 5696 C CA . TRP D 1 111 ? 50.033 -7.357 90.232 1.00 22.67 109 TRP D CA 1
ATOM 5697 C C . TRP D 1 111 ? 48.832 -7.129 89.317 1.00 24.63 109 TRP D C 1
ATOM 5698 O O . TRP D 1 111 ? 47.960 -6.294 89.612 1.00 25.05 109 TRP D O 1
ATOM 5709 N N . GLU D 1 112 ? 48.791 -7.859 88.201 1.00 25.72 110 GLU D N 1
ATOM 5710 C CA . GLU D 1 112 ? 47.712 -7.704 87.220 1.00 29.12 110 GLU D CA 1
ATOM 5711 C C . GLU D 1 112 ? 46.375 -8.165 87.781 1.00 27.50 110 GLU D C 1
ATOM 5712 O O . GLU D 1 112 ? 45.346 -7.534 87.543 1.00 32.25 110 GLU D O 1
ATOM 5718 N N . MET D 1 113 ? 46.417 -9.264 88.528 1.00 27.46 111 MET D N 1
ATOM 5719 C CA . MET D 1 113 ? 45.242 -9.857 89.142 1.00 30.40 111 MET D CA 1
ATOM 5720 C C . MET D 1 113 ? 44.742 -9.039 90.324 1.00 26.32 111 MET D C 1
ATOM 5721 O O . MET D 1 113 ? 43.553 -8.763 90.422 1.00 25.24 111 MET D O 1
ATOM 5726 N N . ALA D 1 114 ? 45.656 -8.651 91.217 1.00 24.70 112 ALA D N 1
ATOM 5727 C CA . ALA D 1 114 ? 45.267 -8.132 92.534 1.00 22.77 112 ALA D CA 1
ATOM 5728 C C . ALA D 1 114 ? 45.382 -6.620 92.726 1.00 24.39 112 ALA D C 1
ATOM 5729 O O . ALA D 1 114 ? 44.827 -6.081 93.673 1.00 24.55 112 ALA D O 1
ATOM 5731 N N . CYS D 1 115 ? 46.113 -5.939 91.853 1.00 22.29 113 CYS D N 1
ATOM 5732 C CA . CYS D 1 115 ? 46.301 -4.502 91.992 1.00 22.30 113 CYS D CA 1
ATOM 5733 C C . CYS D 1 115 ? 45.784 -3.721 90.777 1.00 23.33 113 CYS D C 1
ATOM 5734 O O . CYS D 1 115 ? 44.836 -2.921 90.905 1.00 28.25 113 CYS D O 1
ATOM 5737 N N . TRP D 1 116 ? 46.383 -3.990 89.607 1.00 17.32 114 TRP D N 1
ATOM 5738 C CA . TRP D 1 116 ? 46.006 -3.396 88.317 1.00 13.81 114 TRP D CA 1
ATOM 5739 C C . TRP D 1 116 ? 44.509 -3.508 88.098 1.00 19.60 114 TRP D C 1
ATOM 5740 O O . TRP D 1 116 ? 43.825 -2.519 87.862 1.00 16.97 114 TRP D O 1
ATOM 5751 N N . ALA D 1 117 ? 44.000 -4.725 88.258 1.00 16.59 115 ALA D N 1
ATOM 5752 C CA . ALA D 1 117 ? 42.574 -5.002 88.099 1.00 19.30 115 ALA D CA 1
ATOM 5753 C C . ALA D 1 117 ? 41.680 -4.181 89.019 1.00 22.37 115 ALA D C 1
ATOM 5754 O O . ALA D 1 117 ? 40.572 -3.830 88.632 1.00 30.24 115 ALA D O 1
ATOM 5756 N N . GLY D 1 118 ? 42.154 -3.896 90.232 1.00 17.25 116 GLY D N 1
ATOM 5757 C CA . GLY D 1 118 ? 41.365 -3.191 91.231 1.00 22.33 116 GLY D CA 1
ATOM 5758 C C . GLY D 1 118 ? 41.352 -1.726 90.922 1.00 20.33 116 GLY D C 1
ATOM 5759 O O . GLY D 1 118 ? 40.318 -1.067 91.050 1.00 23.86 116 GLY D O 1
ATOM 5760 N N . PHE D 1 119 ? 42.506 -1.234 90.489 1.00 19.23 117 PHE D N 1
ATOM 5761 C CA . PHE D 1 119 ? 42.618 0.128 89.989 1.00 24.45 117 PHE D CA 1
ATOM 5762 C C . PHE D 1 119 ? 41.626 0.428 88.853 1.00 21.93 117 PHE D C 1
ATOM 5763 O O . PHE D 1 119 ? 40.929 1.444 88.882 1.00 27.63 117 PHE D O 1
ATOM 5771 N N . VAL D 1 120 ? 41.579 -0.454 87.858 1.00 21.81 118 VAL D N 1
ATOM 5772 C CA . VAL D 1 120 ? 40.685 -0.287 86.706 1.00 22.61 118 VAL D CA 1
ATOM 5773 C C . VAL D 1 120 ? 39.232 -0.413 87.167 1.00 22.39 118 VAL D C 1
ATOM 5774 O O . VAL D 1 120 ? 38.412 0.426 86.814 1.00 22.33 118 VAL D O 1
ATOM 5778 N N . SER D 1 121 ? 38.921 -1.446 87.957 1.00 20.97 119 SER D N 1
ATOM 5779 C CA . SER D 1 121 ? 37.567 -1.597 88.553 1.00 20.61 119 SER D CA 1
ATOM 5780 C C . SER D 1 121 ? 37.138 -0.380 89.367 1.00 23.88 119 SER D C 1
ATOM 5781 O O . SER D 1 121 ? 35.966 0.012 89.324 1.00 21.81 119 SER D O 1
ATOM 5784 N N . GLY D 1 122 ? 38.086 0.210 90.105 1.00 18.73 120 GLY D N 1
ATOM 5785 C CA . GLY D 1 122 ? 37.811 1.374 90.933 1.00 19.50 120 GLY D CA 1
ATOM 5786 C C . GLY D 1 122 ? 37.584 2.633 90.106 1.00 23.80 120 GLY D C 1
ATOM 5787 O O . GLY D 1 122 ? 36.607 3.373 90.333 1.00 26.35 120 GLY D O 1
ATOM 5788 N N . ARG D 1 123 ? 38.494 2.887 89.161 1.00 26.22 121 ARG D N 1
ATOM 5789 C CA A ARG D 1 123 ? 38.399 4.063 88.296 0.50 25.33 121 ARG D CA 1
ATOM 5790 C CA B ARG D 1 123 ? 38.407 4.058 88.284 0.50 24.54 121 ARG D CA 1
ATOM 5791 C C . ARG D 1 123 ? 37.118 4.069 87.463 1.00 22.83 121 ARG D C 1
ATOM 5792 O O . ARG D 1 123 ? 36.415 5.085 87.396 1.00 28.17 121 ARG D O 1
ATOM 5807 N N . GLU D 1 124 ? 36.811 2.933 86.848 1.00 25.55 122 GLU D N 1
ATOM 5808 C CA . GLU D 1 124 ? 35.663 2.854 85.953 1.00 27.93 122 GLU D CA 1
ATOM 5809 C C . GLU D 1 124 ? 34.330 2.899 86.708 1.00 28.14 122 GLU D C 1
ATOM 5810 O O . GLU D 1 124 ? 33.375 3.510 86.223 1.00 29.15 122 GLU D O 1
ATOM 5816 N N . SER D 1 125 ? 34.284 2.284 87.898 1.00 26.77 123 SER D N 1
ATOM 5817 C CA . SER D 1 125 ? 33.143 2.436 88.817 1.00 24.42 123 SER D CA 1
ATOM 5818 C C . SER D 1 125 ? 32.941 3.888 89.198 1.00 21.90 123 SER D C 1
ATOM 5819 O O . SER D 1 125 ? 31.827 4.399 89.138 1.00 23.66 123 SER D O 1
ATOM 5822 N N . ALA D 1 126 ? 34.026 4.565 89.554 1.00 25.47 124 ALA D N 1
ATOM 5823 C CA . ALA D 1 126 ? 33.942 5.972 89.935 1.00 21.84 124 ALA D CA 1
ATOM 5824 C C . ALA D 1 126 ? 33.332 6.799 88.798 1.00 22.94 124 ALA D C 1
ATOM 5825 O O . ALA D 1 126 ? 32.459 7.632 89.057 1.00 28.24 124 ALA D O 1
ATOM 5827 N N . ARG D 1 127 ? 33.769 6.531 87.555 1.00 25.61 125 ARG D N 1
ATOM 5828 C CA A ARG D 1 127 ? 33.261 7.227 86.373 0.50 25.65 125 ARG D CA 1
ATOM 5829 C CA B ARG D 1 127 ? 33.261 7.219 86.362 0.50 23.25 125 ARG D CA 1
ATOM 5830 C C . ARG D 1 127 ? 31.750 7.066 86.255 1.00 25.42 125 ARG D C 1
ATOM 5831 O O . ARG D 1 127 ? 31.031 8.041 86.090 1.00 29.16 125 ARG D O 1
ATOM 5846 N N . LEU D 1 128 ? 31.278 5.829 86.366 1.00 26.34 126 LEU D N 1
ATOM 5847 C CA . LEU D 1 128 ? 29.843 5.548 86.303 1.00 28.16 126 LEU D CA 1
ATOM 5848 C C . LEU D 1 128 ? 29.042 6.117 87.489 1.00 27.91 126 LEU D C 1
ATOM 5849 O O . LEU D 1 128 ? 27.934 6.622 87.305 1.00 28.06 126 LEU D O 1
ATOM 5854 N N . MET D 1 129 ? 29.625 6.067 88.689 1.00 29.17 127 MET D N 1
ATOM 5855 C CA . MET D 1 129 ? 28.923 6.461 89.916 1.00 22.94 127 MET D CA 1
ATOM 5856 C C . MET D 1 129 ? 28.812 7.958 90.056 1.00 29.17 127 MET D C 1
ATOM 5857 O O . MET D 1 129 ? 27.765 8.460 90.492 1.00 28.81 127 MET D O 1
ATOM 5862 N N . LEU D 1 130 ? 29.866 8.680 89.674 1.00 27.73 128 LEU D N 1
ATOM 5863 C CA . LEU D 1 130 ? 29.879 10.145 89.788 1.00 33.11 128 LEU D CA 1
ATOM 5864 C C . LEU D 1 130 ? 28.847 10.830 88.886 1.00 36.03 128 LEU D C 1
ATOM 5865 O O . LEU D 1 130 ? 28.385 11.934 89.188 1.00 39.21 128 LEU D O 1
ATOM 5870 N N . ALA D 1 131 ? 28.505 10.165 87.785 1.00 40.15 129 ALA D N 1
ATOM 5871 C CA . ALA D 1 131 ? 27.413 10.579 86.901 1.00 40.71 129 ALA D CA 1
ATOM 5872 C C . ALA D 1 131 ? 26.053 10.433 87.592 1.00 41.37 129 ALA D C 1
ATOM 5873 O O . ALA D 1 131 ? 25.144 11.215 87.332 1.00 42.00 129 ALA D O 1
ATOM 5875 N N . HIS D 1 132 ? 25.923 9.438 88.472 1.00 40.43 130 HIS D N 1
ATOM 5876 C CA . HIS D 1 132 ? 24.721 9.265 89.299 1.00 35.46 130 HIS D CA 1
ATOM 5877 C C . HIS D 1 132 ? 24.771 10.089 90.584 1.00 36.69 130 HIS D C 1
ATOM 5878 O O . HIS D 1 132 ? 23.753 10.272 91.229 1.00 36.16 130 HIS D O 1
ATOM 5885 N N . GLY D 1 133 ? 25.952 10.568 90.967 1.00 35.34 131 GLY D N 1
ATOM 5886 C CA . GLY D 1 133 ? 26.090 11.416 92.153 1.00 37.11 131 GLY D CA 1
ATOM 5887 C C . GLY D 1 133 ? 26.244 10.696 93.486 1.00 37.64 131 GLY D C 1
ATOM 5888 O O . GLY D 1 133 ? 26.256 11.342 94.535 1.00 39.80 131 GLY D O 1
ATOM 5889 N N . GLN D 1 134 ? 26.373 9.369 93.445 1.00 35.70 132 GLN D N 1
ATOM 5890 C CA . GLN D 1 134 ? 26.511 8.530 94.643 1.00 34.41 132 GLN D CA 1
ATOM 5891 C C . GLN D 1 134 ? 27.023 7.140 94.280 1.00 31.85 132 GLN D C 1
ATOM 5892 O O . GLN D 1 134 ? 26.912 6.705 93.131 1.00 30.90 132 GLN D O 1
ATOM 5898 N N . GLY D 1 135 ? 27.557 6.429 95.261 1.00 27.75 133 GLY D N 1
ATOM 5899 C CA . GLY D 1 135 ? 28.044 5.079 95.006 1.00 27.21 133 GLY D CA 1
ATOM 5900 C C . GLY D 1 135 ? 28.970 4.581 96.090 1.00 28.85 133 GLY D C 1
ATOM 5901 O O . GLY D 1 135 ? 29.368 5.344 96.966 1.00 25.72 133 GLY D O 1
ATOM 5902 N N . LYS D 1 136 ? 29.278 3.283 96.060 1.00 24.69 134 LYS D N 1
ATOM 5903 C CA A LYS D 1 136 ? 30.171 2.686 97.047 0.50 27.35 134 LYS D CA 1
ATOM 5904 C CA B LYS D 1 136 ? 30.164 2.668 97.044 0.50 26.31 134 LYS D CA 1
ATOM 5905 C C . LYS D 1 136 ? 31.150 1.751 96.324 1.00 25.70 134 LYS D C 1
ATOM 5906 O O . LYS D 1 136 ? 30.747 0.958 95.478 1.00 27.29 134 LYS D O 1
ATOM 5917 N N . ILE D 1 137 ? 32.444 1.859 96.645 1.00 21.42 135 ILE D N 1
ATOM 5918 C CA . ILE D 1 137 ? 33.469 1.022 95.986 1.00 22.39 135 ILE D CA 1
ATOM 5919 C C . ILE D 1 137 ? 34.268 0.295 97.056 1.00 15.95 135 ILE D C 1
ATOM 5920 O O . ILE D 1 137 ? 34.966 0.923 97.822 1.00 17.97 135 ILE D O 1
ATOM 5925 N N . PHE D 1 138 ? 34.165 -1.033 97.114 1.00 19.81 136 PHE D N 1
ATOM 5926 C CA . PHE D 1 138 ? 34.693 -1.753 98.248 1.00 19.91 136 PHE D CA 1
ATOM 5927 C C . PHE D 1 138 ? 35.749 -2.708 97.735 1.00 24.33 136 PHE D C 1
ATOM 5928 O O . PHE D 1 138 ? 35.524 -3.439 96.768 1.00 19.59 136 PHE D O 1
ATOM 5936 N N . PHE D 1 139 ? 36.906 -2.688 98.377 1.00 20.57 137 PHE D N 1
ATOM 5937 C CA . PHE D 1 139 ? 37.992 -3.588 98.009 1.00 21.11 137 PHE D CA 1
ATOM 5938 C C . PHE D 1 139 ? 38.288 -4.590 99.117 1.00 23.26 137 PHE D C 1
ATOM 5939 O O . PHE D 1 139 ? 38.342 -4.225 100.287 1.00 20.40 137 PHE D O 1
ATOM 5947 N N . THR D 1 140 ? 38.530 -5.847 98.746 1.00 23.38 138 THR D N 1
ATOM 5948 C CA . THR D 1 140 ? 38.942 -6.858 99.701 1.00 21.72 138 THR D CA 1
ATOM 5949 C C . THR D 1 140 ? 40.440 -6.846 99.912 1.00 30.29 138 THR D C 1
ATOM 5950 O O . THR D 1 140 ? 41.216 -7.078 98.975 1.00 28.39 138 THR D O 1
ATOM 5954 N N . GLY D 1 141 ? 40.831 -6.590 101.155 1.00 29.08 139 GLY D N 1
ATOM 5955 C CA . GLY D 1 141 ? 42.217 -6.696 101.568 1.00 26.51 139 GLY D CA 1
ATOM 5956 C C . GLY D 1 141 ? 42.514 -8.007 102.266 1.00 25.57 139 GLY D C 1
ATOM 5957 O O . GLY D 1 141 ? 41.640 -8.884 102.427 1.00 27.57 139 GLY D O 1
ATOM 5958 N N . ALA D 1 142 ? 43.762 -8.122 102.691 1.00 21.69 140 ALA D N 1
ATOM 5959 C CA . ALA D 1 142 ? 44.297 -9.289 103.399 1.00 26.42 140 ALA D CA 1
ATOM 5960 C C . ALA D 1 142 ? 45.339 -8.756 104.382 1.00 26.02 140 ALA D C 1
ATOM 5961 O O . ALA D 1 142 ? 45.607 -7.555 104.396 1.00 21.35 140 ALA D O 1
ATOM 5963 N N . THR D 1 143 ? 45.945 -9.629 105.189 1.00 27.25 141 THR D N 1
ATOM 5964 C CA . THR D 1 143 ? 47.050 -9.193 106.066 1.00 28.91 141 THR D CA 1
ATOM 5965 C C . THR D 1 143 ? 48.266 -8.789 105.267 1.00 27.84 141 THR D C 1
ATOM 5966 O O . THR D 1 143 ? 49.063 -7.963 105.725 1.00 29.02 141 THR D O 1
ATOM 5970 N N . ALA D 1 144 ? 48.384 -9.337 104.054 1.00 22.99 142 ALA D N 1
ATOM 5971 C CA . ALA D 1 144 ? 49.455 -8.935 103.127 1.00 22.27 142 ALA D CA 1
ATOM 5972 C C . ALA D 1 144 ? 49.325 -7.506 102.574 1.00 18.22 142 ALA D C 1
ATOM 5973 O O . ALA D 1 144 ? 50.296 -6.984 102.050 1.00 18.66 142 ALA D O 1
ATOM 5975 N N . SER D 1 145 ? 48.145 -6.877 102.703 1.00 17.19 143 SER D N 1
ATOM 5976 C CA . SER D 1 145 ? 47.968 -5.430 102.443 1.00 19.13 143 SER D CA 1
ATOM 5977 C C . SER D 1 145 ? 48.645 -4.538 103.481 1.00 24.77 143 SER D C 1
ATOM 5978 O O . SER D 1 145 ? 48.845 -3.344 103.236 1.00 25.59 143 SER D O 1
ATOM 5981 N N . LEU D 1 146 ? 48.968 -5.122 104.637 1.00 26.98 144 LEU D N 1
ATOM 5982 C CA . LEU D 1 146 ? 49.479 -4.402 105.815 1.00 26.27 144 LEU D CA 1
ATOM 5983 C C . LEU D 1 146 ? 50.933 -4.689 106.131 1.00 24.71 144 LEU D C 1
ATOM 5984 O O . LEU D 1 146 ? 51.665 -3.807 106.565 1.00 21.71 144 LEU D O 1
ATOM 5989 N N . ARG D 1 147 ? 51.367 -5.924 105.923 1.00 22.18 145 ARG D N 1
ATOM 5990 C CA . ARG D 1 147 ? 52.764 -6.230 106.187 1.00 24.34 145 ARG D CA 1
ATOM 5991 C C . ARG D 1 147 ? 53.248 -7.307 105.247 1.00 24.68 145 A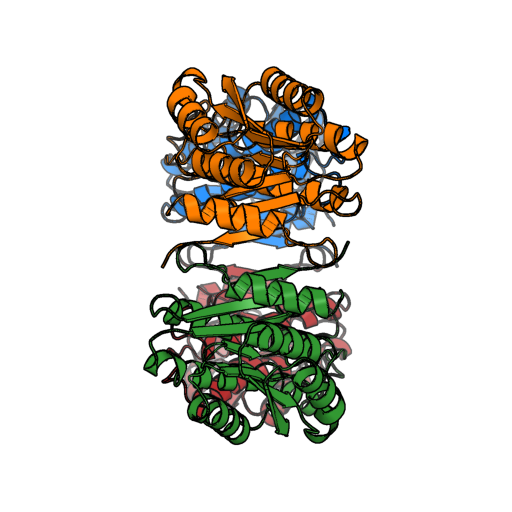RG D C 1
ATOM 5992 O O . ARG D 1 147 ? 52.502 -8.212 104.912 1.00 26.80 145 ARG D O 1
ATOM 6000 N N . GLY D 1 148 ? 54.499 -7.209 104.828 1.00 24.30 146 GLY D N 1
ATOM 6001 C CA . GLY D 1 148 ? 55.054 -8.183 103.917 1.00 26.39 146 GLY D CA 1
ATOM 6002 C C . GLY D 1 148 ? 55.880 -9.212 104.650 1.00 31.45 146 GLY D C 1
ATOM 6003 O O . GLY D 1 148 ? 56.938 -8.895 105.176 1.00 38.09 146 GLY D O 1
ATOM 6004 N N . GLY D 1 149 ? 55.393 -10.447 104.685 1.00 32.59 147 GLY D N 1
ATOM 6005 C CA . GLY D 1 149 ? 56.140 -11.539 105.297 1.00 33.52 147 GLY D CA 1
ATOM 6006 C C . GLY D 1 149 ? 57.064 -12.225 104.321 1.00 34.74 147 GLY D C 1
ATOM 6007 O O . GLY D 1 149 ? 57.033 -11.944 103.119 1.00 39.33 147 GLY D O 1
ATOM 6008 N N . SER D 1 150 ? 57.880 -13.133 104.847 1.00 34.54 148 SER D N 1
ATOM 6009 C CA . SER D 1 150 ? 58.828 -13.908 104.060 1.00 31.16 148 SER D CA 1
ATOM 6010 C C . SER D 1 150 ? 58.103 -14.755 103.025 1.00 33.19 148 SER D C 1
ATOM 6011 O O . SER D 1 150 ? 57.170 -15.499 103.354 1.00 29.70 148 SER D O 1
ATOM 6014 N N . GLY D 1 151 ? 58.522 -14.618 101.772 1.00 33.10 149 GLY D N 1
ATOM 6015 C CA . GLY D 1 151 ? 57.892 -15.330 100.661 1.00 35.07 149 GLY D CA 1
ATOM 6016 C C . GLY D 1 151 ? 56.759 -14.588 99.963 1.00 36.12 149 GLY D C 1
ATOM 6017 O O . GLY D 1 151 ? 56.261 -15.038 98.938 1.00 35.98 149 GLY D O 1
ATOM 6018 N N . PHE D 1 152 ? 56.350 -13.448 100.516 1.00 34.19 150 PHE D N 1
ATOM 6019 C CA . PHE D 1 152 ? 55.150 -12.755 100.044 1.00 29.78 150 PHE D CA 1
ATOM 6020 C C . PHE D 1 152 ? 55.427 -11.471 99.261 1.00 24.65 150 PHE D C 1
ATOM 6021 O O . PHE D 1 152 ? 54.521 -10.660 99.110 1.00 31.05 150 PHE D O 1
ATOM 6029 N N . ALA D 1 153 ? 56.650 -11.294 98.759 1.00 27.75 151 ALA D N 1
ATOM 6030 C CA . ALA D 1 153 ? 57.017 -10.115 97.956 1.00 28.79 151 ALA D CA 1
ATOM 6031 C C . ALA D 1 153 ? 56.068 -9.850 96.801 1.00 32.34 151 ALA D C 1
ATOM 6032 O O . ALA D 1 153 ? 55.635 -8.724 96.617 1.00 30.13 151 ALA D O 1
ATOM 6034 N N . ALA D 1 154 ? 55.742 -10.889 96.034 1.00 33.24 152 ALA D N 1
ATOM 6035 C CA . ALA D 1 154 ? 54.818 -10.735 94.920 1.00 32.69 152 ALA D CA 1
ATOM 6036 C C . ALA D 1 154 ? 53.413 -10.358 95.411 1.00 31.08 152 ALA D C 1
ATOM 6037 O O . ALA D 1 154 ? 52.849 -9.332 94.988 1.00 32.14 152 ALA D O 1
ATOM 6039 N N . PHE D 1 155 ? 52.883 -11.164 96.331 1.00 27.18 153 PHE D N 1
ATOM 6040 C CA . PHE D 1 155 ? 51.524 -10.983 96.839 1.00 23.02 153 PHE D CA 1
ATOM 6041 C C . PHE D 1 155 ? 51.337 -9.702 97.676 1.00 22.79 153 PHE D C 1
ATOM 6042 O O . PHE D 1 155 ? 50.421 -8.909 97.411 1.00 22.60 153 PHE D O 1
ATOM 6050 N N . ALA D 1 156 ? 52.214 -9.479 98.654 1.00 24.33 154 ALA D N 1
ATOM 6051 C CA . ALA D 1 156 ? 52.143 -8.259 99.468 1.00 26.29 154 ALA D CA 1
ATOM 6052 C C . ALA D 1 156 ? 52.311 -7.023 98.606 1.00 23.96 154 ALA D C 1
ATOM 6053 O O . ALA D 1 156 ? 51.624 -6.023 98.845 1.00 22.34 154 ALA D O 1
ATOM 6055 N N . SER D 1 157 ? 53.189 -7.080 97.599 1.00 24.84 155 SER D N 1
ATOM 6056 C CA . SER D 1 157 ? 53.354 -5.932 96.690 1.00 26.80 155 SER D CA 1
ATOM 6057 C C . SER D 1 157 ? 52.037 -5.528 96.042 1.00 25.41 155 SER D C 1
ATOM 6058 O O . SER D 1 157 ? 51.664 -4.348 96.065 1.00 26.03 155 SER D O 1
ATOM 6061 N N . ALA D 1 158 ? 51.319 -6.515 95.500 1.00 20.74 156 ALA D N 1
ATOM 6062 C CA . ALA D 1 158 ? 50.028 -6.254 94.871 1.00 21.72 156 ALA D CA 1
ATOM 6063 C C . ALA D 1 158 ? 48.988 -5.755 95.880 1.00 21.32 156 ALA D C 1
ATOM 6064 O O . ALA D 1 158 ? 48.244 -4.799 95.593 1.00 26.39 156 ALA D O 1
ATOM 6066 N N . LYS D 1 159 ? 48.936 -6.370 97.067 1.00 20.09 157 LYS D N 1
ATOM 6067 C CA . LYS D 1 159 ? 47.961 -5.950 98.083 1.00 20.23 157 LYS D CA 1
ATOM 6068 C C . LYS D 1 159 ? 48.266 -4.581 98.704 1.00 21.00 157 LYS D C 1
ATOM 6069 O O . LYS D 1 159 ? 47.338 -3.797 98.940 1.00 19.20 157 LYS D O 1
ATOM 6075 N N . PHE D 1 160 ? 49.544 -4.287 98.956 1.00 15.20 158 PHE D N 1
ATOM 6076 C CA . PHE D 1 160 ? 49.925 -2.911 99.367 1.00 21.45 158 PHE D CA 1
ATOM 6077 C C . PHE D 1 160 ? 49.487 -1.940 98.263 1.00 17.21 158 PHE D C 1
ATOM 6078 O O . PHE D 1 160 ? 48.868 -0.902 98.528 1.00 26.39 158 PHE D O 1
ATOM 6086 N N . GLY D 1 161 ? 49.841 -2.292 97.021 1.00 18.77 159 GLY D N 1
ATOM 6087 C CA . GLY D 1 161 ? 49.407 -1.578 95.821 1.00 19.95 159 GLY D CA 1
ATOM 6088 C C . GLY D 1 161 ? 47.929 -1.251 95.788 1.00 17.90 159 GLY D C 1
ATOM 6089 O O . GLY D 1 161 ? 47.558 -0.110 95.547 1.00 21.84 159 GLY D O 1
ATOM 6090 N N . LEU D 1 162 ? 47.080 -2.247 96.035 1.00 17.06 160 LEU D N 1
ATOM 6091 C CA . LEU D 1 162 ? 45.640 -2.020 96.040 1.00 20.81 160 LEU D CA 1
ATOM 6092 C C . LEU D 1 162 ? 45.181 -1.084 97.175 1.00 21.97 160 LEU D C 1
ATOM 6093 O O . LEU D 1 162 ? 44.275 -0.246 96.985 1.00 23.78 160 LEU D O 1
ATOM 6098 N N . ARG D 1 163 ? 45.813 -1.229 98.343 1.00 17.48 161 ARG D N 1
ATOM 6099 C CA . ARG D 1 163 ? 45.484 -0.429 99.533 1.00 20.69 161 ARG D CA 1
ATOM 6100 C C . ARG D 1 163 ? 45.730 1.042 99.251 1.00 17.99 161 ARG D C 1
ATOM 6101 O O . ARG D 1 163 ? 44.906 1.889 99.571 1.00 28.61 161 ARG D O 1
ATOM 6109 N N . ALA D 1 164 ? 46.851 1.327 98.606 1.00 15.11 162 ALA D N 1
ATOM 6110 C CA . ALA D 1 164 ? 47.183 2.703 98.218 1.00 18.65 162 ALA D CA 1
ATOM 6111 C C . ALA D 1 164 ? 46.200 3.319 97.223 1.00 19.56 162 ALA D C 1
ATOM 6112 O O . ALA D 1 164 ? 45.884 4.512 97.318 1.00 23.19 162 ALA D O 1
ATOM 6114 N N . VAL D 1 165 ? 45.740 2.509 96.265 1.00 24.15 163 VAL D N 1
ATOM 6115 C CA . VAL D 1 165 ? 44.719 2.925 95.302 1.00 22.45 163 VAL D CA 1
ATOM 6116 C C . VAL D 1 165 ? 43.459 3.293 96.058 1.00 22.36 163 VAL D C 1
ATOM 6117 O O . VAL D 1 165 ? 42.922 4.386 95.872 1.00 23.43 163 VAL D O 1
ATOM 6121 N N . ALA D 1 166 ? 43.028 2.400 96.952 1.00 20.16 164 ALA D N 1
ATOM 6122 C CA . ALA D 1 166 ? 41.842 2.640 97.783 1.00 17.55 164 ALA D CA 1
ATOM 6123 C C . ALA D 1 166 ? 41.943 3.928 98.607 1.00 18.80 164 ALA D C 1
ATOM 6124 O O . ALA D 1 166 ? 41.006 4.733 98.617 1.00 21.44 164 ALA D O 1
ATOM 6126 N N . GLN D 1 167 ? 43.104 4.163 99.213 1.00 21.45 165 GLN D N 1
ATOM 6127 C CA . GLN D 1 167 ? 43.360 5.377 99.995 1.00 22.26 165 GLN D CA 1
ATOM 6128 C C . GLN D 1 167 ? 43.233 6.652 99.170 1.00 23.49 165 GLN D C 1
ATOM 6129 O O . GLN D 1 167 ? 42.505 7.577 99.566 1.00 27.76 165 GLN D O 1
ATOM 6135 N N . SER D 1 168 ? 43.943 6.701 98.037 1.00 21.69 166 SER D N 1
ATOM 6136 C CA . SER D 1 168 ? 43.922 7.875 97.159 1.00 19.18 166 SER D CA 1
ATOM 6137 C C . SER D 1 168 ? 42.539 8.124 96.605 1.00 21.19 166 SER D C 1
ATOM 6138 O O . SER D 1 168 ? 42.117 9.268 96.521 1.00 18.54 166 SER D O 1
ATOM 6141 N N . MET D 1 169 ? 41.838 7.049 96.241 1.00 16.76 167 MET D N 1
ATOM 6142 C CA . MET D 1 169 ? 40.462 7.162 95.762 1.00 20.00 167 MET D CA 1
ATOM 6143 C C . MET D 1 169 ? 39.556 7.750 96.845 1.00 21.05 167 MET D C 1
ATOM 6144 O O . MET D 1 169 ? 38.792 8.676 96.572 1.00 30.09 167 MET D O 1
ATOM 6149 N N . ALA D 1 170 ? 39.672 7.233 98.072 1.00 20.41 168 ALA D N 1
ATOM 6150 C CA . ALA D 1 170 ? 38.874 7.677 99.215 1.00 22.68 168 ALA D CA 1
ATOM 6151 C C . ALA D 1 170 ? 39.130 9.144 99.518 1.00 24.26 168 ALA D C 1
ATOM 6152 O O . ALA D 1 170 ? 38.187 9.885 99.753 1.00 25.08 168 ALA D O 1
ATOM 6154 N N . ARG D 1 171 ? 40.397 9.558 99.494 1.00 19.33 169 ARG D N 1
ATOM 6155 C CA . ARG D 1 171 ? 40.731 10.959 99.744 1.00 24.06 169 ARG D CA 1
ATOM 6156 C C . ARG D 1 171 ? 40.037 11.886 98.748 1.00 22.42 169 ARG D C 1
ATOM 6157 O O . ARG D 1 171 ? 39.499 12.923 99.139 1.00 29.46 169 ARG D O 1
ATOM 6165 N N . GLU D 1 172 ? 40.041 11.492 97.471 1.00 23.21 170 GLU D N 1
ATOM 6166 C CA . GLU D 1 172 ? 39.400 12.250 96.399 1.00 27.72 170 GLU D CA 1
ATOM 6167 C C . GLU D 1 172 ? 37.864 12.156 96.354 1.00 28.54 170 GLU D C 1
ATOM 6168 O O . GLU D 1 172 ? 37.176 13.163 96.145 1.00 24.32 170 GLU D O 1
ATOM 6174 N N . LEU D 1 173 ? 37.334 10.949 96.533 1.00 24.00 171 LEU D N 1
ATOM 6175 C CA . LEU D 1 173 ? 35.927 10.675 96.210 1.00 25.47 171 LEU D CA 1
ATOM 6176 C C . LEU D 1 173 ? 34.950 10.620 97.385 1.00 29.29 171 LEU D C 1
ATOM 6177 O O . LEU D 1 173 ? 33.736 10.747 97.175 1.00 26.27 171 LEU D O 1
ATOM 6182 N N . MET D 1 174 ? 35.450 10.405 98.604 1.00 29.36 172 MET D N 1
ATOM 6183 C CA . MET D 1 174 ? 34.573 10.515 99.788 1.00 32.89 172 MET D CA 1
ATOM 6184 C C . MET D 1 174 ? 33.907 11.896 99.908 1.00 30.90 172 MET D C 1
ATOM 6185 O O . MET D 1 174 ? 32.689 11.956 100.129 1.00 22.70 172 MET D O 1
ATOM 6190 N N . PRO D 1 175 ? 34.671 13.000 99.687 1.00 28.81 173 PRO D N 1
ATOM 6191 C CA . PRO D 1 175 ? 34.002 14.310 99.597 1.00 29.97 173 PRO D CA 1
ATOM 6192 C C . PRO D 1 175 ? 33.053 14.505 98.397 1.00 37.04 173 PRO D C 1
ATOM 6193 O O . PRO D 1 175 ? 32.454 15.571 98.267 1.00 40.57 173 PRO D O 1
ATOM 6197 N N . LYS D 1 176 ? 32.928 13.498 97.537 1.00 28.63 174 LYS D N 1
ATOM 6198 C CA . LYS D 1 176 ? 32.104 13.571 96.341 1.00 29.98 174 LYS D CA 1
ATOM 6199 C C . LYS D 1 176 ? 31.023 12.496 96.408 1.00 26.63 174 LYS D C 1
ATOM 6200 O O . LYS D 1 176 ? 30.520 12.049 95.393 1.00 30.91 174 LYS D O 1
ATOM 6206 N N . ASN D 1 177 ? 30.703 12.089 97.631 1.00 23.99 175 ASN D N 1
ATOM 6207 C CA . ASN D 1 177 ? 29.595 11.189 97.945 1.00 26.81 175 ASN D CA 1
ATOM 6208 C C . ASN D 1 177 ? 29.806 9.760 97.443 1.00 24.03 175 ASN D C 1
ATOM 6209 O O . ASN D 1 177 ? 28.855 9.008 97.194 1.00 34.35 175 ASN D O 1
ATOM 6214 N N . ILE D 1 178 ? 31.073 9.368 97.327 1.00 28.53 176 ILE D N 1
ATOM 6215 C CA . ILE D 1 178 ? 31.388 7.981 97.008 1.00 25.12 176 ILE D CA 1
ATOM 6216 C C . ILE D 1 178 ? 32.075 7.337 98.207 1.00 23.63 176 ILE D C 1
ATOM 6217 O O . ILE D 1 178 ? 33.098 7.825 98.670 1.00 21.20 176 ILE D O 1
ATOM 6222 N N . HIS D 1 179 ? 31.494 6.259 98.727 1.00 19.31 177 HIS D N 1
ATOM 6223 C CA . HIS D 1 179 ? 32.067 5.615 99.907 1.00 24.81 177 HIS D CA 1
ATOM 6224 C C . HIS D 1 179 ? 33.058 4.573 99.458 1.00 17.82 177 HIS D C 1
ATOM 6225 O O . HIS D 1 179 ? 32.709 3.441 99.143 1.00 21.14 177 HIS D O 1
ATOM 6232 N N . VAL D 1 180 ? 34.320 4.954 99.460 1.00 24.94 178 VAL D N 1
ATOM 6233 C CA . VAL D 1 180 ? 35.368 3.980 99.199 1.00 20.84 178 VAL D CA 1
ATOM 6234 C C . VAL D 1 180 ? 35.770 3.276 100.505 1.00 23.05 178 VAL D C 1
ATOM 6235 O O . VAL D 1 180 ? 36.021 3.926 101.505 1.00 23.68 178 VAL D O 1
ATOM 6239 N N . ALA D 1 181 ? 35.861 1.949 100.498 1.00 19.74 179 ALA D N 1
ATOM 6240 C CA . ALA D 1 181 ? 36.257 1.239 101.697 1.00 19.97 179 ALA D CA 1
ATOM 6241 C C . ALA D 1 181 ? 37.182 0.075 101.391 1.00 16.72 179 ALA D C 1
ATOM 6242 O O . ALA D 1 181 ? 37.241 -0.420 100.271 1.00 19.74 179 ALA D O 1
ATOM 6244 N N . HIS D 1 182 ? 37.900 -0.358 102.403 1.00 21.46 180 HIS D N 1
ATOM 6245 C CA . HIS D 1 182 ? 38.882 -1.407 102.237 1.00 19.34 180 HIS D CA 1
ATOM 6246 C C . HIS D 1 182 ? 38.713 -2.380 103.410 1.00 25.55 180 HIS D C 1
ATOM 6247 O O . HIS D 1 182 ? 39.035 -2.054 104.550 1.00 27.15 180 HIS D O 1
ATOM 6254 N N . LEU D 1 183 ? 38.169 -3.559 103.123 1.00 23.24 181 LEU D N 1
ATOM 6255 C CA . LEU D 1 183 ? 37.861 -4.551 104.138 1.00 19.93 181 LEU D CA 1
ATOM 6256 C C . LEU D 1 183 ? 38.959 -5.591 104.180 1.00 24.90 181 LEU D C 1
ATOM 6257 O O . LEU D 1 183 ? 39.098 -6.382 103.254 1.00 30.27 181 LEU D O 1
ATOM 6262 N N . ILE D 1 184 ? 39.727 -5.594 105.260 1.00 28.13 182 ILE D N 1
ATOM 6263 C CA . ILE D 1 184 ? 40.824 -6.535 105.424 1.00 29.73 182 ILE D CA 1
ATOM 6264 C C . ILE D 1 184 ? 40.339 -7.823 106.084 1.00 27.83 182 ILE D C 1
ATOM 6265 O O . ILE D 1 184 ? 39.838 -7.806 107.202 1.00 26.32 182 ILE D O 1
ATOM 6270 N N . ILE D 1 185 ? 40.479 -8.933 105.371 1.00 34.19 183 ILE D N 1
ATOM 6271 C CA . ILE D 1 185 ? 40.059 -10.242 105.860 1.00 37.04 183 ILE D CA 1
ATOM 6272 C C . ILE D 1 185 ? 41.284 -10.978 106.378 1.00 44.07 183 ILE D C 1
ATOM 6273 O O . ILE D 1 185 ? 42.363 -10.905 105.786 1.00 43.42 183 ILE D O 1
ATOM 6278 N N . ASP D 1 186 ? 41.110 -11.676 107.496 1.00 55.79 184 ASP D N 1
ATOM 6279 C CA . ASP D 1 186 ? 42.220 -12.302 108.190 1.00 61.67 184 ASP D CA 1
ATOM 6280 C C . ASP D 1 186 ? 41.960 -13.786 108.493 1.00 60.78 184 ASP D C 1
ATOM 6281 O O . ASP D 1 186 ? 40.985 -14.142 109.160 1.00 63.35 184 ASP D O 1
ATOM 6286 N N . MET D 1 214 ? 36.627 -18.021 107.965 1.00 68.41 212 MET D N 1
ATOM 6287 C CA . MET D 1 214 ? 35.298 -17.781 108.514 1.00 68.54 212 MET D CA 1
ATOM 6288 C C . MET D 1 214 ? 34.212 -18.266 107.560 1.00 72.10 212 MET D C 1
ATOM 6289 O O . MET D 1 214 ? 34.500 -18.695 106.442 1.00 78.52 212 MET D O 1
ATOM 6294 N N . PRO D 1 215 ? 32.963 -18.195 108.008 1.00 68.33 213 PRO D N 1
ATOM 6295 C CA . PRO D 1 215 ? 31.828 -18.006 107.099 1.00 67.93 213 PRO D CA 1
ATOM 6296 C C . PRO D 1 215 ? 32.085 -16.886 106.096 1.00 64.85 213 PRO D C 1
ATOM 6297 O O . PRO D 1 215 ? 32.154 -15.719 106.480 1.00 65.23 213 PRO D O 1
ATOM 6301 N N . PRO D 1 216 ? 32.226 -17.246 104.824 1.00 60.63 214 PRO D N 1
ATOM 6302 C CA . PRO D 1 216 ? 31.913 -16.327 103.725 1.00 56.22 214 PRO D CA 1
ATOM 6303 C C . PRO D 1 216 ? 30.773 -15.380 104.084 1.00 51.80 214 PRO D C 1
ATOM 6304 O O . PRO D 1 216 ? 30.830 -14.195 103.756 1.00 50.25 214 PRO D O 1
ATOM 6308 N N . ALA D 1 217 ? 29.751 -15.904 104.753 1.00 48.09 215 ALA D N 1
ATOM 6309 C CA . ALA D 1 217 ? 28.529 -15.138 105.016 1.00 46.74 215 ALA D CA 1
ATOM 6310 C C . ALA D 1 217 ? 28.807 -13.957 105.942 1.00 45.13 215 ALA D C 1
ATOM 6311 O O . ALA D 1 217 ? 28.140 -12.923 105.865 1.0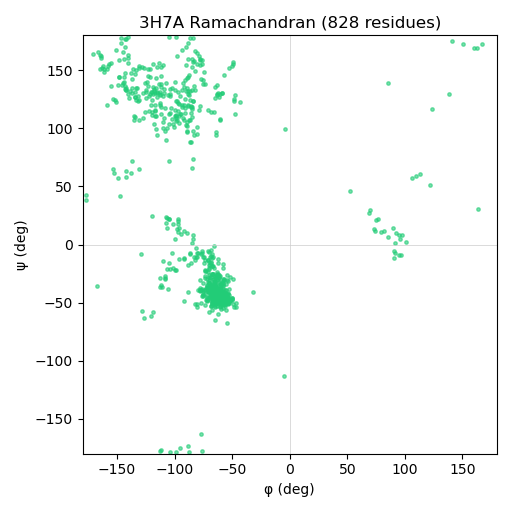0 41.39 215 ALA D O 1
ATOM 6313 N N . ALA D 1 218 ? 29.806 -14.126 106.804 1.00 42.91 216 ALA D N 1
ATOM 6314 C CA . ALA D 1 218 ? 30.221 -13.086 107.732 1.00 43.97 216 ALA D CA 1
ATOM 6315 C C . ALA D 1 218 ? 30.939 -11.943 107.018 1.00 39.25 216 ALA D C 1
ATOM 6316 O O . ALA D 1 218 ? 30.787 -10.786 107.413 1.00 39.32 216 ALA D O 1
ATOM 6318 N N . VAL D 1 219 ? 31.698 -12.273 105.967 1.00 37.66 217 VAL D N 1
ATOM 6319 C CA . VAL D 1 219 ? 32.330 -11.261 105.098 1.00 32.77 217 VAL D CA 1
ATOM 6320 C C . VAL D 1 219 ? 31.256 -10.455 104.364 1.00 33.97 217 VAL D C 1
ATOM 6321 O O . VAL D 1 219 ? 31.315 -9.224 104.320 1.00 31.63 217 VAL D O 1
ATOM 6325 N N . ALA D 1 220 ? 30.261 -11.161 103.824 1.00 32.09 218 ALA D N 1
ATOM 6326 C CA . ALA D 1 220 ? 29.131 -10.532 103.145 1.00 32.83 218 ALA D CA 1
ATOM 6327 C C . ALA D 1 220 ? 28.365 -9.574 104.074 1.00 33.20 218 ALA D C 1
ATOM 6328 O O . ALA D 1 220 ? 27.996 -8.468 103.667 1.00 34.70 218 ALA D O 1
ATOM 6330 N N . GLY D 1 221 ? 28.171 -9.993 105.329 1.00 32.89 219 GLY D N 1
ATOM 6331 C CA . GLY D 1 221 ? 27.487 -9.192 106.342 1.00 24.10 219 GLY D CA 1
ATOM 6332 C C . GLY D 1 221 ? 28.259 -7.939 106.678 1.00 26.24 219 GLY D C 1
ATOM 6333 O O . GLY D 1 221 ? 27.671 -6.880 106.893 1.00 25.15 219 GLY D O 1
ATOM 6334 N N . ALA D 1 222 ? 29.582 -8.071 106.702 1.00 22.79 220 ALA D N 1
ATOM 6335 C CA . ALA D 1 222 ? 30.497 -6.955 106.936 1.00 24.59 220 ALA D CA 1
ATOM 6336 C C . ALA D 1 222 ? 30.454 -5.926 105.804 1.00 27.64 220 ALA D C 1
ATOM 6337 O O . ALA D 1 222 ? 30.483 -4.716 106.062 1.00 29.62 220 ALA D O 1
ATOM 6339 N N . TYR D 1 223 ? 30.360 -6.407 104.560 1.00 27.01 221 TYR D N 1
ATOM 6340 C CA . TYR D 1 223 ? 30.185 -5.525 103.400 1.00 25.05 221 TYR D CA 1
ATOM 6341 C C . TYR D 1 223 ? 28.846 -4.835 103.433 1.00 24.35 221 TYR D C 1
ATOM 6342 O O . TYR D 1 223 ? 28.747 -3.643 103.120 1.00 23.62 221 TYR D O 1
ATOM 6351 N N . TRP D 1 224 ? 27.814 -5.574 103.837 1.00 24.15 222 TRP D N 1
ATOM 6352 C CA . TRP D 1 224 ? 26.502 -4.963 104.041 1.00 25.10 222 TRP D CA 1
ATOM 6353 C C . TRP D 1 224 ? 26.499 -3.893 105.140 1.00 25.78 222 TRP D C 1
ATOM 6354 O O . TRP D 1 224 ? 25.822 -2.863 105.023 1.00 25.07 222 TRP D O 1
ATOM 6365 N N . GLN D 1 225 ? 27.260 -4.140 106.202 1.00 30.68 223 GLN D N 1
ATOM 6366 C CA . GLN D 1 225 ? 27.436 -3.173 107.277 1.00 28.16 223 GLN D CA 1
ATOM 6367 C C . GLN D 1 225 ? 28.118 -1.902 106.751 1.00 30.65 223 GLN D C 1
ATOM 6368 O O . GLN D 1 225 ? 27.675 -0.784 107.040 1.00 25.09 223 GLN D O 1
ATOM 6374 N N . LEU D 1 226 ? 29.182 -2.064 105.963 1.00 26.20 224 LEU D N 1
ATOM 6375 C CA . LEU D 1 226 ? 29.817 -0.893 105.320 1.00 21.44 224 LEU D CA 1
ATOM 6376 C C . LEU D 1 226 ? 28.831 -0.182 104.380 1.00 23.10 224 LEU D C 1
ATOM 6377 O O . LEU D 1 226 ? 28.725 1.055 104.389 1.00 21.64 224 LEU D O 1
ATOM 6382 N N . TYR D 1 227 ? 28.075 -0.968 103.613 1.00 24.68 225 TYR D N 1
ATOM 6383 C CA . TYR D 1 227 ? 27.045 -0.403 102.758 1.00 25.81 225 TYR D CA 1
ATOM 6384 C C . TYR D 1 227 ? 26.061 0.500 103.530 1.00 29.88 225 TYR D C 1
ATOM 6385 O O . TYR D 1 227 ? 25.761 1.620 103.087 1.00 28.20 225 TYR D O 1
ATOM 6394 N N . GLN D 1 228 ? 25.584 0.022 104.685 1.00 31.47 226 GLN D N 1
ATOM 6395 C CA . GLN D 1 228 ? 24.576 0.749 105.478 1.00 29.24 226 GLN D CA 1
ATOM 6396 C C . GLN D 1 228 ? 25.077 1.993 106.235 1.00 29.79 226 GLN D C 1
ATOM 6397 O O . GLN D 1 228 ? 24.261 2.783 106.696 1.00 30.72 226 GLN D O 1
ATOM 6403 N N . GLN D 1 229 ? 26.393 2.184 106.360 1.00 29.21 227 GLN D N 1
ATOM 6404 C CA . GLN D 1 229 ? 26.907 3.366 107.075 1.00 27.33 227 GLN D CA 1
ATOM 6405 C C . GLN D 1 229 ? 26.436 4.676 106.438 1.00 30.73 227 GLN D C 1
ATOM 6406 O O . GLN D 1 229 ? 26.543 4.836 105.226 1.00 34.27 227 GLN D O 1
ATOM 6412 N N . PRO D 1 230 ? 25.893 5.609 107.248 1.00 30.92 228 PRO D N 1
ATOM 6413 C CA . PRO D 1 230 ? 25.512 6.892 106.672 1.00 30.44 228 PRO D CA 1
ATOM 6414 C C . PRO D 1 230 ? 26.738 7.781 106.472 1.00 32.89 228 PRO D C 1
ATOM 6415 O O . PRO D 1 230 ? 27.764 7.559 107.125 1.00 34.21 228 PRO D O 1
ATOM 6419 N N . LYS D 1 231 ? 26.610 8.771 105.581 1.00 31.50 229 LYS D N 1
ATOM 6420 C CA . LYS D 1 231 ? 27.657 9.744 105.219 1.00 38.90 229 LYS D CA 1
ATOM 6421 C C . LYS D 1 231 ? 28.353 10.430 106.399 1.00 38.99 229 LYS D C 1
ATOM 6422 O O . LYS D 1 231 ? 29.516 10.822 106.303 1.00 41.83 229 LYS D O 1
ATOM 6428 N N . SER D 1 232 ? 27.634 10.583 107.507 1.00 41.05 230 SER D N 1
ATOM 6429 C CA . SER D 1 232 ? 28.158 11.264 108.697 1.00 37.64 230 SER D CA 1
ATOM 6430 C C . SER D 1 232 ? 29.150 10.421 109.489 1.00 35.55 230 SER D C 1
ATOM 6431 O O . SER D 1 232 ? 29.832 10.936 110.371 1.00 37.97 230 SER D O 1
ATOM 6434 N N . ALA D 1 233 ? 29.245 9.134 109.158 1.00 31.52 231 ALA D N 1
ATOM 6435 C CA . ALA D 1 233 ? 30.091 8.208 109.892 1.00 29.25 231 ALA D CA 1
ATOM 6436 C C . ALA D 1 233 ? 30.539 7.057 108.996 1.00 28.61 231 ALA D C 1
ATOM 6437 O O . ALA D 1 233 ? 30.172 5.893 109.212 1.00 24.40 231 ALA D O 1
ATOM 6439 N N . TRP D 1 234 ? 31.328 7.395 107.978 1.00 27.70 232 TRP D N 1
ATOM 6440 C CA . TRP D 1 234 ? 31.854 6.391 107.063 1.00 22.65 232 TRP D CA 1
ATOM 6441 C C . TRP D 1 234 ? 33.208 5.915 107.526 1.00 24.32 232 TRP D C 1
ATOM 6442 O O . TRP D 1 234 ? 34.063 6.714 107.930 1.00 21.82 232 TRP D O 1
ATOM 6453 N N . THR D 1 235 ? 33.409 4.611 107.418 1.00 20.77 233 THR D N 1
ATOM 6454 C CA . THR D 1 235 ? 34.666 3.983 107.762 1.00 25.26 233 THR D CA 1
ATOM 6455 C C . THR D 1 235 ? 35.367 3.651 106.446 1.00 24.63 233 THR D C 1
ATOM 6456 O O . THR D 1 235 ? 34.753 3.062 105.559 1.00 23.48 233 THR D O 1
ATOM 6460 N N . PHE D 1 236 ? 36.634 4.048 106.319 1.00 19.98 234 PHE D N 1
ATOM 6461 C CA . PHE D 1 236 ? 37.420 3.690 105.170 1.00 24.61 234 PHE D CA 1
ATOM 6462 C C . PHE D 1 236 ? 37.971 2.277 105.309 1.00 22.46 234 PHE D C 1
ATOM 6463 O O . PHE D 1 236 ? 37.873 1.483 104.382 1.00 28.16 234 PHE D O 1
ATOM 6471 N N . GLU D 1 237 ? 38.608 1.974 106.435 1.00 24.11 235 GLU D N 1
ATOM 6472 C CA . GLU D 1 237 ? 39.254 0.670 106.574 1.00 23.04 235 GLU D CA 1
ATOM 6473 C C . GLU D 1 237 ? 38.764 -0.083 107.812 1.00 30.64 235 GLU D C 1
ATOM 6474 O O . GLU D 1 237 ? 38.689 0.482 108.892 1.00 27.89 235 GLU D O 1
ATOM 6480 N N . MET D 1 238 ? 38.440 -1.360 107.632 1.00 27.53 236 MET D N 1
ATOM 6481 C CA . MET D 1 238 ? 37.974 -2.231 108.703 1.00 29.65 236 MET D CA 1
ATOM 6482 C C . MET D 1 238 ? 38.689 -3.568 108.534 1.00 27.41 236 MET D C 1
ATOM 6483 O O . MET D 1 238 ? 38.932 -3.991 107.406 1.00 27.61 236 MET D O 1
ATOM 6488 N N . GLU D 1 239 ? 39.055 -4.208 109.642 1.00 23.70 237 GLU D N 1
ATOM 6489 C CA . GLU D 1 239 ? 39.593 -5.567 109.625 1.00 29.15 237 GLU D CA 1
ATOM 6490 C C . GLU D 1 239 ? 38.659 -6.520 110.365 1.00 29.99 237 GLU D C 1
ATOM 6491 O O . GLU D 1 239 ? 38.178 -6.199 111.441 1.00 30.94 237 GLU D O 1
ATOM 6497 N N . ILE D 1 240 ? 38.394 -7.690 109.792 1.00 30.45 238 ILE D N 1
ATOM 6498 C CA . ILE D 1 240 ? 37.586 -8.695 110.475 1.00 29.05 238 ILE D CA 1
ATOM 6499 C C . ILE D 1 240 ? 38.353 -10.000 110.649 1.00 36.19 238 ILE D C 1
ATOM 6500 O O . ILE D 1 240 ? 39.149 -10.385 109.795 1.00 39.32 238 ILE D O 1
ATOM 6505 N N . ARG D 1 241 ? 38.118 -10.652 111.783 1.00 44.15 239 ARG D N 1
ATOM 6506 C CA . ARG D 1 241 ? 38.726 -11.932 112.125 1.00 52.53 239 ARG D CA 1
ATOM 6507 C C . ARG D 1 241 ? 37.622 -12.844 112.651 1.00 58.12 239 ARG D C 1
ATOM 6508 O O . ARG D 1 241 ? 36.635 -12.344 113.220 1.00 58.37 239 ARG D O 1
ATOM 6516 N N . PRO D 1 242 ? 37.765 -14.176 112.458 1.00 60.88 240 PRO D N 1
ATOM 6517 C CA . PRO D 1 242 ? 36.831 -15.126 113.083 1.00 61.86 240 PRO D CA 1
ATOM 6518 C C . PRO D 1 242 ? 37.242 -15.609 114.492 1.00 59.69 240 PRO D C 1
ATOM 6519 O O . PRO D 1 242 ? 38.409 -15.953 114.717 1.00 54.44 240 PRO D O 1
ATOM 6523 N N . TYR D 1 243 ? 36.279 -15.625 115.419 1.00 59.37 241 TYR D N 1
ATOM 6524 C CA . TYR D 1 243 ? 36.494 -16.128 116.790 1.00 62.07 241 TYR D CA 1
ATOM 6525 C C . TYR D 1 243 ? 35.479 -17.210 117.163 1.00 62.70 241 TYR D C 1
ATOM 6526 O O . TYR D 1 243 ? 35.786 -18.133 117.922 1.00 64.51 241 TYR D O 1
#

Solvent-accessible surface area: 29712 Å² total; per-residue (Å²): 108,94,112,0,0,0,0,0,1,15,3,34,70,182,42,0,19,44,0,0,59,59,0,5,87,54,20,0,11,0,8,0,0,64,134,65,10,142,124,2,58,95,16,29,62,94,6,92,94,93,62,14,117,9,55,36,89,68,9,32,12,69,54,55,107,68,0,34,46,1,0,61,27,0,31,91,109,15,47,0,34,0,0,0,0,10,28,47,15,110,53,77,71,54,2,81,108,2,70,42,153,24,2,62,52,5,8,38,29,0,1,11,0,0,0,2,0,0,26,14,0,0,95,16,0,56,92,78,39,85,6,20,0,0,0,15,2,19,53,11,1,42,146,3,25,58,8,56,3,5,6,0,5,0,7,4,1,0,47,0,0,0,24,1,0,6,150,25,0,6,89,116,51,0,0,0,0,0,0,3,23,81,74,67,39,59,10,1,3,29,1,0,29,28,0,35,104,12,77,71,25,4,13,0,40,42,0,57,0,94,43,72,173,90,86,116,2,0,0,0,0,1,15,3,32,69,180,34,0,18,40,0,0,61,58,0,6,83,56,17,0,3,0,8,0,1,58,137,70,10,146,129,2,61,96,13,27,61,91,8,97,96,95,68,16,88,15,49,41,84,69,8,33,4,64,59,44,106,66,0,34,46,0,0,60,29,0,29,88,102,8,41,0,36,0,0,0,0,9,18,47,31,110,46,74,70,54,3,78,106,2,72,55,176,24,2,65,62,1,8,44,26,0,1,7,0,0,0,0,0,0,26,15,0,0,94,16,0,52,91,78,38,85,8,20,0,0,0,12,1,18,46,9,1,44,144,3,23,59,7,60,3,4,6,0,5,1,5,4,1,0,47,0,0,0,26,3,0,7,147,22,1,4,94,103,44,0,0,0,0,0,0,3,26,79,60,69,35,58,7,0,3,31,5,0,30,25,0,37,105,5,70,90,24,0,13,0,41,42,2,60,0,92,44,76,170,90,116,1,0,0,0,0,1,14,2,30,68,178,39,0,20,45,0,0,59,61,0,6,83,58,14,0,9,0,8,0,1,60,159,67,8,152,120,2,59,97,17,29,62,101,9,97,93,95,55,14,165,13,48,39,88,67,10,21,13,71,60,58,106,69,0,36,48,1,0,56,28,0,29,92,108,7,47,0,37,0,0,0,2,12,27,54,20,113,37,77,72,51,3,54,106,2,69,45,173,22,2,68,54,0,9,40,42,0,0,18,0,0,0,0,0,0,23,19,0,0,94,13,0,52,88,75,41,83,8,18,0,0,0,12,3,20,52,9,0,41,142,3,24,59,7,60,2,5,6,0,5,1,8,4,1,0,44,0,0,0,26,2,0,3,150,29,0,10,85,117,47,0,0,0,0,0,0,2,27,67,57,68,43,54,10,0,3,27,0,0,30,29,0,37,111,11,76,69,24,3,13,1,38,44,1,58,0,86,47,74,146,99,120,2,0,0,0,0,0,13,2,31,74,176,42,0,19,39,0,0,59,56,0,5,85,61,22,2,9,0,8,0,0,59,143,60,10,125,127,2,61,99,14,28,62,93,7,95,95,90,66,14,135,12,50,38,86,66,9,38,11,70,58,45,108,66,0,37,47,1,0,69,28,0,30,89,104,8,42,0,35,0,0,0,1,11,27,52,18,115,44,76,72,53,3,81,109,1,70,47,160,15,2,78,64,2,9,37,28,0,0,8,0,0,0,1,0,0,16,15,0,0,101,30,0,54,91,76,39,84,8,21,0,0,0,16,2,20,47,10,0,42,144,3,24,56,6,60,2,5,9,0,7,0,5,3,1,0,46,0,0,0,28,2,0,4,146,27,1,10,90,113,50,0,0,0,0,0,0,3,29,67,67,68,36,55,9,0,2,33,6,0,31,24,0,35,102,6,73,80,27,1,12,0,38,44,2,57,0,92,50,75